Protein AF-A0A6A3K7G5-F1 (afdb_monomer_lite)

Radius of gyration: 44.58 Å; chains: 1; bounding box: 108×108×108 Å

Sequence (1177 aa):
MQFWWLGVIAAVVLWDFVSGDSYRASVVLYDNSSCSPPASVVSFPNAYCSSPQADHYAPVCQDNDVSYSVTDCDWYYIGGYDYYGIIQQAFGDSVPYLIVEEYFQVDWGWGGCTTGWWSGDYGLGDVTAYRLDEDCHSNGDGTGATKLTLDDNLTITKYNDPSCNSVLSQKVATWEMATQGQCVDNSKFYLRGAKPAMAAVAVFDDMACSTPTQITFTQNFGCSVVQDPFNSVCGPSGPTQYSISTCTSDFSSFTETTFSGSTRYLAVEKHSDSGCMTLQSVTVYVADGSCHANLDDGTSFIVNLNADGSGTIALYLDSYCSQPGESEEVTKQMVTHYTCAQDFSGCVDGSCSKRYFIGGFGGPPAKGIMTAVSVYSDASCSSPATTMKVSRELSCTPQLNPLEPECGNLNGVYSSSDCEVYTVDGWDSSGLIQQAFGGHTHLTVQEFDTSFGECAGTDALIQATVYLLDEECHPNRDSTASTKLTFGRSLTITTYDGPFCSVQSSEMEVTWESTFYSSCVGGGTRALLSSWPDLTAVAVFEGEDCTERPVKMQFTQLFGCSVEEDPVKSVCGPDGSSHYSISSCTRDCNGLATTTFGSTTPYLMVEEFADYFCSRLQNVNVYTADGSCHTNADDTTSFMATISKDGSATITTFLDSSCIFVDDSTNLSKRKLVDSSTCYHSDGCTVDGGLCSTRISYGGMGGPPSKGQMTAVIFYGADYFCSQPADLVEYTRELVCAPHSNYWNWVCEDDGELHFTSYCTIYWSTGSDNYGLLDRAFGSNAYLLVEEYDLSFGYCGDSYAVDSVAAYHLLDEECHKSRDGTTSYRLTLGHTVVITKYDDSVCTATSSQTEVSWRTANRSPCINASPTQATRFYFRGPQPPLTAVAVYENSECSGKPVKVRFSQDFICGATLHPEKAVCGAEGAAFYSIASCTSDYSGLADTLLGTDLPYIMVEEFDDYYCGLVQEVTVYTADGSCHSSTDGMSSFMATLTPDGSATITTYSDTMCSVVEKTTTQTRRELLAYSCLQDSNECANEDGWSCSKRISVGGLGGMRSQGLMISVASYNLTGCPPPASTVAFTRGLICTHQSNGASPVCEDNDTVSFSSDCLLYNLGGWNSANSYIGQALGWSQPYILVEEYDESVSMYPLSPTARLIFLIARAMRIMKGLQVQDSPLVYR

Secondary structure (DSSP, 8-state):
--SHHHHHHHHHHTTTT--S-SPEEEEEEESSTT-PSSPSEEEE-S-B-S---S-TTS--PEE-SSSEEEEEEEPEETTTEESS-HHHHHH-TT--EEEEEEEPPPTTS--STTS-TT-SGGGEEEEEEEESSSSEEE-TTSS-EEEEEESSSEEEEEESSTTS-SEEEEEEE-HHHHHHT--BTTEEEEEESSPPPEEEEEEESSTT--S-SEEEEEE-S---TT---SSSS-EESSSS-EEEEEEES-HHHHHHHHS-TTS-EEEEEEESSTTS-SEEEEEEEE-SS--EE-TTSS-EEEEEE-TTS-EEEEEESSTTS-SEEEEEEE-HHHHHH---B---TT-STT--EEEEEEE-SSS-B-TTPEEEEEEESSTTS-SPPSEEEEE--SB----S-TTS---EEETTEEEEEEEE-B-GGG-BTT-HHHHHHTT--EEEEEEE-TTTS-TT-GGGEEEEEEEESSSSEEE-TTSSEEEEEE-SSSEEEEEEESTTS-EEEEEEEE-HHHHHTT--BTTTEEEEESSPPPEEEEEEESSTTS-S--SEEEEE--SS-HHHH-GGGGS-EEETTTEEEEEEEES-HHHHHHHHH-TTS-EEEEEEESSTTS-SEEEEEEEE-BS--EE-TTSS-EEEEEE-TTS-EEEEEESSTTS-SEEEEEEE-HHHHHTTTPPEE-TT-BTTBSS-EEEEEEE-SSS-B-TT-EEEEEE-TT-TTS-SPPSEEEEE--SB-PPPS-SSS---EE-SS-EEEEEEE-B-STT-BTT-HHHHHHTTS-EEEEEEEETTSS-TT-GGGEEEEEEEE-S---EEE-TTSS-EEEEEESSEEEEEEESSTTS-SEEEEEEEEHHHHHH---EEEETTEEEEEEEESSPPPEEEEEEESSTT--S--SEEEEE--SS-HHHH-GGGGS-EEETTTEEEEEEEES-HHHHHHHHH-TTS-EEEEEEESSTT--SEEEEEEEE-BS--EE-TTSS-EEEEEE-TTS-EEEEEESSTTS-SEEEEEEE-HHHHHHT--EE-TTTS--TT-PPPEEEEEEE-SSSEE-TT-EEEEEEESSTT-PSSPSEEEEE--SEE-PPPTTPPPP-EEETTEEEEEEEE---TTS--HHHHHHHHHH-TTS---------TT---S---HHHHHHHHHHHHHTTS-------------

Structure (mmCIF, N/CA/C/O backbone):
data_AF-A0A6A3K7G5-F1
#
_entry.id   AF-A0A6A3K7G5-F1
#
loop_
_atom_site.group_PDB
_atom_site.id
_atom_site.type_symbol
_atom_site.label_atom_id
_atom_site.label_alt_id
_atom_site.label_comp_id
_atom_site.label_asym_id
_atom_site.label_entity_id
_atom_site.label_seq_id
_atom_site.pdbx_PDB_ins_code
_atom_site.Cartn_x
_atom_site.Cartn_y
_atom_site.Cartn_z
_atom_site.occupancy
_atom_site.B_iso_or_equiv
_atom_site.auth_seq_id
_atom_site.auth_comp_id
_atom_site.auth_asym_id
_atom_site.auth_atom_id
_atom_site.pdbx_PDB_model_num
ATOM 1 N N . MET A 1 1 ? -30.209 -17.432 -39.794 1.00 32.81 1 MET A N 1
ATOM 2 C CA . MET A 1 1 ? -30.024 -17.220 -38.339 1.00 32.81 1 MET A CA 1
ATOM 3 C C . MET A 1 1 ? -29.829 -18.509 -37.524 1.00 32.81 1 MET A C 1
ATOM 5 O O . MET A 1 1 ? -29.380 -18.401 -36.397 1.00 32.81 1 MET A O 1
ATOM 9 N N . GLN A 1 2 ? -30.055 -19.715 -38.072 1.00 26.83 2 GLN A N 1
ATOM 10 C CA . GLN A 1 2 ? -29.765 -20.997 -37.390 1.00 26.83 2 GLN A CA 1
ATOM 11 C C . GLN A 1 2 ? -28.338 -21.554 -37.604 1.00 26.83 2 GLN A C 1
ATOM 13 O O . GLN A 1 2 ? -27.968 -22.524 -36.961 1.00 26.83 2 GLN A O 1
ATOM 18 N N . PHE A 1 3 ? -27.514 -20.931 -38.455 1.00 25.41 3 PHE A N 1
ATOM 19 C CA . PHE A 1 3 ? -26.133 -21.374 -38.719 1.00 25.41 3 PHE A CA 1
ATOM 20 C C . PHE A 1 3 ? -25.065 -20.664 -37.872 1.00 25.41 3 PHE A C 1
ATOM 22 O O . PHE A 1 3 ? -23.920 -21.088 -37.859 1.00 25.41 3 PHE A O 1
ATOM 29 N N . TRP A 1 4 ? -25.442 -19.616 -37.132 1.00 27.41 4 TRP A N 1
ATOM 30 C CA . TRP A 1 4 ? -24.528 -18.888 -36.242 1.00 27.41 4 TRP A CA 1
ATOM 31 C C . TRP A 1 4 ? -24.398 -19.543 -34.857 1.00 27.41 4 TRP A C 1
ATOM 33 O O . TRP A 1 4 ? -23.365 -19.418 -34.215 1.00 27.41 4 TRP A O 1
ATOM 43 N N . TRP A 1 5 ? -25.413 -20.296 -34.415 1.00 24.95 5 TRP A N 1
ATOM 44 C CA . TRP A 1 5 ? -25.422 -20.933 -33.092 1.00 24.95 5 TRP A CA 1
ATOM 45 C C . TRP A 1 5 ? -24.711 -22.296 -33.051 1.00 24.95 5 TRP A C 1
ATOM 47 O O . TRP A 1 5 ? -24.208 -22.667 -32.001 1.00 24.95 5 TRP A O 1
ATOM 57 N N . LEU A 1 6 ? -24.594 -23.022 -34.172 1.00 28.28 6 LEU A N 1
ATOM 58 C CA . LEU A 1 6 ? -23.853 -24.297 -34.225 1.00 28.28 6 LEU A CA 1
ATOM 59 C C . LEU A 1 6 ? -22.323 -24.110 -34.226 1.00 28.28 6 LEU A C 1
ATOM 61 O O . LEU A 1 6 ? -21.619 -24.962 -33.696 1.00 28.28 6 LEU A O 1
ATOM 65 N N . GLY A 1 7 ? -21.813 -22.985 -34.746 1.00 29.36 7 GLY A N 1
ATOM 66 C CA . GLY A 1 7 ? -20.374 -22.673 -34.738 1.00 29.36 7 GLY A CA 1
ATOM 67 C C . GLY A 1 7 ? -19.821 -22.351 -33.344 1.00 29.36 7 GLY A C 1
ATOM 68 O O . GLY A 1 7 ? -18.682 -22.684 -33.043 1.00 29.36 7 GLY A O 1
ATOM 69 N N . VAL A 1 8 ? -20.649 -21.785 -32.458 1.00 31.59 8 VAL A N 1
ATOM 70 C CA . VAL A 1 8 ? -20.263 -21.475 -31.068 1.00 31.59 8 VAL A CA 1
ATOM 71 C C . VAL A 1 8 ? -20.249 -22.738 -30.189 1.00 31.59 8 VAL A C 1
ATOM 73 O O . VAL A 1 8 ? -19.456 -22.839 -29.262 1.00 31.59 8 VAL A O 1
ATOM 76 N N . ILE A 1 9 ? -21.065 -23.751 -30.508 1.00 32.06 9 ILE A N 1
ATOM 77 C CA . ILE A 1 9 ? -21.151 -25.014 -29.746 1.00 32.06 9 ILE A CA 1
ATOM 78 C C . ILE A 1 9 ? -19.925 -25.911 -29.980 1.00 32.06 9 ILE A C 1
ATOM 80 O O . ILE A 1 9 ? -19.475 -26.576 -29.050 1.00 32.06 9 ILE A O 1
ATOM 84 N N . ALA A 1 10 ? -19.344 -25.897 -31.185 1.00 30.39 10 ALA A N 1
ATOM 85 C CA . ALA A 1 10 ? -18.090 -26.601 -31.460 1.00 30.39 10 ALA A CA 1
ATOM 86 C C . ALA A 1 10 ? -16.888 -25.954 -30.742 1.00 30.39 10 ALA A C 1
ATOM 88 O O . ALA A 1 10 ? -15.990 -26.667 -30.308 1.00 30.39 10 ALA A O 1
ATOM 89 N N . ALA A 1 11 ? -16.908 -24.629 -30.550 1.00 29.61 11 ALA A N 1
ATOM 90 C CA . ALA A 1 11 ? -15.849 -23.899 -29.852 1.00 29.61 11 ALA A CA 1
ATOM 91 C C . ALA A 1 11 ? -15.832 -24.151 -28.329 1.00 29.61 11 ALA A C 1
ATOM 93 O O . ALA A 1 11 ? -14.762 -24.177 -27.734 1.00 29.61 11 ALA A O 1
ATOM 94 N N . VAL A 1 12 ? -16.990 -24.397 -27.697 1.00 30.47 12 VAL A N 1
ATOM 95 C CA . VAL A 1 12 ? -17.078 -24.601 -26.233 1.00 30.47 12 VAL A CA 1
ATOM 96 C C . VAL A 1 12 ? -16.772 -26.048 -25.806 1.00 30.47 12 VAL A C 1
ATOM 98 O O . VAL A 1 12 ? -16.224 -26.258 -24.734 1.00 30.47 12 VAL A O 1
ATOM 101 N N . VAL A 1 13 ? -17.035 -27.062 -26.643 1.00 30.02 13 VAL A N 1
ATOM 102 C CA . VAL A 1 13 ? -16.661 -28.469 -26.338 1.00 30.02 13 VAL A CA 1
ATOM 103 C C . VAL A 1 13 ? -15.157 -28.724 -26.500 1.00 30.02 13 VAL A C 1
ATOM 105 O O . VAL A 1 13 ? -14.615 -29.627 -25.869 1.00 30.02 13 VAL A O 1
ATOM 108 N N . LEU A 1 14 ? -14.472 -27.911 -27.308 1.00 31.27 14 LEU A N 1
ATOM 109 C CA . LEU A 1 14 ? -13.009 -27.909 -27.415 1.00 31.27 14 LEU A CA 1
ATOM 110 C C . LEU A 1 14 ? -12.325 -27.124 -26.280 1.00 31.27 14 LEU A C 1
ATOM 112 O O . LEU A 1 14 ? -11.130 -27.299 -26.074 1.00 31.27 14 LEU A O 1
ATOM 116 N N . TRP A 1 15 ? -13.068 -26.313 -25.519 1.00 27.64 15 TRP A N 1
ATOM 117 C CA . TRP A 1 15 ? -12.519 -25.501 -24.427 1.00 27.64 15 TRP A CA 1
ATOM 118 C C . TRP A 1 15 ? -12.162 -26.316 -23.169 1.00 27.64 15 TRP A C 1
ATOM 120 O O . TRP A 1 15 ? -11.161 -26.009 -22.537 1.00 27.64 15 TRP A O 1
ATOM 130 N N . ASP A 1 16 ? -12.879 -27.405 -22.857 1.00 28.73 16 ASP A N 1
ATOM 131 C CA . ASP A 1 16 ? -12.560 -28.272 -21.697 1.00 28.73 16 ASP A CA 1
ATOM 132 C C . ASP A 1 16 ? -11.578 -29.421 -22.021 1.00 28.73 16 ASP A C 1
ATOM 134 O O . ASP A 1 16 ? -11.156 -30.150 -21.126 1.00 28.73 16 ASP A O 1
ATOM 138 N N . PHE A 1 17 ? -11.207 -29.609 -23.294 1.00 32.53 17 PHE A N 1
ATOM 139 C CA . PHE A 1 17 ? -10.245 -30.640 -23.726 1.00 32.53 17 PHE A CA 1
ATOM 140 C C . PHE A 1 17 ? -8.864 -30.084 -24.102 1.00 32.53 17 PHE A C 1
ATOM 142 O O . PHE A 1 17 ? -7.953 -30.868 -24.358 1.00 32.53 17 PHE A O 1
ATOM 149 N N . VAL A 1 18 ? -8.703 -28.759 -24.137 1.00 35.75 18 VAL A N 1
ATOM 150 C CA . VAL A 1 18 ? -7.444 -28.088 -24.496 1.00 35.75 18 VAL A CA 1
ATOM 151 C C . VAL A 1 18 ? -7.175 -26.921 -23.540 1.00 35.75 18 VAL A C 1
ATOM 153 O O . VAL A 1 18 ? -6.876 -25.815 -23.967 1.00 35.75 18 VAL A O 1
ATOM 156 N N . SER A 1 19 ? -7.313 -27.125 -22.227 1.00 33.75 19 SER A N 1
ATOM 157 C CA . SER A 1 19 ? -6.738 -26.177 -21.269 1.00 33.75 19 SER A CA 1
ATOM 158 C C . SER A 1 19 ? -5.215 -26.351 -21.257 1.00 33.75 19 SER A C 1
ATOM 160 O O . SER A 1 19 ? -4.700 -27.450 -21.039 1.00 33.75 19 SER A O 1
ATOM 162 N N . GLY A 1 20 ? -4.488 -25.262 -21.508 1.00 40.16 20 GLY A N 1
ATOM 163 C CA . GLY A 1 20 ? -3.022 -25.186 -21.531 1.00 40.16 20 GLY A CA 1
ATOM 164 C C . GLY A 1 20 ? -2.318 -25.435 -20.190 1.00 40.16 20 GLY A C 1
ATOM 165 O O . GLY A 1 20 ? -1.123 -25.196 -20.093 1.00 40.16 20 GLY A O 1
ATOM 166 N N . ASP A 1 21 ? -3.017 -25.953 -19.177 1.00 42.53 21 ASP A N 1
ATOM 167 C CA . ASP A 1 21 ? -2.544 -26.053 -17.787 1.00 42.53 21 ASP A CA 1
ATOM 168 C C . ASP A 1 21 ? -2.057 -27.469 -17.406 1.00 42.53 21 ASP A C 1
ATOM 170 O O . ASP A 1 21 ? -2.196 -27.910 -16.263 1.00 42.53 21 ASP A O 1
ATOM 174 N N . SER A 1 22 ? -1.525 -28.237 -18.364 1.00 54.53 22 SER A N 1
ATOM 175 C CA . SER A 1 22 ? -1.128 -29.642 -18.156 1.00 54.53 22 SER A CA 1
ATOM 176 C C . SER A 1 22 ? 0.361 -29.881 -18.419 1.00 54.53 22 SER A C 1
ATOM 178 O O . SER A 1 22 ? 0.897 -29.415 -19.419 1.00 54.53 22 SER A O 1
ATOM 180 N N . TYR A 1 23 ? 1.015 -30.668 -17.554 1.00 65.19 23 TYR A N 1
ATOM 181 C CA . TYR A 1 23 ? 2.401 -31.123 -17.733 1.00 65.19 23 TYR A CA 1
ATOM 182 C C . TYR A 1 23 ? 2.593 -31.843 -19.078 1.00 65.19 23 TYR A C 1
ATOM 184 O O . TYR A 1 23 ? 1.981 -32.892 -19.323 1.00 65.19 23 TYR A O 1
ATOM 192 N N . ARG A 1 24 ? 3.471 -31.302 -19.932 1.00 76.50 24 ARG A N 1
ATOM 193 C CA . ARG A 1 24 ? 3.870 -31.919 -21.204 1.00 76.50 24 ARG A CA 1
ATOM 194 C C . ARG A 1 24 ? 5.118 -32.761 -21.001 1.00 76.50 24 ARG A C 1
ATOM 196 O O . ARG A 1 24 ? 5.994 -32.392 -20.222 1.00 76.50 24 ARG A O 1
ATOM 203 N N . ALA A 1 25 ? 5.195 -33.885 -21.706 1.00 79.81 25 ALA A N 1
ATOM 204 C CA . ALA A 1 25 ? 6.436 -34.644 -21.765 1.00 79.81 25 ALA A CA 1
ATOM 205 C C . ALA A 1 25 ? 7.487 -33.824 -22.530 1.00 79.81 25 ALA A C 1
ATOM 207 O O . ALA A 1 25 ? 7.204 -33.347 -23.626 1.00 79.81 25 ALA A O 1
ATOM 208 N N . SER A 1 26 ? 8.679 -33.663 -21.965 1.00 84.25 26 SER A N 1
ATOM 209 C CA . SER A 1 26 ? 9.858 -33.125 -22.636 1.00 84.25 26 SER A CA 1
ATOM 210 C C . SER A 1 26 ? 10.761 -34.279 -23.065 1.00 84.25 26 SER A C 1
ATOM 212 O O . SER A 1 26 ? 10.892 -35.278 -22.358 1.00 84.25 26 SER A O 1
ATOM 214 N N . VAL A 1 27 ? 11.366 -34.169 -24.244 1.00 86.12 27 VAL A N 1
ATOM 215 C CA . VAL A 1 27 ? 12.351 -35.120 -24.769 1.00 86.12 27 VAL A CA 1
ATOM 216 C C . VAL A 1 27 ? 13.559 -34.328 -25.245 1.00 86.12 27 VAL A C 1
ATOM 218 O O . VAL A 1 27 ? 13.476 -33.593 -26.227 1.00 86.12 27 VAL A O 1
ATOM 221 N N . VAL A 1 28 ? 14.680 -34.478 -24.552 1.00 86.69 28 VAL A N 1
ATOM 222 C CA . VAL A 1 28 ? 15.960 -33.847 -24.882 1.00 86.69 28 VAL A CA 1
ATOM 223 C C . VAL A 1 28 ? 16.880 -34.895 -25.487 1.00 86.69 28 VAL A C 1
ATOM 225 O O . VAL A 1 28 ? 17.049 -35.960 -24.898 1.00 86.69 28 VAL A O 1
ATOM 228 N N . LEU A 1 29 ? 17.478 -34.603 -26.638 1.00 85.81 29 LEU A N 1
ATOM 229 C CA . LEU A 1 29 ? 18.434 -35.470 -27.324 1.00 85.81 29 LEU A CA 1
ATOM 230 C C . LEU A 1 29 ? 19.846 -34.883 -27.245 1.00 85.81 29 LEU A C 1
ATOM 232 O O . LEU A 1 29 ? 20.052 -33.695 -27.488 1.00 85.81 29 LEU A O 1
ATOM 236 N N . TYR A 1 30 ? 20.818 -35.733 -26.927 1.00 84.38 30 TYR A N 1
ATOM 237 C CA . TYR A 1 30 ? 22.235 -35.408 -26.831 1.00 84.38 30 TYR A CA 1
ATOM 238 C C . TYR A 1 30 ? 23.071 -36.312 -27.737 1.00 84.38 30 TYR A C 1
ATOM 240 O O . TYR A 1 30 ? 22.800 -37.506 -27.896 1.00 84.38 30 TYR A O 1
ATOM 248 N N . ASP A 1 31 ? 24.167 -35.746 -28.239 1.00 78.44 31 ASP A N 1
ATOM 249 C CA . ASP A 1 31 ? 25.127 -36.440 -29.107 1.00 78.44 31 ASP A CA 1
ATOM 250 C C . ASP A 1 31 ? 26.102 -37.334 -28.309 1.00 78.44 31 ASP A C 1
ATOM 252 O O . ASP A 1 31 ? 26.885 -38.093 -28.882 1.00 78.44 31 ASP A O 1
ATOM 256 N N . ASN A 1 32 ? 26.098 -37.235 -26.972 1.00 77.69 32 ASN A N 1
ATOM 257 C CA . ASN A 1 32 ? 27.054 -37.899 -26.088 1.00 77.69 32 ASN A CA 1
ATOM 258 C C . ASN A 1 32 ? 26.394 -38.597 -24.890 1.00 77.69 32 ASN A C 1
ATOM 260 O O . ASN A 1 32 ? 25.336 -38.199 -24.406 1.00 77.69 32 ASN A O 1
ATOM 264 N N . SER A 1 33 ? 27.089 -39.611 -24.364 1.00 75.94 33 SER A N 1
ATOM 265 C CA . SER A 1 33 ? 26.624 -40.448 -23.252 1.00 75.94 33 SER A CA 1
ATOM 266 C C . SER A 1 33 ? 26.592 -39.750 -21.896 1.00 75.94 33 SER A C 1
ATOM 268 O O . SER A 1 33 ? 26.193 -40.360 -20.908 1.00 75.94 33 SER A O 1
ATOM 270 N N . SER A 1 34 ? 27.094 -38.517 -21.813 1.00 76.75 34 SER A N 1
ATOM 271 C CA . SER A 1 34 ? 27.038 -37.715 -20.593 1.00 76.75 34 SER A CA 1
ATOM 272 C C . SER A 1 34 ? 25.747 -36.910 -20.474 1.00 76.75 34 SER A C 1
ATOM 274 O O . SER A 1 34 ? 25.531 -36.344 -19.408 1.00 76.75 34 SER A O 1
ATOM 276 N N . CYS A 1 35 ? 24.914 -36.847 -21.526 1.00 77.12 35 CYS A N 1
ATOM 277 C CA . CYS A 1 35 ? 23.736 -35.974 -21.602 1.00 77.12 35 CYS A CA 1
ATOM 278 C C . CYS A 1 35 ? 24.028 -34.545 -21.111 1.00 77.12 35 CYS A C 1
ATOM 280 O O . CYS A 1 35 ? 23.234 -33.921 -20.412 1.00 77.12 35 CYS A O 1
ATOM 282 N N . SER A 1 36 ? 25.227 -34.051 -21.430 1.00 79.00 36 SER A N 1
ATOM 283 C CA . SER A 1 36 ? 25.693 -32.732 -21.019 1.00 79.00 36 SER A CA 1
ATOM 284 C C . SER A 1 36 ? 25.457 -31.725 -22.144 1.00 79.00 36 SER A C 1
ATOM 286 O O . SER A 1 36 ? 25.696 -32.083 -23.304 1.00 79.00 36 SER A O 1
ATOM 288 N N . PRO A 1 37 ? 25.077 -30.475 -21.829 1.00 79.19 37 PRO A N 1
ATOM 289 C CA . PRO A 1 37 ? 24.885 -29.428 -22.827 1.00 79.19 37 PRO A CA 1
ATOM 290 C C . PRO A 1 37 ? 26.102 -29.235 -23.750 1.00 79.19 37 PRO A C 1
ATOM 292 O O . PRO A 1 37 ? 27.241 -29.413 -23.302 1.00 79.19 37 PRO A O 1
ATOM 295 N N . PRO A 1 38 ? 25.889 -28.831 -25.015 1.00 81.81 38 PRO A N 1
ATOM 296 C CA . PRO A 1 38 ? 24.587 -28.535 -25.617 1.00 81.81 38 PRO A CA 1
ATOM 297 C C . PRO A 1 38 ? 23.884 -29.778 -26.193 1.00 81.81 38 PRO A C 1
ATOM 299 O O . PRO A 1 38 ? 24.490 -30.573 -26.914 1.00 81.81 38 PRO A O 1
ATOM 302 N N . ALA A 1 39 ? 22.585 -29.907 -25.928 1.00 84.75 39 ALA A N 1
ATOM 303 C CA . ALA A 1 39 ? 21.686 -30.849 -26.597 1.00 84.75 39 ALA A CA 1
ATOM 304 C C . ALA A 1 39 ? 21.580 -30.549 -28.103 1.00 84.75 39 ALA A C 1
ATOM 306 O O . ALA A 1 39 ? 21.785 -29.411 -28.521 1.00 84.75 39 ALA A O 1
ATOM 307 N N . SER A 1 40 ? 21.250 -31.546 -28.923 1.00 83.38 40 SER A N 1
ATOM 308 C CA . SER A 1 40 ? 20.995 -31.354 -30.358 1.00 83.38 40 SER A CA 1
ATOM 309 C C . SER A 1 40 ? 19.555 -30.910 -30.629 1.00 83.38 40 SER A C 1
ATOM 311 O O . SER A 1 40 ? 19.325 -30.001 -31.431 1.00 83.38 40 SER A O 1
ATOM 313 N N . VAL A 1 41 ? 18.579 -31.494 -29.925 1.00 87.12 41 VAL A N 1
ATOM 314 C CA . VAL A 1 41 ? 17.148 -31.171 -30.063 1.00 87.12 41 VAL A CA 1
ATOM 315 C C . VAL A 1 41 ? 16.433 -31.288 -28.714 1.00 87.12 41 VAL A C 1
ATOM 317 O O . VAL A 1 41 ? 16.687 -32.222 -27.956 1.00 87.12 41 VAL A O 1
ATOM 320 N N . VAL A 1 42 ? 15.485 -30.388 -28.442 1.00 88.31 42 VAL A N 1
ATOM 321 C CA . VAL A 1 42 ? 14.509 -30.504 -27.344 1.00 88.31 42 VAL A CA 1
ATOM 322 C C . VAL A 1 42 ? 13.109 -30.511 -27.941 1.00 88.31 42 VAL A C 1
ATOM 324 O O . VAL A 1 42 ? 12.789 -29.658 -28.761 1.00 88.31 42 VAL A O 1
ATOM 327 N N . SER A 1 43 ? 12.258 -31.456 -27.560 1.00 87.62 43 SER A N 1
ATOM 328 C CA . SER A 1 43 ? 10.886 -31.561 -28.068 1.00 87.62 43 SER A CA 1
ATOM 329 C C . SER A 1 43 ? 9.872 -31.638 -26.935 1.00 87.62 43 SER A C 1
ATOM 331 O O . SER A 1 43 ? 10.068 -32.395 -25.990 1.00 87.62 43 SER A O 1
ATOM 333 N N . PHE A 1 44 ? 8.761 -30.919 -27.076 1.00 84.25 44 PHE A N 1
ATOM 334 C CA . PHE A 1 44 ? 7.554 -31.075 -26.266 1.00 84.25 44 PHE A CA 1
ATOM 335 C C . PHE A 1 44 ? 6.436 -31.591 -27.171 1.00 84.25 44 PHE A C 1
ATOM 337 O O . PHE A 1 44 ? 5.703 -30.783 -27.758 1.00 84.25 44 PHE A O 1
ATOM 344 N N . PRO A 1 45 ? 6.325 -32.919 -27.358 1.00 79.94 45 PRO A N 1
ATOM 345 C CA . PRO A 1 45 ? 5.199 -33.494 -28.075 1.00 79.94 45 PRO A CA 1
ATOM 346 C C . PRO A 1 45 ? 3.876 -33.133 -27.397 1.00 79.94 45 PRO A C 1
ATOM 348 O O . PRO A 1 45 ? 3.804 -32.969 -26.175 1.00 79.94 45 PRO A O 1
ATOM 351 N N . ASN A 1 46 ? 2.802 -33.080 -28.181 1.00 71.69 46 ASN A N 1
ATOM 352 C CA . ASN A 1 46 ? 1.436 -32.937 -27.686 1.00 71.69 46 ASN A CA 1
ATOM 353 C C . ASN A 1 46 ? 0.941 -34.240 -27.020 1.00 71.69 46 ASN A C 1
ATOM 355 O O . ASN A 1 46 ? 0.013 -34.904 -27.488 1.00 71.69 46 ASN A O 1
ATOM 359 N N . ALA A 1 47 ? 1.616 -34.640 -25.944 1.00 66.88 47 ALA A N 1
ATOM 360 C CA . ALA A 1 47 ? 1.353 -35.829 -25.152 1.00 66.88 47 ALA A CA 1
ATOM 361 C C . ALA A 1 47 ? 1.394 -35.482 -23.657 1.00 66.88 47 ALA A C 1
ATOM 363 O O . ALA A 1 47 ? 2.308 -34.807 -23.178 1.00 66.88 47 ALA A O 1
ATOM 364 N N . TYR A 1 48 ? 0.399 -35.973 -22.914 1.00 64.69 48 TYR A N 1
ATOM 365 C CA . TYR A 1 48 ? 0.323 -35.800 -21.465 1.00 64.69 48 TYR A CA 1
ATOM 366 C C . TYR A 1 48 ? 1.445 -36.555 -20.758 1.00 64.69 48 TYR A C 1
ATOM 368 O O . TYR A 1 48 ? 1.678 -37.737 -21.026 1.00 64.69 48 TYR A O 1
ATOM 376 N N . CYS A 1 49 ? 2.089 -35.890 -19.803 1.00 70.62 49 CYS A N 1
ATOM 377 C CA . CYS A 1 49 ? 3.104 -36.511 -18.970 1.00 70.62 49 CYS A CA 1
ATOM 378 C C . CYS A 1 49 ? 2.462 -37.207 -17.761 1.00 70.62 49 CYS A C 1
ATOM 380 O O . CYS A 1 49 ? 1.842 -36.562 -16.919 1.00 70.62 49 CYS A O 1
ATOM 382 N N . SER A 1 50 ? 2.587 -38.533 -17.664 1.00 55.41 50 SER A N 1
ATOM 383 C CA . SER A 1 50 ? 1.967 -39.316 -16.583 1.00 55.41 50 SER A CA 1
ATOM 384 C C . SER A 1 50 ? 2.809 -39.410 -15.303 1.00 55.41 50 SER A C 1
ATOM 386 O O . SER A 1 50 ? 2.280 -39.821 -14.271 1.00 55.41 50 SER A O 1
ATOM 388 N N . SER A 1 51 ? 4.105 -39.071 -15.348 1.00 62.41 51 SER A N 1
ATOM 389 C CA . SER A 1 51 ? 5.011 -39.148 -14.190 1.00 62.41 51 SER A CA 1
ATOM 390 C C . SER A 1 51 ? 6.285 -38.296 -14.376 1.00 62.41 51 SER A C 1
ATOM 392 O O . SER A 1 51 ? 7.116 -38.681 -15.202 1.00 62.41 51 SER A O 1
ATOM 394 N N . PRO A 1 52 ? 6.475 -37.196 -13.620 1.00 65.75 52 PRO A N 1
ATOM 395 C CA . PRO A 1 52 ? 7.723 -36.418 -13.628 1.00 65.75 52 PRO A CA 1
ATOM 396 C C . PRO A 1 52 ? 8.891 -37.199 -13.025 1.00 65.75 52 PRO A C 1
ATOM 398 O O . PRO A 1 52 ? 8.684 -38.104 -12.206 1.00 65.75 52 PRO A O 1
ATOM 401 N N . GLN A 1 53 ? 10.122 -36.857 -13.417 1.00 65.25 53 GLN A N 1
ATOM 402 C CA . GLN A 1 53 ? 11.305 -37.396 -12.748 1.00 65.25 53 GLN A CA 1
ATOM 403 C C . GLN A 1 53 ? 11.379 -36.897 -11.294 1.00 65.25 53 GLN A C 1
ATOM 405 O O . GLN A 1 53 ? 10.830 -35.860 -10.937 1.00 65.25 53 GLN A O 1
ATOM 410 N N . ALA A 1 54 ? 12.044 -37.662 -10.423 1.00 62.62 54 ALA A N 1
ATOM 411 C CA . ALA A 1 54 ? 12.159 -37.311 -9.004 1.00 62.62 54 ALA A CA 1
ATOM 412 C C . ALA A 1 54 ? 13.107 -36.121 -8.741 1.00 62.62 54 ALA A C 1
ATOM 414 O O . ALA A 1 54 ? 13.000 -35.493 -7.690 1.00 62.62 54 ALA A O 1
ATOM 415 N N . ASP A 1 55 ? 14.031 -35.840 -9.666 1.00 68.81 55 ASP A N 1
ATOM 416 C CA . ASP A 1 55 ? 14.974 -34.720 -9.611 1.00 68.81 55 ASP A CA 1
ATOM 417 C C . ASP A 1 55 ? 15.210 -34.164 -11.026 1.00 68.81 55 ASP A C 1
ATOM 419 O O . ASP A 1 55 ? 15.943 -34.752 -11.822 1.00 68.81 55 ASP A O 1
ATOM 423 N N . HIS A 1 56 ? 14.576 -33.028 -11.320 1.00 64.31 56 HIS A N 1
ATOM 424 C CA . HIS A 1 56 ? 14.645 -32.333 -12.611 1.00 64.31 56 HIS A CA 1
ATOM 425 C C . HIS A 1 56 ? 16.056 -31.828 -12.959 1.00 64.31 56 HIS A C 1
ATOM 427 O O . HIS A 1 56 ? 16.379 -31.647 -14.130 1.00 64.31 56 HIS A O 1
ATOM 433 N N . TYR A 1 57 ? 16.917 -31.614 -11.956 1.00 60.12 57 TYR A N 1
ATOM 434 C CA . TYR A 1 57 ? 18.264 -31.060 -12.143 1.00 60.12 57 TYR A CA 1
ATOM 435 C C . TYR A 1 57 ? 19.347 -32.142 -12.283 1.00 60.12 57 TYR A C 1
ATOM 437 O O . TYR A 1 57 ? 20.504 -31.827 -12.572 1.00 60.12 57 TYR A O 1
ATOM 445 N N . ALA A 1 58 ? 18.990 -33.416 -12.095 1.00 63.50 58 ALA A N 1
ATOM 446 C CA . ALA A 1 58 ? 19.880 -34.563 -12.265 1.00 63.50 58 ALA A CA 1
ATOM 447 C C . ALA A 1 58 ? 19.208 -35.685 -13.082 1.00 63.50 58 ALA A C 1
ATOM 449 O O . ALA A 1 58 ? 19.019 -36.799 -12.576 1.00 63.50 58 ALA A O 1
ATOM 450 N N . PRO A 1 59 ? 18.846 -35.417 -14.349 1.00 67.25 59 PRO A N 1
ATOM 451 C CA . PRO A 1 59 ? 18.070 -36.358 -15.130 1.00 67.25 59 PRO A CA 1
ATOM 452 C C . PRO A 1 59 ? 18.860 -37.611 -15.517 1.00 67.25 59 PRO A C 1
ATOM 454 O O . PRO A 1 59 ? 20.072 -37.585 -15.753 1.00 67.25 59 PRO A O 1
ATOM 457 N N . VAL A 1 60 ? 18.154 -38.736 -15.627 1.00 73.19 60 VAL A N 1
ATOM 458 C CA . VAL A 1 60 ? 18.762 -40.010 -16.034 1.00 73.19 60 VAL A CA 1
ATOM 459 C C . VAL A 1 60 ? 18.944 -40.044 -17.553 1.00 73.19 60 VAL A C 1
ATOM 461 O O . VAL A 1 60 ? 17.971 -40.075 -18.302 1.00 73.19 60 VAL A O 1
ATOM 464 N N . CYS A 1 61 ? 20.201 -40.080 -17.996 1.00 80.06 61 CYS A N 1
ATOM 465 C CA . CYS A 1 61 ? 20.580 -40.230 -19.400 1.00 80.06 61 CYS A CA 1
ATOM 466 C C . CYS A 1 61 ? 20.304 -41.661 -19.890 1.00 80.06 61 CYS A C 1
ATOM 468 O O . CYS A 1 61 ? 20.875 -42.619 -19.356 1.00 80.06 61 CYS A O 1
ATOM 470 N N . GLN A 1 62 ? 19.446 -41.817 -20.900 1.00 80.19 62 GLN A N 1
ATOM 471 C CA . GLN A 1 62 ? 19.123 -43.107 -21.512 1.00 80.19 62 GLN A CA 1
ATOM 472 C C . GLN A 1 62 ? 19.833 -43.267 -22.864 1.00 80.19 62 GLN A C 1
ATOM 474 O O . GLN A 1 62 ? 19.784 -42.370 -23.698 1.00 80.19 62 GLN A O 1
ATOM 479 N N . ASP A 1 63 ? 20.472 -44.419 -23.083 1.00 79.12 63 ASP A N 1
ATOM 480 C CA . ASP A 1 63 ? 21.075 -44.812 -24.365 1.00 79.12 63 ASP A CA 1
ATOM 481 C C . ASP A 1 63 ? 20.008 -45.434 -25.286 1.00 79.12 63 ASP A C 1
ATOM 483 O O . ASP A 1 63 ? 19.354 -46.408 -24.899 1.00 79.12 63 ASP A O 1
ATOM 487 N N . ASN A 1 64 ? 19.824 -44.864 -26.481 1.00 67.62 64 ASN A N 1
ATOM 488 C CA . ASN A 1 64 ? 18.859 -45.311 -27.492 1.00 67.62 64 ASN A CA 1
ATOM 489 C C . ASN A 1 64 ? 19.545 -45.882 -28.752 1.00 67.62 64 ASN A C 1
ATOM 491 O O . ASN A 1 64 ? 19.006 -45.749 -29.850 1.00 67.62 64 ASN A O 1
ATOM 495 N N . ASP A 1 65 ? 20.742 -46.466 -28.626 1.00 65.50 65 ASP A N 1
ATOM 496 C CA . ASP A 1 65 ? 21.585 -47.047 -29.694 1.00 65.50 65 ASP A CA 1
ATOM 497 C C . ASP A 1 65 ? 22.172 -46.035 -30.707 1.00 65.50 65 ASP A C 1
ATOM 499 O O . ASP A 1 65 ? 23.292 -46.223 -31.188 1.00 65.50 65 ASP A O 1
ATOM 503 N N . VAL A 1 66 ? 21.439 -44.968 -31.051 1.00 63.84 66 VAL A N 1
ATOM 504 C CA . VAL A 1 66 ? 21.824 -43.939 -32.044 1.00 63.84 66 VAL A CA 1
ATOM 505 C C . VAL A 1 66 ? 21.893 -42.514 -31.479 1.00 63.84 66 VAL A C 1
ATOM 507 O O . VAL A 1 66 ? 22.4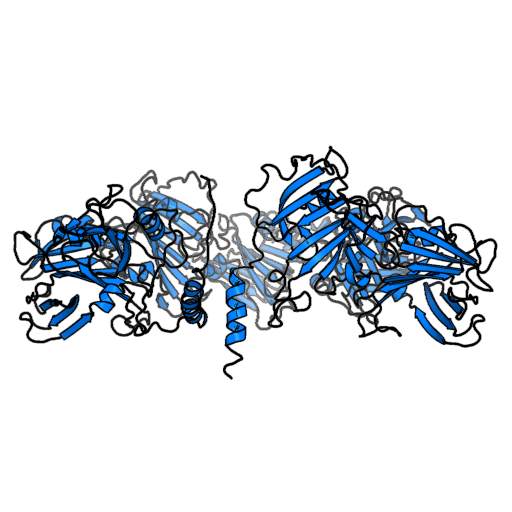38 -41.631 -32.132 1.00 63.84 66 VAL A O 1
ATOM 510 N N . SER A 1 67 ? 21.362 -42.281 -30.275 1.00 72.38 67 SER A N 1
ATOM 511 C CA . SER A 1 67 ? 21.419 -41.005 -29.541 1.00 72.38 67 SER A CA 1
ATOM 512 C C . SER A 1 67 ? 21.215 -41.245 -28.043 1.00 72.38 67 SER A C 1
ATOM 514 O O . SER A 1 67 ? 20.815 -42.341 -27.640 1.00 72.38 67 SER A O 1
ATOM 516 N N . TYR A 1 68 ? 21.456 -40.223 -27.222 1.00 80.75 68 TYR A N 1
ATOM 517 C CA . TYR A 1 68 ? 21.158 -40.264 -25.792 1.00 80.75 68 TYR A CA 1
ATOM 518 C C . TYR A 1 68 ? 19.990 -39.337 -25.482 1.00 80.75 68 TYR A C 1
ATOM 520 O O . TYR A 1 68 ? 19.979 -38.203 -25.956 1.00 80.75 68 TYR A O 1
ATOM 528 N N . SER A 1 69 ? 19.007 -39.795 -24.707 1.00 82.56 69 SER A N 1
ATOM 529 C CA . SER A 1 69 ? 17.825 -38.992 -24.387 1.00 82.56 69 SER A CA 1
ATOM 530 C C . SER A 1 69 ? 17.603 -38.793 -22.899 1.00 82.56 69 SER A C 1
ATOM 532 O O . SER A 1 69 ? 17.822 -39.703 -22.098 1.00 82.56 69 SER A O 1
ATOM 534 N N . VAL A 1 70 ? 17.050 -37.636 -22.561 1.00 82.62 70 VAL A N 1
ATOM 535 C CA . VAL A 1 70 ? 16.477 -37.315 -21.255 1.00 82.62 70 VAL A CA 1
ATOM 536 C C . VAL A 1 70 ? 15.002 -36.990 -21.459 1.00 82.62 70 VAL A C 1
ATOM 538 O O . VAL A 1 70 ? 14.668 -36.184 -22.324 1.00 82.62 70 VAL A O 1
ATOM 541 N N . THR A 1 71 ? 14.120 -37.614 -20.679 1.00 81.94 71 THR A N 1
ATOM 542 C CA . THR A 1 71 ? 12.677 -37.336 -20.729 1.00 81.94 71 THR A CA 1
ATOM 543 C C . THR A 1 71 ? 12.147 -36.889 -19.379 1.00 81.94 71 THR A C 1
ATOM 545 O O . THR A 1 71 ? 12.360 -37.602 -18.395 1.00 81.94 71 THR A O 1
ATOM 548 N N . ASP A 1 72 ? 11.417 -35.780 -19.331 1.00 80.81 72 ASP A N 1
ATOM 549 C CA . ASP A 1 72 ? 10.840 -35.242 -18.094 1.00 80.81 72 ASP A CA 1
ATOM 550 C C . ASP A 1 72 ? 9.447 -34.630 -18.327 1.00 80.81 72 ASP A C 1
ATOM 552 O O . ASP A 1 72 ? 8.898 -34.738 -19.423 1.00 80.81 72 ASP A O 1
ATOM 556 N N . CYS A 1 73 ? 8.848 -34.019 -17.305 1.00 81.31 73 CYS A N 1
ATOM 557 C CA . CYS A 1 73 ? 7.615 -33.250 -17.427 1.00 81.31 73 CYS A CA 1
ATOM 558 C C . CYS A 1 73 ? 7.864 -31.769 -17.130 1.00 81.31 73 CYS A C 1
ATOM 560 O O . CYS A 1 73 ? 8.367 -31.443 -16.057 1.00 81.31 73 CYS A O 1
ATOM 562 N N . ASP A 1 74 ? 7.414 -30.874 -18.008 1.00 77.44 74 ASP A N 1
ATOM 563 C CA . ASP A 1 74 ? 7.470 -29.428 -17.760 1.00 77.44 74 ASP A CA 1
ATOM 564 C C . ASP A 1 74 ? 6.209 -28.713 -18.257 1.00 77.44 74 ASP A C 1
ATOM 566 O O . ASP A 1 74 ? 5.407 -29.249 -19.035 1.00 77.44 74 ASP A O 1
ATOM 570 N N . TRP A 1 75 ? 6.038 -27.488 -17.784 1.00 78.06 75 TRP A N 1
ATOM 571 C CA . TRP A 1 75 ? 5.106 -26.516 -18.324 1.00 78.06 75 TRP A CA 1
ATOM 572 C C . TRP A 1 75 ? 5.803 -25.686 -19.388 1.00 78.06 75 TRP A C 1
ATOM 574 O O . TRP A 1 75 ? 6.768 -24.988 -19.100 1.00 78.06 75 TRP A O 1
ATOM 584 N N . TYR A 1 76 ? 5.282 -25.752 -20.610 1.00 77.69 76 TYR A N 1
ATOM 585 C CA . TYR A 1 76 ? 5.731 -24.921 -21.717 1.00 77.69 76 TYR A CA 1
ATOM 586 C C . TYR A 1 76 ? 4.751 -23.767 -21.932 1.00 77.69 76 TYR A C 1
ATOM 588 O O . TYR A 1 76 ? 3.569 -23.993 -22.187 1.00 77.69 76 TYR A O 1
ATOM 596 N N . TYR A 1 77 ? 5.266 -22.547 -21.884 1.00 77.31 77 TYR A N 1
ATOM 597 C CA . TYR A 1 77 ? 4.583 -21.314 -22.235 1.00 77.31 77 TYR A CA 1
ATOM 598 C C . TYR A 1 77 ? 4.999 -20.854 -23.633 1.00 77.31 77 TYR A C 1
ATOM 600 O O . TYR A 1 77 ? 6.172 -20.902 -24.022 1.00 77.31 77 TYR A O 1
ATOM 608 N N . ILE A 1 78 ? 4.020 -20.338 -24.372 1.00 73.75 78 ILE A N 1
ATOM 609 C CA . ILE A 1 78 ? 4.207 -19.819 -25.729 1.00 73.75 78 ILE A CA 1
ATOM 610 C C . ILE A 1 78 ? 5.306 -18.765 -25.776 1.00 73.75 78 ILE A C 1
ATOM 612 O O . ILE A 1 78 ? 5.424 -17.903 -24.903 1.00 73.75 78 ILE A O 1
ATOM 616 N N . GLY A 1 79 ? 6.093 -18.806 -26.845 1.00 70.06 79 GLY A N 1
ATOM 617 C CA . GLY A 1 79 ? 7.264 -17.960 -27.010 1.00 70.06 79 GLY A CA 1
ATOM 618 C C . GLY A 1 79 ? 8.524 -18.552 -26.388 1.00 70.06 79 GLY A C 1
ATOM 619 O O . GLY A 1 79 ? 9.532 -17.843 -26.304 1.00 70.06 79 GLY A O 1
ATOM 620 N N . GLY A 1 80 ? 8.498 -19.832 -26.004 1.00 70.50 80 GLY A N 1
ATOM 621 C CA . GLY A 1 80 ? 9.699 -20.573 -25.638 1.00 70.50 80 GLY A CA 1
ATOM 622 C C . GLY A 1 80 ? 10.131 -20.468 -24.186 1.00 70.50 80 GLY A C 1
ATOM 623 O O . GLY A 1 80 ? 11.319 -20.631 -23.927 1.00 70.50 80 GLY A O 1
ATOM 624 N N . TYR A 1 81 ? 9.211 -20.165 -23.273 1.00 74.62 81 TYR A N 1
ATOM 625 C CA . TYR A 1 81 ? 9.491 -20.180 -21.839 1.00 74.62 81 TYR A CA 1
ATOM 626 C C . TYR A 1 81 ? 9.004 -21.492 -21.245 1.00 74.62 81 TYR A C 1
ATOM 628 O O . TYR A 1 81 ? 7.867 -21.879 -21.480 1.00 74.62 81 TYR A O 1
ATOM 636 N N . ASP A 1 82 ? 9.824 -22.160 -20.450 1.00 77.44 82 ASP A N 1
ATOM 637 C CA . ASP A 1 82 ? 9.443 -23.372 -19.736 1.00 77.44 82 ASP A CA 1
ATOM 638 C C . ASP A 1 82 ? 9.704 -23.239 -18.230 1.00 77.44 82 ASP A C 1
ATOM 640 O O . ASP A 1 82 ? 10.636 -22.551 -17.810 1.00 77.44 82 ASP A O 1
ATOM 644 N N . TYR A 1 83 ? 8.827 -23.816 -17.402 1.00 80.38 83 TYR A N 1
ATOM 645 C CA . TYR A 1 83 ? 8.765 -23.528 -15.963 1.00 80.38 83 TYR A CA 1
ATOM 646 C C . TYR A 1 83 ? 10.009 -24.004 -15.205 1.00 80.38 83 TYR A C 1
ATOM 648 O O . TYR A 1 83 ? 10.498 -23.286 -14.329 1.00 80.38 83 TYR A O 1
ATOM 656 N N . TYR A 1 84 ? 10.556 -25.173 -15.551 1.00 78.00 84 TYR A N 1
ATOM 657 C CA . TYR A 1 84 ? 11.807 -25.672 -14.971 1.00 78.00 84 TYR A CA 1
ATOM 658 C C . TYR A 1 84 ? 13.057 -25.257 -15.762 1.00 78.00 84 TYR A C 1
ATOM 660 O O . TYR A 1 84 ? 14.178 -25.517 -15.313 1.00 78.00 84 TYR A O 1
ATOM 668 N N . GLY A 1 85 ? 12.894 -24.571 -16.898 1.00 81.31 85 GLY A N 1
ATOM 669 C CA . GLY A 1 85 ? 13.997 -24.095 -17.735 1.00 81.31 85 GLY A CA 1
ATOM 670 C C . GLY A 1 85 ? 14.806 -25.224 -18.381 1.00 81.31 85 GLY A C 1
ATOM 671 O O . GLY A 1 85 ? 16.008 -25.065 -18.603 1.00 81.31 85 GLY A O 1
ATOM 672 N N . ILE A 1 86 ? 14.179 -26.368 -18.661 1.00 83.56 86 ILE A N 1
ATOM 673 C CA . ILE A 1 86 ? 14.756 -27.522 -19.360 1.00 83.56 86 ILE A CA 1
ATOM 674 C C . ILE A 1 86 ? 15.357 -27.116 -20.709 1.00 83.56 86 ILE A C 1
ATOM 676 O O . ILE A 1 86 ? 16.463 -27.557 -21.020 1.00 83.56 86 ILE A O 1
ATOM 680 N N . ILE A 1 87 ? 14.692 -26.272 -21.509 1.00 84.56 87 ILE A N 1
ATOM 681 C CA . ILE A 1 87 ? 15.222 -25.840 -22.818 1.00 84.56 87 ILE A CA 1
ATOM 682 C C . ILE A 1 87 ? 16.548 -25.093 -22.631 1.00 84.56 87 ILE A C 1
ATOM 684 O O . ILE A 1 87 ? 17.551 -25.430 -23.267 1.00 84.56 87 ILE A O 1
ATOM 688 N N . GLN A 1 88 ? 16.572 -24.096 -21.740 1.00 83.62 88 GLN A N 1
ATOM 689 C CA . GLN A 1 88 ? 17.774 -23.303 -21.476 1.00 83.62 88 GLN A CA 1
ATOM 690 C C . GLN A 1 88 ? 18.893 -24.164 -20.882 1.00 83.62 88 GLN A C 1
ATOM 692 O O . GLN A 1 88 ? 20.039 -24.052 -21.311 1.00 83.62 88 GLN A O 1
ATOM 697 N N . GLN A 1 89 ? 18.577 -25.053 -19.940 1.00 83.69 89 GLN A N 1
ATOM 698 C CA . GLN A 1 89 ? 19.560 -25.962 -19.349 1.00 83.69 89 GLN A CA 1
ATOM 699 C C . GLN A 1 89 ? 20.122 -26.947 -20.377 1.00 83.69 89 GLN A C 1
ATOM 701 O O . GLN A 1 89 ? 21.320 -27.219 -20.355 1.00 83.69 89 GLN A O 1
ATOM 706 N N . ALA A 1 90 ? 19.295 -27.456 -21.294 1.00 84.44 90 ALA A N 1
ATOM 707 C CA . ALA A 1 90 ? 19.701 -28.427 -22.302 1.00 84.44 90 ALA A CA 1
ATOM 708 C C . ALA A 1 90 ? 20.707 -27.850 -23.308 1.00 84.44 90 ALA A C 1
ATOM 710 O O . ALA A 1 90 ? 21.682 -28.526 -23.645 1.00 84.44 90 ALA A O 1
ATOM 711 N N . PHE A 1 91 ? 20.506 -26.614 -23.775 1.00 85.19 91 PHE A N 1
ATOM 712 C CA . PHE A 1 91 ? 21.427 -25.955 -24.712 1.00 85.19 91 PHE A CA 1
ATOM 713 C C . PHE A 1 91 ? 22.568 -25.191 -24.018 1.00 85.19 91 PHE A C 1
ATOM 715 O O . PHE A 1 91 ? 23.668 -25.120 -24.566 1.00 85.19 91 PHE A O 1
ATOM 722 N N . GLY A 1 92 ? 22.342 -24.668 -22.811 1.00 81.12 92 GLY A N 1
ATOM 723 C CA . GLY A 1 92 ? 23.255 -23.767 -22.103 1.00 81.12 92 GLY A CA 1
ATOM 724 C C . GLY A 1 92 ? 23.190 -22.314 -22.601 1.00 81.12 92 GLY A C 1
ATOM 725 O O . GLY A 1 92 ? 22.614 -22.013 -23.645 1.00 81.12 92 GLY A O 1
ATOM 726 N N . ASP A 1 93 ? 23.814 -21.391 -21.861 1.00 76.19 93 ASP A N 1
ATOM 727 C CA . ASP A 1 93 ? 23.717 -19.941 -22.126 1.00 76.19 93 ASP A CA 1
ATOM 728 C C . ASP A 1 93 ? 24.498 -19.465 -23.366 1.00 76.19 93 ASP A C 1
ATOM 730 O O . ASP A 1 93 ? 24.297 -18.351 -23.850 1.00 76.19 93 ASP A O 1
ATOM 734 N N . SER A 1 94 ? 25.413 -20.286 -23.884 1.00 75.12 94 SER A N 1
ATOM 735 C CA . SER A 1 94 ? 26.350 -19.909 -24.949 1.00 75.12 94 SER A CA 1
ATOM 736 C C . SER A 1 94 ? 25.924 -20.338 -26.353 1.00 75.12 94 SER A C 1
ATOM 738 O O . SER A 1 94 ? 26.621 -20.009 -27.315 1.00 75.12 94 SER A O 1
ATOM 740 N N . VAL A 1 95 ? 24.811 -21.062 -26.495 1.00 79.50 95 VAL A N 1
ATOM 741 C CA . VAL A 1 95 ? 24.400 -21.657 -27.773 1.00 79.50 95 VAL A CA 1
ATOM 742 C C . VAL A 1 95 ? 23.079 -21.044 -28.251 1.00 79.50 95 VAL A C 1
ATOM 744 O O . VAL A 1 95 ? 22.100 -21.064 -27.504 1.00 79.50 95 VAL A O 1
ATOM 747 N N . PRO A 1 96 ? 23.020 -20.480 -29.474 1.00 82.88 96 PRO A N 1
ATOM 748 C CA . PRO A 1 96 ? 21.755 -20.109 -30.094 1.00 82.88 96 PRO A CA 1
ATOM 749 C C . PRO A 1 96 ? 20.934 -21.354 -30.431 1.00 82.88 96 PRO A C 1
ATOM 751 O O . PRO A 1 96 ? 21.465 -22.358 -30.915 1.00 82.88 96 PRO A O 1
ATOM 754 N N . TYR A 1 97 ? 19.623 -21.267 -30.251 1.00 85.62 97 TYR A N 1
ATOM 755 C CA . TYR A 1 97 ? 18.693 -22.308 -30.675 1.00 85.62 97 TYR A CA 1
ATOM 756 C C . TYR A 1 97 ? 17.408 -21.701 -31.238 1.00 85.62 97 TYR A C 1
ATOM 758 O O . TYR A 1 97 ? 16.990 -20.594 -30.880 1.00 85.62 97 TYR A O 1
ATOM 766 N N . LEU A 1 98 ? 16.789 -22.437 -32.158 1.00 87.00 98 LEU A N 1
ATOM 767 C CA . LEU A 1 98 ? 15.537 -22.061 -32.800 1.00 87.00 98 LEU A CA 1
ATOM 768 C C . LEU A 1 98 ? 14.406 -22.924 -32.262 1.00 87.00 98 LEU A C 1
ATOM 770 O O . LEU A 1 98 ? 14.407 -24.136 -32.461 1.00 87.00 98 LEU A O 1
ATOM 774 N N . ILE A 1 99 ? 13.406 -22.294 -31.662 1.00 88.75 99 ILE A N 1
ATOM 775 C CA . ILE A 1 99 ? 12.160 -22.946 -31.271 1.00 88.75 99 ILE A CA 1
ATOM 776 C C . ILE A 1 99 ? 11.156 -22.827 -32.411 1.00 88.75 99 ILE A C 1
ATOM 778 O O . ILE A 1 99 ? 10.947 -21.750 -32.970 1.00 88.75 99 ILE A O 1
ATOM 782 N N . VAL A 1 100 ? 10.515 -23.942 -32.730 1.00 89.25 100 VAL A N 1
ATOM 783 C CA . VAL A 1 100 ? 9.419 -24.042 -33.685 1.00 89.25 100 VAL A CA 1
ATOM 784 C C . VAL A 1 100 ? 8.192 -24.531 -32.938 1.00 89.25 100 VAL A C 1
ATOM 786 O O . VAL A 1 100 ? 8.188 -25.638 -32.405 1.00 89.25 100 VAL A O 1
ATOM 789 N N . GLU A 1 101 ? 7.157 -23.704 -32.910 1.00 88.00 101 GLU A N 1
ATOM 790 C CA . GLU A 1 101 ? 5.838 -24.069 -32.402 1.00 88.00 101 GLU A CA 1
ATOM 791 C C . GLU A 1 101 ? 4.929 -24.410 -33.581 1.00 88.00 101 GLU A C 1
ATOM 793 O O . GLU A 1 101 ? 4.720 -23.570 -34.465 1.00 88.00 101 GLU A O 1
ATOM 798 N N . GLU A 1 102 ? 4.368 -25.617 -33.603 1.00 85.88 102 GLU A N 1
ATOM 799 C CA . GLU A 1 102 ? 3.369 -26.015 -34.595 1.00 85.88 102 GLU A CA 1
ATOM 800 C C . GLU A 1 102 ? 1.957 -25.861 -34.024 1.00 85.88 102 GLU A C 1
ATOM 802 O O . GLU A 1 102 ? 1.683 -26.267 -32.899 1.00 85.88 102 GLU A O 1
ATOM 807 N N . TYR A 1 103 ? 1.042 -25.274 -34.795 1.00 79.56 103 TYR A N 1
ATOM 808 C CA . TYR A 1 103 ? -0.343 -25.040 -34.388 1.00 79.56 103 TYR A CA 1
ATOM 809 C C . TYR A 1 103 ? -1.299 -25.873 -35.242 1.00 79.56 103 TYR A C 1
ATOM 811 O O . TYR A 1 103 ? -1.154 -25.959 -36.463 1.00 79.56 103 TYR A O 1
ATOM 819 N N . PHE A 1 104 ? -2.326 -26.453 -34.623 1.00 69.00 104 PHE A N 1
ATOM 820 C CA . PHE A 1 104 ? -3.357 -27.176 -35.365 1.00 69.00 104 PHE A CA 1
ATOM 821 C C . PHE A 1 104 ? -4.412 -26.215 -35.916 1.00 69.00 104 PHE A C 1
ATOM 823 O O . PHE A 1 104 ? -4.917 -25.332 -35.220 1.00 69.00 104 PHE A O 1
ATOM 830 N N . GLN A 1 105 ? -4.788 -26.419 -37.176 1.00 57.53 105 GLN A N 1
ATOM 831 C CA . GLN A 1 105 ? -5.896 -25.707 -37.797 1.00 57.53 105 GLN A CA 1
ATOM 832 C C . GLN A 1 105 ? -7.195 -26.477 -37.529 1.00 57.53 105 GLN A C 1
ATOM 834 O O . GLN A 1 105 ? -7.291 -27.655 -37.871 1.00 57.53 105 GLN A O 1
ATOM 839 N N . VAL A 1 106 ? -8.205 -25.831 -36.941 1.00 54.69 106 VAL A N 1
ATOM 840 C CA . VAL A 1 106 ? -9.561 -26.402 -36.872 1.00 54.69 106 VAL A CA 1
ATOM 841 C C . VAL A 1 106 ? -10.431 -25.819 -37.988 1.00 54.69 106 VAL A C 1
ATOM 843 O O . VAL A 1 106 ? -10.422 -24.611 -38.234 1.00 54.69 106 VAL A O 1
ATOM 846 N N . ASP A 1 107 ? -11.212 -26.677 -38.652 1.00 43.34 107 ASP A N 1
ATOM 847 C CA . ASP A 1 107 ? -11.982 -26.401 -39.885 1.00 43.34 107 ASP A CA 1
ATOM 848 C C . ASP A 1 107 ? -13.005 -25.238 -39.806 1.00 43.34 107 ASP A C 1
ATOM 850 O O . ASP A 1 107 ? -13.615 -24.871 -40.810 1.00 43.34 107 ASP A O 1
ATOM 854 N N . TRP A 1 108 ? -13.203 -24.622 -38.634 1.00 43.31 108 TRP A N 1
ATOM 855 C CA . TRP A 1 108 ? -14.192 -23.562 -38.386 1.00 43.31 108 TRP A CA 1
ATOM 856 C C . TRP A 1 108 ? -13.610 -22.136 -38.346 1.00 43.31 108 TRP A C 1
ATOM 858 O O . TRP A 1 108 ? -14.330 -21.194 -38.013 1.00 43.31 108 TRP A O 1
ATOM 868 N N . GLY A 1 109 ? -12.331 -21.953 -38.691 1.00 44.91 109 GLY A N 1
ATOM 869 C CA . GLY A 1 109 ? -11.687 -20.631 -38.784 1.00 44.91 109 GLY A CA 1
ATOM 870 C C . GLY A 1 109 ? -11.226 -20.024 -37.450 1.00 44.91 109 GLY A C 1
ATOM 871 O O . GLY A 1 109 ? -10.788 -18.879 -37.435 1.00 44.91 109 GLY A O 1
ATOM 872 N N . TRP A 1 110 ? -11.299 -20.784 -36.354 1.00 43.72 110 TRP A N 1
ATOM 873 C CA . TRP A 1 110 ? -10.778 -20.427 -35.027 1.00 43.72 110 TRP A CA 1
ATOM 874 C C . TRP A 1 110 ? -9.716 -21.441 -34.597 1.00 43.72 110 TRP A C 1
ATOM 876 O O . TRP A 1 110 ? -9.968 -22.287 -33.752 1.00 43.72 110 TRP A O 1
ATOM 886 N N . GLY A 1 111 ? -8.556 -21.393 -35.246 1.00 50.91 111 GLY A N 1
ATOM 887 C CA . GLY A 1 111 ? -7.392 -22.229 -34.957 1.00 50.91 111 GLY A CA 1
ATOM 888 C C . GLY A 1 111 ? -6.315 -22.010 -36.010 1.00 50.91 111 GLY A C 1
ATOM 889 O O . GLY A 1 111 ? -6.623 -21.916 -37.200 1.00 50.91 111 GLY A O 1
ATOM 890 N N . GLY A 1 112 ? -5.077 -21.880 -35.549 1.00 56.03 112 GLY A N 1
ATOM 891 C CA . GLY A 1 112 ? -3.945 -21.366 -36.313 1.00 56.03 112 GLY A CA 1
ATOM 892 C C . GLY A 1 112 ? -3.292 -20.198 -35.576 1.00 56.03 112 GLY A C 1
ATOM 893 O O . GLY A 1 112 ? -3.914 -19.530 -34.753 1.00 56.03 112 GLY A O 1
ATOM 894 N N . CYS A 1 113 ? -2.023 -19.935 -35.862 1.00 62.25 113 CYS A N 1
ATOM 895 C CA . CYS A 1 113 ? -1.227 -18.962 -35.116 1.00 62.25 113 CYS A CA 1
ATOM 896 C C . CYS A 1 113 ? -1.552 -17.469 -35.401 1.00 62.25 113 CYS A C 1
ATOM 898 O O . CYS A 1 113 ? -0.818 -16.599 -34.930 1.00 62.25 113 CYS A O 1
ATOM 900 N N . THR A 1 114 ? -2.623 -17.154 -36.156 1.00 56.16 114 THR A N 1
ATOM 901 C CA . THR A 1 114 ? -3.016 -15.793 -36.598 1.00 56.16 114 THR A CA 1
ATOM 902 C C . THR A 1 114 ? -4.157 -15.135 -35.806 1.00 56.16 114 THR A C 1
ATOM 904 O O . THR A 1 114 ? -4.419 -13.948 -36.009 1.00 56.16 114 THR A O 1
ATOM 907 N N . THR A 1 115 ? -4.859 -15.844 -34.916 1.00 50.09 115 THR A N 1
ATOM 908 C CA . THR A 1 115 ? -5.934 -15.249 -34.099 1.00 50.09 115 THR A CA 1
ATOM 909 C C . THR A 1 115 ? -5.347 -14.581 -32.846 1.00 50.09 115 THR A C 1
ATOM 911 O O . THR A 1 115 ? -4.427 -15.111 -32.235 1.00 50.09 115 THR A O 1
ATOM 914 N N . GLY A 1 116 ? -5.803 -13.362 -32.521 1.00 46.81 116 GLY A N 1
ATOM 915 C CA . GLY A 1 116 ? -5.185 -12.467 -31.526 1.00 46.81 116 GLY A CA 1
ATOM 916 C C . GLY A 1 116 ? -5.232 -12.935 -30.060 1.00 46.81 116 GLY A C 1
ATOM 917 O O . GLY A 1 116 ? -5.541 -14.083 -29.771 1.00 46.81 116 GLY A O 1
ATOM 918 N N . TRP A 1 117 ? -4.961 -11.994 -29.142 1.00 38.03 117 TRP A N 1
ATOM 919 C CA . TRP A 1 117 ? -4.670 -12.098 -27.690 1.00 38.03 117 TRP A CA 1
ATOM 920 C C . TRP A 1 117 ? -5.499 -13.068 -26.805 1.00 38.03 117 TRP A C 1
ATOM 922 O O . TRP A 1 117 ? -5.184 -13.222 -25.633 1.00 38.03 117 TRP A O 1
ATOM 932 N N . TRP A 1 118 ? -6.527 -13.737 -27.330 1.00 37.97 118 TRP A N 1
ATOM 933 C CA . TRP A 1 118 ? -7.412 -14.662 -26.610 1.00 37.97 118 TRP A CA 1
ATOM 934 C C . TRP A 1 118 ? -7.236 -16.146 -26.984 1.00 37.97 118 TRP A C 1
ATOM 936 O O . TRP A 1 118 ? -7.950 -16.985 -26.443 1.00 37.97 118 TRP A O 1
ATOM 946 N N . SER A 1 119 ? -6.327 -16.497 -27.902 1.00 47.12 119 SER A N 1
ATOM 947 C CA . SER A 1 119 ? -6.177 -17.880 -28.397 1.00 47.12 119 SER A CA 1
ATOM 948 C C . SER A 1 119 ? -4.793 -18.497 -28.189 1.00 47.12 119 SER A C 1
ATOM 950 O O . SER A 1 119 ? -4.443 -19.397 -28.943 1.00 47.12 119 SER A O 1
ATOM 952 N N . GLY A 1 120 ? -4.012 -18.017 -27.213 1.00 47.44 120 GLY A N 1
ATOM 953 C CA . GLY A 1 120 ? -2.643 -18.483 -26.960 1.00 47.44 120 GLY A CA 1
ATOM 954 C C . GLY A 1 120 ? -2.546 -20.007 -26.886 1.00 47.44 120 GLY A C 1
ATOM 955 O O . GLY A 1 120 ? -2.021 -20.628 -27.804 1.00 47.44 120 GLY A O 1
ATOM 956 N N . ASP A 1 121 ? -3.107 -20.626 -25.852 1.00 51.16 121 ASP A N 1
ATOM 957 C CA . ASP A 1 121 ? -2.741 -22.015 -25.524 1.00 51.16 121 ASP A CA 1
ATOM 958 C C . ASP A 1 121 ? -3.578 -23.095 -26.231 1.00 51.16 121 ASP A C 1
ATOM 960 O O . ASP A 1 121 ? -3.154 -24.242 -26.363 1.00 51.16 121 ASP A O 1
ATOM 964 N N . TYR A 1 122 ? -4.752 -22.734 -26.755 1.00 52.53 122 TYR A N 1
ATOM 965 C CA . TYR A 1 122 ? -5.777 -23.691 -27.204 1.00 52.53 122 TYR A CA 1
ATOM 966 C C . TYR A 1 122 ? -5.500 -24.362 -28.565 1.00 52.53 122 TYR A C 1
ATOM 968 O O . TYR A 1 122 ? -6.249 -25.244 -28.982 1.00 52.53 122 TYR A O 1
ATOM 976 N N . GLY A 1 123 ? -4.463 -23.932 -29.291 1.00 59.72 123 GLY A N 1
ATOM 977 C CA . GLY A 1 123 ? -4.104 -24.465 -30.613 1.00 59.72 123 GLY A CA 1
ATOM 978 C C . GLY A 1 123 ? -2.680 -25.011 -30.721 1.00 59.72 123 GLY A C 1
ATOM 979 O O . GLY A 1 123 ? -2.300 -25.434 -31.814 1.00 59.72 123 GLY A O 1
ATOM 980 N N . LEU A 1 124 ? -1.901 -24.974 -29.633 1.00 71.69 124 LEU A N 1
ATOM 981 C CA . LEU A 1 124 ? -0.478 -25.315 -29.626 1.00 71.69 124 LEU A CA 1
ATOM 982 C C . LEU A 1 124 ? -0.267 -26.836 -29.676 1.00 71.69 124 LEU A C 1
ATOM 984 O O . LEU A 1 124 ? -0.597 -27.554 -28.729 1.00 71.69 124 LEU A O 1
ATOM 988 N N . GLY A 1 125 ? 0.316 -27.311 -30.771 1.00 75.44 125 GLY A N 1
ATOM 989 C CA . GLY A 1 125 ? 0.718 -28.694 -30.989 1.00 75.44 125 GLY A CA 1
ATOM 990 C C . GLY A 1 125 ? 2.136 -28.986 -30.538 1.00 75.44 125 GLY A C 1
ATOM 991 O O . GLY A 1 125 ? 2.501 -28.660 -29.408 1.00 75.44 125 GLY A O 1
ATOM 992 N N . ASP A 1 126 ? 2.900 -29.665 -31.390 1.00 82.62 126 ASP A N 1
ATOM 993 C CA . ASP A 1 126 ? 4.270 -30.053 -31.076 1.00 82.62 126 ASP A CA 1
ATOM 994 C C . ASP A 1 126 ? 5.181 -28.822 -31.060 1.00 82.62 126 ASP A C 1
ATOM 996 O O . ASP A 1 126 ? 5.120 -27.956 -31.939 1.00 82.62 126 ASP A O 1
ATOM 1000 N N . VAL A 1 127 ? 6.049 -28.763 -30.054 1.00 86.75 127 VAL A N 1
ATOM 1001 C CA . VAL A 1 127 ? 7.109 -27.758 -29.974 1.00 86.75 127 VAL A CA 1
ATOM 1002 C C . VAL A 1 127 ? 8.444 -28.457 -30.130 1.00 86.75 127 VAL A C 1
ATOM 1004 O O . VAL A 1 127 ? 8.701 -29.476 -29.487 1.00 86.75 127 VAL A O 1
ATOM 1007 N N . THR A 1 128 ? 9.319 -27.911 -30.965 1.00 88.62 128 THR A N 1
ATOM 1008 C CA . THR A 1 128 ? 10.678 -28.429 -31.130 1.00 88.62 128 THR A CA 1
ATOM 1009 C C . THR A 1 128 ? 11.684 -27.292 -31.140 1.00 88.62 128 THR A C 1
ATOM 1011 O O . THR A 1 128 ? 11.585 -26.381 -31.955 1.00 88.62 128 THR A O 1
ATOM 1014 N N . ALA A 1 129 ? 12.667 -27.357 -30.252 1.00 89.31 129 ALA A N 1
ATOM 1015 C CA . ALA A 1 129 ? 13.835 -26.499 -30.246 1.00 89.31 129 ALA A CA 1
ATOM 1016 C C . ALA A 1 129 ? 15.021 -27.230 -30.884 1.00 89.31 129 ALA A C 1
ATOM 1018 O O . ALA A 1 129 ? 15.360 -28.345 -30.486 1.00 89.31 129 ALA A O 1
ATOM 1019 N N . TYR A 1 130 ? 15.650 -26.596 -31.867 1.00 88.56 130 TYR A N 1
ATOM 1020 C CA . TYR A 1 130 ? 16.796 -27.117 -32.606 1.00 88.56 130 TYR A CA 1
ATOM 1021 C C . TYR A 1 130 ? 18.046 -26.314 -32.256 1.00 88.56 130 TYR A C 1
ATOM 1023 O O . TYR A 1 130 ? 17.999 -25.078 -32.262 1.00 88.56 130 TYR A O 1
ATOM 1031 N N . ARG A 1 131 ? 19.169 -27.000 -32.010 1.00 87.75 131 ARG A N 1
ATOM 1032 C CA . ARG A 1 131 ? 20.480 -26.343 -31.937 1.00 87.75 131 ARG A CA 1
ATOM 1033 C C . ARG A 1 131 ? 20.761 -25.640 -33.266 1.00 87.75 131 ARG A C 1
ATOM 1035 O O . ARG A 1 131 ? 20.521 -26.218 -34.324 1.00 87.75 131 ARG A O 1
ATOM 1042 N N . LEU A 1 132 ? 21.238 -24.397 -33.223 1.00 84.81 132 LEU A N 1
ATOM 1043 C CA . LEU A 1 132 ? 21.507 -23.620 -34.432 1.00 84.81 132 LEU A CA 1
ATOM 1044 C C . LEU A 1 132 ? 22.879 -23.990 -35.034 1.00 84.81 132 LEU A C 1
ATOM 1046 O O . LEU A 1 132 ? 23.847 -23.248 -34.886 1.00 84.81 132 LEU A O 1
ATOM 1050 N N . ASP A 1 133 ? 22.963 -25.146 -35.696 1.00 82.94 133 ASP A N 1
ATOM 1051 C CA . ASP A 1 133 ? 24.136 -25.605 -36.456 1.00 82.94 133 ASP A CA 1
ATOM 1052 C C . ASP A 1 133 ? 23.735 -26.297 -37.774 1.00 82.94 133 ASP A C 1
ATOM 1054 O O . ASP A 1 133 ? 22.559 -26.562 -38.019 1.00 82.94 133 ASP A O 1
ATOM 1058 N N . GLU A 1 134 ? 24.713 -26.587 -38.636 1.00 85.69 134 GLU A N 1
ATOM 1059 C CA . GLU A 1 134 ? 24.494 -27.310 -39.900 1.00 85.69 134 GLU A CA 1
ATOM 1060 C C . GLU A 1 134 ? 24.821 -28.814 -39.819 1.00 85.69 134 GLU A C 1
ATOM 1062 O O . GLU A 1 134 ? 24.975 -29.489 -40.855 1.00 85.69 134 GLU A O 1
ATOM 1067 N N . ASP A 1 135 ? 24.942 -29.354 -38.606 1.00 85.94 135 ASP A N 1
ATOM 1068 C CA . ASP A 1 135 ? 25.175 -30.775 -38.393 1.00 85.94 135 ASP A CA 1
ATOM 1069 C C . ASP A 1 135 ? 23.888 -31.575 -38.664 1.00 85.94 135 ASP A C 1
ATOM 1071 O O . ASP A 1 135 ? 22.765 -31.064 -38.685 1.00 85.94 135 ASP A O 1
ATOM 1075 N N . CYS A 1 136 ? 24.057 -32.863 -38.960 1.00 85.19 136 CYS A N 1
ATOM 1076 C CA . CYS A 1 136 ? 22.939 -33.781 -39.156 1.00 85.19 136 CYS A CA 1
ATOM 1077 C C . CYS A 1 136 ? 22.613 -34.474 -37.830 1.00 85.19 136 CYS A C 1
ATOM 1079 O O . CYS A 1 136 ? 23.400 -35.305 -37.374 1.00 85.19 136 CYS A O 1
ATOM 1081 N N . HIS A 1 137 ? 21.448 -34.176 -37.252 1.00 85.25 137 HIS A N 1
ATOM 1082 C CA . HIS A 1 137 ? 21.002 -34.734 -35.971 1.00 85.25 137 HIS A CA 1
ATOM 1083 C C . HIS A 1 137 ? 19.966 -35.830 -36.192 1.00 85.25 137 HIS A C 1
ATOM 1085 O O . HIS A 1 137 ? 18.877 -35.563 -36.700 1.00 85.25 137 HIS A O 1
ATOM 1091 N N . SER A 1 138 ? 20.282 -37.073 -35.828 1.00 79.38 138 SER A N 1
ATOM 1092 C CA . SER A 1 138 ? 19.334 -38.190 -35.914 1.00 79.38 138 SER A CA 1
ATOM 1093 C C . SER A 1 138 ? 18.193 -38.049 -34.904 1.00 79.38 138 SER A C 1
ATOM 1095 O O . SER A 1 138 ? 18.413 -37.649 -33.763 1.00 79.38 138 SER A O 1
ATOM 1097 N N . ASN A 1 139 ? 16.986 -38.456 -35.290 1.00 74.00 139 ASN A N 1
ATOM 1098 C CA . ASN A 1 139 ? 15.848 -38.526 -34.375 1.00 74.00 139 ASN A CA 1
ATOM 1099 C C . ASN A 1 139 ? 16.032 -39.697 -33.387 1.00 74.00 139 ASN A C 1
ATOM 1101 O O . ASN A 1 139 ? 16.692 -40.686 -33.708 1.00 74.00 139 ASN A O 1
ATOM 1105 N N . GLY A 1 140 ? 15.413 -39.615 -32.203 1.00 66.38 140 GLY A N 1
ATOM 1106 C CA . GLY A 1 140 ? 15.607 -40.578 -31.105 1.00 66.38 140 GLY A CA 1
ATOM 1107 C C . GLY A 1 140 ? 15.258 -42.045 -31.409 1.00 66.38 140 GLY A C 1
ATOM 1108 O O . GLY A 1 140 ? 15.671 -42.926 -30.663 1.00 66.38 140 GLY A O 1
ATOM 1109 N N . ASP A 1 141 ? 14.538 -42.324 -32.501 1.00 69.94 141 ASP A N 1
ATOM 1110 C CA . ASP A 1 141 ? 14.179 -43.674 -32.963 1.00 69.94 141 ASP A CA 1
ATOM 1111 C C . ASP A 1 141 ? 15.082 -44.215 -34.095 1.00 69.94 141 ASP A C 1
ATOM 1113 O O . ASP A 1 141 ? 14.895 -45.342 -34.556 1.00 69.94 141 ASP A O 1
ATOM 1117 N N . GLY A 1 142 ? 16.045 -43.416 -34.570 1.00 69.19 142 GLY A N 1
ATOM 1118 C CA . GLY A 1 142 ? 16.987 -43.782 -35.632 1.00 69.19 142 GLY A CA 1
ATOM 1119 C C . GLY A 1 142 ? 16.385 -43.934 -37.029 1.00 69.19 142 GLY A C 1
ATOM 1120 O O . GLY A 1 142 ? 17.074 -44.408 -37.936 1.00 69.19 142 GLY A O 1
ATOM 1121 N N . THR A 1 143 ? 15.123 -43.548 -37.234 1.00 79.12 143 THR A N 1
ATOM 1122 C CA . THR A 1 143 ? 14.428 -43.711 -38.524 1.00 79.12 143 THR A CA 1
ATOM 1123 C C . THR A 1 143 ? 14.520 -42.484 -39.432 1.00 79.12 143 THR A C 1
ATOM 1125 O O . THR A 1 143 ? 14.159 -42.559 -40.605 1.00 79.12 143 THR A O 1
ATOM 1128 N N . GLY A 1 144 ? 15.043 -41.367 -38.925 1.00 84.44 144 GLY A N 1
ATOM 1129 C CA . GLY A 1 144 ? 15.199 -40.112 -39.656 1.00 84.44 144 GLY A CA 1
ATOM 1130 C C . GLY A 1 144 ? 16.199 -39.171 -38.990 1.00 84.44 144 GLY A C 1
ATOM 1131 O O . GLY A 1 144 ? 16.799 -39.508 -37.968 1.00 84.44 144 GLY A O 1
ATOM 1132 N N . ALA A 1 145 ? 16.374 -37.989 -39.572 1.00 86.12 145 ALA A N 1
ATOM 1133 C CA . ALA A 1 145 ? 17.245 -36.938 -39.048 1.00 86.12 145 ALA A CA 1
ATOM 1134 C C . ALA A 1 145 ? 16.716 -35.543 -39.392 1.00 86.12 145 ALA A C 1
ATOM 1136 O O . ALA A 1 145 ? 15.891 -35.384 -40.297 1.00 86.12 145 ALA A O 1
ATOM 1137 N N . THR A 1 146 ? 17.227 -34.527 -38.706 1.00 87.94 146 THR A N 1
ATOM 1138 C CA . THR A 1 146 ? 17.003 -33.114 -39.016 1.00 87.94 146 THR A CA 1
ATOM 1139 C C . THR A 1 146 ? 18.341 -32.410 -39.206 1.00 87.94 146 THR A C 1
ATOM 1141 O O . THR A 1 146 ? 19.279 -32.636 -38.448 1.00 87.94 146 THR A O 1
ATOM 1144 N N . LYS A 1 147 ? 18.424 -31.548 -40.219 1.00 89.00 147 LYS A N 1
ATOM 1145 C CA . LYS A 1 147 ? 19.564 -30.660 -40.452 1.00 89.00 147 LYS A CA 1
ATOM 1146 C C . LYS A 1 147 ? 19.060 -29.257 -40.758 1.00 89.00 147 LYS A C 1
ATOM 1148 O O . LYS A 1 147 ? 18.101 -29.101 -41.524 1.00 89.00 147 LYS A O 1
ATOM 1153 N N . LEU A 1 148 ? 19.719 -28.253 -40.189 1.00 88.06 148 LEU A N 1
ATOM 1154 C CA . LEU A 1 148 ? 19.489 -26.862 -40.556 1.00 88.06 148 LEU A CA 1
ATOM 1155 C C . LEU A 1 148 ? 20.473 -26.439 -41.653 1.00 88.06 148 LEU A C 1
ATOM 1157 O O . LEU A 1 148 ? 21.580 -26.962 -41.774 1.00 88.06 148 LEU A O 1
ATOM 1161 N N . THR A 1 149 ? 20.040 -25.512 -42.494 1.00 85.88 149 THR A N 1
ATOM 1162 C CA . THR A 1 149 ? 20.910 -24.758 -43.400 1.00 85.88 149 THR A CA 1
ATOM 1163 C C . THR A 1 149 ? 20.805 -23.302 -42.998 1.00 85.88 149 THR A C 1
ATOM 1165 O O . THR A 1 149 ? 19.690 -22.769 -42.936 1.00 85.88 149 THR A O 1
ATOM 1168 N N . LEU A 1 150 ? 21.943 -22.709 -42.655 1.00 81.44 150 LEU A N 1
ATOM 1169 C CA . LEU A 1 150 ? 22.028 -21.401 -42.020 1.00 81.44 150 LEU A CA 1
ATOM 1170 C C . LEU A 1 150 ? 22.630 -20.401 -43.012 1.00 81.44 150 LEU A C 1
ATOM 1172 O O . LEU A 1 150 ? 23.818 -20.447 -43.305 1.00 81.44 150 LEU A O 1
ATOM 1176 N N . ASP A 1 151 ? 21.797 -19.505 -43.530 1.00 74.31 151 ASP A N 1
ATOM 1177 C CA . ASP A 1 151 ? 22.189 -18.444 -44.465 1.00 74.31 151 ASP A CA 1
ATOM 1178 C C . ASP A 1 151 ? 21.429 -17.149 -44.089 1.00 74.31 151 ASP A C 1
ATOM 1180 O O . ASP A 1 151 ? 21.046 -16.966 -42.927 1.00 74.31 151 ASP A O 1
ATOM 1184 N N . ASP A 1 152 ? 21.135 -16.270 -45.051 1.00 71.19 152 ASP A N 1
ATOM 1185 C CA . ASP A 1 152 ? 20.190 -15.151 -44.874 1.00 71.19 152 ASP A CA 1
ATOM 1186 C C . ASP A 1 152 ? 18.802 -15.625 -44.392 1.00 71.19 152 ASP A C 1
ATOM 1188 O O . ASP A 1 152 ? 18.110 -14.934 -43.640 1.00 71.19 152 ASP A O 1
ATOM 1192 N N . ASN A 1 153 ? 18.405 -16.837 -44.794 1.00 79.69 153 ASN A N 1
ATOM 1193 C CA . ASN A 1 153 ? 17.235 -17.541 -44.278 1.00 79.69 153 ASN A CA 1
ATOM 1194 C C . ASN A 1 153 ? 17.653 -18.865 -43.646 1.00 79.69 153 ASN A C 1
ATOM 1196 O O . ASN A 1 153 ? 18.579 -19.533 -44.106 1.00 79.69 153 ASN A O 1
ATOM 1200 N N . LEU A 1 154 ? 16.901 -19.294 -42.640 1.00 84.19 154 LEU A N 1
ATOM 1201 C CA . LEU A 1 154 ? 17.090 -20.586 -42.007 1.00 84.19 154 LEU A CA 1
ATOM 1202 C C . LEU A 1 154 ? 16.187 -21.625 -42.666 1.00 84.19 154 LEU A C 1
ATOM 1204 O O . LEU A 1 154 ? 14.967 -21.467 -42.688 1.00 84.19 154 LEU A O 1
ATOM 1208 N N . THR A 1 155 ? 16.767 -22.712 -43.173 1.00 87.81 155 THR A N 1
ATOM 1209 C CA . THR A 1 155 ? 15.995 -23.835 -43.731 1.00 87.81 155 THR A CA 1
ATOM 1210 C C . THR A 1 155 ? 16.102 -25.062 -42.836 1.00 87.81 155 THR A C 1
ATOM 1212 O O . THR A 1 155 ? 17.180 -25.618 -42.660 1.00 87.81 155 THR A O 1
ATOM 1215 N N . ILE A 1 156 ? 14.971 -25.526 -42.310 1.00 89.12 156 ILE A N 1
ATOM 1216 C CA . ILE A 1 156 ? 14.845 -26.771 -41.551 1.00 89.12 156 ILE A CA 1
ATOM 1217 C C . ILE A 1 156 ? 14.546 -27.895 -42.538 1.00 89.12 156 ILE A C 1
ATOM 1219 O O . ILE A 1 156 ? 13.478 -27.907 -43.154 1.00 89.12 156 ILE A O 1
ATOM 1223 N N . THR A 1 157 ? 15.459 -28.854 -42.681 1.00 89.56 157 THR A N 1
ATOM 1224 C CA . THR A 1 157 ? 15.258 -30.034 -43.531 1.00 89.56 157 THR A CA 1
ATOM 1225 C C . THR A 1 157 ? 15.120 -31.283 -42.667 1.00 89.56 157 THR A C 1
ATOM 1227 O O . THR A 1 157 ? 16.040 -31.638 -41.933 1.00 89.56 157 THR A O 1
ATOM 1230 N N . LYS A 1 158 ? 13.979 -31.974 -42.773 1.00 88.19 158 LYS A N 1
ATOM 1231 C CA . LYS A 1 158 ? 13.764 -33.302 -42.174 1.00 88.19 158 LYS A CA 1
ATOM 1232 C C . LYS A 1 158 ? 14.071 -34.380 -43.215 1.00 88.19 158 LYS A C 1
ATOM 1234 O O . LYS A 1 158 ? 13.720 -34.220 -44.386 1.00 88.19 158 LYS A O 1
ATOM 1239 N N . TYR A 1 159 ? 14.682 -35.481 -42.794 1.00 89.19 159 TYR A N 1
ATOM 1240 C CA . TYR A 1 159 ? 15.125 -36.601 -43.629 1.00 89.19 159 TYR A CA 1
ATOM 1241 C C . TYR A 1 159 ? 14.493 -37.915 -43.165 1.00 89.19 159 TYR A C 1
ATOM 1243 O O . TYR A 1 159 ? 14.203 -38.087 -41.981 1.00 89.19 159 TYR A O 1
ATOM 1251 N N . ASN A 1 160 ? 14.297 -38.852 -44.093 1.00 87.94 160 ASN A N 1
ATOM 1252 C CA . ASN A 1 160 ? 13.772 -40.199 -43.815 1.00 87.94 160 ASN A CA 1
ATOM 1253 C C . ASN A 1 160 ? 14.876 -41.244 -43.544 1.00 87.94 160 ASN A C 1
ATOM 1255 O O . ASN A 1 160 ? 14.607 -42.444 -43.567 1.00 87.94 160 ASN A O 1
ATOM 1259 N N . ASP A 1 161 ? 16.117 -40.790 -43.360 1.00 84.31 161 ASP A N 1
ATOM 1260 C CA . ASP A 1 161 ? 17.265 -41.599 -42.973 1.00 84.31 161 ASP A CA 1
ATOM 1261 C C . ASP A 1 161 ? 18.117 -40.845 -41.935 1.00 84.31 161 ASP A C 1
ATOM 1263 O O . ASP A 1 161 ? 18.200 -39.615 -41.996 1.00 84.31 161 ASP A O 1
ATOM 1267 N N . PRO A 1 162 ? 18.784 -41.549 -41.003 1.00 80.88 162 PRO A N 1
ATOM 1268 C CA . PRO A 1 162 ? 19.565 -40.931 -39.928 1.00 80.88 162 PRO A CA 1
ATOM 1269 C C . PRO A 1 162 ? 20.867 -40.265 -40.406 1.00 80.88 162 PRO A C 1
ATOM 1271 O O . PRO A 1 162 ? 21.604 -39.712 -39.601 1.00 80.88 162 PRO A O 1
ATOM 1274 N N . SER A 1 163 ? 21.196 -40.339 -41.699 1.00 83.44 163 SER A N 1
ATOM 1275 C CA . SER A 1 163 ? 22.435 -39.804 -42.277 1.00 83.44 163 SER A CA 1
ATOM 1276 C C . SER A 1 163 ? 22.196 -38.619 -43.225 1.00 83.44 163 SER A C 1
ATOM 1278 O O . SER A 1 163 ? 23.104 -38.241 -43.963 1.00 83.44 163 SER A O 1
ATOM 1280 N N . CYS A 1 164 ? 20.995 -38.031 -43.206 1.00 86.56 164 CYS A N 1
ATOM 1281 C CA . CYS A 1 164 ? 20.604 -36.860 -43.994 1.00 86.56 164 CYS A CA 1
ATOM 1282 C C . CYS A 1 164 ? 20.823 -36.990 -45.517 1.00 86.56 164 CYS A C 1
ATOM 1284 O O . CYS A 1 164 ? 21.258 -36.042 -46.176 1.00 86.56 164 CYS A O 1
ATOM 1286 N N . ASN A 1 165 ? 20.512 -38.148 -46.107 1.00 84.06 165 ASN A N 1
ATOM 1287 C CA . ASN A 1 165 ? 20.690 -38.385 -47.545 1.00 84.06 165 ASN A CA 1
ATOM 1288 C C . ASN A 1 165 ? 19.408 -38.207 -48.367 1.00 84.06 165 ASN A C 1
ATOM 1290 O O . ASN A 1 165 ? 19.481 -37.900 -49.558 1.00 84.06 165 ASN A O 1
ATOM 1294 N N . SER A 1 166 ? 18.237 -38.422 -47.771 1.00 87.00 166 SER A N 1
ATOM 1295 C CA . SER A 1 166 ? 16.951 -38.417 -48.465 1.00 87.00 166 SER A CA 1
ATOM 1296 C C . SER A 1 166 ? 15.938 -37.510 -47.754 1.00 87.00 166 SER A C 1
ATOM 1298 O O . SER A 1 166 ? 15.417 -37.804 -46.678 1.00 87.00 166 SER A O 1
ATOM 1300 N N . VAL A 1 167 ? 15.686 -36.356 -48.377 1.00 89.69 167 VAL A N 1
ATOM 1301 C CA . VAL A 1 167 ? 14.829 -35.286 -47.849 1.00 89.69 167 VAL A CA 1
ATOM 1302 C C . VAL A 1 167 ? 13.370 -35.741 -47.785 1.00 89.69 167 VAL A C 1
ATOM 1304 O O . VAL A 1 167 ? 12.808 -36.199 -48.780 1.00 89.69 167 VAL A O 1
ATOM 1307 N N . LEU A 1 168 ? 12.751 -35.564 -46.619 1.00 88.94 168 LEU A N 1
ATOM 1308 C CA . LEU A 1 168 ? 11.329 -35.793 -46.371 1.00 88.94 168 LEU A CA 1
ATOM 1309 C C . LEU A 1 168 ? 10.519 -34.501 -46.546 1.00 88.94 168 LEU A C 1
ATOM 1311 O O . LEU A 1 168 ? 9.517 -34.491 -47.258 1.00 88.94 168 LEU A O 1
ATOM 1315 N N . SER A 1 169 ? 10.949 -33.415 -45.900 1.00 87.50 169 SER A N 1
ATOM 1316 C CA . SER A 1 169 ? 10.267 -32.116 -45.935 1.00 87.50 169 SER A CA 1
ATOM 1317 C C . SER A 1 169 ? 11.228 -30.970 -45.633 1.00 87.50 169 SER A C 1
ATOM 1319 O O . SER A 1 169 ? 12.223 -31.164 -44.935 1.00 87.50 169 SER A O 1
ATOM 1321 N N . GLN A 1 170 ? 10.889 -29.768 -46.096 1.00 88.44 170 GLN A N 1
ATOM 1322 C CA . GLN A 1 170 ? 11.637 -28.544 -45.818 1.00 88.44 170 GLN A CA 1
ATOM 1323 C C . GLN A 1 170 ? 10.714 -27.429 -45.345 1.00 88.44 170 GLN A C 1
ATOM 1325 O O . GLN A 1 170 ? 9.575 -27.329 -45.802 1.00 88.44 170 GLN A O 1
ATOM 1330 N N . LYS A 1 171 ? 11.227 -26.587 -44.451 1.00 87.19 171 LYS A N 1
ATOM 1331 C CA . LYS A 1 171 ? 10.553 -25.388 -43.955 1.00 87.19 171 LYS A CA 1
ATOM 1332 C C . LYS A 1 171 ? 11.552 -24.245 -43.860 1.00 87.19 171 LYS A C 1
ATOM 1334 O O . LYS A 1 171 ? 12.679 -24.475 -43.439 1.00 87.19 171 LYS A O 1
ATOM 1339 N N . VAL A 1 172 ? 11.149 -23.040 -44.247 1.00 86.56 172 VAL A N 1
ATOM 1340 C CA . VAL A 1 172 ? 12.022 -21.859 -44.258 1.00 86.56 172 VAL A CA 1
ATOM 1341 C C . VAL A 1 172 ? 11.524 -20.855 -43.223 1.00 86.56 172 VAL A C 1
ATOM 1343 O O . VAL A 1 172 ? 10.328 -20.575 -43.176 1.00 86.56 172 VAL A O 1
ATOM 1346 N N . ALA A 1 173 ? 12.433 -20.322 -42.413 1.00 83.38 173 ALA A N 1
ATOM 1347 C CA . ALA A 1 173 ? 12.192 -19.249 -41.460 1.00 83.38 173 ALA A CA 1
ATOM 1348 C C . ALA A 1 173 ? 13.105 -18.061 -41.791 1.00 83.38 173 ALA A C 1
ATOM 1350 O O . ALA A 1 173 ? 14.322 -18.213 -41.906 1.00 83.38 173 ALA A O 1
ATOM 1351 N N . THR A 1 174 ? 12.519 -16.876 -41.951 1.00 82.44 174 THR A N 1
ATOM 1352 C CA . THR A 1 174 ? 13.286 -15.632 -42.098 1.00 82.44 174 THR A CA 1
ATOM 1353 C C . THR A 1 174 ? 13.666 -15.076 -40.722 1.00 82.44 174 THR A C 1
ATOM 1355 O O . THR A 1 174 ? 13.086 -15.455 -39.699 1.00 82.44 174 THR A O 1
ATOM 1358 N N . TRP A 1 175 ? 14.614 -14.136 -40.683 1.00 76.38 175 TRP A N 1
ATOM 1359 C CA . TRP A 1 175 ? 15.000 -13.450 -39.444 1.00 76.38 175 TRP A CA 1
ATOM 1360 C C . TRP A 1 175 ? 13.816 -12.767 -38.746 1.00 76.38 175 TRP A C 1
ATOM 1362 O O . TRP A 1 175 ? 13.631 -12.889 -37.534 1.00 76.38 175 TRP A O 1
ATOM 1372 N N . GLU A 1 176 ? 12.973 -12.088 -39.522 1.00 73.88 176 GLU A N 1
ATOM 1373 C CA . GLU A 1 176 ? 11.778 -11.405 -39.020 1.00 73.88 176 GLU A CA 1
ATOM 1374 C C . GLU A 1 176 ? 10.768 -12.400 -38.435 1.00 73.88 176 GLU A C 1
ATOM 1376 O O . GLU A 1 176 ? 10.256 -12.179 -37.338 1.00 73.88 176 GLU A O 1
ATOM 1381 N N . MET A 1 177 ? 10.549 -13.543 -39.100 1.00 78.94 177 MET A N 1
ATOM 1382 C CA . MET A 1 177 ? 9.660 -14.595 -38.592 1.00 78.94 177 MET A CA 1
ATOM 1383 C C . MET A 1 177 ? 10.129 -15.124 -37.232 1.00 78.94 177 MET A C 1
ATOM 1385 O O . MET A 1 177 ? 9.307 -15.276 -36.329 1.00 78.94 177 MET A O 1
ATOM 1389 N N . ALA A 1 178 ? 11.437 -15.364 -37.082 1.00 78.31 178 ALA A N 1
ATOM 1390 C CA . ALA A 1 178 ? 12.039 -15.933 -35.876 1.00 78.31 178 ALA A CA 1
ATOM 1391 C C . ALA A 1 178 ? 12.161 -14.947 -34.699 1.00 78.31 178 ALA A C 1
ATOM 1393 O O . ALA A 1 178 ? 12.250 -15.369 -33.547 1.00 78.31 178 ALA A O 1
ATOM 1394 N N . THR A 1 179 ? 12.190 -13.639 -34.960 1.00 73.19 179 THR A N 1
ATOM 1395 C CA . THR A 1 179 ? 12.332 -12.609 -33.911 1.00 73.19 179 THR A CA 1
ATOM 1396 C C . THR A 1 179 ? 10.995 -12.026 -33.475 1.00 73.19 179 THR A C 1
ATOM 1398 O O . THR A 1 179 ? 10.804 -11.760 -32.290 1.00 73.19 179 THR A O 1
ATOM 1401 N N . GLN A 1 180 ? 10.048 -11.888 -34.402 1.00 70.81 180 GLN A N 1
ATOM 1402 C CA . GLN A 1 180 ? 8.721 -11.336 -34.125 1.00 70.81 180 GLN A CA 1
ATOM 1403 C C . GLN A 1 180 ? 7.673 -12.414 -33.801 1.00 70.81 180 GLN A C 1
ATOM 1405 O O . GLN A 1 180 ? 6.547 -12.080 -33.435 1.00 70.81 180 GLN A O 1
ATOM 1410 N N . GLY A 1 181 ? 8.004 -13.705 -33.942 1.00 71.50 181 GLY A N 1
ATOM 1411 C CA . GLY A 1 181 ? 7.059 -14.801 -33.711 1.00 71.50 181 GLY A CA 1
ATOM 1412 C C . GLY A 1 181 ? 5.881 -14.778 -34.689 1.00 71.50 181 GLY A C 1
ATOM 1413 O O . GLY A 1 181 ? 4.744 -15.075 -34.306 1.00 71.50 181 GLY A O 1
ATOM 1414 N N . GLN A 1 182 ? 6.130 -14.371 -35.940 1.00 73.38 182 GLN A N 1
ATOM 1415 C CA . GLN A 1 182 ? 5.090 -14.297 -36.966 1.00 73.38 182 GLN A CA 1
ATOM 1416 C C . GLN A 1 182 ? 4.597 -15.695 -37.344 1.00 73.38 182 GLN A C 1
ATOM 1418 O O . GLN A 1 182 ? 5.363 -16.652 -37.440 1.00 73.38 182 GLN A O 1
ATOM 1423 N N . CYS A 1 183 ? 3.291 -15.793 -37.579 1.00 74.38 183 CYS A N 1
ATOM 1424 C CA . CYS A 1 183 ? 2.644 -17.029 -37.981 1.00 74.38 183 CYS A CA 1
ATOM 1425 C C . CYS A 1 183 ? 2.814 -17.280 -39.482 1.00 74.38 183 CYS A C 1
ATOM 1427 O O . CYS A 1 183 ? 2.300 -16.509 -40.295 1.00 74.38 183 CYS A O 1
ATOM 1429 N N . VAL A 1 184 ? 3.471 -18.381 -39.845 1.00 74.56 184 VAL A N 1
ATOM 1430 C CA . VAL A 1 184 ? 3.657 -18.819 -41.236 1.00 74.56 184 VAL A CA 1
ATOM 1431 C C . VAL A 1 184 ? 3.392 -20.313 -41.329 1.00 74.56 184 VAL A C 1
ATOM 1433 O O . VAL A 1 184 ? 3.957 -21.092 -40.565 1.00 74.56 184 VAL A O 1
ATOM 1436 N N . ASP A 1 185 ? 2.503 -20.713 -42.240 1.00 75.69 185 ASP A N 1
ATOM 1437 C CA . ASP A 1 185 ? 2.091 -22.110 -42.438 1.00 75.69 185 ASP A CA 1
ATOM 1438 C C . ASP A 1 185 ? 1.737 -22.829 -41.120 1.00 75.69 185 ASP A C 1
ATOM 1440 O O . ASP A 1 185 ? 2.191 -23.939 -40.846 1.00 75.69 185 ASP A O 1
ATOM 1444 N N . ASN A 1 186 ? 0.933 -22.159 -40.282 1.00 78.88 186 ASN A N 1
ATOM 1445 C CA . ASN A 1 186 ? 0.534 -22.610 -38.943 1.00 78.88 186 ASN A CA 1
ATOM 1446 C C . ASN A 1 186 ? 1.709 -22.907 -38.002 1.00 78.88 186 ASN A C 1
ATOM 1448 O O . ASN A 1 186 ? 1.630 -23.777 -37.135 1.00 78.88 186 ASN A O 1
ATOM 1452 N N . SER A 1 187 ? 2.820 -22.193 -38.145 1.00 82.19 187 SER A N 1
ATOM 1453 C CA . SER A 1 187 ? 3.913 -22.271 -37.188 1.00 82.19 187 SER A CA 1
ATOM 1454 C C . SER A 1 187 ? 4.487 -20.920 -36.845 1.00 82.19 187 SER A C 1
ATOM 1456 O O . SER A 1 187 ? 4.439 -19.983 -37.641 1.00 82.19 187 SER A O 1
ATOM 1458 N N . LYS A 1 188 ? 5.033 -20.848 -35.637 1.00 85.69 188 LYS A N 1
ATOM 1459 C CA . LYS A 1 188 ? 5.799 -19.707 -35.162 1.00 85.69 188 LYS A CA 1
ATOM 1460 C C . LYS A 1 188 ? 7.224 -20.138 -34.883 1.00 85.69 188 LYS A C 1
ATOM 1462 O O . LYS A 1 188 ? 7.480 -21.269 -34.472 1.00 85.69 188 LYS A O 1
ATOM 1467 N N . PHE A 1 189 ? 8.134 -19.212 -35.123 1.00 85.75 189 PHE A N 1
ATOM 1468 C CA . PHE A 1 189 ? 9.560 -19.407 -34.949 1.00 85.75 189 PHE A CA 1
ATOM 1469 C C . PHE A 1 189 ? 10.045 -18.437 -33.878 1.00 85.75 189 PHE A C 1
ATOM 1471 O O . PHE A 1 189 ? 9.675 -17.264 -33.903 1.00 85.75 189 PHE A O 1
ATOM 1478 N N . TYR A 1 190 ? 10.871 -18.917 -32.955 1.00 85.12 190 TYR A N 1
ATOM 1479 C CA . TYR A 1 190 ? 11.461 -18.093 -31.906 1.00 85.12 190 TYR A CA 1
ATOM 1480 C C . TYR A 1 190 ? 12.951 -18.378 -31.796 1.00 85.12 190 TYR A C 1
ATOM 1482 O O . TYR A 1 190 ? 13.362 -19.478 -31.433 1.00 85.12 190 TYR A O 1
ATOM 1490 N N . LEU A 1 191 ? 13.765 -17.370 -32.091 1.00 83.00 191 LEU A N 1
ATOM 1491 C CA . LEU A 1 191 ? 15.199 -17.409 -31.838 1.00 83.00 191 LEU A CA 1
ATOM 1492 C C . LEU A 1 191 ? 15.469 -17.082 -30.358 1.00 83.00 191 LEU A C 1
ATOM 1494 O O . LEU A 1 191 ? 14.951 -16.090 -29.826 1.00 83.00 191 LEU A O 1
ATOM 1498 N N . ARG A 1 192 ? 16.240 -17.936 -29.681 1.00 82.81 192 ARG A N 1
ATOM 1499 C CA . ARG A 1 192 ? 16.557 -17.855 -28.244 1.00 82.81 192 ARG A CA 1
ATOM 1500 C C . ARG A 1 192 ? 18.006 -18.299 -27.982 1.00 82.81 192 ARG A C 1
ATOM 1502 O O . ARG A 1 192 ? 18.691 -18.774 -28.886 1.00 82.81 192 ARG A O 1
ATOM 1509 N N . GLY A 1 193 ? 18.470 -18.122 -26.744 1.00 78.00 193 GLY A N 1
ATOM 1510 C CA . GLY A 1 193 ? 19.856 -18.392 -26.347 1.00 78.00 193 GLY A CA 1
ATOM 1511 C C . GLY A 1 193 ? 20.807 -17.238 -26.683 1.00 78.00 193 GLY A C 1
ATOM 1512 O O . GLY A 1 193 ? 20.402 -16.072 -26.700 1.00 78.00 193 GLY A O 1
ATOM 1513 N N . ALA A 1 194 ? 22.078 -17.558 -26.938 1.00 72.69 194 ALA A N 1
ATOM 1514 C CA . ALA A 1 194 ? 23.071 -16.567 -27.352 1.00 72.69 194 ALA A CA 1
ATOM 1515 C C . ALA A 1 194 ? 22.669 -15.913 -28.687 1.00 72.69 194 ALA A C 1
ATOM 1517 O O . ALA A 1 194 ? 22.207 -16.590 -29.600 1.00 72.69 194 ALA A O 1
ATOM 1518 N N . LYS A 1 195 ? 22.842 -14.593 -28.831 1.00 71.62 195 LYS A N 1
ATOM 1519 C CA . LYS A 1 195 ? 22.531 -13.905 -30.096 1.00 71.62 195 LYS A CA 1
ATOM 1520 C C . LYS A 1 195 ? 23.505 -14.367 -31.195 1.00 71.62 195 LYS A C 1
ATOM 1522 O O . LYS A 1 195 ? 24.713 -14.320 -30.947 1.00 71.62 195 LYS A O 1
ATOM 1527 N N . PRO A 1 196 ? 23.028 -14.773 -32.390 1.00 73.81 196 PRO A N 1
ATOM 1528 C CA . PRO A 1 196 ? 23.908 -15.044 -33.525 1.00 73.81 196 PRO A CA 1
ATOM 1529 C C . PRO A 1 196 ? 24.785 -13.832 -33.846 1.00 73.81 196 PRO A C 1
ATOM 1531 O O . PRO A 1 196 ? 24.371 -12.688 -33.638 1.00 73.81 196 PRO A O 1
ATOM 1534 N N . ALA A 1 197 ? 25.997 -14.073 -34.348 1.00 75.44 197 ALA A N 1
ATOM 1535 C CA . ALA A 1 197 ? 26.837 -12.981 -34.817 1.00 75.44 197 ALA A CA 1
ATOM 1536 C C . ALA A 1 197 ? 26.236 -12.363 -36.090 1.00 75.44 197 ALA A C 1
ATOM 1538 O O . ALA A 1 197 ? 25.638 -13.051 -36.913 1.00 75.44 197 ALA A O 1
ATOM 1539 N N . MET A 1 198 ? 26.414 -11.057 -36.257 1.00 80.06 198 MET A N 1
ATOM 1540 C CA . MET A 1 198 ? 26.008 -10.335 -37.458 1.00 80.06 198 MET A CA 1
ATOM 1541 C C . MET A 1 198 ? 27.068 -10.509 -38.545 1.00 80.06 198 MET A C 1
ATOM 1543 O O . MET A 1 198 ? 28.270 -10.475 -38.255 1.00 80.06 198 MET A O 1
ATOM 1547 N N . ALA A 1 199 ? 26.630 -10.623 -39.796 1.00 82.25 199 ALA A N 1
ATOM 1548 C CA . ALA A 1 199 ? 27.508 -10.514 -40.950 1.00 82.25 199 ALA A CA 1
ATOM 1549 C C . ALA A 1 199 ? 27.891 -9.042 -41.142 1.00 82.25 199 ALA A C 1
ATOM 1551 O O . ALA A 1 199 ? 27.027 -8.182 -41.324 1.00 82.25 199 ALA A O 1
ATOM 1552 N N . ALA A 1 200 ? 29.185 -8.753 -41.076 1.00 85.81 200 ALA A N 1
ATOM 1553 C CA . ALA A 1 200 ? 29.773 -7.438 -41.262 1.00 85.81 200 ALA A CA 1
ATOM 1554 C C . ALA A 1 200 ? 30.484 -7.382 -42.616 1.00 85.81 200 ALA A C 1
ATOM 1556 O O . ALA A 1 200 ? 31.393 -8.170 -42.874 1.00 85.81 200 ALA A O 1
ATOM 1557 N N . VAL A 1 201 ? 30.105 -6.428 -43.462 1.00 86.25 201 VAL A N 1
ATOM 1558 C CA . VAL A 1 201 ? 30.758 -6.148 -44.745 1.00 86.25 201 VAL A CA 1
ATOM 1559 C C . VAL A 1 201 ? 31.367 -4.755 -44.679 1.00 86.25 201 VAL A C 1
ATOM 1561 O O . VAL A 1 201 ? 30.639 -3.766 -44.633 1.00 86.25 201 VAL A O 1
ATOM 1564 N N . ALA A 1 202 ? 32.696 -4.678 -44.662 1.00 86.38 202 ALA A N 1
ATOM 1565 C CA . ALA A 1 202 ? 33.441 -3.425 -44.739 1.00 86.38 202 ALA A CA 1
ATOM 1566 C C . ALA A 1 202 ? 33.820 -3.135 -46.196 1.00 86.38 202 ALA A C 1
ATOM 1568 O O . ALA A 1 202 ? 34.382 -4.003 -46.867 1.00 86.38 202 ALA A O 1
ATOM 1569 N N . VAL A 1 203 ? 33.520 -1.930 -46.674 1.00 87.69 203 VAL A N 1
ATOM 1570 C CA . VAL A 1 203 ? 33.773 -1.447 -48.039 1.00 87.69 203 VAL A CA 1
ATOM 1571 C C . VAL A 1 203 ? 34.928 -0.453 -48.030 1.00 87.69 203 VAL A C 1
ATOM 1573 O O . VAL A 1 203 ? 35.072 0.337 -47.098 1.00 87.69 203 VAL A O 1
ATOM 1576 N N . PHE A 1 204 ? 35.751 -0.506 -49.073 1.00 87.44 204 PHE A N 1
ATOM 1577 C CA . PHE A 1 204 ? 36.968 0.274 -49.244 1.00 87.44 204 PHE A CA 1
ATOM 1578 C C . PHE A 1 204 ? 37.071 0.789 -50.685 1.00 87.44 204 PHE A C 1
ATOM 1580 O O . PHE A 1 204 ? 36.785 0.062 -51.641 1.00 87.44 204 PHE A O 1
ATOM 1587 N N . ASP A 1 205 ? 37.584 2.008 -50.844 1.00 84.88 205 ASP A N 1
ATOM 1588 C CA . ASP A 1 205 ? 37.871 2.598 -52.162 1.00 84.88 205 ASP A CA 1
ATOM 1589 C C . ASP A 1 205 ? 39.229 2.141 -52.733 1.00 84.88 205 ASP A C 1
ATOM 1591 O O . ASP A 1 205 ? 39.587 2.456 -53.871 1.00 84.88 205 ASP A O 1
ATOM 1595 N N . ASP A 1 206 ? 40.022 1.415 -51.939 1.00 83.38 206 ASP A N 1
ATOM 1596 C CA . ASP A 1 206 ? 41.389 1.039 -52.272 1.00 83.38 206 ASP A CA 1
ATOM 1597 C C . ASP A 1 206 ? 41.618 -0.478 -52.233 1.00 83.38 206 ASP A C 1
ATOM 1599 O O . ASP A 1 206 ? 41.092 -1.201 -51.390 1.00 83.38 206 ASP A O 1
ATOM 1603 N N . MET A 1 207 ? 42.470 -0.958 -53.142 1.00 81.50 207 MET A N 1
ATOM 1604 C CA . MET A 1 207 ? 42.764 -2.386 -53.301 1.00 81.50 207 MET A CA 1
ATOM 1605 C C . MET A 1 207 ? 43.577 -3.008 -52.159 1.00 81.50 207 MET A C 1
ATOM 1607 O O . MET A 1 207 ? 43.799 -4.218 -52.162 1.00 81.50 207 MET A O 1
ATOM 1611 N N . ALA A 1 208 ? 44.103 -2.190 -51.245 1.00 81.94 208 ALA A N 1
ATOM 1612 C CA . ALA A 1 208 ? 44.794 -2.651 -50.049 1.00 81.94 208 ALA A CA 1
ATOM 1613 C C . ALA A 1 208 ? 43.851 -2.728 -48.835 1.00 81.94 208 ALA A C 1
ATOM 1615 O O . ALA A 1 208 ? 44.295 -3.192 -47.785 1.00 81.94 208 ALA A O 1
ATOM 1616 N N . CYS A 1 209 ? 42.584 -2.314 -48.983 1.00 81.56 209 CYS A N 1
ATOM 1617 C CA . CYS A 1 209 ? 41.585 -2.222 -47.923 1.00 81.56 209 CYS A CA 1
ATOM 1618 C C . CYS A 1 209 ? 42.133 -1.509 -46.674 1.00 81.56 209 CYS A C 1
ATOM 1620 O O . CYS A 1 209 ? 42.108 -2.044 -45.566 1.00 81.56 209 CYS A O 1
ATOM 1622 N N . SER A 1 210 ? 42.703 -0.316 -46.872 1.00 80.31 210 SER A N 1
ATOM 1623 C CA . SER A 1 210 ? 43.457 0.397 -45.836 1.00 80.31 210 SER A CA 1
ATOM 1624 C C . SER A 1 210 ? 42.574 1.168 -44.852 1.00 80.31 210 SER A C 1
ATOM 1626 O O . SER A 1 210 ? 42.791 1.086 -43.643 1.00 80.31 210 SER A O 1
ATOM 1628 N N . THR A 1 211 ? 41.568 1.886 -45.353 1.00 81.69 211 THR A N 1
ATOM 1629 C CA . THR A 1 211 ? 40.586 2.622 -44.544 1.00 81.69 211 THR A CA 1
ATOM 1630 C C . THR A 1 211 ? 39.180 2.345 -45.059 1.00 81.69 211 THR A C 1
ATOM 1632 O O . THR A 1 211 ? 38.916 2.616 -46.233 1.00 81.69 211 THR A O 1
ATOM 1635 N N . PRO A 1 212 ? 38.284 1.818 -44.214 1.00 88.25 212 PRO A N 1
ATOM 1636 C CA . PRO A 1 212 ? 36.922 1.531 -44.625 1.00 88.25 212 PRO A CA 1
ATOM 1637 C C . PRO A 1 212 ? 36.151 2.833 -44.824 1.00 88.25 212 PRO A C 1
ATOM 1639 O O . PRO A 1 212 ? 36.340 3.799 -44.085 1.00 88.25 212 PRO A O 1
ATOM 1642 N N . THR A 1 213 ? 35.277 2.853 -45.821 1.00 89.94 213 THR A N 1
ATOM 1643 C CA . THR A 1 213 ? 34.392 3.983 -46.137 1.00 89.94 213 THR A CA 1
ATOM 1644 C C . THR A 1 213 ? 32.969 3.719 -45.656 1.00 89.94 213 THR A C 1
ATOM 1646 O O . THR A 1 213 ? 32.269 4.637 -45.229 1.00 89.94 213 THR A O 1
ATOM 1649 N N . GLN A 1 214 ? 32.562 2.450 -45.638 1.00 91.38 214 GLN A N 1
ATOM 1650 C CA . GLN A 1 214 ? 31.273 1.999 -45.133 1.00 91.38 214 GLN A CA 1
ATOM 1651 C C . GLN A 1 214 ? 31.418 0.633 -44.457 1.00 91.38 214 GLN A C 1
ATOM 1653 O O . GLN A 1 214 ? 32.188 -0.206 -44.917 1.00 91.38 214 GLN A O 1
ATOM 1658 N N . ILE A 1 215 ? 30.656 0.380 -43.395 1.00 90.25 215 ILE A N 1
ATOM 1659 C CA . ILE A 1 215 ? 30.469 -0.967 -42.843 1.00 90.25 215 ILE A CA 1
ATOM 1660 C C . ILE A 1 215 ? 28.977 -1.243 -42.746 1.00 90.25 215 ILE A C 1
ATOM 1662 O O . ILE A 1 215 ? 28.236 -0.437 -42.190 1.00 90.25 215 ILE A O 1
ATOM 1666 N N . THR A 1 216 ? 28.533 -2.383 -43.261 1.00 89.31 216 THR A N 1
ATOM 1667 C CA . THR A 1 216 ? 27.143 -2.824 -43.128 1.00 89.31 216 THR A CA 1
ATOM 1668 C C . THR A 1 216 ? 27.088 -4.094 -42.296 1.00 89.31 216 THR A C 1
ATOM 1670 O O . THR A 1 216 ? 27.744 -5.079 -42.624 1.00 89.31 216 THR A O 1
ATOM 1673 N N . PHE A 1 217 ? 26.296 -4.063 -41.230 1.00 87.62 217 PHE A N 1
ATOM 1674 C CA . PHE A 1 217 ? 25.980 -5.202 -40.383 1.00 87.62 217 PHE A CA 1
ATOM 1675 C C . PHE A 1 217 ? 24.566 -5.669 -40.691 1.00 87.62 217 PHE A C 1
ATOM 1677 O O . PHE A 1 217 ? 23.600 -4.912 -40.552 1.00 87.62 217 PHE A O 1
ATOM 1684 N N . THR A 1 218 ? 24.449 -6.926 -41.089 1.00 84.00 218 THR A N 1
ATOM 1685 C CA . THR A 1 218 ? 23.174 -7.587 -41.366 1.00 84.00 218 THR A CA 1
ATOM 1686 C C . THR A 1 218 ? 23.038 -8.804 -40.475 1.00 84.00 218 THR A C 1
ATOM 1688 O O . THR A 1 218 ? 24.015 -9.485 -40.161 1.00 84.00 218 THR A O 1
ATOM 1691 N N . GLN A 1 219 ? 21.818 -9.042 -40.011 1.00 78.44 219 GLN A N 1
ATOM 1692 C CA . GLN A 1 219 ? 21.515 -10.245 -39.256 1.00 78.44 219 GLN A CA 1
ATOM 1693 C C . GLN A 1 219 ? 21.614 -11.453 -40.191 1.00 78.44 219 GLN A C 1
ATOM 1695 O O . GLN A 1 219 ? 21.055 -11.421 -41.285 1.00 78.44 219 GLN A O 1
ATOM 1700 N N . ASN A 1 220 ? 22.327 -12.498 -39.776 1.00 76.88 220 ASN A N 1
ATOM 1701 C CA . ASN A 1 220 ? 22.532 -13.701 -40.580 1.00 76.88 220 ASN A CA 1
ATOM 1702 C C . ASN A 1 220 ? 22.574 -14.928 -39.653 1.00 76.88 220 ASN A C 1
ATOM 1704 O O . ASN A 1 220 ? 23.191 -14.881 -38.587 1.00 76.88 220 ASN A O 1
ATOM 1708 N N . PHE A 1 221 ? 21.900 -16.019 -40.030 1.00 73.88 221 PHE A N 1
ATOM 1709 C CA . PHE A 1 221 ? 21.843 -17.228 -39.201 1.00 73.88 221 PHE A CA 1
ATOM 1710 C C . PHE A 1 221 ? 23.129 -18.066 -39.272 1.00 73.88 221 PHE A C 1
ATOM 1712 O O . PHE A 1 221 ? 23.425 -18.797 -38.331 1.00 73.88 221 PHE A O 1
ATOM 1719 N N . GLY A 1 222 ? 23.878 -17.968 -40.373 1.00 66.12 222 GLY A N 1
ATOM 1720 C CA . GLY A 1 222 ? 25.082 -18.747 -40.685 1.00 66.12 222 GLY A CA 1
ATOM 1721 C C . GLY A 1 222 ? 26.395 -18.144 -40.191 1.00 66.12 222 GLY A C 1
ATOM 1722 O O . GLY A 1 222 ? 27.451 -18.752 -40.362 1.00 66.12 222 GLY A O 1
ATOM 1723 N N . CYS A 1 223 ? 26.367 -16.980 -39.537 1.00 71.00 223 CYS A N 1
ATOM 1724 C CA . CYS A 1 223 ? 27.557 -16.388 -38.923 1.00 71.00 223 CYS A CA 1
ATOM 1725 C C . CYS A 1 223 ? 27.920 -17.105 -37.602 1.00 71.00 223 CYS A C 1
ATOM 1727 O O . CYS A 1 223 ? 27.826 -16.547 -36.507 1.00 71.00 223 CYS A O 1
ATOM 1729 N N . SER A 1 224 ? 28.336 -18.370 -37.679 1.00 55.50 224 SER A N 1
ATOM 1730 C CA . SER A 1 224 ? 28.812 -19.153 -36.534 1.00 55.50 224 SER A CA 1
ATOM 1731 C C . SER A 1 224 ? 30.344 -19.145 -36.469 1.00 55.50 224 SER A C 1
ATOM 1733 O O . SER A 1 224 ? 31.015 -19.710 -37.323 1.00 55.50 224 SER A O 1
ATOM 1735 N N . VAL A 1 225 ? 30.892 -18.498 -35.437 1.00 45.84 225 VAL A N 1
ATOM 1736 C CA . VAL A 1 225 ? 32.280 -18.612 -34.940 1.00 45.84 225 VAL A CA 1
ATOM 1737 C C . VAL A 1 225 ? 33.394 -18.616 -36.017 1.00 45.84 225 VAL A C 1
ATOM 1739 O O . VAL A 1 225 ? 33.905 -19.647 -36.439 1.00 45.84 225 VAL A O 1
ATOM 1742 N N . VAL A 1 226 ? 33.882 -17.411 -36.332 1.00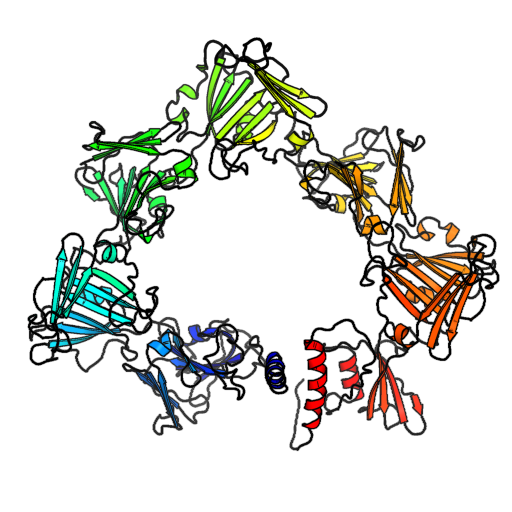 42.66 226 VAL A N 1
ATOM 1743 C CA . VAL A 1 226 ? 35.284 -17.074 -36.692 1.00 42.66 226 VAL A CA 1
ATOM 1744 C C . VAL A 1 226 ? 35.864 -17.606 -38.018 1.00 42.66 226 VAL A C 1
ATOM 1746 O O . VAL A 1 226 ? 36.939 -17.148 -38.402 1.00 42.66 226 VAL A O 1
ATOM 1749 N N . GLN A 1 227 ? 35.201 -18.459 -38.799 1.00 46.12 227 GLN A N 1
ATOM 1750 C CA . GLN A 1 227 ? 35.706 -18.800 -40.141 1.00 46.12 227 GLN A CA 1
ATOM 1751 C C . GLN A 1 227 ? 34.596 -18.919 -41.188 1.00 46.12 227 GLN A C 1
ATOM 1753 O O . GLN A 1 227 ? 34.203 -20.025 -41.538 1.00 46.12 227 GLN A O 1
ATOM 1758 N N . ASP A 1 228 ? 34.174 -17.787 -41.763 1.00 41.62 228 ASP A N 1
ATOM 1759 C CA . ASP A 1 228 ? 33.700 -17.793 -43.152 1.00 41.62 228 ASP A CA 1
ATOM 1760 C C . ASP A 1 228 ? 34.934 -17.780 -44.090 1.00 41.62 228 ASP A C 1
ATOM 1762 O O . ASP A 1 228 ? 35.712 -16.815 -44.086 1.00 41.62 228 ASP A O 1
ATOM 1766 N N . PRO A 1 229 ? 35.181 -18.845 -44.878 1.00 42.94 229 PRO A N 1
ATOM 1767 C CA . PRO A 1 229 ? 36.303 -18.922 -45.809 1.00 42.94 229 PRO A CA 1
ATOM 1768 C C . PRO A 1 229 ? 36.104 -18.121 -47.105 1.00 42.94 229 PRO A C 1
ATOM 1770 O O . PRO A 1 229 ? 37.033 -18.101 -47.917 1.00 42.94 229 PRO A O 1
ATOM 1773 N N . PHE A 1 230 ? 34.943 -17.500 -47.351 1.00 44.12 230 PHE A N 1
ATOM 1774 C CA . PHE A 1 230 ? 34.605 -17.017 -48.695 1.00 44.12 230 PHE A CA 1
ATOM 1775 C C . PHE A 1 230 ? 34.861 -15.532 -48.995 1.00 44.12 230 PHE A C 1
ATOM 1777 O O . PHE A 1 230 ? 34.815 -15.180 -50.173 1.00 44.12 230 PHE A O 1
ATOM 1784 N N . ASN A 1 231 ? 35.250 -14.681 -48.030 1.00 52.06 231 ASN A N 1
ATOM 1785 C CA . ASN A 1 231 ? 35.764 -13.330 -48.349 1.00 52.06 231 ASN A CA 1
ATOM 1786 C C . ASN A 1 231 ? 36.600 -12.645 -47.238 1.00 52.06 231 ASN A C 1
ATOM 1788 O O . ASN A 1 231 ? 36.594 -11.422 -47.088 1.00 52.06 231 ASN A O 1
ATOM 1792 N N . SER A 1 232 ? 37.386 -13.413 -46.477 1.00 56.94 232 SER A N 1
ATOM 1793 C CA . SER A 1 232 ? 38.299 -12.879 -45.443 1.00 56.94 232 SER A CA 1
ATOM 1794 C C . SER A 1 232 ? 39.533 -12.134 -45.996 1.00 56.94 232 SER A C 1
ATOM 1796 O O . SER A 1 232 ? 40.433 -11.756 -45.243 1.00 56.94 232 SER A O 1
ATOM 1798 N N . VAL A 1 233 ? 39.601 -11.918 -47.315 1.00 68.06 233 VAL A N 1
ATOM 1799 C CA . VAL A 1 233 ? 40.705 -11.259 -48.025 1.00 68.06 233 VAL A CA 1
ATOM 1800 C C . VAL A 1 233 ? 40.130 -10.152 -48.904 1.00 68.06 233 VAL A C 1
ATOM 1802 O O . VAL A 1 233 ? 39.174 -10.393 -49.630 1.00 68.06 233 VAL A O 1
ATOM 1805 N N . CYS A 1 234 ? 40.744 -8.965 -48.861 1.00 78.25 234 CYS A N 1
ATOM 1806 C CA . CYS A 1 234 ? 40.371 -7.801 -49.671 1.00 78.25 234 CYS A CA 1
ATOM 1807 C C . CYS A 1 234 ? 40.161 -8.187 -51.147 1.00 78.25 234 CYS A C 1
ATOM 1809 O O . CYS A 1 234 ? 41.116 -8.551 -51.844 1.00 78.25 234 CYS A O 1
ATOM 1811 N N . GLY A 1 235 ? 38.912 -8.129 -51.609 1.00 76.44 235 GLY A N 1
ATOM 1812 C CA . GLY A 1 235 ? 38.507 -8.553 -52.949 1.00 76.44 235 GLY A CA 1
ATOM 1813 C C . GLY A 1 235 ? 37.588 -7.529 -53.616 1.00 76.44 235 GLY A C 1
ATOM 1814 O O . GLY A 1 235 ? 36.933 -6.763 -52.913 1.00 76.44 235 GLY A O 1
ATOM 1815 N N . PRO A 1 236 ? 37.545 -7.469 -54.959 1.00 74.94 236 PRO A N 1
ATOM 1816 C CA . PRO A 1 236 ? 36.677 -6.533 -55.666 1.00 74.94 236 PRO A CA 1
ATOM 1817 C C . PRO A 1 236 ? 35.195 -6.876 -55.431 1.00 74.94 236 PRO A C 1
ATOM 1819 O O . PRO A 1 236 ? 34.777 -7.998 -55.714 1.00 74.94 236 PRO A O 1
ATOM 1822 N N . SER A 1 237 ? 34.414 -5.904 -54.950 1.00 67.81 237 SER A N 1
ATOM 1823 C CA . SER A 1 237 ? 32.956 -6.008 -54.714 1.00 67.81 237 SER A CA 1
ATOM 1824 C C . SER A 1 237 ? 32.130 -5.320 -55.813 1.00 67.81 237 SER A C 1
ATOM 1826 O O . SER A 1 237 ? 30.935 -5.552 -55.957 1.00 67.81 237 SER A O 1
ATOM 1828 N N . GLY A 1 238 ? 32.795 -4.509 -56.640 1.00 67.94 238 GLY A N 1
ATOM 1829 C CA . GLY A 1 238 ? 32.238 -3.793 -57.785 1.00 67.94 238 GLY A CA 1
ATOM 1830 C C . GLY A 1 238 ? 33.355 -3.347 -58.742 1.00 67.94 238 GLY A C 1
ATOM 1831 O O . GLY A 1 238 ? 34.522 -3.692 -58.534 1.00 67.94 238 GLY A O 1
ATOM 1832 N N . PRO A 1 239 ? 33.055 -2.587 -59.808 1.00 64.44 239 PRO A N 1
ATOM 1833 C CA . PRO A 1 239 ? 34.058 -2.029 -60.716 1.00 64.44 239 PRO A CA 1
ATOM 1834 C C . PRO A 1 239 ? 35.001 -1.012 -60.054 1.00 64.44 239 PRO A C 1
ATOM 1836 O O . PRO A 1 239 ? 36.107 -0.828 -60.568 1.00 64.44 239 PRO A O 1
ATOM 1839 N N . THR A 1 240 ? 34.604 -0.371 -58.946 1.00 67.31 240 THR A N 1
ATOM 1840 C CA . THR A 1 240 ? 35.429 0.634 -58.245 1.00 67.31 240 THR A CA 1
ATOM 1841 C C . THR A 1 240 ? 35.726 0.352 -56.770 1.00 67.31 240 THR A C 1
ATOM 1843 O O . THR A 1 240 ? 36.454 1.128 -56.162 1.00 67.31 240 THR A O 1
ATOM 1846 N N . GLN A 1 241 ? 35.240 -0.756 -56.205 1.00 80.00 241 GLN A N 1
ATOM 1847 C CA . GLN A 1 241 ? 35.275 -1.004 -54.758 1.00 80.00 241 GLN A CA 1
ATOM 1848 C C . GLN A 1 241 ? 35.884 -2.347 -54.381 1.00 80.00 241 GLN A C 1
ATOM 1850 O O . GLN A 1 241 ? 35.804 -3.325 -55.133 1.00 80.00 241 GLN A O 1
ATOM 1855 N N . TYR A 1 242 ? 36.397 -2.399 -53.156 1.00 83.44 242 TYR A N 1
ATOM 1856 C CA . TYR A 1 242 ? 36.883 -3.603 -52.502 1.00 83.44 242 TYR A CA 1
ATOM 1857 C C . TYR A 1 242 ? 36.119 -3.826 -51.200 1.00 83.44 242 TYR A C 1
ATOM 1859 O O . TYR A 1 242 ? 35.723 -2.868 -50.543 1.00 83.44 242 TYR A O 1
ATOM 1867 N N . SER A 1 243 ? 35.902 -5.079 -50.815 1.00 83.44 243 SER A N 1
ATOM 1868 C CA . SER A 1 243 ? 35.213 -5.407 -49.568 1.00 83.44 243 SER A CA 1
ATOM 1869 C C . SER A 1 243 ? 35.895 -6.529 -48.805 1.00 83.44 243 SER A C 1
ATOM 1871 O O . SER A 1 243 ? 36.544 -7.394 -49.398 1.00 83.44 243 SER A O 1
ATOM 1873 N N . ILE A 1 244 ? 35.680 -6.537 -47.493 1.00 83.44 244 ILE A N 1
ATOM 1874 C CA . ILE A 1 244 ? 36.004 -7.644 -46.593 1.00 83.44 244 ILE A CA 1
ATOM 1875 C C . ILE A 1 244 ? 34.721 -8.017 -45.852 1.00 83.44 244 ILE A C 1
ATOM 1877 O O . ILE A 1 244 ? 34.064 -7.131 -45.301 1.00 83.44 244 ILE A O 1
ATOM 1881 N N . SER A 1 245 ? 34.376 -9.306 -45.820 1.00 79.75 245 SER A N 1
ATOM 1882 C CA . SER A 1 245 ? 33.274 -9.814 -44.998 1.00 79.75 245 SER A CA 1
ATOM 1883 C C . SER A 1 245 ? 33.793 -10.599 -43.794 1.00 79.75 245 SER A C 1
ATOM 1885 O O . SER A 1 245 ? 34.818 -11.281 -43.862 1.00 79.75 245 SER A O 1
ATOM 1887 N N . THR A 1 246 ? 33.105 -10.474 -42.662 1.00 80.69 246 THR A N 1
ATOM 1888 C CA . THR A 1 246 ? 33.408 -11.187 -41.415 1.00 80.69 246 THR A CA 1
ATOM 1889 C C . THR A 1 246 ? 32.162 -11.287 -40.531 1.00 80.69 246 THR A C 1
ATOM 1891 O O . THR A 1 246 ? 31.127 -10.711 -40.850 1.00 80.69 246 THR A O 1
ATOM 1894 N N . CYS A 1 247 ? 32.258 -11.992 -39.407 1.00 79.00 247 CYS A N 1
ATOM 1895 C CA . CYS A 1 247 ? 31.194 -12.111 -38.414 1.00 79.00 247 CYS A CA 1
ATOM 1896 C C . CYS A 1 247 ? 31.581 -11.393 -37.118 1.00 79.00 247 CYS A C 1
ATOM 1898 O O . CYS A 1 247 ? 32.712 -11.535 -36.647 1.00 79.00 247 CYS A O 1
ATOM 1900 N N . THR A 1 248 ? 30.643 -10.676 -36.498 1.00 80.19 248 THR A N 1
ATOM 1901 C CA . THR A 1 248 ? 30.839 -10.085 -35.163 1.00 80.19 248 THR A CA 1
ATOM 1902 C C . THR A 1 248 ? 29.569 -10.125 -34.323 1.00 80.19 248 THR A C 1
ATOM 1904 O O . THR A 1 248 ? 28.475 -9.857 -34.811 1.00 80.19 248 THR A O 1
ATOM 1907 N N . SER A 1 249 ? 29.707 -10.446 -33.039 1.00 74.81 249 SER A N 1
ATOM 1908 C CA . SER A 1 249 ? 28.624 -10.348 -32.051 1.00 74.81 249 SER A CA 1
ATOM 1909 C C . SER A 1 249 ? 28.499 -8.947 -31.442 1.00 74.81 249 SER A C 1
ATOM 1911 O O . SER A 1 249 ? 27.509 -8.656 -30.778 1.00 74.81 249 SER A O 1
ATOM 1913 N N . ASP A 1 250 ? 29.496 -8.085 -31.657 1.00 80.00 250 ASP A N 1
ATOM 1914 C CA . ASP A 1 250 ? 29.514 -6.699 -31.196 1.00 80.00 250 ASP A CA 1
ATOM 1915 C C . ASP A 1 250 ? 29.927 -5.792 -32.359 1.00 80.00 250 ASP A C 1
ATOM 1917 O O . ASP A 1 250 ? 31.109 -5.601 -32.664 1.00 80.00 250 ASP A O 1
ATOM 1921 N N . PHE A 1 251 ? 28.925 -5.242 -33.044 1.00 85.06 251 PHE A N 1
ATOM 1922 C CA . PHE A 1 251 ? 29.147 -4.327 -34.159 1.00 85.06 251 PHE A CA 1
ATOM 1923 C C . PHE A 1 251 ? 29.844 -3.032 -33.720 1.00 85.06 251 PHE A C 1
ATOM 1925 O O . PHE A 1 251 ? 30.478 -2.377 -34.540 1.00 85.06 251 PHE A O 1
ATOM 1932 N N . SER A 1 252 ? 29.760 -2.652 -32.444 1.00 82.31 252 SER A N 1
ATOM 1933 C CA . SER A 1 252 ? 30.276 -1.372 -31.943 1.00 82.31 252 SER A CA 1
ATOM 1934 C C . SER A 1 252 ? 31.769 -1.459 -31.703 1.00 82.31 252 SER A C 1
ATOM 1936 O O . SER A 1 252 ? 32.527 -0.699 -32.303 1.00 82.31 252 SER A O 1
ATOM 1938 N N . SER A 1 253 ? 32.194 -2.470 -30.943 1.00 80.88 253 SER A N 1
ATOM 1939 C CA . SER A 1 253 ? 33.613 -2.785 -30.773 1.00 80.88 253 SER A CA 1
ATOM 1940 C C . SER A 1 253 ? 34.278 -3.093 -32.121 1.00 80.88 253 SER A C 1
ATOM 1942 O O . SER A 1 253 ? 35.382 -2.621 -32.408 1.00 80.88 253 SER A O 1
ATOM 1944 N N . PHE A 1 254 ? 33.582 -3.809 -33.013 1.00 83.81 254 PHE A N 1
ATOM 1945 C CA . PHE A 1 254 ? 34.076 -4.046 -34.369 1.00 83.81 254 PHE A CA 1
ATOM 1946 C C . PHE A 1 254 ? 34.245 -2.744 -35.164 1.00 83.81 254 PHE A C 1
ATOM 1948 O O . PHE A 1 254 ? 35.272 -2.544 -35.808 1.00 83.81 254 PHE A O 1
ATOM 1955 N N . THR A 1 255 ? 33.272 -1.834 -35.104 1.00 86.12 255 THR A N 1
ATOM 1956 C CA . THR A 1 255 ? 33.352 -0.533 -35.784 1.00 86.12 255 THR A CA 1
ATOM 1957 C C . THR A 1 255 ? 34.524 0.294 -35.256 1.00 86.12 255 THR A C 1
ATOM 1959 O O . THR A 1 255 ? 35.295 0.816 -36.054 1.00 86.12 255 THR A O 1
ATOM 1962 N N . GLU A 1 256 ? 34.711 0.371 -33.938 1.00 79.25 256 GLU A N 1
ATOM 1963 C CA . GLU A 1 256 ? 35.806 1.123 -33.301 1.00 79.25 256 GLU A CA 1
ATOM 1964 C C . GLU A 1 256 ? 37.197 0.562 -33.603 1.00 79.25 256 GLU A C 1
ATOM 1966 O O . GLU A 1 256 ? 38.164 1.309 -33.731 1.00 79.25 256 GLU A O 1
ATOM 1971 N N . THR A 1 257 ? 37.317 -0.760 -33.703 1.00 78.75 257 THR A N 1
ATOM 1972 C CA . THR A 1 257 ? 38.586 -1.405 -34.068 1.00 78.75 257 THR A CA 1
ATOM 1973 C C . THR A 1 257 ? 38.891 -1.253 -35.557 1.00 78.75 257 THR A C 1
ATOM 1975 O O . THR A 1 257 ? 40.055 -1.117 -35.934 1.00 78.75 257 THR A O 1
ATOM 1978 N N . THR A 1 258 ? 37.853 -1.243 -36.395 1.00 80.38 258 THR A N 1
ATOM 1979 C CA . THR A 1 258 ? 37.959 -1.188 -37.860 1.00 80.38 258 THR A CA 1
ATOM 1980 C C . THR A 1 258 ? 38.182 0.239 -38.370 1.00 80.38 258 THR A C 1
ATOM 1982 O O . THR A 1 258 ? 39.073 0.481 -39.185 1.00 80.38 258 THR A O 1
ATOM 1985 N N . PHE A 1 259 ? 37.442 1.218 -37.850 1.00 79.19 259 PHE A N 1
ATOM 1986 C CA . PHE A 1 259 ? 37.744 2.633 -38.030 1.00 79.19 259 PHE A CA 1
ATOM 1987 C C . PHE A 1 259 ? 38.788 3.040 -36.994 1.00 79.19 259 PHE A C 1
ATOM 1989 O O . PHE A 1 259 ? 38.442 3.284 -35.845 1.00 79.19 259 PHE A O 1
ATOM 1996 N N . SER A 1 260 ? 40.067 3.128 -37.389 1.00 65.19 260 SER A N 1
ATOM 1997 C CA . SER A 1 260 ? 41.150 3.621 -36.516 1.00 65.19 260 SER A CA 1
ATOM 1998 C C . SER A 1 260 ? 40.661 4.804 -35.665 1.00 65.19 260 SER A C 1
ATOM 2000 O O . SER A 1 260 ? 40.183 5.776 -36.244 1.00 65.19 260 SER A O 1
ATOM 2002 N N . GLY A 1 261 ? 40.709 4.709 -34.326 1.00 63.88 261 GLY A N 1
ATOM 2003 C CA . GLY A 1 261 ? 39.869 5.480 -33.377 1.00 63.88 261 GLY A CA 1
ATOM 2004 C C . GLY A 1 261 ? 39.862 7.021 -33.452 1.00 63.88 261 GLY A C 1
ATOM 2005 O O . GLY A 1 261 ? 39.159 7.670 -32.682 1.00 63.88 261 GLY A O 1
ATOM 2006 N N . SER A 1 262 ? 40.614 7.625 -34.371 1.00 69.94 262 SER A N 1
ATOM 2007 C CA . SER A 1 262 ? 40.556 9.041 -34.762 1.00 69.94 262 SER A CA 1
ATOM 2008 C C . SER A 1 262 ? 39.692 9.330 -36.002 1.00 69.94 262 SER A C 1
ATOM 2010 O O . SER A 1 262 ? 39.523 10.490 -36.376 1.00 69.94 262 SER A O 1
ATOM 2012 N N . THR A 1 263 ? 39.196 8.303 -36.693 1.00 84.75 263 THR A N 1
ATOM 2013 C CA . THR A 1 263 ? 38.379 8.450 -37.903 1.00 84.75 263 THR A CA 1
ATOM 2014 C C . THR A 1 263 ? 36.944 8.720 -37.491 1.00 84.75 263 THR A C 1
ATOM 2016 O O . THR A 1 263 ? 36.332 7.900 -36.809 1.00 84.75 263 THR A O 1
ATOM 2019 N N . ARG A 1 264 ? 36.411 9.878 -37.890 1.00 89.69 264 ARG A N 1
ATOM 2020 C CA . ARG A 1 264 ? 35.024 10.234 -37.595 1.00 89.69 264 ARG A CA 1
ATOM 2021 C C . ARG A 1 264 ? 34.082 9.393 -38.441 1.00 89.69 264 ARG A C 1
ATOM 2023 O O . ARG A 1 264 ? 34.250 9.308 -39.657 1.00 89.69 264 ARG A O 1
ATOM 2030 N N . TYR A 1 265 ? 33.094 8.800 -37.789 1.00 91.00 265 TYR A N 1
ATOM 2031 C CA . TYR A 1 265 ? 32.066 8.001 -38.441 1.00 91.00 265 TYR A CA 1
ATOM 2032 C C . TYR A 1 265 ? 30.697 8.283 -37.829 1.00 91.00 265 TYR A C 1
ATOM 2034 O O . TYR A 1 265 ? 30.589 8.690 -36.668 1.00 91.00 265 TYR A O 1
ATOM 2042 N N . LEU A 1 266 ? 29.657 8.034 -38.619 1.00 92.25 266 LEU A N 1
ATOM 2043 C CA . LEU A 1 266 ? 28.261 8.082 -38.206 1.00 92.25 266 LEU A CA 1
ATOM 2044 C C . LEU A 1 266 ? 27.639 6.714 -38.462 1.00 92.25 266 LEU A C 1
ATOM 2046 O O . LEU A 1 266 ? 27.693 6.198 -39.578 1.00 92.25 266 LEU A O 1
ATOM 2050 N N . ALA A 1 267 ? 27.047 6.133 -37.429 1.00 91.75 267 ALA A N 1
ATOM 2051 C CA . ALA A 1 267 ? 26.365 4.855 -37.488 1.00 91.75 267 ALA A CA 1
ATOM 2052 C C . ALA A 1 267 ? 24.850 5.031 -37.377 1.00 91.75 267 ALA A C 1
ATOM 2054 O O . ALA A 1 267 ? 24.361 5.794 -36.542 1.00 91.75 267 ALA A O 1
ATOM 2055 N N . VAL A 1 268 ? 24.127 4.299 -38.219 1.00 91.69 268 VAL A N 1
ATOM 2056 C CA . VAL A 1 268 ? 22.668 4.273 -38.291 1.00 91.69 268 VAL A CA 1
ATOM 2057 C C . VAL A 1 268 ? 22.202 2.856 -38.002 1.00 91.69 268 VAL A C 1
ATOM 2059 O O . VAL A 1 268 ? 22.480 1.929 -38.763 1.00 91.69 268 VAL A O 1
ATOM 2062 N N . GLU A 1 269 ? 21.477 2.685 -36.906 1.00 90.75 269 GLU A N 1
ATOM 2063 C CA . GLU A 1 269 ? 20.773 1.449 -36.591 1.00 90.75 269 GLU A CA 1
ATOM 2064 C C . GLU A 1 269 ? 19.366 1.524 -37.156 1.00 90.75 269 GLU A C 1
ATOM 2066 O O . GLU A 1 269 ? 18.650 2.490 -36.899 1.00 90.75 269 GLU A O 1
ATOM 2071 N N . LYS A 1 270 ? 18.954 0.494 -37.887 1.00 87.00 270 LYS A N 1
ATOM 2072 C CA . LYS A 1 270 ? 17.591 0.350 -38.384 1.00 87.00 270 LYS A CA 1
ATOM 2073 C C . LYS A 1 270 ? 16.872 -0.718 -37.576 1.00 87.00 270 LYS A C 1
ATOM 2075 O O . LYS A 1 270 ? 17.380 -1.831 -37.423 1.00 87.00 270 LYS A O 1
ATOM 2080 N N . HIS A 1 271 ? 15.680 -0.386 -37.104 1.00 84.19 271 HIS A N 1
ATOM 2081 C CA . HIS A 1 271 ? 14.833 -1.258 -36.301 1.00 84.19 271 HIS A CA 1
ATOM 2082 C C . HIS A 1 271 ? 13.502 -1.512 -37.009 1.00 84.19 271 HIS A C 1
ATOM 2084 O O . HIS A 1 271 ? 12.963 -0.630 -37.687 1.00 84.19 271 HIS A O 1
ATOM 2090 N N . SER A 1 272 ? 12.980 -2.731 -36.872 1.00 77.00 272 SER A N 1
ATOM 2091 C CA . SER A 1 272 ? 11.722 -3.142 -37.515 1.00 77.00 272 SER A CA 1
ATOM 2092 C C . SER A 1 272 ? 10.465 -2.756 -36.730 1.00 77.00 272 SER A C 1
ATOM 2094 O O . SER A 1 272 ? 9.363 -2.977 -37.224 1.00 77.00 272 SER A O 1
ATOM 2096 N N . ASP A 1 273 ? 10.634 -2.245 -35.509 1.00 73.88 273 ASP A N 1
ATOM 2097 C CA . ASP A 1 273 ? 9.579 -1.756 -34.618 1.00 73.88 273 ASP A CA 1
ATOM 2098 C C . ASP A 1 273 ? 9.762 -0.257 -34.314 1.00 73.88 273 ASP A C 1
ATOM 2100 O O . ASP A 1 273 ? 10.836 0.304 -34.524 1.00 73.88 273 ASP A O 1
ATOM 2104 N N . SER A 1 274 ? 8.726 0.401 -33.791 1.00 77.00 274 SER A N 1
ATOM 2105 C CA . SER A 1 274 ? 8.737 1.835 -33.470 1.00 77.00 274 SER A CA 1
ATOM 2106 C C . SER A 1 274 ? 9.441 2.180 -32.148 1.00 77.00 274 SER A C 1
ATOM 2108 O O . SER A 1 274 ? 9.613 3.361 -31.847 1.00 77.00 274 SER A O 1
ATOM 2110 N N . GLY A 1 275 ? 9.800 1.178 -31.335 1.00 77.62 275 GLY A N 1
ATOM 2111 C CA . GLY A 1 275 ? 10.446 1.331 -30.026 1.00 77.62 275 GLY A CA 1
ATOM 2112 C C . GLY A 1 275 ? 11.948 1.032 -30.027 1.00 77.62 275 GLY A C 1
ATOM 2113 O O . GLY A 1 275 ? 12.582 1.112 -28.975 1.00 77.62 275 GLY A O 1
ATOM 2114 N N . CYS A 1 276 ? 12.527 0.710 -31.187 1.00 81.00 276 CYS A N 1
ATOM 2115 C CA . CYS A 1 276 ? 13.923 0.311 -31.347 1.00 81.00 276 CYS A CA 1
ATOM 2116 C C . CYS A 1 276 ? 14.309 -0.910 -30.489 1.00 81.00 276 CYS A C 1
ATOM 2118 O O . CYS A 1 276 ? 15.374 -0.935 -29.858 1.00 81.00 276 CYS A O 1
ATOM 2120 N N . MET A 1 277 ? 13.423 -1.907 -30.432 1.00 78.75 277 MET A N 1
ATOM 2121 C CA . MET A 1 277 ? 13.613 -3.149 -29.676 1.00 78.75 277 MET A CA 1
ATOM 2122 C C . MET A 1 277 ? 14.217 -4.275 -30.531 1.00 78.75 277 MET A C 1
ATOM 2124 O O . MET A 1 277 ? 14.911 -5.150 -30.011 1.00 78.75 277 MET A O 1
ATOM 2128 N N . THR A 1 278 ? 13.973 -4.254 -31.841 1.00 75.94 278 THR A N 1
ATOM 2129 C CA . THR A 1 278 ? 14.302 -5.313 -32.800 1.00 75.94 278 THR A CA 1
ATOM 2130 C C . THR A 1 278 ? 15.225 -4.770 -33.885 1.00 75.94 278 THR A C 1
ATOM 2132 O O . THR A 1 278 ? 14.789 -4.244 -34.913 1.00 75.94 278 THR A O 1
ATOM 2135 N N . LEU A 1 279 ? 16.529 -4.932 -33.655 1.00 79.75 279 LEU A N 1
ATOM 2136 C CA . LEU A 1 279 ? 17.571 -4.481 -34.572 1.00 79.75 279 LEU A CA 1
ATOM 2137 C C . LEU A 1 279 ? 17.563 -5.299 -35.874 1.00 79.75 279 LEU A C 1
ATOM 2139 O O . LEU A 1 279 ? 17.793 -6.513 -35.853 1.00 79.75 279 LEU A O 1
ATOM 2143 N N . GLN A 1 280 ? 17.362 -4.620 -37.003 1.00 78.12 280 GLN A N 1
ATOM 2144 C CA . GLN A 1 280 ? 17.337 -5.208 -38.346 1.00 78.12 280 GLN A CA 1
ATOM 2145 C C . GLN A 1 280 ? 18.718 -5.150 -39.012 1.00 78.12 280 GLN A C 1
ATOM 2147 O O . GLN A 1 280 ? 19.215 -6.157 -39.514 1.00 78.12 280 GLN A O 1
ATOM 2152 N N . SER A 1 281 ? 19.348 -3.976 -39.016 1.00 85.12 281 SER A N 1
ATOM 2153 C CA . SER A 1 281 ? 20.664 -3.763 -39.625 1.00 85.12 281 SER A CA 1
ATOM 2154 C C . SER A 1 281 ? 21.358 -2.548 -39.022 1.00 85.12 281 SER A C 1
ATOM 2156 O O . SER A 1 281 ? 20.701 -1.651 -38.493 1.00 85.12 281 SER A O 1
ATOM 2158 N N . VAL A 1 282 ? 22.679 -2.479 -39.158 1.00 90.69 282 VAL A N 1
ATOM 2159 C CA . VAL A 1 282 ? 23.460 -1.282 -38.819 1.00 90.69 282 VAL A CA 1
ATOM 2160 C C . VAL A 1 282 ? 24.289 -0.887 -40.029 1.00 90.69 282 VAL A C 1
ATOM 2162 O O . VAL A 1 282 ? 24.957 -1.732 -40.616 1.00 90.69 282 VAL A O 1
ATOM 2165 N N . THR A 1 283 ? 24.282 0.387 -40.398 1.00 91.12 283 THR A N 1
ATOM 2166 C CA . THR A 1 283 ? 25.172 0.916 -41.436 1.00 91.12 283 THR A CA 1
ATOM 2167 C C . THR A 1 283 ? 26.022 2.023 -40.846 1.00 91.12 283 THR A C 1
ATOM 2169 O O . THR A 1 283 ? 25.505 2.968 -40.258 1.00 91.12 283 THR A O 1
ATOM 2172 N N . VAL A 1 284 ? 27.333 1.904 -40.996 1.00 92.69 284 VAL A N 1
ATOM 2173 C CA . VAL A 1 284 ? 28.311 2.883 -40.535 1.00 92.69 284 VAL A CA 1
ATOM 2174 C C . VAL A 1 284 ? 28.943 3.544 -41.741 1.00 92.69 284 VAL A C 1
ATOM 2176 O O . VAL A 1 284 ? 29.453 2.856 -42.620 1.00 92.69 284 VAL A O 1
ATOM 2179 N N . TYR A 1 285 ? 28.929 4.869 -41.759 1.00 92.44 285 TYR A N 1
ATOM 2180 C CA . TYR A 1 285 ? 29.492 5.694 -42.816 1.00 92.44 285 TYR A CA 1
ATOM 2181 C C . TYR A 1 285 ? 30.691 6.476 -42.288 1.00 92.44 285 TYR A C 1
ATOM 2183 O O . TYR A 1 285 ? 30.633 7.054 -41.196 1.00 92.44 285 TYR A O 1
ATOM 2191 N N . VAL A 1 286 ? 31.763 6.544 -43.075 1.00 92.69 286 VAL A N 1
ATOM 2192 C CA . VAL A 1 286 ? 32.846 7.499 -42.825 1.00 92.69 286 VAL A CA 1
ATOM 2193 C C . VAL A 1 286 ? 32.315 8.927 -42.967 1.00 92.69 286 VAL A C 1
ATOM 2195 O O . VAL A 1 286 ? 31.554 9.225 -43.884 1.00 92.69 286 VAL A O 1
ATOM 2198 N N . ALA A 1 287 ? 32.693 9.810 -42.043 1.00 92.25 287 ALA A N 1
ATOM 2199 C CA . ALA A 1 287 ? 32.216 11.190 -41.980 1.00 92.25 287 ALA A CA 1
ATOM 2200 C C . ALA A 1 287 ? 33.356 12.188 -42.237 1.00 92.25 287 ALA A C 1
ATOM 2202 O O . ALA A 1 287 ? 33.697 13.014 -41.382 1.00 92.25 287 ALA A O 1
ATOM 2203 N N . ASP A 1 288 ? 33.984 12.082 -43.406 1.00 90.62 288 ASP A N 1
ATOM 2204 C CA . ASP A 1 288 ? 35.104 12.927 -43.834 1.00 90.62 288 ASP A CA 1
ATOM 2205 C C . ASP A 1 288 ? 34.686 14.066 -44.790 1.00 90.62 288 ASP A C 1
ATOM 2207 O O . ASP A 1 288 ? 35.506 14.925 -45.121 1.00 90.62 288 ASP A O 1
ATOM 2211 N N . GLY A 1 289 ? 33.411 14.100 -45.195 1.00 90.56 289 GLY A N 1
ATOM 2212 C CA . GLY A 1 289 ? 32.861 15.055 -46.157 1.00 90.56 289 GLY A CA 1
ATOM 2213 C C . GLY A 1 289 ? 33.208 14.764 -47.622 1.00 90.56 289 GLY A C 1
ATOM 2214 O O . GLY A 1 289 ? 32.921 15.600 -48.485 1.00 90.56 289 GLY A O 1
ATOM 2215 N N . SER A 1 290 ? 33.811 13.612 -47.921 1.00 91.62 290 SER A N 1
ATOM 2216 C CA . SER A 1 290 ? 34.136 13.162 -49.277 1.00 91.62 290 SER A CA 1
ATOM 2217 C C . SER A 1 290 ? 33.003 12.324 -49.886 1.00 91.62 290 SER A C 1
ATOM 2219 O O . SER A 1 290 ? 32.090 11.872 -49.198 1.00 91.62 290 SER A O 1
ATOM 2221 N N . CYS A 1 291 ? 33.050 12.137 -51.209 1.00 91.56 291 CYS A N 1
ATOM 2222 C CA . CYS A 1 291 ? 32.133 11.254 -51.930 1.00 91.56 291 CYS A CA 1
ATOM 2223 C C . CYS A 1 291 ? 32.649 9.816 -51.920 1.00 91.56 291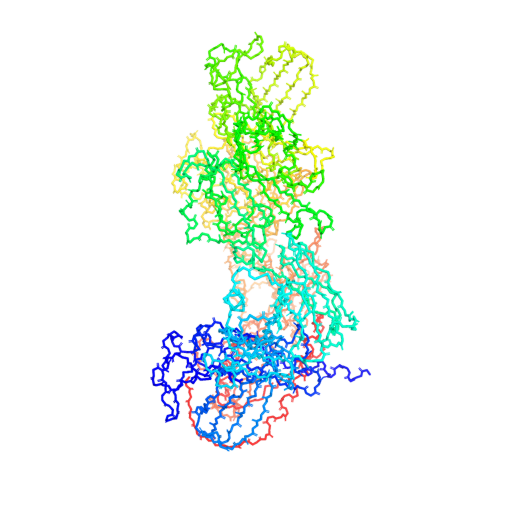 CYS A C 1
ATOM 2225 O O . CYS A 1 291 ? 33.754 9.574 -52.409 1.00 91.56 291 CYS A O 1
ATOM 2227 N N . HIS A 1 292 ? 31.817 8.886 -51.457 1.00 90.06 292 HIS A N 1
ATOM 2228 C CA . HIS A 1 292 ? 32.102 7.454 -51.463 1.00 90.06 292 HIS A CA 1
ATOM 2229 C C . HIS A 1 292 ? 30.965 6.686 -52.129 1.00 90.06 292 HIS A C 1
ATOM 2231 O O . HIS A 1 292 ? 29.791 6.973 -51.898 1.00 90.06 292 HIS A O 1
ATOM 2237 N N . ALA A 1 293 ? 31.300 5.710 -52.968 1.00 85.38 293 ALA A N 1
ATOM 2238 C CA . ALA A 1 293 ? 30.298 4.835 -53.563 1.00 85.38 293 ALA A CA 1
ATOM 2239 C C . ALA A 1 293 ? 29.786 3.818 -52.516 1.00 85.38 293 ALA A C 1
ATOM 2241 O O . ALA A 1 293 ? 30.517 3.422 -51.611 1.00 85.38 293 ALA A O 1
ATOM 2242 N N . ASN A 1 294 ? 28.519 3.421 -52.624 1.00 81.50 294 ASN A N 1
ATOM 2243 C CA . ASN A 1 294 ? 27.840 2.486 -51.719 1.00 81.50 294 ASN A CA 1
ATOM 2244 C C . ASN A 1 294 ? 28.056 1.031 -52.173 1.00 81.50 294 ASN A C 1
ATOM 2246 O O . ASN A 1 294 ? 28.406 0.812 -53.330 1.00 81.50 294 ASN A O 1
ATOM 2250 N N . LEU A 1 295 ? 27.812 0.037 -51.311 1.00 74.19 295 LEU A N 1
ATOM 2251 C CA . LEU A 1 295 ? 28.079 -1.388 -51.594 1.00 74.19 295 LEU A CA 1
ATOM 2252 C C . LEU A 1 295 ? 27.448 -1.919 -52.901 1.00 74.19 295 LEU A C 1
ATOM 2254 O O . LEU A 1 295 ? 27.971 -2.854 -53.502 1.00 74.19 295 LEU A O 1
ATOM 2258 N N . ASP A 1 296 ? 26.323 -1.349 -53.338 1.00 71.31 296 ASP A N 1
ATOM 2259 C CA . ASP A 1 296 ? 25.620 -1.747 -54.563 1.00 71.31 296 ASP A CA 1
ATOM 2260 C C . ASP A 1 296 ? 26.246 -1.191 -55.858 1.00 71.31 296 ASP A C 1
ATOM 2262 O O . ASP A 1 296 ? 25.804 -1.549 -56.951 1.00 71.31 296 ASP A O 1
ATOM 2266 N N . ASP A 1 297 ? 27.251 -0.312 -55.739 1.00 66.06 297 ASP A N 1
ATOM 2267 C CA . ASP A 1 297 ? 27.979 0.402 -56.804 1.00 66.06 297 ASP A CA 1
ATOM 2268 C C . ASP A 1 297 ? 27.083 1.223 -57.770 1.00 66.06 297 ASP A C 1
ATOM 2270 O O . ASP A 1 297 ? 27.552 1.854 -58.718 1.00 66.06 297 ASP A O 1
ATOM 2274 N N . GLY A 1 298 ? 25.775 1.273 -57.499 1.00 76.19 298 GLY A N 1
ATOM 2275 C CA . GLY A 1 298 ? 24.779 2.076 -58.207 1.00 76.19 298 GLY A CA 1
ATOM 2276 C C . GLY A 1 298 ? 24.463 3.403 -57.518 1.00 76.19 298 GLY A C 1
ATOM 2277 O O . GLY A 1 298 ? 23.945 4.308 -58.171 1.00 76.19 298 GLY A O 1
ATOM 2278 N N . THR A 1 299 ? 24.792 3.534 -56.230 1.00 87.75 299 THR A N 1
ATOM 2279 C CA . THR A 1 299 ? 24.548 4.733 -55.414 1.00 87.75 299 THR A CA 1
ATOM 2280 C C . THR A 1 299 ? 25.824 5.213 -54.718 1.00 87.75 299 THR A C 1
ATOM 2282 O O . THR A 1 299 ? 26.831 4.503 -54.662 1.00 87.75 299 THR A O 1
ATOM 2285 N N . SER A 1 300 ? 25.810 6.432 -54.182 1.00 90.44 300 SER A N 1
ATOM 2286 C CA . SER A 1 300 ? 26.926 6.997 -53.412 1.00 90.44 300 SER A CA 1
ATOM 2287 C C . SER A 1 300 ? 26.430 7.854 -52.254 1.00 90.44 300 SER A C 1
ATOM 2289 O O . SER A 1 300 ? 25.251 8.207 -52.188 1.00 90.44 300 SER A O 1
ATOM 2291 N N . PHE A 1 301 ? 27.324 8.201 -51.332 1.00 92.81 301 PHE A N 1
ATOM 2292 C CA . PHE A 1 301 ? 26.997 8.990 -50.153 1.00 92.81 301 PHE A CA 1
ATOM 2293 C C . PHE A 1 301 ? 28.071 10.031 -49.818 1.00 92.81 301 PHE A C 1
ATOM 2295 O O . PHE A 1 301 ? 29.243 9.883 -50.167 1.00 92.81 301 PHE A O 1
ATOM 2302 N N . ILE A 1 302 ? 27.645 11.087 -49.122 1.00 94.50 302 ILE A N 1
ATOM 2303 C CA . ILE A 1 302 ? 28.505 12.064 -48.446 1.00 94.50 302 ILE A CA 1
ATOM 2304 C C . ILE A 1 302 ? 27.977 12.226 -47.023 1.00 94.50 302 ILE A C 1
ATOM 2306 O O . ILE A 1 302 ? 26.797 12.535 -46.840 1.00 94.50 302 ILE A O 1
ATOM 2310 N N . VAL A 1 303 ? 28.845 12.066 -46.022 1.00 94.81 303 VAL A N 1
ATOM 2311 C CA . VAL A 1 303 ? 28.493 12.299 -44.615 1.00 94.81 303 VAL A CA 1
ATOM 2312 C C . VAL A 1 303 ? 29.375 13.383 -44.014 1.00 94.81 303 VAL A C 1
ATOM 2314 O O . VAL A 1 303 ? 30.601 13.342 -44.124 1.00 94.81 303 VAL A O 1
ATOM 2317 N N . ASN A 1 304 ? 28.743 14.355 -43.356 1.00 92.50 304 ASN A N 1
ATOM 2318 C CA . ASN A 1 304 ? 29.420 15.444 -42.655 1.00 92.50 304 ASN A CA 1
ATOM 2319 C C . ASN A 1 304 ? 29.057 15.432 -41.170 1.00 92.50 304 ASN A C 1
ATOM 2321 O O . ASN A 1 304 ? 27.886 15.299 -40.834 1.00 92.50 304 ASN A O 1
ATOM 2325 N N . LEU A 1 305 ? 30.048 15.643 -40.298 1.00 90.81 305 LEU A N 1
ATOM 2326 C CA . LEU A 1 305 ? 29.861 15.823 -38.854 1.00 90.81 305 LEU A CA 1
ATOM 2327 C C . LEU A 1 305 ? 30.509 17.128 -38.369 1.00 90.81 305 LEU A C 1
ATOM 2329 O O . LEU A 1 305 ? 31.694 17.392 -38.617 1.00 90.81 305 LEU A O 1
ATOM 2333 N N . ASN A 1 306 ? 29.740 17.908 -37.618 1.00 88.81 306 ASN A N 1
ATOM 2334 C CA . ASN A 1 306 ? 30.176 19.080 -36.870 1.00 88.81 306 ASN A CA 1
ATOM 2335 C C . ASN A 1 306 ? 30.883 18.671 -35.565 1.00 88.81 306 ASN A C 1
ATOM 2337 O O . ASN A 1 306 ? 30.866 17.514 -35.146 1.00 88.81 306 ASN A O 1
ATOM 2341 N N . ALA A 1 307 ? 31.518 19.641 -34.899 1.00 83.31 307 ALA A N 1
ATOM 2342 C CA . ALA A 1 307 ? 32.215 19.411 -33.630 1.00 83.31 307 ALA A CA 1
ATOM 2343 C C . ALA A 1 307 ? 31.271 19.039 -32.471 1.00 83.31 307 ALA A C 1
ATOM 2345 O O . ALA A 1 307 ? 31.705 18.422 -31.506 1.00 83.31 307 ALA A O 1
ATOM 2346 N N . ASP A 1 308 ? 29.995 19.411 -32.569 1.00 81.19 308 ASP A N 1
ATOM 2347 C CA . ASP A 1 308 ? 28.957 19.110 -31.583 1.00 81.19 308 ASP A CA 1
ATOM 2348 C C . ASP A 1 308 ? 28.235 17.777 -31.850 1.00 81.19 308 ASP A C 1
ATOM 2350 O O . ASP A 1 308 ? 27.282 17.456 -31.143 1.00 81.19 308 ASP A O 1
ATOM 2354 N N . GLY A 1 309 ? 28.675 17.020 -32.862 1.00 83.94 309 GLY A N 1
ATOM 2355 C CA . GLY A 1 309 ? 28.109 15.732 -33.257 1.00 83.94 309 GLY A CA 1
ATOM 2356 C C . GLY A 1 309 ? 26.901 15.809 -34.193 1.00 83.94 309 GLY A C 1
ATOM 2357 O O . GLY A 1 309 ? 26.486 14.771 -34.701 1.00 83.94 309 GLY A O 1
ATOM 2358 N N . SER A 1 310 ? 26.357 17.002 -34.461 1.00 89.00 310 SER A N 1
ATOM 2359 C CA . SER A 1 310 ? 25.333 17.176 -35.499 1.00 89.00 310 SER A CA 1
ATOM 2360 C C . SER A 1 310 ? 25.925 16.981 -36.897 1.00 89.00 310 SER A C 1
ATOM 2362 O O . SER A 1 310 ? 27.125 17.174 -37.103 1.00 89.00 310 SER A O 1
ATOM 2364 N N . GLY A 1 311 ? 25.113 16.605 -37.878 1.00 90.50 311 GLY A N 1
ATOM 2365 C CA . GLY A 1 311 ? 25.616 16.282 -39.203 1.00 90.50 311 GLY A CA 1
ATOM 2366 C C . GLY A 1 311 ? 24.546 15.998 -40.239 1.00 90.50 311 GLY A C 1
ATOM 2367 O O . GLY A 1 311 ? 23.354 16.123 -39.977 1.00 90.50 311 GLY A O 1
ATOM 2368 N N . THR A 1 312 ? 24.991 15.599 -41.426 1.00 92.31 312 THR A N 1
ATOM 2369 C CA . THR A 1 312 ? 24.114 15.254 -42.548 1.00 92.31 312 THR A CA 1
ATOM 2370 C C . THR A 1 312 ? 24.579 13.985 -43.238 1.00 92.31 312 THR A C 1
ATOM 2372 O O . THR A 1 312 ? 25.783 13.757 -43.381 1.00 92.31 312 THR A O 1
ATOM 2375 N N . ILE A 1 313 ? 23.619 13.176 -43.684 1.00 92.12 313 ILE A N 1
ATOM 2376 C CA . ILE A 1 313 ? 23.827 12.021 -44.561 1.00 92.12 313 ILE A CA 1
ATOM 2377 C C . ILE A 1 313 ? 23.141 12.340 -45.886 1.00 92.12 313 ILE A C 1
ATOM 2379 O O . ILE A 1 313 ? 21.917 12.417 -45.946 1.00 92.12 313 ILE A O 1
ATOM 2383 N N . ALA A 1 314 ? 23.913 12.537 -46.950 1.00 92.31 314 ALA A N 1
ATOM 2384 C CA . ALA A 1 314 ? 23.386 12.773 -48.289 1.00 92.31 314 ALA A CA 1
ATOM 2385 C C . ALA A 1 314 ? 23.612 11.536 -49.161 1.00 92.31 314 ALA A C 1
ATOM 2387 O O . ALA A 1 314 ? 24.757 11.146 -49.387 1.00 92.31 314 ALA A O 1
ATOM 2388 N N . LEU A 1 315 ? 22.531 10.937 -49.657 1.00 90.75 315 LEU A N 1
ATOM 2389 C CA . LEU A 1 315 ? 22.537 9.807 -50.582 1.00 90.75 315 LEU A CA 1
ATOM 2390 C C . LEU A 1 315 ? 22.339 10.297 -52.022 1.00 90.75 315 LEU A C 1
ATOM 2392 O O . LEU A 1 315 ? 21.612 11.255 -52.288 1.00 90.75 315 LEU A O 1
ATOM 2396 N N . TYR A 1 316 ? 22.967 9.614 -52.970 1.00 91.31 316 TYR A N 1
ATOM 2397 C CA . TYR A 1 316 ? 22.967 9.957 -54.389 1.00 91.31 316 TYR A CA 1
ATOM 2398 C C . TYR A 1 316 ? 22.589 8.742 -55.232 1.00 91.31 316 TYR A C 1
ATOM 2400 O O . TYR A 1 316 ? 22.915 7.606 -54.895 1.00 91.31 316 TYR A O 1
ATOM 2408 N N . LEU A 1 317 ? 21.904 8.990 -56.349 1.00 89.06 317 LEU A N 1
ATOM 2409 C CA . LEU A 1 317 ? 21.378 7.951 -57.247 1.00 89.06 317 LEU A CA 1
ATOM 2410 C C . LEU A 1 317 ? 22.403 7.463 -58.291 1.00 89.06 317 LEU A C 1
ATOM 2412 O O . LEU A 1 317 ? 22.041 6.728 -59.207 1.00 89.06 317 LEU A O 1
ATOM 2416 N N . ASP A 1 318 ? 23.652 7.921 -58.191 1.00 87.25 318 ASP A N 1
ATOM 2417 C CA . ASP A 1 318 ? 24.791 7.475 -58.993 1.00 87.25 318 ASP A CA 1
ATOM 2418 C C . ASP A 1 318 ? 26.013 7.237 -58.099 1.00 87.25 318 ASP A C 1
ATOM 2420 O O . ASP A 1 318 ? 25.997 7.615 -56.934 1.00 87.25 318 ASP A O 1
ATOM 2424 N N . SER A 1 319 ? 27.075 6.632 -58.637 1.00 84.56 319 SER A N 1
ATOM 2425 C CA . SER A 1 319 ? 28.312 6.319 -57.907 1.00 84.56 319 SER A CA 1
ATOM 2426 C C . SER A 1 319 ? 29.317 7.480 -57.801 1.00 84.56 319 SER A C 1
ATOM 2428 O O . SER A 1 319 ? 30.416 7.300 -57.279 1.00 84.56 319 SER A O 1
ATOM 2430 N N . TYR A 1 320 ? 28.973 8.678 -58.290 1.00 86.75 320 TYR A N 1
ATOM 2431 C CA . TYR A 1 320 ? 29.876 9.834 -58.399 1.00 86.75 320 TYR A CA 1
ATOM 2432 C C . TYR A 1 320 ? 29.360 11.080 -57.660 1.00 86.75 320 TYR A C 1
ATOM 2434 O O . TYR A 1 320 ? 29.812 12.195 -57.947 1.00 86.75 320 TYR A O 1
ATOM 2442 N N . CYS A 1 321 ? 28.388 10.923 -56.759 1.00 89.56 321 CYS A N 1
ATOM 2443 C CA . CYS A 1 321 ? 27.712 11.997 -56.027 1.00 89.56 321 CYS A CA 1
ATOM 2444 C C . CYS A 1 321 ? 27.242 13.166 -56.911 1.00 89.56 321 CYS A C 1
ATOM 2446 O O . CYS A 1 321 ? 27.316 14.334 -56.518 1.00 89.56 321 CYS A O 1
ATOM 2448 N N . SER A 1 322 ? 26.792 12.875 -58.135 1.00 89.56 322 SER A N 1
ATOM 2449 C CA . SER A 1 322 ? 26.410 13.906 -59.111 1.00 89.56 322 SER A CA 1
ATOM 2450 C C . SER A 1 322 ? 24.894 14.109 -59.199 1.00 89.56 322 SER A C 1
ATOM 2452 O O . SER A 1 322 ? 24.438 15.229 -59.446 1.00 89.56 322 SER A O 1
ATOM 2454 N N . GLN A 1 323 ? 24.105 13.059 -58.968 1.00 89.88 323 GLN A N 1
ATOM 2455 C CA . GLN A 1 323 ? 22.643 13.078 -58.946 1.00 89.88 323 GLN A CA 1
ATOM 2456 C C . GLN A 1 323 ? 22.124 12.995 -57.506 1.00 89.88 323 GLN A C 1
ATOM 2458 O O . GLN A 1 323 ? 22.140 11.909 -56.922 1.00 89.88 323 GLN A O 1
ATOM 2463 N N . PRO A 1 324 ? 21.674 14.120 -56.916 1.00 87.75 324 PRO A N 1
ATOM 2464 C CA . PRO A 1 324 ? 21.199 14.135 -55.537 1.00 87.75 324 PRO A CA 1
ATOM 2465 C C . PRO A 1 324 ? 19.967 13.239 -55.375 1.00 87.75 324 PRO A C 1
ATOM 2467 O O . PRO A 1 324 ? 19.030 13.313 -56.175 1.00 87.75 324 PRO A O 1
ATOM 2470 N N . GLY A 1 325 ? 19.996 12.401 -54.343 1.00 85.94 325 GLY A N 1
ATOM 2471 C CA . GLY A 1 325 ? 18.887 11.573 -53.887 1.00 85.94 325 GLY A CA 1
ATOM 2472 C C . GLY A 1 325 ? 18.294 12.128 -52.592 1.00 85.94 325 GLY A C 1
ATOM 2473 O O . GLY A 1 325 ? 17.964 13.312 -52.507 1.00 85.94 325 GLY A O 1
ATOM 2474 N N . GLU A 1 326 ? 18.133 11.261 -51.593 1.00 85.06 326 GLU A N 1
ATOM 2475 C CA . GLU A 1 326 ? 17.622 11.631 -50.270 1.00 85.06 326 GLU A CA 1
ATOM 2476 C C . GLU A 1 326 ? 18.726 12.229 -49.386 1.00 85.06 326 GLU A C 1
ATOM 2478 O O . GLU A 1 326 ? 19.899 11.888 -49.514 1.00 85.06 326 GLU A O 1
ATOM 2483 N N . SER A 1 327 ? 18.350 13.126 -48.476 1.00 86.50 327 SER A N 1
ATOM 2484 C CA . SER A 1 327 ? 19.255 13.701 -47.481 1.00 86.50 327 SER A CA 1
ATOM 2485 C C . SER A 1 327 ? 18.598 13.656 -46.113 1.00 86.50 327 SER A C 1
ATOM 2487 O O . SER A 1 327 ? 17.410 13.949 -45.983 1.00 86.50 327 SER A O 1
ATOM 2489 N N . GLU A 1 328 ? 19.387 13.326 -45.101 1.00 87.50 328 GLU A N 1
ATOM 2490 C CA . GLU A 1 328 ? 18.956 13.131 -43.723 1.00 87.50 328 GLU A CA 1
ATOM 2491 C C . GLU A 1 328 ? 19.783 14.031 -42.798 1.00 87.50 328 GLU A C 1
ATOM 2493 O O . GLU A 1 328 ? 21.015 14.010 -42.827 1.00 87.50 328 GLU A O 1
ATOM 2498 N N . GLU A 1 329 ? 19.098 14.857 -42.008 1.00 88.12 329 GLU A N 1
ATOM 2499 C CA . GLU A 1 329 ? 19.709 15.713 -40.987 1.00 88.12 329 GLU A CA 1
ATOM 2500 C C . GLU A 1 329 ? 19.802 14.931 -39.674 1.00 88.12 329 GLU A C 1
ATOM 2502 O O . GLU A 1 329 ? 18.811 14.371 -39.204 1.00 88.12 329 GLU A O 1
ATOM 2507 N N . VAL A 1 330 ? 20.986 14.912 -39.067 1.00 88.00 330 VAL A N 1
ATOM 2508 C CA . VAL A 1 330 ? 21.249 14.247 -37.789 1.00 88.00 330 VAL A CA 1
ATOM 2509 C C . VAL A 1 330 ? 21.557 15.312 -36.750 1.00 88.00 330 VAL A C 1
ATOM 2511 O O . VAL A 1 330 ? 22.571 16.008 -36.816 1.00 88.00 330 VAL A O 1
ATOM 2514 N N . THR A 1 331 ? 20.667 15.471 -35.775 1.00 86.50 331 THR A N 1
ATOM 2515 C CA . THR A 1 331 ? 20.841 16.481 -34.728 1.00 86.50 331 THR A CA 1
ATOM 2516 C C . THR A 1 331 ? 21.782 15.983 -33.632 1.00 86.50 331 THR A C 1
ATOM 2518 O O . THR A 1 331 ? 21.924 14.781 -33.401 1.00 86.50 331 THR A O 1
ATOM 2521 N N . LYS A 1 332 ? 22.380 16.918 -32.880 1.00 83.62 332 LYS A N 1
ATOM 2522 C CA . LYS A 1 332 ? 23.147 16.596 -31.665 1.00 83.62 332 LYS A CA 1
ATOM 2523 C C . LYS A 1 332 ? 22.333 15.733 -30.691 1.00 83.62 332 LYS A C 1
ATOM 2525 O O . LYS A 1 332 ? 22.880 14.835 -30.057 1.00 83.62 332 LYS A O 1
ATOM 2530 N N . GLN A 1 333 ? 21.032 15.988 -30.560 1.00 77.12 333 GLN A N 1
ATOM 2531 C CA . GLN A 1 333 ? 20.157 15.240 -29.654 1.00 77.12 333 GLN A CA 1
ATOM 2532 C C . GLN A 1 333 ? 19.987 13.785 -30.099 1.00 77.12 333 GLN A C 1
ATOM 2534 O O . GLN A 1 333 ? 20.152 12.899 -29.267 1.00 77.12 333 GLN A O 1
ATOM 2539 N N . MET A 1 334 ? 19.781 13.522 -31.397 1.00 82.25 334 MET A N 1
ATOM 2540 C CA . MET A 1 334 ? 19.622 12.158 -31.934 1.00 82.25 334 MET A CA 1
ATOM 2541 C C . MET A 1 334 ? 20.817 11.252 -31.601 1.00 82.25 334 MET A C 1
ATOM 2543 O O . MET A 1 334 ? 20.627 10.080 -31.288 1.00 82.25 334 MET A O 1
ATOM 2547 N N . VAL A 1 335 ? 22.037 11.802 -31.606 1.00 85.19 335 VAL A N 1
ATOM 2548 C CA . VAL A 1 335 ? 23.267 11.046 -31.300 1.00 85.19 335 VAL A CA 1
ATOM 2549 C C . VAL A 1 335 ? 23.591 10.975 -29.804 1.00 85.19 335 VAL A C 1
ATOM 2551 O O . VAL A 1 335 ? 24.162 9.987 -29.350 1.00 85.19 335 VAL A O 1
ATOM 2554 N N . THR A 1 336 ? 23.225 11.995 -29.021 1.00 79.88 336 THR A N 1
ATOM 2555 C CA . THR A 1 336 ? 23.522 12.059 -27.573 1.00 79.88 336 THR A CA 1
ATOM 2556 C C . THR A 1 336 ? 22.459 11.412 -26.689 1.00 79.88 336 THR A C 1
ATOM 2558 O O . THR A 1 336 ? 22.777 10.942 -25.598 1.00 79.88 336 THR A O 1
ATOM 2561 N N . HIS A 1 337 ? 21.200 11.395 -27.127 1.00 76.94 337 HIS A N 1
ATOM 2562 C CA . HIS A 1 337 ? 20.095 10.765 -26.402 1.00 76.94 337 HIS A CA 1
ATOM 2563 C C . HIS A 1 337 ? 19.915 9.305 -26.809 1.00 76.94 337 HIS A C 1
ATOM 2565 O O . HIS A 1 337 ? 19.327 8.540 -26.053 1.00 76.94 337 HIS A O 1
ATOM 2571 N N . TYR A 1 338 ? 20.437 8.921 -27.984 1.00 82.62 338 TYR A N 1
ATOM 2572 C CA . TYR A 1 338 ? 20.298 7.571 -28.537 1.00 82.62 338 TYR A CA 1
ATOM 2573 C C . TYR A 1 338 ? 18.823 7.127 -28.596 1.00 82.62 338 TYR A C 1
ATOM 2575 O O . TYR A 1 338 ? 18.466 5.958 -28.433 1.00 82.62 338 TYR A O 1
ATOM 2583 N N . THR A 1 339 ? 17.950 8.112 -28.814 1.00 78.12 339 THR A N 1
ATOM 2584 C CA . THR A 1 339 ? 16.503 7.953 -28.855 1.00 78.12 339 THR A CA 1
ATOM 2585 C C . THR A 1 339 ? 16.065 7.351 -30.173 1.00 78.12 339 THR A C 1
ATOM 2587 O O . THR A 1 339 ? 16.750 7.412 -31.196 1.00 78.12 339 THR A O 1
ATOM 2590 N N . CYS A 1 340 ? 14.897 6.726 -30.120 1.00 81.50 340 CYS A N 1
ATOM 2591 C CA . CYS A 1 340 ? 14.300 6.077 -31.263 1.00 81.50 340 CYS A CA 1
ATOM 2592 C C . CYS A 1 340 ? 13.617 7.119 -32.155 1.00 81.50 340 CYS A C 1
ATOM 2594 O O . CYS A 1 340 ? 12.566 7.649 -31.799 1.00 81.50 340 CYS A O 1
ATOM 2596 N N . ALA A 1 341 ? 14.219 7.442 -33.297 1.00 79.38 341 ALA A N 1
ATOM 2597 C CA . ALA A 1 341 ? 13.617 8.343 -34.269 1.00 79.38 341 ALA A CA 1
ATOM 2598 C C . ALA A 1 341 ? 12.587 7.582 -35.126 1.00 79.38 341 ALA A C 1
ATOM 2600 O O . ALA A 1 341 ? 12.854 6.463 -35.572 1.00 79.38 341 ALA A O 1
ATOM 2601 N N . GLN A 1 342 ? 11.414 8.181 -35.349 1.00 71.81 342 GLN A N 1
ATOM 2602 C CA . GLN A 1 342 ? 10.308 7.619 -36.142 1.00 71.81 342 GLN A CA 1
ATOM 2603 C C . GLN A 1 342 ? 10.127 8.398 -37.466 1.00 71.81 342 GLN A C 1
ATOM 2605 O O . GLN A 1 342 ? 10.703 9.471 -37.626 1.00 71.81 342 GLN A O 1
ATOM 2610 N N . ASP A 1 343 ? 9.331 7.859 -38.401 1.00 59.28 343 ASP A N 1
ATOM 2611 C CA . ASP A 1 343 ? 8.959 8.461 -39.703 1.00 59.28 343 ASP A CA 1
ATOM 2612 C C . ASP A 1 343 ? 10.089 8.654 -40.746 1.00 59.28 343 ASP A C 1
ATOM 2614 O O . ASP A 1 343 ? 10.386 9.766 -41.184 1.00 59.28 343 ASP A O 1
ATOM 2618 N N . PHE A 1 344 ? 10.663 7.551 -41.246 1.00 65.31 344 PHE A N 1
ATOM 2619 C CA . PHE A 1 344 ? 11.618 7.561 -42.372 1.00 65.31 344 PHE A CA 1
ATOM 2620 C C . PHE A 1 344 ? 11.034 6.993 -43.680 1.00 65.31 344 PHE A C 1
ATOM 2622 O O . PHE A 1 344 ? 10.144 6.138 -43.671 1.00 65.31 344 PHE A O 1
ATOM 2629 N N . SER A 1 345 ? 11.565 7.437 -44.826 1.00 53.41 345 SER A N 1
ATOM 2630 C CA . SER A 1 345 ? 11.256 6.904 -46.162 1.00 53.41 345 SER A CA 1
ATOM 2631 C C . SER A 1 345 ? 11.613 5.411 -46.269 1.00 53.41 345 SER A C 1
ATOM 2633 O O . SER A 1 345 ? 12.683 4.974 -45.852 1.00 53.41 345 SER A O 1
ATOM 2635 N N . GLY A 1 346 ? 10.708 4.603 -46.841 1.00 54.62 346 GLY A N 1
ATOM 2636 C CA . GLY A 1 346 ? 10.948 3.175 -47.118 1.00 54.62 346 GLY A CA 1
ATOM 2637 C C . GLY A 1 346 ? 10.376 2.176 -46.106 1.00 54.62 346 GLY A C 1
ATOM 2638 O O . GLY A 1 346 ? 10.673 0.986 -46.206 1.00 54.62 346 GLY A O 1
ATOM 2639 N N . CYS A 1 347 ? 9.544 2.621 -45.162 1.00 60.81 347 CYS A N 1
ATOM 2640 C CA . CYS A 1 347 ? 8.883 1.737 -44.204 1.00 60.81 347 CYS A CA 1
ATOM 2641 C C . CYS A 1 347 ? 7.463 1.378 -44.631 1.00 60.81 347 CYS A C 1
ATOM 2643 O O . CYS A 1 347 ? 6.657 2.244 -44.968 1.00 60.81 347 CYS A O 1
ATOM 2645 N N . VAL A 1 348 ? 7.165 0.081 -44.626 1.00 51.16 348 VAL A N 1
ATOM 2646 C CA . VAL A 1 348 ? 5.818 -0.434 -44.877 1.00 51.16 348 VAL A CA 1
ATOM 2647 C C . VAL A 1 348 ? 5.046 -0.308 -43.559 1.00 51.16 348 VAL A C 1
ATOM 2649 O O . VAL A 1 348 ? 5.539 -0.731 -42.521 1.00 51.16 348 VAL A O 1
ATOM 2652 N N . ASP A 1 349 ? 3.888 0.353 -43.585 1.00 55.34 349 ASP A N 1
ATOM 2653 C CA . ASP A 1 349 ? 2.944 0.506 -42.460 1.00 55.34 349 ASP A CA 1
ATOM 2654 C C . ASP A 1 349 ? 3.385 1.349 -41.237 1.00 55.34 349 ASP A C 1
ATOM 2656 O O . ASP A 1 349 ? 2.685 1.373 -40.227 1.00 55.34 349 ASP A O 1
ATOM 2660 N N . GLY A 1 350 ? 4.484 2.112 -41.326 1.00 56.09 350 GLY A N 1
ATOM 2661 C CA . GLY A 1 350 ? 4.873 3.095 -40.294 1.00 56.09 350 GLY A CA 1
ATOM 2662 C C . GLY A 1 350 ? 5.445 2.500 -38.999 1.00 56.09 350 GLY A C 1
ATOM 2663 O O . GLY A 1 350 ? 5.580 3.205 -38.005 1.00 56.09 350 GLY A O 1
ATOM 2664 N N . SER A 1 351 ? 5.795 1.212 -38.994 1.00 66.94 351 SER A N 1
ATOM 2665 C CA . SER A 1 351 ? 6.243 0.494 -37.797 1.00 66.94 351 SER A CA 1
ATOM 2666 C C . SER A 1 351 ? 7.763 0.393 -37.638 1.00 66.94 351 SER A C 1
ATOM 2668 O O . SER A 1 351 ? 8.205 -0.400 -36.828 1.00 66.94 351 SER A O 1
ATOM 2670 N N . CYS A 1 352 ? 8.580 1.134 -38.389 1.00 74.12 352 CYS A N 1
ATOM 2671 C CA . CYS A 1 352 ? 10.046 1.070 -38.301 1.00 74.12 352 CYS A CA 1
ATOM 2672 C C . CYS A 1 352 ? 10.626 2.279 -37.547 1.00 74.12 352 CYS A C 1
ATOM 2674 O O . CYS A 1 352 ? 9.963 3.308 -37.407 1.00 74.12 352 CYS A O 1
ATOM 2676 N N . SER A 1 353 ? 11.895 2.205 -37.149 1.00 83.81 353 SER A N 1
ATOM 2677 C CA . SER A 1 353 ? 12.589 3.333 -36.517 1.00 83.81 353 SER A CA 1
ATOM 2678 C C . SER A 1 353 ? 14.107 3.290 -36.719 1.00 83.81 353 SER A C 1
ATOM 2680 O O . SER A 1 353 ? 14.655 2.288 -37.196 1.00 83.81 353 SER A O 1
ATOM 2682 N N . LYS A 1 354 ? 14.797 4.390 -36.389 1.00 87.25 354 LYS A N 1
ATOM 2683 C CA . LYS A 1 354 ? 16.264 4.479 -36.434 1.00 87.25 354 LYS A CA 1
ATOM 2684 C C . LYS A 1 354 ? 16.863 5.001 -35.126 1.00 87.25 354 LYS A C 1
ATOM 2686 O O . LYS A 1 354 ? 16.259 5.835 -34.455 1.00 87.25 354 LYS A O 1
ATOM 2691 N N . ARG A 1 355 ? 18.091 4.571 -34.815 1.00 90.12 355 ARG A N 1
ATOM 2692 C CA . ARG A 1 355 ? 18.980 5.209 -33.822 1.00 90.12 355 ARG A CA 1
ATOM 2693 C C . ARG A 1 355 ? 20.286 5.629 -34.476 1.00 90.12 355 ARG A C 1
ATOM 2695 O O . ARG A 1 355 ? 20.735 4.998 -35.431 1.00 90.12 355 ARG A O 1
ATOM 2702 N N . TYR A 1 356 ? 20.912 6.661 -33.922 1.00 89.19 356 TYR A N 1
ATOM 2703 C CA . TYR A 1 356 ? 22.169 7.208 -34.425 1.00 89.19 356 TYR A CA 1
ATOM 2704 C C . TYR A 1 356 ? 23.203 7.222 -33.314 1.00 89.19 356 TYR A C 1
ATOM 2706 O O . TYR A 1 356 ? 22.901 7.573 -32.176 1.00 89.19 356 TYR A O 1
ATOM 2714 N N . PHE A 1 357 ? 24.439 6.890 -33.655 1.00 90.56 357 PHE A N 1
ATOM 2715 C CA . PHE A 1 357 ? 25.588 7.128 -32.791 1.00 90.56 357 PHE A CA 1
ATOM 2716 C C . PHE A 1 357 ? 26.802 7.499 -33.638 1.00 90.56 357 PHE A C 1
ATOM 2718 O O . PHE A 1 357 ? 26.857 7.211 -34.833 1.00 90.56 357 PHE A O 1
ATOM 2725 N N . ILE A 1 358 ? 27.775 8.168 -33.030 1.00 89.69 358 ILE A N 1
ATOM 2726 C CA . ILE A 1 358 ? 28.968 8.662 -33.723 1.00 89.69 358 ILE A CA 1
ATOM 2727 C C . ILE A 1 358 ? 30.224 8.240 -32.975 1.00 89.69 358 ILE A C 1
ATOM 2729 O O . ILE A 1 358 ? 30.197 8.110 -31.754 1.00 89.69 358 ILE A O 1
ATOM 2733 N N . GLY A 1 359 ? 31.332 8.078 -33.691 1.00 87.44 359 GLY A N 1
ATOM 2734 C CA . GLY A 1 359 ? 32.636 7.809 -33.087 1.00 87.44 359 GLY A CA 1
ATOM 2735 C C . GLY A 1 359 ? 33.769 8.582 -33.751 1.00 87.44 359 GLY A C 1
ATOM 2736 O O . GLY A 1 359 ? 33.549 9.391 -34.653 1.00 87.44 359 GLY A O 1
ATOM 2737 N N . GLY A 1 360 ? 34.991 8.371 -33.257 1.00 82.50 360 GLY A N 1
ATOM 2738 C CA . GLY A 1 360 ? 36.182 9.108 -33.698 1.00 82.50 360 GLY A CA 1
ATOM 2739 C C . GLY A 1 360 ? 36.480 10.393 -32.912 1.00 82.50 360 GLY A C 1
ATOM 2740 O O . GLY A 1 360 ? 37.252 11.224 -33.386 1.00 82.50 360 GLY A O 1
ATOM 2741 N N . PHE A 1 361 ? 35.880 10.572 -31.726 1.00 81.56 361 PHE A N 1
ATOM 2742 C CA . PHE A 1 361 ? 36.019 11.765 -30.869 1.00 81.56 361 PHE A CA 1
ATOM 2743 C C . PHE A 1 361 ? 36.917 11.559 -29.629 1.00 81.56 361 PHE A C 1
ATOM 2745 O O . PHE A 1 361 ? 36.884 12.362 -28.703 1.00 81.56 361 PHE A O 1
ATOM 2752 N N . GLY A 1 362 ? 37.767 10.524 -29.618 1.00 72.69 362 GLY A N 1
ATOM 2753 C CA . GLY A 1 362 ? 38.736 10.292 -28.532 1.00 72.69 362 GLY A CA 1
ATOM 2754 C C . GLY A 1 362 ? 38.275 9.340 -27.418 1.00 72.69 362 GLY A C 1
ATOM 2755 O O . GLY A 1 362 ? 38.927 9.278 -26.380 1.00 72.69 362 GLY A O 1
ATOM 2756 N N . GLY A 1 363 ? 37.200 8.582 -27.647 1.00 75.00 363 GLY A N 1
ATOM 2757 C CA . GLY A 1 363 ? 36.670 7.530 -26.772 1.00 75.00 363 GLY A CA 1
ATOM 2758 C C . GLY A 1 363 ? 35.523 6.772 -27.460 1.00 75.00 363 GLY A C 1
ATOM 2759 O O . GLY A 1 363 ? 35.150 7.154 -28.579 1.00 75.00 363 GLY A O 1
ATOM 2760 N N . PRO A 1 364 ? 34.972 5.714 -26.838 1.00 79.00 364 PRO A N 1
ATOM 2761 C CA . PRO A 1 364 ? 33.838 4.982 -27.393 1.00 79.00 364 PRO A CA 1
ATOM 2762 C C . PRO A 1 364 ? 32.572 5.867 -27.428 1.00 79.00 364 PRO A C 1
ATOM 2764 O O . PRO A 1 364 ? 32.433 6.772 -26.593 1.00 79.00 364 PRO A O 1
ATOM 2767 N N . PRO A 1 365 ? 31.650 5.658 -28.390 1.00 83.75 365 PRO A N 1
ATOM 2768 C CA . PRO A 1 365 ? 30.399 6.405 -28.497 1.00 83.75 365 PRO A CA 1
ATOM 2769 C C . PRO A 1 365 ? 29.564 6.314 -27.216 1.00 83.75 365 PRO A C 1
ATOM 2771 O O . PRO A 1 365 ? 29.352 5.223 -26.692 1.00 83.75 365 PRO A O 1
ATOM 2774 N N . ALA A 1 366 ? 29.027 7.444 -26.749 1.00 81.12 366 ALA A N 1
ATOM 2775 C CA . ALA A 1 366 ? 28.281 7.498 -25.489 1.00 81.12 366 ALA A CA 1
ATOM 2776 C C . ALA A 1 366 ? 26.934 6.742 -25.521 1.00 81.12 366 ALA A C 1
ATOM 2778 O O . ALA A 1 366 ? 26.503 6.218 -24.502 1.00 81.12 366 ALA A O 1
ATOM 2779 N N . LYS A 1 367 ? 26.260 6.667 -26.680 1.00 84.62 367 LYS A N 1
ATOM 2780 C CA . LYS A 1 367 ? 24.997 5.916 -26.883 1.00 84.62 367 LYS A CA 1
ATOM 2781 C C . LYS A 1 367 ? 23.936 6.125 -25.790 1.00 84.62 367 LYS A C 1
ATOM 2783 O O . LYS A 1 367 ? 23.312 5.180 -25.316 1.00 84.62 367 LYS A O 1
ATOM 2788 N N . GLY A 1 368 ? 23.732 7.375 -25.383 1.00 78.88 368 GLY A N 1
ATOM 2789 C CA . GLY A 1 368 ? 22.747 7.733 -24.361 1.00 78.88 368 GLY A CA 1
ATOM 2790 C C . GLY A 1 368 ? 23.261 7.659 -22.921 1.00 78.88 368 GLY A C 1
ATOM 2791 O O . GLY A 1 368 ? 22.606 8.224 -22.045 1.00 78.88 368 GLY A O 1
ATOM 2792 N N . ILE A 1 369 ? 24.429 7.051 -22.679 1.00 84.88 369 ILE A N 1
ATOM 2793 C CA . ILE A 1 369 ? 25.128 7.082 -21.389 1.00 84.88 369 ILE A CA 1
ATOM 2794 C C . ILE A 1 369 ? 25.670 8.497 -21.161 1.00 84.88 369 ILE A C 1
ATOM 2796 O O . ILE A 1 369 ? 26.255 9.104 -22.061 1.00 84.88 369 ILE A O 1
ATOM 2800 N N . MET A 1 370 ? 25.458 9.041 -19.966 1.00 86.38 370 MET A N 1
ATOM 2801 C CA . MET A 1 370 ? 25.937 10.371 -19.598 1.00 86.38 370 MET A CA 1
ATOM 2802 C C . MET A 1 370 ? 27.321 10.299 -18.960 1.00 86.38 370 MET A C 1
ATOM 2804 O O . MET A 1 370 ? 27.687 9.309 -18.334 1.00 86.38 370 MET A O 1
ATOM 2808 N N . THR A 1 371 ? 28.088 11.375 -19.086 1.00 88.12 371 THR A N 1
ATOM 2809 C CA . THR A 1 371 ? 29.351 11.544 -18.369 1.00 88.12 371 THR A CA 1
ATOM 2810 C C . THR A 1 371 ? 29.076 12.238 -17.045 1.00 88.12 371 THR A C 1
ATOM 2812 O O . THR A 1 371 ? 28.580 13.365 -17.025 1.00 88.12 371 THR A O 1
ATOM 2815 N N . ALA A 1 372 ? 29.409 11.575 -15.944 1.00 89.38 372 ALA A N 1
ATOM 2816 C CA . ALA A 1 372 ? 29.369 12.129 -14.601 1.00 89.38 372 ALA A CA 1
ATOM 2817 C C . ALA A 1 372 ? 30.764 12.627 -14.216 1.00 89.38 372 ALA A C 1
ATOM 2819 O O . ALA A 1 372 ? 31.746 11.895 -14.309 1.00 89.38 372 ALA A O 1
ATOM 2820 N N . VAL A 1 373 ? 30.862 13.880 -13.785 1.00 90.44 373 VAL A N 1
ATOM 2821 C CA . VAL A 1 373 ? 32.114 14.514 -13.373 1.00 90.44 373 VAL A CA 1
ATOM 2822 C C . VAL A 1 373 ? 31.959 15.056 -11.961 1.00 90.44 373 VAL A C 1
ATOM 2824 O O . VAL A 1 373 ? 31.274 16.058 -11.756 1.00 90.44 373 VAL A O 1
ATOM 2827 N N . SER A 1 374 ? 32.621 14.414 -11.005 1.00 90.69 374 SER A N 1
ATOM 2828 C CA . SER A 1 374 ? 32.630 14.789 -9.588 1.00 90.69 374 SER A CA 1
ATOM 2829 C C . SER A 1 374 ? 33.841 15.652 -9.264 1.00 90.69 374 SER A C 1
ATOM 2831 O O . SER A 1 374 ? 34.954 15.353 -9.702 1.00 90.69 374 SER A O 1
ATOM 2833 N N . VAL A 1 375 ? 33.642 16.705 -8.478 1.00 91.75 375 VAL A N 1
ATOM 2834 C CA . VAL A 1 375 ? 34.685 17.612 -7.987 1.00 91.75 375 VAL A CA 1
ATOM 2835 C C . VAL A 1 375 ? 34.860 17.414 -6.487 1.00 91.75 375 VAL A C 1
ATOM 2837 O O . VAL A 1 375 ? 33.880 17.362 -5.750 1.00 91.75 375 VAL A O 1
ATOM 2840 N N . TYR A 1 376 ? 36.110 17.331 -6.038 1.00 90.31 376 TYR A N 1
ATOM 2841 C CA . TYR A 1 376 ? 36.480 17.031 -4.658 1.00 90.31 376 TYR A CA 1
ATOM 2842 C C . TYR A 1 376 ? 37.379 18.113 -4.065 1.00 90.31 376 TYR A C 1
ATOM 2844 O O . TYR A 1 376 ? 38.146 18.781 -4.767 1.00 90.31 376 TYR A O 1
ATOM 2852 N N . SER A 1 377 ? 37.319 18.246 -2.740 1.00 85.25 377 SER A N 1
ATOM 2853 C CA . SER A 1 377 ? 38.176 19.165 -1.982 1.00 85.25 377 SER A CA 1
ATOM 2854 C C . SER A 1 377 ? 39.584 18.603 -1.725 1.00 85.25 377 SER A C 1
ATOM 2856 O O . SER A 1 377 ? 40.525 19.361 -1.472 1.00 85.25 377 SER A O 1
ATOM 2858 N N . ASP A 1 378 ? 39.753 17.280 -1.820 1.00 84.25 378 ASP A N 1
ATOM 2859 C CA . ASP A 1 378 ? 40.981 16.566 -1.477 1.00 84.25 378 ASP A CA 1
ATOM 2860 C C . ASP A 1 378 ? 41.614 15.830 -2.665 1.00 84.25 378 ASP A C 1
ATOM 2862 O O . ASP A 1 378 ? 40.944 15.345 -3.572 1.00 84.25 378 ASP A O 1
ATOM 2866 N N . ALA A 1 379 ? 42.941 15.684 -2.611 1.00 83.88 379 ALA A N 1
ATOM 2867 C CA . ALA A 1 379 ? 43.735 15.043 -3.661 1.00 83.88 379 ALA A CA 1
ATOM 2868 C C . ALA A 1 379 ? 43.512 13.533 -3.810 1.00 83.88 379 ALA A C 1
ATOM 2870 O O . ALA A 1 379 ? 43.985 12.945 -4.781 1.00 83.88 379 ALA A O 1
ATOM 2871 N N . SER A 1 380 ? 42.856 12.909 -2.833 1.00 82.06 380 SER A N 1
ATOM 2872 C CA . SER A 1 380 ? 42.517 11.487 -2.834 1.00 82.06 380 SER A CA 1
ATOM 2873 C C . SER A 1 380 ? 41.092 11.210 -3.312 1.00 82.06 380 SER A C 1
ATOM 2875 O O . SER A 1 380 ? 40.739 10.039 -3.397 1.00 82.06 380 SER A O 1
ATOM 2877 N N . CYS A 1 381 ? 40.290 12.242 -3.617 1.00 85.75 381 CYS A N 1
ATOM 2878 C CA . CYS A 1 381 ? 38.867 12.110 -3.952 1.00 85.75 381 CYS A CA 1
ATOM 2879 C C . CYS A 1 381 ? 38.093 11.261 -2.917 1.00 85.75 381 CYS A C 1
ATOM 2881 O O . CYS A 1 381 ? 37.235 10.452 -3.262 1.00 85.75 381 CYS A O 1
ATOM 2883 N N . SER A 1 382 ? 38.461 11.410 -1.640 1.00 82.25 382 SER A N 1
ATOM 2884 C CA . SER A 1 382 ? 37.943 10.624 -0.510 1.00 82.25 382 SER A CA 1
ATOM 2885 C C . SER A 1 382 ? 36.972 11.402 0.377 1.00 82.25 382 SER A C 1
ATOM 2887 O O . SER A 1 382 ? 36.215 10.799 1.137 1.00 82.25 382 SER A O 1
ATOM 2889 N N . SER A 1 383 ? 36.998 12.736 0.302 1.00 85.62 383 SER A N 1
ATOM 2890 C CA . SER A 1 383 ? 35.956 13.585 0.875 1.00 85.62 383 SER A CA 1
ATOM 2891 C C . SER A 1 383 ? 34.662 13.455 0.066 1.00 85.62 383 SER A C 1
ATOM 2893 O O . SER A 1 383 ? 34.706 13.018 -1.086 1.00 85.62 383 SER A O 1
ATOM 2895 N N . PRO A 1 384 ? 33.508 13.843 0.632 1.00 87.69 384 PRO A N 1
ATOM 2896 C CA . PRO A 1 384 ? 32.309 14.040 -0.167 1.00 87.69 384 PRO A CA 1
ATOM 2897 C C . PRO A 1 384 ? 32.600 15.002 -1.324 1.00 87.69 384 PRO A C 1
ATOM 2899 O O . PRO A 1 384 ? 33.257 16.032 -1.139 1.00 87.69 384 PRO A O 1
ATOM 2902 N N . ALA A 1 385 ? 32.119 14.665 -2.518 1.00 90.69 385 ALA A N 1
ATOM 2903 C CA . ALA A 1 385 ? 32.171 15.564 -3.658 1.00 90.69 385 ALA A CA 1
ATOM 2904 C C . ALA A 1 385 ? 31.446 16.872 -3.312 1.00 90.69 385 ALA A C 1
ATOM 2906 O O . ALA A 1 385 ? 30.392 16.867 -2.680 1.00 90.69 385 ALA A O 1
ATOM 2907 N N . THR A 1 386 ? 32.006 18.001 -3.734 1.00 90.94 386 THR A N 1
ATOM 2908 C CA . THR A 1 386 ? 31.389 19.316 -3.529 1.00 90.94 386 THR A CA 1
ATOM 2909 C C . THR A 1 386 ? 30.343 19.597 -4.600 1.00 90.94 386 THR A C 1
ATOM 2911 O O . THR A 1 386 ? 29.280 20.157 -4.332 1.00 90.94 386 THR A O 1
ATOM 2914 N N . THR A 1 387 ? 30.626 19.161 -5.828 1.00 92.56 387 THR A N 1
ATOM 2915 C CA . THR A 1 387 ? 29.695 19.202 -6.954 1.00 92.56 387 THR A CA 1
ATOM 2916 C C . THR A 1 387 ? 29.879 17.978 -7.839 1.00 92.56 387 THR A C 1
ATOM 2918 O O . THR A 1 387 ? 30.986 17.454 -7.972 1.00 92.56 387 THR A O 1
ATOM 2921 N N . MET A 1 388 ? 28.806 17.537 -8.484 1.00 91.38 388 MET A N 1
ATOM 2922 C CA . MET A 1 388 ? 28.857 16.573 -9.577 1.00 91.38 388 MET A CA 1
ATOM 2923 C C . MET A 1 388 ? 28.049 17.116 -10.746 1.00 91.38 388 MET A C 1
ATOM 2925 O O . MET A 1 388 ? 26.921 17.562 -10.566 1.00 91.38 388 MET A O 1
ATOM 2929 N N . LYS A 1 389 ? 28.605 17.063 -11.953 1.00 91.50 389 LYS A N 1
ATOM 2930 C CA . LYS A 1 389 ? 27.880 17.391 -13.179 1.00 91.50 389 LYS A CA 1
ATOM 2931 C C . LYS A 1 389 ? 27.712 16.141 -14.025 1.00 91.50 389 LYS A C 1
ATOM 2933 O O . LYS A 1 389 ? 28.703 15.534 -14.413 1.00 91.50 389 LYS A O 1
ATOM 2938 N N . VAL A 1 390 ? 26.470 15.796 -14.326 1.00 90.25 390 VAL A N 1
ATOM 2939 C CA . VAL A 1 390 ? 26.093 14.711 -15.228 1.00 90.25 390 VAL A CA 1
ATOM 2940 C C . VAL A 1 390 ? 25.611 15.341 -16.532 1.00 90.25 390 VAL A C 1
ATOM 2942 O O . VAL A 1 390 ? 24.619 16.069 -16.535 1.00 90.25 390 VAL A O 1
ATOM 2945 N N . SER A 1 391 ? 26.330 15.131 -17.633 1.00 88.69 391 SER A N 1
ATOM 2946 C CA . SER A 1 391 ? 26.012 15.733 -18.935 1.00 88.69 391 SER A CA 1
ATOM 2947 C C . SER A 1 391 ? 26.105 14.736 -20.081 1.00 88.69 391 SER A C 1
ATOM 2949 O O . SER A 1 391 ? 26.807 13.727 -20.018 1.00 88.69 391 SER A O 1
ATOM 2951 N N . ARG A 1 392 ? 25.385 15.028 -21.166 1.00 83.44 392 ARG A N 1
ATOM 2952 C CA . ARG A 1 392 ? 25.491 14.259 -22.407 1.00 83.44 392 ARG A CA 1
ATOM 2953 C C . ARG A 1 392 ? 26.708 14.695 -23.218 1.00 83.44 392 ARG A C 1
ATOM 2955 O O . ARG A 1 392 ? 26.671 15.723 -23.898 1.00 83.44 392 ARG A O 1
ATOM 2962 N N . GLU A 1 393 ? 27.750 13.878 -23.186 1.00 84.19 393 GLU A N 1
ATOM 2963 C CA . GLU A 1 393 ? 28.926 14.014 -24.047 1.00 84.19 393 GLU A CA 1
ATOM 2964 C C . GLU A 1 393 ? 28.824 13.082 -25.270 1.00 84.19 393 GLU A C 1
ATOM 2966 O O . GLU A 1 393 ? 28.015 12.156 -25.303 1.00 84.19 393 GLU A O 1
ATOM 2971 N N . LEU A 1 394 ? 29.625 13.329 -26.314 1.00 83.88 394 LEU A N 1
ATOM 2972 C CA . LEU A 1 394 ? 29.622 12.504 -27.540 1.00 83.88 394 LEU A CA 1
ATOM 2973 C C . LEU A 1 394 ? 30.308 11.144 -27.344 1.00 83.88 394 LEU A C 1
ATOM 2975 O O . LEU A 1 394 ? 30.027 10.182 -28.060 1.00 83.88 394 LEU A O 1
ATOM 2979 N N . SER A 1 395 ? 31.209 11.073 -26.369 1.00 81.94 395 SER A N 1
ATOM 2980 C CA . SER A 1 395 ? 31.972 9.885 -26.006 1.00 81.94 395 SER A CA 1
ATOM 2981 C C . SER A 1 395 ? 32.047 9.774 -24.495 1.00 81.94 395 SER A C 1
ATOM 2983 O O . SER A 1 395 ? 32.202 10.795 -23.825 1.00 81.94 395 SER A O 1
ATOM 2985 N N . CYS A 1 396 ? 32.005 8.554 -23.972 1.00 83.38 396 CYS A N 1
ATOM 2986 C CA . CYS A 1 396 ? 32.134 8.318 -22.542 1.00 83.38 396 CYS A CA 1
ATOM 2987 C C . CYS A 1 396 ? 32.994 7.080 -22.292 1.00 83.38 396 CYS A C 1
ATOM 2989 O O . CYS A 1 396 ? 32.685 6.008 -22.799 1.00 83.38 396 CYS A O 1
ATOM 2991 N N . THR A 1 397 ? 34.065 7.227 -21.510 1.00 82.06 397 THR A N 1
ATOM 2992 C CA . THR A 1 397 ? 34.949 6.115 -21.139 1.00 82.06 397 THR A CA 1
ATOM 2993 C C . THR A 1 397 ? 34.692 5.725 -19.681 1.00 82.06 397 THR A C 1
ATOM 2995 O O . THR A 1 397 ? 35.063 6.508 -18.805 1.00 82.06 397 THR A O 1
ATOM 2998 N N . PRO A 1 398 ? 34.070 4.563 -19.406 1.00 79.50 398 PRO A N 1
ATOM 2999 C CA . PRO A 1 398 ? 33.804 4.135 -18.037 1.00 79.50 398 PRO A CA 1
ATOM 3000 C C . PRO A 1 398 ? 35.106 3.797 -17.309 1.00 79.50 398 PRO A C 1
ATOM 3002 O O . PRO A 1 398 ? 36.059 3.293 -17.920 1.00 79.50 398 PRO A O 1
ATOM 3005 N N . GLN A 1 399 ? 35.149 4.048 -16.003 1.00 77.62 399 GLN A N 1
ATOM 3006 C CA . GLN A 1 399 ? 36.269 3.620 -15.171 1.00 77.62 399 GLN A CA 1
ATOM 3007 C C . GLN A 1 399 ? 36.288 2.096 -15.032 1.00 77.62 399 GLN A C 1
ATOM 3009 O O . GLN A 1 399 ? 35.259 1.421 -15.051 1.00 77.62 399 GLN A O 1
ATOM 3014 N N . LEU A 1 400 ? 37.488 1.535 -14.863 1.00 74.50 400 LEU A N 1
ATOM 3015 C CA . LEU A 1 400 ? 37.651 0.093 -14.664 1.00 74.50 400 LEU A CA 1
ATOM 3016 C C . LEU A 1 400 ? 37.054 -0.367 -13.321 1.00 74.50 400 LEU A C 1
ATOM 3018 O O . LEU A 1 400 ? 36.576 -1.495 -13.216 1.00 74.50 400 LEU A O 1
ATOM 3022 N N . ASN A 1 401 ? 37.104 0.497 -12.301 1.00 71.38 401 ASN A N 1
ATOM 3023 C CA . ASN A 1 401 ? 36.527 0.257 -10.985 1.00 71.38 401 ASN A CA 1
ATOM 3024 C C . ASN A 1 401 ? 35.856 1.533 -10.441 1.00 71.38 401 ASN A C 1
ATOM 3026 O O . ASN A 1 401 ? 36.549 2.374 -9.870 1.00 71.38 401 ASN A O 1
ATOM 3030 N N . PRO A 1 402 ? 34.521 1.648 -10.530 1.00 66.12 402 PRO A N 1
ATOM 3031 C CA . PRO A 1 402 ? 33.778 2.787 -9.984 1.00 66.12 402 PRO A CA 1
ATOM 3032 C C . PRO A 1 402 ? 33.980 2.995 -8.472 1.00 66.12 402 PRO A C 1
ATOM 3034 O O . PRO A 1 402 ? 33.827 4.104 -7.966 1.00 66.12 402 PRO A O 1
ATOM 3037 N N . LEU A 1 403 ? 34.363 1.944 -7.728 1.00 63.97 403 LEU A N 1
ATOM 3038 C CA . LEU A 1 403 ? 34.578 1.998 -6.274 1.00 63.97 403 LEU A CA 1
ATOM 3039 C C . LEU A 1 403 ? 35.889 2.681 -5.854 1.00 63.97 403 LEU A C 1
ATOM 3041 O O . LEU A 1 403 ? 36.038 3.049 -4.688 1.00 63.97 403 LEU A O 1
ATOM 3045 N N . GLU A 1 404 ? 36.827 2.865 -6.781 1.00 70.69 404 GLU A N 1
ATOM 3046 C CA . GLU A 1 404 ? 38.113 3.525 -6.543 1.00 70.69 404 GLU A CA 1
ATOM 3047 C C . GLU A 1 404 ? 38.301 4.653 -7.569 1.00 70.69 404 GLU A C 1
ATOM 3049 O O . GLU A 1 404 ? 38.924 4.428 -8.608 1.00 70.69 404 GLU A O 1
ATOM 3054 N N . PRO A 1 405 ? 37.768 5.864 -7.305 1.00 72.38 405 PRO A N 1
ATOM 3055 C CA . PRO A 1 405 ? 37.760 6.934 -8.292 1.00 72.38 405 PRO A CA 1
ATOM 3056 C C . PRO A 1 405 ? 39.182 7.350 -8.676 1.00 72.38 405 PRO A C 1
ATOM 3058 O O . PRO A 1 405 ? 39.991 7.745 -7.828 1.00 72.38 405 PRO A O 1
ATOM 3061 N N . GLU A 1 406 ? 39.482 7.331 -9.974 1.00 81.25 406 GLU A N 1
ATOM 3062 C CA . GLU A 1 406 ? 40.736 7.881 -10.484 1.00 81.25 406 GLU A CA 1
ATOM 3063 C C . GLU A 1 406 ? 40.720 9.410 -10.332 1.00 81.25 406 GLU A C 1
ATOM 3065 O O . GLU A 1 406 ? 40.015 10.130 -11.045 1.00 81.25 406 GLU A O 1
ATOM 3070 N N . CYS A 1 407 ? 41.474 9.911 -9.350 1.00 84.56 407 CYS A N 1
ATOM 3071 C CA . CYS A 1 407 ? 41.487 11.324 -8.986 1.00 84.56 407 CYS A CA 1
ATOM 3072 C C . CYS A 1 407 ? 42.478 12.114 -9.858 1.00 84.56 407 CYS A C 1
ATOM 3074 O O . CYS A 1 407 ? 43.700 12.019 -9.700 1.00 84.56 407 CYS A O 1
ATOM 3076 N N . GLY A 1 408 ? 41.957 12.915 -10.786 1.00 84.44 408 GLY A N 1
ATOM 3077 C CA . GLY A 1 408 ? 42.736 13.832 -11.616 1.00 84.44 408 GLY A CA 1
ATOM 3078 C C . GLY A 1 408 ? 42.882 15.214 -10.976 1.00 84.44 408 GLY A C 1
ATOM 3079 O O . GLY A 1 408 ? 41.986 15.677 -10.277 1.00 84.44 408 GLY A O 1
ATOM 3080 N N . ASN A 1 409 ? 43.989 15.913 -11.252 1.00 83.88 409 ASN A N 1
ATOM 3081 C CA . ASN A 1 409 ? 44.165 17.326 -10.893 1.00 83.88 409 ASN A CA 1
ATOM 3082 C C . ASN A 1 409 ? 44.189 18.186 -12.160 1.00 83.88 409 ASN A C 1
ATOM 3084 O O . ASN A 1 409 ? 45.090 18.044 -12.992 1.00 83.88 409 ASN A O 1
ATOM 3088 N N . LEU A 1 410 ? 43.221 19.094 -12.280 1.00 80.50 410 LEU A N 1
ATOM 3089 C CA . LEU A 1 410 ? 43.161 20.088 -13.344 1.00 80.50 410 LEU A CA 1
ATOM 3090 C C . LEU A 1 410 ? 43.128 21.482 -12.713 1.00 80.50 410 LEU A C 1
ATOM 3092 O O . LEU A 1 410 ? 42.229 21.800 -11.945 1.00 80.50 410 LEU A O 1
ATOM 3096 N N . ASN A 1 411 ? 44.127 22.320 -13.008 1.00 77.88 411 ASN A N 1
ATOM 3097 C CA . ASN A 1 411 ? 44.225 23.696 -12.493 1.00 77.88 411 ASN A CA 1
ATOM 3098 C C . ASN A 1 411 ? 44.094 23.830 -10.957 1.00 77.88 411 ASN A C 1
ATOM 3100 O O . ASN A 1 411 ? 43.650 24.866 -10.463 1.00 77.88 411 ASN A O 1
ATOM 3104 N N . GLY A 1 412 ? 44.503 22.811 -10.190 1.00 74.38 412 GLY A N 1
ATOM 3105 C CA . GLY A 1 412 ? 44.394 22.812 -8.727 1.00 74.38 412 GLY A CA 1
ATOM 3106 C C . GLY A 1 412 ? 43.045 22.336 -8.177 1.00 74.38 412 GLY A C 1
ATOM 3107 O O . GLY A 1 412 ? 42.871 22.366 -6.963 1.00 74.38 412 GLY A O 1
ATOM 3108 N N . VAL A 1 413 ? 42.132 21.876 -9.037 1.00 82.50 413 VAL A N 1
ATOM 3109 C CA . VAL A 1 413 ? 40.854 21.249 -8.674 1.00 82.50 413 VAL A CA 1
ATOM 3110 C C . VAL A 1 413 ? 40.968 19.737 -8.869 1.00 82.50 413 VAL A C 1
ATOM 3112 O O . VAL A 1 413 ? 41.463 19.274 -9.902 1.00 82.50 413 VAL A O 1
ATOM 3115 N N . TYR A 1 414 ? 40.540 18.965 -7.870 1.00 89.38 414 TYR A N 1
ATOM 3116 C CA . TYR A 1 414 ? 40.543 17.505 -7.926 1.00 89.38 414 TYR A CA 1
ATOM 3117 C C . TYR A 1 414 ? 39.207 17.013 -8.476 1.00 89.38 414 TYR A C 1
ATOM 3119 O O . TYR A 1 414 ? 38.153 17.454 -8.023 1.00 89.38 414 TYR A O 1
ATOM 3127 N N . SER A 1 415 ? 39.232 16.140 -9.481 1.00 89.00 415 SER A N 1
ATOM 3128 C CA . SER A 1 415 ? 38.008 15.628 -10.101 1.00 89.00 415 SER A CA 1
ATOM 3129 C C . SER A 1 415 ? 38.148 14.183 -10.548 1.00 89.00 415 SER A C 1
ATOM 3131 O O . SER A 1 415 ? 39.245 13.748 -10.899 1.00 89.00 415 SER A O 1
ATOM 3133 N N . SER A 1 416 ? 37.028 13.473 -10.578 1.00 88.69 416 SER A N 1
ATOM 3134 C CA . SER A 1 416 ? 36.911 12.140 -11.165 1.00 88.69 416 SER A CA 1
ATOM 3135 C C . SER A 1 416 ? 35.783 12.141 -12.195 1.00 88.69 416 SER A C 1
ATOM 3137 O O . SER A 1 416 ? 34.820 12.897 -12.052 1.00 88.69 416 SER A O 1
ATOM 3139 N N . SER A 1 417 ? 35.921 11.350 -13.256 1.00 87.50 417 SER A N 1
ATOM 3140 C CA . SER A 1 417 ? 34.936 11.264 -14.338 1.00 87.50 417 SER A CA 1
ATOM 3141 C C . SER A 1 417 ? 34.583 9.817 -14.627 1.00 87.50 417 SER A C 1
ATOM 3143 O O . SER A 1 417 ? 35.493 9.011 -14.802 1.00 87.50 417 SER A O 1
ATOM 3145 N N . ASP A 1 418 ? 33.300 9.502 -14.719 1.00 87.38 418 ASP A N 1
ATOM 3146 C CA . ASP A 1 418 ? 32.809 8.165 -15.051 1.00 87.38 418 ASP A CA 1
ATOM 3147 C C . ASP A 1 418 ? 31.570 8.248 -15.957 1.00 87.38 418 ASP A C 1
ATOM 3149 O O . ASP A 1 418 ? 31.089 9.340 -16.284 1.00 87.38 418 ASP A O 1
ATOM 3153 N N . CYS A 1 419 ? 31.073 7.098 -16.392 1.00 86.31 419 CYS A N 1
ATOM 3154 C CA . CYS A 1 419 ? 29.919 6.966 -17.269 1.00 86.31 419 CYS A CA 1
ATOM 3155 C C . CYS A 1 419 ? 28.732 6.381 -16.520 1.00 86.31 419 CYS A C 1
ATOM 3157 O O . CYS A 1 419 ? 28.852 5.332 -15.899 1.00 86.31 419 CYS A O 1
ATOM 3159 N N . GLU A 1 420 ? 27.578 7.033 -16.629 1.00 83.81 420 GLU A N 1
ATOM 3160 C CA . GLU A 1 420 ? 26.399 6.693 -15.843 1.00 83.81 420 GLU A CA 1
ATOM 3161 C C . GLU A 1 420 ? 25.126 6.701 -16.683 1.00 83.81 420 GLU A C 1
ATOM 3163 O O . GLU A 1 420 ? 24.901 7.597 -17.507 1.00 83.81 420 GLU A O 1
ATOM 3168 N N . VAL A 1 421 ? 24.255 5.721 -16.437 1.00 81.88 421 VAL A N 1
ATOM 3169 C CA . VAL A 1 421 ? 22.873 5.787 -16.913 1.00 81.88 421 VAL A CA 1
ATOM 3170 C C . VAL A 1 421 ? 22.081 6.574 -15.883 1.00 81.88 421 VAL A C 1
ATOM 3172 O O . VAL A 1 421 ? 21.622 6.046 -14.873 1.00 81.88 421 VAL A O 1
ATOM 3175 N N . TYR A 1 422 ? 21.945 7.864 -16.159 1.00 82.44 422 TYR A N 1
ATOM 3176 C CA . TYR A 1 422 ? 21.202 8.787 -15.322 1.00 82.44 422 TYR A CA 1
ATOM 3177 C C . TYR A 1 422 ? 19.806 9.021 -15.896 1.00 82.44 422 TYR A C 1
ATOM 3179 O O . TYR A 1 422 ? 19.655 9.357 -17.077 1.00 82.44 422 TYR A O 1
ATOM 3187 N N . THR A 1 423 ? 18.782 8.859 -15.062 1.00 79.06 423 THR A N 1
ATOM 3188 C CA . THR A 1 423 ? 17.392 9.115 -15.444 1.00 79.06 423 THR A CA 1
ATOM 3189 C C . THR A 1 423 ? 16.810 10.298 -14.682 1.00 79.06 423 THR A C 1
ATOM 3191 O O . THR A 1 423 ? 17.396 10.868 -13.759 1.00 79.06 423 THR A O 1
ATOM 3194 N N . VAL A 1 424 ? 15.601 10.682 -15.080 1.00 74.75 424 VAL A N 1
ATOM 3195 C CA . VAL A 1 424 ? 14.799 11.659 -14.346 1.00 74.75 424 VAL A CA 1
ATOM 3196 C C . VAL A 1 424 ? 14.589 11.186 -12.895 1.00 74.75 424 VAL A C 1
ATOM 3198 O O . VAL A 1 424 ? 14.702 9.997 -12.615 1.00 74.75 424 VAL A O 1
ATOM 3201 N N . ASP A 1 425 ? 14.361 12.130 -11.972 1.00 76.00 425 ASP A N 1
ATOM 3202 C CA . ASP A 1 425 ? 14.203 11.906 -10.517 1.00 76.00 425 ASP A CA 1
ATOM 3203 C C . ASP A 1 425 ? 15.491 11.632 -9.727 1.00 76.00 425 ASP A C 1
ATOM 3205 O O . ASP A 1 425 ? 15.438 11.391 -8.524 1.00 76.00 425 ASP A O 1
ATOM 3209 N N . GLY A 1 426 ? 16.661 11.751 -10.358 1.00 72.94 426 GLY A N 1
ATOM 3210 C CA . GLY A 1 426 ? 17.934 11.612 -9.652 1.00 72.94 426 GLY A CA 1
ATOM 3211 C C . GLY A 1 426 ? 18.375 10.166 -9.468 1.00 72.94 426 GLY A C 1
ATOM 3212 O O . GLY A 1 426 ? 19.283 9.918 -8.683 1.00 72.94 426 GLY A O 1
ATOM 3213 N N . TRP A 1 427 ? 17.748 9.232 -10.184 1.00 79.25 427 TRP A N 1
ATOM 3214 C CA . TRP A 1 427 ? 18.162 7.839 -10.186 1.00 79.25 427 TRP A CA 1
ATOM 3215 C C . TRP A 1 427 ? 19.368 7.630 -11.103 1.00 79.25 427 TRP A C 1
ATOM 3217 O O . TRP A 1 427 ? 19.360 8.011 -12.278 1.00 79.25 427 TRP A O 1
ATOM 3227 N N . ASP A 1 428 ? 20.394 7.004 -10.542 1.00 79.00 428 ASP A N 1
ATOM 3228 C CA . ASP A 1 428 ? 21.596 6.559 -11.222 1.00 79.00 428 ASP A CA 1
ATOM 3229 C C . ASP A 1 428 ? 21.775 5.043 -11.038 1.00 79.00 428 ASP A C 1
ATOM 3231 O O . ASP A 1 428 ? 21.698 4.505 -9.931 1.00 79.00 428 ASP A O 1
ATOM 3235 N N . SER A 1 429 ? 21.982 4.341 -12.148 1.00 73.69 429 SER A N 1
ATOM 3236 C CA . SER A 1 429 ? 22.086 2.881 -12.220 1.00 73.69 429 SER A CA 1
ATOM 3237 C C . SER A 1 429 ? 23.243 2.276 -11.418 1.00 73.69 429 SER A C 1
ATOM 3239 O O . SER A 1 429 ? 23.107 1.150 -10.931 1.00 73.69 429 SER A O 1
ATOM 3241 N N . SER A 1 430 ? 24.353 3.001 -11.253 1.00 71.88 430 SER A N 1
ATOM 3242 C CA . SER A 1 430 ? 25.550 2.500 -10.558 1.00 71.88 430 SER A CA 1
ATOM 3243 C C . SER A 1 430 ? 25.721 3.054 -9.139 1.00 71.88 430 SER A C 1
ATOM 3245 O O . SER A 1 430 ? 26.674 2.681 -8.455 1.00 71.88 430 SER A O 1
ATOM 3247 N N . GLY A 1 431 ? 24.817 3.924 -8.667 1.00 78.56 431 GLY A N 1
ATOM 3248 C CA . GLY A 1 431 ? 24.904 4.548 -7.339 1.00 78.56 431 GLY A CA 1
ATOM 3249 C C . GLY A 1 431 ? 26.090 5.512 -7.160 1.00 78.56 431 GLY A C 1
ATOM 3250 O O . GLY A 1 431 ? 26.463 5.815 -6.022 1.00 78.56 431 GLY A O 1
ATOM 3251 N N . LEU A 1 432 ? 26.678 5.999 -8.258 1.00 83.31 432 LEU A N 1
ATOM 3252 C CA . LEU A 1 432 ? 27.743 7.000 -8.292 1.00 83.31 432 LEU A CA 1
ATOM 3253 C C . LEU A 1 432 ? 27.412 8.267 -7.503 1.00 83.31 432 LEU A C 1
ATOM 3255 O O . LEU A 1 432 ? 28.303 8.802 -6.843 1.00 83.31 432 LEU A O 1
ATOM 3259 N N . ILE A 1 433 ? 26.170 8.764 -7.538 1.00 86.88 433 ILE A N 1
ATOM 3260 C CA . ILE A 1 433 ? 25.790 9.968 -6.778 1.00 86.88 433 ILE A CA 1
ATOM 3261 C C . ILE A 1 433 ? 25.919 9.682 -5.281 1.00 86.88 433 ILE A C 1
ATOM 3263 O O . ILE A 1 433 ? 26.620 10.392 -4.559 1.00 86.88 433 ILE A O 1
ATOM 3267 N N . GLN A 1 434 ? 25.309 8.599 -4.804 1.00 84.00 434 GLN A N 1
ATOM 3268 C CA . GLN A 1 434 ? 25.391 8.231 -3.388 1.00 84.00 434 GLN A CA 1
ATOM 3269 C C . GLN A 1 434 ? 26.827 7.959 -2.940 1.00 84.00 434 GLN A C 1
ATOM 3271 O O . GLN A 1 434 ? 27.218 8.337 -1.833 1.00 84.00 434 GLN A O 1
ATOM 3276 N N . GLN A 1 435 ? 27.627 7.346 -3.809 1.00 83.44 435 GLN A N 1
ATOM 3277 C CA . GLN A 1 435 ? 29.027 7.064 -3.541 1.00 83.44 435 GLN A CA 1
ATOM 3278 C C . GLN A 1 435 ? 29.873 8.342 -3.469 1.00 83.44 435 GLN A C 1
ATOM 3280 O O . GLN A 1 435 ? 30.664 8.495 -2.539 1.00 83.44 435 GLN A O 1
ATOM 3285 N N . ALA A 1 436 ? 29.697 9.272 -4.411 1.00 87.00 436 ALA A N 1
ATOM 3286 C CA . ALA A 1 436 ? 30.460 10.515 -4.459 1.00 87.00 436 ALA A CA 1
ATOM 3287 C C . ALA A 1 436 ? 30.165 11.420 -3.258 1.00 87.00 436 ALA A C 1
ATOM 3289 O O . ALA A 1 436 ? 31.079 12.048 -2.730 1.00 87.00 436 ALA A O 1
ATOM 3290 N N . PHE A 1 437 ? 28.910 11.468 -2.806 1.00 88.06 437 PHE A N 1
ATOM 3291 C CA . PHE A 1 437 ? 28.493 12.306 -1.682 1.00 88.06 437 PHE A CA 1
ATOM 3292 C C . PHE A 1 437 ? 28.505 11.574 -0.333 1.00 88.06 437 PHE A C 1
ATOM 3294 O O . PHE A 1 437 ? 28.223 12.198 0.682 1.00 88.06 437 PHE A O 1
ATOM 3301 N N . GLY A 1 438 ? 28.820 10.275 -0.271 1.00 81.88 438 GLY A N 1
ATOM 3302 C CA . GLY A 1 438 ? 28.962 9.528 0.987 1.00 81.88 438 GLY A CA 1
ATOM 3303 C C . GLY A 1 438 ? 27.711 9.517 1.878 1.00 81.88 438 GLY A C 1
ATOM 3304 O O . GLY A 1 438 ? 27.832 9.467 3.101 1.00 81.88 438 GLY A O 1
ATOM 3305 N N . GLY A 1 439 ? 26.514 9.614 1.288 1.00 75.25 439 GLY A N 1
ATOM 3306 C CA . GLY A 1 439 ? 25.243 9.726 2.017 1.00 75.25 439 GLY A CA 1
ATOM 3307 C C . GLY A 1 439 ? 24.953 11.109 2.616 1.00 75.25 439 GLY A C 1
ATOM 3308 O O . GLY A 1 439 ? 23.966 11.258 3.338 1.00 75.25 439 GLY A O 1
ATOM 3309 N N . HIS A 1 440 ? 25.774 12.123 2.324 1.00 83.00 440 HIS A N 1
ATOM 3310 C CA . HIS A 1 440 ? 25.467 13.506 2.677 1.00 83.00 440 HIS A CA 1
ATOM 3311 C C . HIS A 1 440 ? 24.278 14.031 1.862 1.00 83.00 440 HIS A C 1
ATOM 3313 O O . HIS A 1 440 ? 24.099 13.704 0.680 1.00 83.00 440 HIS A O 1
ATOM 3319 N N . THR A 1 441 ? 23.467 14.874 2.504 1.00 83.25 441 THR A N 1
ATOM 3320 C CA . THR A 1 441 ? 22.351 15.554 1.847 1.00 83.25 441 THR A CA 1
ATOM 3321 C C . THR A 1 441 ? 22.876 16.426 0.712 1.00 83.25 441 THR A C 1
ATOM 3323 O O . THR A 1 441 ? 23.863 17.146 0.863 1.00 83.25 441 THR A O 1
ATOM 3326 N N . HIS A 1 442 ? 22.211 16.349 -0.433 1.00 86.94 442 HIS A N 1
ATOM 3327 C CA . HIS A 1 442 ? 22.595 17.055 -1.644 1.00 86.94 442 HIS A CA 1
ATOM 3328 C C . HIS A 1 442 ? 21.357 17.506 -2.415 1.00 86.94 442 HIS A C 1
ATOM 3330 O O . HIS A 1 442 ? 20.277 16.917 -2.297 1.00 86.94 442 HIS A O 1
ATOM 3336 N N . LEU A 1 443 ? 21.537 18.564 -3.201 1.00 88.75 443 LEU A N 1
ATOM 3337 C CA . LEU A 1 443 ? 20.528 19.125 -4.090 1.00 88.75 443 LEU A CA 1
ATOM 3338 C C . LEU A 1 443 ? 20.887 18.795 -5.534 1.00 88.75 443 LEU A C 1
ATOM 3340 O O . LEU A 1 443 ? 21.936 19.208 -6.023 1.00 88.75 443 LEU A O 1
ATOM 3344 N N . THR A 1 444 ? 20.000 18.109 -6.239 1.00 90.50 444 THR A N 1
ATOM 3345 C CA . THR A 1 444 ? 20.142 17.821 -7.664 1.00 90.50 444 THR A CA 1
ATOM 3346 C C . THR A 1 444 ? 19.263 18.760 -8.474 1.00 90.50 444 THR A C 1
ATOM 3348 O O . THR A 1 444 ? 18.050 18.803 -8.295 1.00 90.50 444 THR A O 1
ATOM 3351 N N . VAL A 1 445 ? 19.870 19.497 -9.396 1.00 90.25 445 VAL A N 1
ATOM 3352 C CA . VAL A 1 445 ? 19.195 20.397 -10.331 1.00 90.25 445 VAL A CA 1
ATOM 3353 C C . VAL A 1 445 ? 19.290 19.802 -11.729 1.00 90.25 445 VAL A C 1
ATOM 3355 O O . VAL A 1 445 ? 20.377 19.691 -12.287 1.00 90.25 445 VAL A O 1
ATOM 3358 N N . GLN A 1 446 ? 18.154 19.396 -12.284 1.00 90.19 446 GLN A N 1
ATOM 3359 C CA . GLN A 1 446 ? 18.017 18.841 -13.628 1.00 90.19 446 GLN A CA 1
ATOM 3360 C C . GLN A 1 446 ? 17.568 19.927 -14.605 1.00 90.19 446 GLN A C 1
ATOM 3362 O O . GLN A 1 446 ? 16.642 20.685 -14.309 1.00 90.19 446 GLN A O 1
ATOM 3367 N N . GLU A 1 447 ? 18.181 19.969 -15.782 1.00 88.50 447 GLU A N 1
ATOM 3368 C CA . GLU A 1 447 ? 17.832 20.885 -16.868 1.00 88.50 447 GLU A CA 1
ATOM 3369 C C . GLU A 1 447 ? 17.301 20.110 -18.075 1.00 88.50 447 GLU A C 1
ATOM 3371 O O . GLU A 1 447 ? 17.910 19.133 -18.526 1.00 88.50 447 GLU A O 1
ATOM 3376 N N . PHE A 1 448 ? 16.171 20.573 -18.609 1.00 85.69 448 PHE A N 1
ATOM 3377 C CA . PHE A 1 448 ? 15.435 19.931 -19.690 1.00 85.69 448 PHE A CA 1
ATOM 3378 C C . PHE A 1 448 ? 15.319 20.833 -20.924 1.00 85.69 448 PHE A C 1
ATOM 3380 O O . PHE A 1 448 ? 15.031 22.026 -20.820 1.00 85.69 448 PHE A O 1
ATOM 3387 N N . ASP A 1 449 ? 15.459 20.241 -22.110 1.00 80.62 449 ASP A N 1
ATOM 3388 C CA . ASP A 1 449 ? 15.159 20.881 -23.385 1.00 80.62 449 ASP A CA 1
ATOM 3389 C C . ASP A 1 449 ? 13.667 20.754 -23.702 1.00 80.62 449 ASP A C 1
ATOM 3391 O O . ASP A 1 449 ? 13.196 19.778 -24.293 1.00 80.62 449 ASP A O 1
ATOM 3395 N N . THR A 1 450 ? 12.912 21.784 -23.328 1.00 74.56 450 THR A N 1
ATOM 3396 C CA . THR A 1 450 ? 11.459 21.831 -23.551 1.00 74.56 450 THR A CA 1
ATOM 3397 C C . THR A 1 450 ? 11.050 21.935 -25.026 1.00 74.56 450 THR A C 1
ATOM 3399 O O . THR A 1 450 ? 9.862 21.864 -25.335 1.00 74.56 450 THR A O 1
ATOM 3402 N N . SER A 1 451 ? 12.003 22.092 -25.955 1.00 71.75 451 SER A N 1
ATOM 3403 C CA . SER A 1 451 ? 11.726 22.030 -27.395 1.00 71.75 451 SER A CA 1
ATOM 3404 C C . SER A 1 451 ? 11.641 20.599 -27.938 1.00 71.75 451 SER A C 1
ATOM 3406 O O . SER A 1 451 ? 11.071 20.399 -29.011 1.00 71.75 451 SER A O 1
ATOM 3408 N N . PHE A 1 452 ? 12.178 19.619 -27.202 1.00 63.97 452 PHE A N 1
ATOM 3409 C CA . PHE A 1 452 ? 12.269 18.217 -27.619 1.00 63.97 452 PHE A CA 1
ATOM 3410 C C . PHE A 1 452 ? 11.353 17.284 -26.812 1.00 63.97 452 PHE A C 1
ATOM 3412 O O . PHE A 1 452 ? 10.927 16.248 -27.317 1.00 63.97 452 PHE A O 1
ATOM 3419 N N . GLY A 1 453 ? 10.990 17.661 -25.586 1.00 69.50 453 GLY A N 1
ATOM 3420 C CA . GLY A 1 453 ? 10.034 16.917 -24.772 1.00 69.50 453 GLY A CA 1
ATOM 3421 C C . GLY A 1 453 ? 9.490 17.738 -23.612 1.00 69.50 453 GLY A C 1
ATOM 3422 O O . GLY A 1 453 ? 9.803 18.917 -23.450 1.00 69.50 453 GLY A O 1
ATOM 3423 N N . GLU A 1 454 ? 8.650 17.115 -22.795 1.00 76.81 454 GLU A N 1
ATOM 3424 C CA . GLU A 1 454 ? 8.147 17.756 -21.586 1.00 76.81 454 GLU A CA 1
ATOM 3425 C C . GLU A 1 454 ? 9.219 17.751 -20.496 1.00 76.81 454 GLU A C 1
ATOM 3427 O O . GLU A 1 454 ? 10.060 16.854 -20.403 1.00 76.81 454 GLU A O 1
ATOM 3432 N N . CYS A 1 455 ? 9.196 18.773 -19.648 1.00 77.00 455 CYS A N 1
ATOM 3433 C CA . CYS A 1 455 ? 10.057 18.784 -18.480 1.00 77.00 455 CYS A CA 1
ATOM 3434 C C . CYS A 1 455 ? 9.666 17.630 -17.534 1.00 77.00 455 CYS A C 1
ATOM 3436 O O . CYS A 1 455 ? 8.483 17.335 -17.389 1.00 77.00 455 CYS A O 1
ATOM 3438 N N . ALA A 1 456 ? 10.664 16.974 -16.927 1.00 76.88 456 ALA A N 1
ATOM 3439 C CA . ALA A 1 456 ? 10.564 15.649 -16.294 1.00 76.88 456 ALA A CA 1
ATOM 3440 C C . ALA A 1 456 ? 10.415 14.452 -17.264 1.00 76.88 456 ALA A C 1
ATOM 3442 O O . ALA A 1 456 ? 10.251 13.317 -16.822 1.00 76.88 456 ALA A O 1
ATOM 3443 N N . GLY A 1 457 ? 10.549 14.658 -18.576 1.00 77.88 457 GLY A N 1
ATOM 3444 C CA . GLY A 1 457 ? 10.748 13.576 -19.541 1.00 77.88 457 GLY A CA 1
ATOM 3445 C C . GLY A 1 457 ? 12.225 13.201 -19.681 1.00 77.88 457 GLY A C 1
ATOM 3446 O O . GLY A 1 457 ? 13.080 14.073 -19.836 1.00 77.88 457 GLY A O 1
ATOM 3447 N N . THR A 1 458 ? 12.544 11.904 -19.678 1.00 75.19 458 THR A N 1
ATOM 3448 C CA . THR A 1 458 ? 13.925 11.403 -19.855 1.00 75.19 458 THR A CA 1
ATOM 3449 C C . THR A 1 458 ? 14.540 11.837 -21.182 1.00 75.19 458 THR A C 1
ATOM 3451 O O . THR A 1 458 ? 15.728 12.159 -21.240 1.00 75.19 458 THR A O 1
ATOM 3454 N N . ASP A 1 459 ? 13.716 11.931 -22.223 1.00 72.19 459 ASP A N 1
ATOM 3455 C CA . ASP A 1 459 ? 14.136 12.361 -23.557 1.00 72.19 459 ASP A CA 1
ATOM 3456 C C . ASP A 1 459 ? 14.450 13.860 -23.633 1.00 72.19 459 ASP A C 1
ATOM 3458 O O . ASP A 1 459 ? 15.170 14.282 -24.531 1.00 72.19 459 ASP A O 1
ATOM 3462 N N . ALA A 1 460 ? 13.944 14.667 -22.695 1.00 77.44 460 ALA A N 1
ATOM 3463 C CA . ALA A 1 460 ? 14.230 16.097 -22.628 1.00 77.44 460 ALA A CA 1
ATOM 3464 C C . ALA A 1 460 ? 15.427 16.416 -21.718 1.00 77.44 460 ALA A C 1
ATOM 3466 O O . ALA A 1 460 ? 15.906 17.543 -21.727 1.00 77.44 460 ALA A O 1
ATOM 3467 N N . LEU A 1 461 ? 15.920 15.467 -20.915 1.00 83.44 461 LEU A N 1
ATOM 3468 C CA . LEU A 1 461 ? 16.973 15.709 -19.929 1.00 83.44 461 LEU A CA 1
ATOM 3469 C C . LEU A 1 461 ? 18.338 15.964 -20.596 1.00 83.44 461 LEU A C 1
ATOM 3471 O O . LEU A 1 461 ? 18.915 15.068 -21.221 1.00 83.44 461 LEU A O 1
ATOM 3475 N N . ILE A 1 462 ? 18.875 17.174 -20.414 1.00 81.31 462 ILE A N 1
ATOM 3476 C CA . ILE A 1 462 ? 20.151 17.623 -20.998 1.00 81.31 462 ILE A CA 1
ATOM 3477 C C . ILE A 1 462 ? 21.315 17.330 -20.052 1.00 81.31 462 ILE A C 1
ATOM 3479 O O . ILE A 1 462 ? 22.332 16.755 -20.450 1.00 81.31 462 ILE A O 1
ATOM 3483 N N . GLN A 1 463 ? 21.183 17.801 -18.814 1.00 87.88 463 GLN A N 1
ATOM 3484 C CA . GLN A 1 463 ? 22.205 17.708 -17.783 1.00 87.88 463 GLN A CA 1
ATOM 3485 C C . GLN A 1 463 ? 21.563 17.741 -16.398 1.00 87.88 463 GLN A C 1
ATOM 3487 O O . GLN A 1 463 ? 20.459 18.260 -16.219 1.00 87.88 463 GLN A O 1
ATOM 3492 N N . ALA A 1 464 ? 22.286 17.230 -15.412 1.00 91.06 464 ALA A N 1
ATOM 3493 C CA . ALA A 1 464 ? 21.971 17.397 -14.008 1.00 91.06 464 ALA A CA 1
ATOM 3494 C C . ALA A 1 464 ? 23.215 17.847 -13.248 1.00 91.06 464 ALA A C 1
ATOM 3496 O O . ALA A 1 464 ? 24.308 17.324 -13.461 1.00 91.06 464 ALA A O 1
ATOM 3497 N N . THR A 1 465 ? 23.050 18.814 -12.354 1.00 91.69 465 THR A N 1
ATOM 3498 C CA . THR A 1 465 ? 24.110 19.252 -11.446 1.00 91.69 465 THR A CA 1
ATOM 3499 C C . THR A 1 465 ? 23.703 18.925 -10.021 1.00 91.69 465 THR A C 1
ATOM 3501 O O . THR A 1 465 ? 22.634 19.325 -9.570 1.00 91.69 465 THR A O 1
ATOM 3504 N N . VAL A 1 466 ? 24.542 18.177 -9.319 1.00 92.38 466 VAL A N 1
ATOM 3505 C CA . VAL A 1 466 ? 24.370 17.811 -7.917 1.00 92.38 466 VAL A CA 1
ATOM 3506 C C . VAL A 1 466 ? 25.292 18.681 -7.073 1.00 92.38 466 VAL A C 1
ATOM 3508 O O . VAL A 1 466 ? 26.490 18.755 -7.344 1.00 92.38 466 VAL A O 1
ATOM 3511 N N . TYR A 1 467 ? 24.737 19.331 -6.059 1.00 91.06 467 TYR A N 1
ATOM 3512 C CA . TYR A 1 467 ? 25.442 20.212 -5.136 1.00 91.06 467 TYR A CA 1
ATOM 3513 C C . TYR A 1 467 ? 25.433 19.613 -3.734 1.00 91.06 467 TYR A C 1
ATOM 3515 O O . TYR A 1 467 ? 24.375 19.196 -3.252 1.00 91.06 467 TYR A O 1
ATOM 3523 N N . LEU A 1 468 ? 26.588 19.614 -3.068 1.00 89.44 468 LEU A N 1
ATOM 3524 C CA . LEU A 1 468 ? 26.650 19.363 -1.631 1.00 89.44 468 LEU A CA 1
ATOM 3525 C C . LEU A 1 468 ? 25.859 20.461 -0.908 1.00 89.44 468 LEU A C 1
ATOM 3527 O O . LEU A 1 468 ? 25.960 21.635 -1.266 1.00 89.44 468 LEU A O 1
ATOM 3531 N N . LEU A 1 469 ? 25.031 20.081 0.067 1.00 85.62 469 LEU A N 1
ATOM 3532 C CA . LEU A 1 469 ? 24.187 21.033 0.784 1.00 85.62 469 LEU A CA 1
ATOM 3533 C C . LEU A 1 469 ? 24.992 21.745 1.888 1.00 85.62 469 LEU A C 1
ATOM 3535 O O . LEU A 1 469 ? 24.873 21.420 3.066 1.00 85.62 469 LEU A O 1
ATOM 3539 N N . ASP A 1 470 ? 25.803 22.730 1.501 1.00 83.19 470 ASP A N 1
ATOM 3540 C CA . ASP A 1 470 ? 26.508 23.649 2.406 1.00 83.19 470 ASP A CA 1
ATOM 3541 C C . ASP A 1 470 ? 26.499 25.101 1.876 1.00 83.19 470 ASP A C 1
ATOM 3543 O O . ASP A 1 470 ? 26.141 25.358 0.726 1.00 83.19 470 ASP A O 1
ATOM 3547 N N . GLU A 1 471 ? 26.885 26.066 2.717 1.00 84.62 471 GLU A N 1
ATOM 3548 C CA . GLU A 1 471 ? 27.062 27.472 2.315 1.00 84.62 471 GLU A CA 1
ATOM 3549 C C . GLU A 1 471 ? 28.529 27.810 1.975 1.00 84.62 471 GLU A C 1
ATOM 3551 O O . GLU A 1 471 ? 28.939 28.977 2.032 1.00 84.62 471 GLU A O 1
ATOM 3556 N N . GLU A 1 472 ? 29.361 26.819 1.648 1.00 87.00 472 GLU A N 1
ATOM 3557 C CA . GLU A 1 472 ? 30.735 27.053 1.210 1.00 87.00 472 GLU A CA 1
ATOM 3558 C C . GLU A 1 472 ? 30.790 27.445 -0.278 1.00 87.00 472 GLU A C 1
ATOM 3560 O O . GLU A 1 472 ? 29.836 27.317 -1.046 1.00 87.00 472 GLU A O 1
ATOM 3565 N N . CYS A 1 473 ? 31.919 28.025 -0.688 1.00 89.38 473 CYS A N 1
ATOM 3566 C CA . CYS A 1 473 ? 32.148 28.398 -2.080 1.00 89.38 473 CYS A CA 1
ATOM 3567 C C . CYS A 1 473 ? 32.883 27.273 -2.808 1.00 89.38 473 CYS A C 1
ATOM 3569 O O . CYS A 1 473 ? 34.050 27.012 -2.504 1.00 89.38 473 CYS A O 1
ATOM 3571 N N . HIS A 1 474 ? 32.246 26.687 -3.821 1.00 89.50 474 HIS A N 1
ATOM 3572 C CA . HIS A 1 474 ? 32.795 25.549 -4.560 1.00 89.50 474 HIS A CA 1
ATOM 3573 C C . HIS A 1 474 ? 33.155 25.923 -6.004 1.00 89.50 474 HIS A C 1
ATOM 3575 O O . HIS A 1 474 ? 32.279 26.363 -6.754 1.00 89.50 474 HIS A O 1
ATOM 3581 N N . PRO A 1 475 ? 34.422 25.771 -6.439 1.00 88.44 475 PRO A N 1
ATOM 3582 C CA . PRO A 1 475 ? 34.814 26.008 -7.825 1.00 88.44 475 PRO A CA 1
ATOM 3583 C C . PRO A 1 475 ? 34.328 24.881 -8.747 1.00 88.44 475 PRO A C 1
ATOM 3585 O O . PRO A 1 475 ? 34.257 23.719 -8.352 1.00 88.44 475 PRO A O 1
ATOM 3588 N N . ASN A 1 476 ? 34.050 25.208 -10.009 1.00 87.12 476 ASN A N 1
ATOM 3589 C CA . ASN A 1 476 ? 33.840 24.194 -11.040 1.00 87.12 476 ASN A CA 1
ATOM 3590 C C . ASN A 1 476 ? 35.167 23.504 -11.416 1.00 87.12 476 ASN A C 1
ATOM 3592 O O . ASN A 1 476 ? 36.255 24.013 -11.137 1.00 87.12 476 ASN A O 1
ATOM 3596 N N . ARG A 1 477 ? 35.083 22.364 -12.113 1.00 85.56 477 ARG A N 1
ATOM 3597 C CA . ARG A 1 477 ? 36.255 21.574 -12.537 1.00 85.56 477 ARG A CA 1
ATOM 3598 C C . ARG A 1 477 ? 37.340 22.390 -13.250 1.00 85.56 477 ARG A C 1
ATOM 3600 O O . ARG A 1 477 ? 38.522 22.159 -13.023 1.00 85.56 477 ARG A O 1
ATOM 3607 N N . ASP A 1 478 ? 36.949 23.338 -14.099 1.00 84.44 478 ASP A N 1
ATOM 3608 C CA . ASP A 1 478 ? 37.893 24.120 -14.905 1.00 84.44 478 ASP A CA 1
ATOM 3609 C C . ASP A 1 478 ? 38.480 25.332 -14.160 1.00 84.44 478 ASP A C 1
ATOM 3611 O O . ASP A 1 478 ? 39.371 26.004 -14.689 1.00 84.44 478 ASP A O 1
ATOM 3615 N N . SER A 1 479 ? 38.019 25.611 -12.933 1.00 83.31 479 SER A N 1
ATOM 3616 C CA . SER A 1 479 ? 38.380 26.792 -12.134 1.00 83.31 479 SER A CA 1
ATOM 3617 C C . SER A 1 479 ? 38.007 28.128 -12.807 1.00 83.31 479 SER A C 1
ATOM 3619 O O . SER A 1 479 ? 38.628 29.171 -12.590 1.00 83.31 479 SER A O 1
ATOM 3621 N N . THR A 1 480 ? 36.982 28.109 -13.660 1.00 87.88 480 THR A N 1
ATOM 3622 C CA . THR A 1 480 ? 36.486 29.270 -14.421 1.00 87.88 480 THR A CA 1
ATOM 3623 C C . THR A 1 480 ? 35.245 29.907 -13.802 1.00 87.88 480 THR A C 1
ATOM 3625 O O . THR A 1 480 ? 34.978 31.079 -14.061 1.00 87.88 480 THR A O 1
ATOM 3628 N N . ALA A 1 481 ? 34.518 29.170 -12.963 1.00 89.75 481 ALA A N 1
ATOM 3629 C CA . ALA A 1 481 ? 33.332 29.622 -12.243 1.00 89.75 481 ALA A CA 1
ATOM 3630 C C . ALA A 1 481 ? 33.272 28.971 -10.854 1.00 89.75 481 ALA A C 1
ATOM 3632 O O . ALA A 1 481 ? 33.996 28.014 -10.573 1.00 89.75 481 ALA A O 1
ATOM 3633 N N . SER A 1 482 ? 32.403 29.477 -9.986 1.00 91.25 482 SER A N 1
ATOM 3634 C CA . SER A 1 482 ? 32.125 28.888 -8.671 1.00 91.25 482 SER A CA 1
ATOM 3635 C C . SER A 1 482 ? 30.647 29.001 -8.316 1.00 91.25 482 SER A C 1
ATOM 3637 O O . SER A 1 482 ? 29.934 29.831 -8.879 1.00 91.25 482 SER A O 1
ATOM 3639 N N . THR A 1 483 ? 30.180 28.147 -7.409 1.00 92.62 483 THR A N 1
ATOM 3640 C CA . THR A 1 483 ? 28.798 28.138 -6.915 1.00 92.62 483 THR A CA 1
ATOM 3641 C C . THR A 1 483 ? 28.787 28.224 -5.396 1.00 92.62 483 THR A C 1
ATOM 3643 O O . THR A 1 483 ? 29.651 27.645 -4.739 1.00 92.62 483 THR A O 1
ATOM 3646 N N . LYS A 1 484 ? 27.806 28.944 -4.852 1.00 92.12 484 LYS A N 1
ATOM 3647 C CA . LYS A 1 484 ? 27.516 29.010 -3.420 1.00 92.12 484 LYS A CA 1
ATOM 3648 C C . LYS A 1 484 ? 26.013 28.859 -3.206 1.00 92.12 484 LYS A C 1
ATOM 3650 O O . LYS A 1 484 ? 25.237 29.508 -3.914 1.00 92.12 484 LYS A O 1
ATOM 3655 N N . LEU A 1 485 ? 25.616 28.037 -2.237 1.00 89.25 485 LEU A N 1
ATOM 3656 C CA . LEU A 1 485 ? 24.229 27.961 -1.783 1.00 89.25 485 LEU A CA 1
ATOM 3657 C C . LEU A 1 485 ? 24.014 28.925 -0.610 1.00 89.25 485 LEU A C 1
ATOM 3659 O O . LEU A 1 485 ? 24.945 29.255 0.126 1.00 89.25 485 LEU A O 1
ATOM 3663 N N . THR A 1 486 ? 22.798 29.436 -0.459 1.00 86.19 486 THR A N 1
ATOM 3664 C CA . THR A 1 486 ? 22.406 30.250 0.699 1.00 86.19 486 THR A CA 1
ATOM 3665 C C . THR A 1 486 ? 21.085 29.742 1.245 1.00 86.19 486 THR A C 1
ATOM 3667 O O . THR A 1 486 ? 20.129 29.573 0.478 1.00 86.19 486 THR A O 1
ATOM 3670 N N . PHE A 1 487 ? 21.048 29.464 2.547 1.00 80.75 487 PHE A N 1
ATOM 3671 C CA . PHE A 1 487 ? 19.908 28.818 3.194 1.00 80.75 487 PHE A CA 1
ATOM 3672 C C . PHE A 1 487 ? 18.939 29.823 3.818 1.00 80.75 487 PHE A C 1
ATOM 3674 O O . PHE A 1 487 ? 19.299 30.892 4.307 1.00 80.75 487 PHE A O 1
ATOM 3681 N N . GLY A 1 488 ? 17.659 29.466 3.779 1.00 72.69 488 GLY A N 1
ATOM 3682 C CA . GLY A 1 488 ? 16.559 30.254 4.312 1.00 72.69 488 GLY A CA 1
ATOM 3683 C C . GLY A 1 488 ? 15.246 29.479 4.231 1.00 72.69 488 GLY A C 1
ATOM 3684 O O . GLY A 1 488 ? 15.225 28.246 4.251 1.00 72.69 488 GLY A O 1
ATOM 3685 N N . ARG A 1 489 ? 14.122 30.202 4.118 1.00 72.31 489 ARG A N 1
ATOM 3686 C CA . ARG A 1 489 ? 12.812 29.592 3.795 1.00 72.31 489 ARG A CA 1
ATOM 3687 C C . ARG A 1 489 ? 12.754 29.051 2.361 1.00 72.31 489 ARG A C 1
ATOM 3689 O O . ARG A 1 489 ? 11.951 28.172 2.071 1.00 72.31 489 ARG A O 1
ATOM 3696 N N . SER A 1 490 ? 13.603 29.583 1.494 1.00 76.38 490 SER A N 1
ATOM 3697 C CA . SER A 1 490 ? 13.972 29.046 0.192 1.00 76.38 490 SER A CA 1
ATOM 3698 C C . SER A 1 490 ? 15.494 28.911 0.144 1.00 76.38 490 SER A C 1
ATOM 3700 O O . SER A 1 490 ? 16.204 29.495 0.968 1.00 76.38 490 SER A O 1
ATOM 3702 N N . LEU A 1 491 ? 15.983 28.093 -0.779 1.00 84.88 491 LEU A N 1
ATOM 3703 C CA . LEU A 1 491 ? 17.400 27.906 -1.044 1.00 84.88 491 LEU A CA 1
ATOM 3704 C C . LEU A 1 491 ? 17.774 28.706 -2.286 1.00 84.88 491 LEU A C 1
ATOM 3706 O O . LEU A 1 491 ? 17.149 28.557 -3.332 1.00 84.88 491 LEU A O 1
ATOM 3710 N N . THR A 1 492 ? 18.815 29.522 -2.197 1.00 88.56 492 THR A N 1
ATOM 3711 C CA . THR A 1 492 ? 19.309 30.290 -3.342 1.00 88.56 492 THR A CA 1
ATOM 3712 C C . THR A 1 492 ? 20.609 29.691 -3.857 1.00 88.56 492 THR A C 1
ATOM 3714 O O . THR A 1 492 ? 21.573 29.558 -3.106 1.00 88.56 492 THR A O 1
ATOM 3717 N N . ILE A 1 493 ? 20.661 29.373 -5.150 1.00 90.50 493 ILE A N 1
ATOM 3718 C CA . ILE A 1 493 ? 21.873 28.950 -5.856 1.00 90.50 493 ILE A CA 1
ATOM 3719 C C . ILE A 1 493 ? 22.467 30.175 -6.544 1.00 90.50 493 ILE A C 1
ATOM 3721 O O . ILE A 1 493 ? 21.860 30.727 -7.462 1.00 90.50 493 ILE A O 1
ATOM 3725 N N . THR A 1 494 ? 23.660 30.596 -6.125 1.00 91.62 494 THR A N 1
ATOM 3726 C CA . THR A 1 494 ? 24.376 31.713 -6.757 1.00 91.62 494 THR A CA 1
ATOM 3727 C C . THR A 1 494 ? 25.600 31.201 -7.501 1.00 91.62 494 THR A C 1
ATOM 3729 O O . THR A 1 494 ? 26.475 30.569 -6.907 1.00 91.62 494 THR A O 1
ATOM 3732 N N . THR A 1 495 ? 25.695 31.504 -8.795 1.00 91.12 495 THR A N 1
ATOM 3733 C CA . THR A 1 495 ? 26.878 31.206 -9.615 1.00 91.12 495 THR A CA 1
ATOM 3734 C C . THR A 1 495 ? 27.706 32.470 -9.811 1.00 91.12 495 THR A C 1
ATOM 3736 O O . THR A 1 495 ? 27.164 33.551 -10.049 1.00 91.12 495 THR A O 1
ATOM 3739 N N . TYR A 1 496 ? 29.027 32.338 -9.747 1.00 92.12 496 TYR A N 1
ATOM 3740 C CA . TYR A 1 496 ? 29.988 33.433 -9.824 1.00 92.12 496 TYR A CA 1
ATOM 3741 C C . TYR A 1 496 ? 30.988 33.229 -10.962 1.00 92.12 496 TYR A C 1
ATOM 3743 O O . TYR A 1 496 ? 31.399 32.102 -11.250 1.00 92.12 496 TYR A O 1
ATOM 3751 N N . ASP A 1 497 ? 31.436 34.337 -11.550 1.00 90.38 497 ASP A N 1
ATOM 3752 C CA . ASP A 1 497 ? 32.546 34.361 -12.497 1.00 90.38 497 ASP A CA 1
ATOM 3753 C C . ASP A 1 497 ? 33.872 34.191 -11.730 1.00 90.38 497 ASP A C 1
ATOM 3755 O O . ASP A 1 497 ? 34.209 34.971 -10.832 1.00 90.38 497 ASP A O 1
ATOM 3759 N N . GLY A 1 498 ? 34.653 33.172 -12.090 1.00 87.06 498 GLY A N 1
ATOM 3760 C CA . GLY A 1 498 ? 35.885 32.790 -11.397 1.00 87.06 498 GLY A CA 1
ATOM 3761 C C . GLY A 1 498 ? 35.671 31.865 -10.184 1.00 87.06 498 GLY A C 1
ATOM 3762 O O . GLY A 1 498 ? 34.541 31.622 -9.767 1.00 87.06 498 GLY A O 1
ATOM 3763 N N . PRO A 1 499 ? 36.754 31.333 -9.588 1.00 86.56 499 PRO A N 1
ATOM 3764 C CA . PRO A 1 499 ? 36.681 30.215 -8.638 1.00 86.56 499 PRO A CA 1
ATOM 3765 C C . PRO A 1 499 ? 36.478 30.610 -7.162 1.00 86.56 499 PRO A C 1
ATOM 3767 O O . PRO A 1 499 ? 36.500 29.741 -6.300 1.00 86.56 499 PRO A O 1
ATOM 3770 N N . PHE A 1 500 ? 36.327 31.903 -6.843 1.00 87.44 500 PHE A N 1
ATOM 3771 C CA . PHE A 1 500 ? 36.362 32.413 -5.457 1.00 87.44 500 PHE A CA 1
ATOM 3772 C C . PHE A 1 500 ? 35.092 33.164 -5.020 1.00 87.44 500 PHE A C 1
ATOM 3774 O O . PHE A 1 500 ? 35.176 34.037 -4.157 1.00 87.44 500 PHE A O 1
ATOM 3781 N N . CYS A 1 501 ? 33.945 32.901 -5.649 1.00 89.44 501 CYS A N 1
ATOM 3782 C CA . CYS A 1 501 ? 32.648 33.514 -5.337 1.00 89.44 501 CYS A CA 1
ATOM 3783 C C . CYS A 1 501 ? 32.681 35.042 -5.135 1.00 89.44 501 CYS A C 1
ATOM 3785 O O . CYS A 1 501 ? 32.130 35.574 -4.172 1.00 89.44 501 CYS A O 1
ATOM 3787 N N . SER A 1 502 ? 33.382 35.764 -6.017 1.00 88.62 502 SER A N 1
ATOM 3788 C CA . SER A 1 502 ? 33.648 37.201 -5.850 1.00 88.62 502 SER A CA 1
ATOM 3789 C C . SER A 1 502 ? 32.807 38.101 -6.757 1.00 88.62 502 SER A C 1
ATOM 3791 O O . SER A 1 502 ? 32.476 39.219 -6.361 1.00 88.62 502 SER A O 1
ATOM 3793 N N . VAL A 1 503 ? 32.446 37.632 -7.955 1.00 89.50 503 VAL A N 1
ATOM 3794 C CA . VAL A 1 503 ? 31.639 38.375 -8.935 1.00 89.50 503 VAL A CA 1
ATOM 3795 C C . VAL A 1 503 ? 30.433 37.528 -9.318 1.00 89.50 503 VAL A C 1
ATOM 3797 O O . VAL A 1 503 ? 30.583 36.520 -9.994 1.00 89.50 503 VAL A O 1
ATOM 3800 N N . GLN A 1 504 ? 29.246 37.904 -8.845 1.00 91.06 504 GLN A N 1
ATOM 3801 C CA . GLN A 1 504 ? 28.007 37.173 -9.121 1.00 91.06 504 GLN A CA 1
ATOM 3802 C C . GLN A 1 504 ? 27.652 37.247 -10.613 1.00 91.06 504 GLN A C 1
ATOM 3804 O O . GLN A 1 504 ? 27.662 38.328 -11.202 1.00 91.06 504 GLN A O 1
ATOM 3809 N N . SER A 1 505 ? 27.323 36.093 -11.189 1.00 92.06 505 SER A N 1
ATOM 3810 C CA . SER A 1 505 ? 26.999 35.897 -12.606 1.00 92.06 505 SER A CA 1
ATOM 3811 C C . SER A 1 505 ? 25.506 35.619 -12.801 1.00 92.06 505 SER A C 1
ATOM 3813 O O . SER A 1 505 ? 24.851 36.247 -13.633 1.00 92.06 505 SER A O 1
ATOM 3815 N N . SER A 1 506 ? 24.938 34.723 -11.988 1.00 90.31 506 SER A N 1
ATOM 3816 C CA . SER A 1 506 ? 23.507 34.398 -11.995 1.00 90.31 506 SER A CA 1
ATOM 3817 C C . SER A 1 506 ? 23.031 33.906 -10.629 1.00 90.31 506 SER A C 1
ATOM 3819 O O . SER A 1 506 ? 23.839 33.602 -9.748 1.00 90.31 506 SER A O 1
ATOM 3821 N N . GLU A 1 507 ? 21.713 33.874 -10.449 1.00 90.25 507 GLU A N 1
ATOM 3822 C CA . GLU A 1 507 ? 21.050 33.472 -9.213 1.00 90.25 507 GLU A CA 1
ATOM 3823 C C . GLU A 1 507 ? 19.747 32.743 -9.545 1.00 90.25 507 GLU A C 1
ATOM 3825 O O . GLU A 1 507 ? 19.008 33.163 -10.440 1.00 90.25 507 GLU A O 1
ATOM 3830 N N . MET A 1 508 ? 19.479 31.655 -8.830 1.00 87.56 508 MET A N 1
ATOM 3831 C CA . MET A 1 508 ? 18.263 30.860 -8.948 1.00 87.56 508 MET A CA 1
ATOM 3832 C C . MET A 1 508 ? 17.706 30.577 -7.555 1.00 87.56 508 MET A C 1
ATOM 3834 O O . MET A 1 508 ? 18.419 30.075 -6.691 1.00 87.56 508 MET A O 1
ATOM 3838 N N . GLU A 1 509 ? 16.422 30.858 -7.352 1.00 86.81 509 GLU A N 1
ATOM 3839 C CA . GLU A 1 509 ? 15.711 30.494 -6.128 1.00 86.81 509 GLU A CA 1
ATOM 3840 C C . GLU A 1 509 ? 15.059 29.111 -6.277 1.00 86.81 509 GLU A C 1
ATOM 3842 O O . GLU A 1 509 ? 14.373 28.822 -7.261 1.00 86.81 509 GLU A O 1
ATOM 3847 N N . VAL A 1 510 ? 15.264 28.261 -5.277 1.00 82.88 510 VAL A N 1
ATOM 3848 C CA . VAL A 1 510 ? 14.687 26.928 -5.127 1.00 82.88 510 VAL A CA 1
ATOM 3849 C C . VAL A 1 510 ? 13.778 26.958 -3.903 1.00 82.88 510 VAL A C 1
ATOM 3851 O O . VAL A 1 510 ? 14.228 27.081 -2.764 1.00 82.88 510 VAL A O 1
ATOM 3854 N N . THR A 1 511 ? 12.471 26.880 -4.130 1.00 78.94 511 THR A N 1
ATOM 3855 C CA . THR A 1 511 ? 11.488 26.854 -3.047 1.00 78.94 511 THR A CA 1
ATOM 3856 C C . THR A 1 511 ? 11.308 25.434 -2.522 1.00 78.94 511 THR A C 1
ATOM 3858 O O . THR A 1 511 ? 11.635 24.453 -3.187 1.00 78.94 511 THR A O 1
ATOM 3861 N N . TRP A 1 512 ? 10.735 25.303 -1.326 1.00 73.75 512 TRP A N 1
ATOM 3862 C CA . TRP A 1 512 ? 10.301 23.996 -0.836 1.00 73.75 512 TRP A CA 1
ATOM 3863 C C . TRP A 1 512 ? 9.325 23.331 -1.801 1.00 73.75 512 TRP A C 1
ATOM 3865 O O . TRP A 1 512 ? 9.485 22.166 -2.140 1.00 73.75 512 TRP A O 1
ATOM 3875 N N . GLU A 1 513 ? 8.343 24.074 -2.304 1.00 68.75 513 GLU A N 1
ATOM 3876 C CA . GLU A 1 513 ? 7.372 23.530 -3.254 1.00 68.75 513 GLU A CA 1
ATOM 3877 C C . GLU A 1 513 ? 8.054 22.927 -4.492 1.00 68.75 513 GLU A C 1
ATOM 3879 O O . GLU A 1 513 ? 7.681 21.829 -4.911 1.00 68.75 513 GLU A O 1
ATOM 3884 N N . SER A 1 514 ? 9.101 23.569 -5.029 1.00 73.12 514 SER A N 1
ATOM 3885 C CA . SER A 1 514 ? 9.779 23.062 -6.224 1.00 73.12 514 SER A CA 1
ATOM 3886 C C . SER A 1 514 ? 10.562 21.770 -5.983 1.00 73.12 514 SER A C 1
ATOM 3888 O O . SER A 1 514 ? 10.587 20.927 -6.881 1.00 73.12 514 SER A O 1
ATOM 3890 N N . THR A 1 515 ? 11.135 21.564 -4.791 1.00 75.12 515 THR A N 1
ATOM 3891 C CA . THR A 1 515 ? 11.812 20.304 -4.430 1.00 75.12 515 THR A CA 1
ATOM 3892 C C . THR A 1 515 ? 10.827 19.201 -4.040 1.00 75.12 515 THR A C 1
ATOM 3894 O O . THR A 1 515 ? 11.014 18.053 -4.441 1.00 75.12 515 THR A O 1
ATOM 3897 N N . PHE A 1 516 ? 9.743 19.543 -3.333 1.00 68.31 516 PHE A N 1
ATOM 3898 C CA . PHE A 1 516 ? 8.722 18.602 -2.848 1.00 68.31 516 PHE A CA 1
ATOM 3899 C C . PHE A 1 516 ? 7.850 18.011 -3.957 1.00 68.31 516 PHE A C 1
ATOM 3901 O O . PHE A 1 516 ? 7.607 16.806 -3.971 1.00 68.31 516 PHE A O 1
ATOM 3908 N N . TYR A 1 517 ? 7.331 18.849 -4.859 1.00 65.94 517 TYR A N 1
ATOM 3909 C CA . TYR A 1 517 ? 6.556 18.370 -6.010 1.00 65.94 517 TYR A CA 1
ATOM 3910 C C . TYR A 1 517 ? 7.456 17.932 -7.153 1.00 65.94 517 TYR A C 1
ATOM 3912 O O . TYR A 1 517 ? 6.972 17.380 -8.140 1.00 65.94 517 TYR A O 1
ATOM 3920 N N . SER A 1 518 ? 8.756 18.226 -7.031 1.00 70.31 518 SER A N 1
ATOM 3921 C CA . SER A 1 518 ? 9.709 18.058 -8.111 1.00 70.31 518 SER A CA 1
ATOM 3922 C C . SER A 1 518 ? 9.130 18.699 -9.383 1.00 70.31 518 SER A C 1
ATOM 3924 O O . SER A 1 518 ? 9.097 18.113 -10.459 1.00 70.31 518 SER A O 1
ATOM 3926 N N . SER A 1 519 ? 8.543 19.884 -9.244 1.00 69.62 519 SER A N 1
ATOM 3927 C CA . SER A 1 519 ? 7.834 20.544 -10.333 1.00 69.62 519 SER A CA 1
ATOM 3928 C C . SER A 1 519 ? 8.818 21.324 -11.189 1.00 69.62 519 SER A C 1
ATOM 3930 O O . SER A 1 519 ? 9.782 21.897 -10.682 1.00 69.62 519 SER A O 1
ATOM 3932 N N . CYS A 1 520 ? 8.547 21.401 -12.484 1.00 75.00 520 CYS A N 1
ATOM 3933 C CA . CYS A 1 520 ? 9.360 22.184 -13.398 1.00 75.00 520 CYS A CA 1
ATOM 3934 C C . CYS A 1 520 ? 9.137 23.684 -13.208 1.00 75.00 520 CYS A C 1
ATOM 3936 O O . CYS A 1 520 ? 8.009 24.170 -13.288 1.00 75.00 520 CYS A O 1
ATOM 3938 N N . VAL A 1 521 ? 10.219 24.428 -12.991 1.00 66.44 521 VAL A N 1
ATOM 3939 C CA . VAL A 1 521 ? 10.198 25.876 -12.770 1.00 66.44 521 VAL A CA 1
ATOM 3940 C C . VAL A 1 521 ? 10.787 26.597 -13.986 1.00 66.44 521 VAL A C 1
ATOM 3942 O O . VAL A 1 521 ? 11.779 26.157 -14.565 1.00 66.44 521 VAL A O 1
ATOM 3945 N N . GLY A 1 522 ? 10.135 27.697 -14.385 1.00 58.44 522 GLY A N 1
ATOM 3946 C CA . GLY A 1 522 ? 10.669 28.796 -15.205 1.00 58.44 522 GLY A CA 1
ATOM 3947 C C . GLY A 1 522 ? 11.730 28.475 -16.266 1.00 58.44 522 GLY A C 1
ATOM 3948 O O . GLY A 1 522 ? 12.799 29.071 -16.219 1.00 58.44 522 GLY A O 1
ATOM 3949 N N . GLY A 1 523 ? 11.430 27.610 -17.243 1.00 62.53 523 GLY A N 1
ATOM 3950 C CA . GLY A 1 523 ? 12.314 27.357 -18.397 1.00 62.53 523 GLY A CA 1
ATOM 3951 C C . GLY A 1 523 ? 12.735 25.902 -18.615 1.00 62.53 523 GLY A C 1
ATOM 3952 O O . GLY A 1 523 ? 13.465 25.641 -19.564 1.00 62.53 523 GLY A O 1
ATOM 3953 N N . GLY A 1 524 ? 12.245 24.967 -17.793 1.00 77.69 524 GLY A N 1
ATOM 3954 C CA . GLY A 1 524 ? 12.561 23.540 -17.916 1.00 77.69 524 GLY A CA 1
ATOM 3955 C C . GLY A 1 524 ? 13.579 23.052 -16.889 1.00 77.69 524 GLY A C 1
ATOM 3956 O O . GLY A 1 524 ? 14.344 22.150 -17.196 1.00 77.69 524 GLY A O 1
ATOM 3957 N N . THR A 1 525 ? 13.612 23.632 -15.687 1.00 84.25 525 THR A N 1
ATOM 3958 C CA . THR A 1 525 ? 14.519 23.201 -14.611 1.00 84.25 525 THR A CA 1
ATOM 3959 C C . THR A 1 525 ? 13.739 22.537 -13.483 1.00 84.25 525 THR A C 1
ATOM 3961 O O . THR A 1 525 ? 12.651 22.992 -13.127 1.00 84.25 525 THR A O 1
ATOM 3964 N N . ARG A 1 526 ? 14.296 21.481 -12.892 1.00 86.25 526 ARG A N 1
ATOM 3965 C CA . ARG A 1 526 ? 13.706 20.728 -11.778 1.00 86.25 526 ARG A CA 1
ATOM 3966 C C . ARG A 1 526 ? 14.731 20.564 -10.663 1.00 86.25 526 ARG A C 1
ATOM 3968 O O . ARG A 1 526 ? 15.885 20.267 -10.948 1.00 86.25 526 ARG A O 1
ATOM 3975 N N . ALA A 1 527 ? 14.319 20.739 -9.413 1.00 87.31 527 ALA A N 1
ATOM 3976 C CA . ALA A 1 527 ? 15.184 20.572 -8.249 1.00 87.31 527 ALA A CA 1
ATOM 3977 C C . ALA A 1 527 ? 14.716 19.377 -7.406 1.00 87.31 527 ALA A C 1
ATOM 3979 O O . ALA A 1 527 ? 13.516 19.171 -7.239 1.00 87.31 527 ALA A O 1
ATOM 3980 N N . LEU A 1 528 ? 15.656 18.589 -6.892 1.00 87.00 528 LEU A N 1
ATOM 3981 C CA . LEU A 1 528 ? 15.419 17.352 -6.148 1.00 87.00 528 LEU A CA 1
ATOM 3982 C C . LEU A 1 528 ? 16.338 17.326 -4.927 1.00 87.00 528 LEU A C 1
ATOM 3984 O O . LEU A 1 528 ? 17.522 17.639 -5.043 1.00 87.00 528 LEU A O 1
ATOM 3988 N N . LEU A 1 529 ? 15.810 16.944 -3.768 1.00 85.19 529 LEU A N 1
ATOM 3989 C CA . LEU A 1 529 ? 16.575 16.863 -2.524 1.00 85.19 529 LEU A CA 1
ATOM 3990 C C . LEU A 1 529 ? 16.729 15.400 -2.102 1.00 85.19 529 LEU A C 1
ATOM 3992 O O . LEU A 1 529 ? 15.742 14.667 -2.067 1.00 85.19 529 LEU A O 1
ATOM 3996 N N . SER A 1 530 ? 17.950 14.972 -1.779 1.00 81.25 530 SER A N 1
ATOM 3997 C CA . SER A 1 530 ? 18.235 13.551 -1.523 1.00 81.25 530 SER A CA 1
ATOM 3998 C C . SER A 1 530 ? 17.761 13.036 -0.168 1.00 81.25 530 SER A C 1
ATOM 4000 O O . SER A 1 530 ? 17.430 11.859 -0.028 1.00 81.25 530 SER A O 1
ATOM 4002 N N . SER A 1 531 ? 17.716 13.903 0.843 1.00 77.44 531 SER A N 1
ATOM 4003 C CA . SER A 1 531 ? 17.121 13.592 2.139 1.00 77.44 531 SER A CA 1
ATOM 4004 C C . SER A 1 531 ? 16.559 14.847 2.799 1.00 77.44 531 SER A C 1
ATOM 4006 O O . SER A 1 531 ? 16.982 15.963 2.496 1.00 77.44 531 SER A O 1
ATOM 4008 N N . TRP A 1 532 ? 15.588 14.665 3.693 1.00 73.19 532 TRP A N 1
ATOM 4009 C CA . TRP A 1 532 ? 14.960 15.774 4.405 1.00 73.19 532 TRP A CA 1
ATOM 4010 C C . TRP A 1 532 ? 15.918 16.349 5.464 1.00 73.19 532 TRP A C 1
ATOM 4012 O O . TRP A 1 532 ? 16.395 15.589 6.319 1.00 73.19 532 TRP A O 1
ATOM 4022 N N . PRO A 1 533 ? 16.202 17.665 5.436 1.00 73.69 533 PRO A N 1
ATOM 4023 C CA . PRO A 1 533 ? 16.933 18.342 6.496 1.00 73.69 533 PRO A CA 1
ATOM 4024 C C . PRO A 1 533 ? 16.158 18.267 7.809 1.00 73.69 533 PRO A C 1
ATOM 4026 O O . PRO A 1 533 ? 14.924 18.235 7.815 1.00 73.69 533 PRO A O 1
ATOM 4029 N N . ASP A 1 534 ? 16.891 18.264 8.916 1.00 79.06 534 ASP A N 1
ATOM 4030 C CA . ASP A 1 534 ? 16.305 18.284 10.251 1.00 79.06 534 ASP A CA 1
ATOM 4031 C C . ASP A 1 534 ? 15.521 19.583 10.483 1.00 79.06 534 ASP A C 1
ATOM 4033 O O . ASP A 1 534 ? 15.889 20.658 10.004 1.00 79.06 534 ASP A O 1
ATOM 4037 N N . LEU A 1 535 ? 14.437 19.496 11.255 1.00 83.31 535 LEU A N 1
ATOM 4038 C CA . LEU A 1 535 ? 13.668 20.670 11.649 1.00 83.31 535 LEU A CA 1
ATOM 4039 C C . LEU A 1 535 ? 14.475 21.493 12.646 1.00 83.31 535 LEU A C 1
ATOM 4041 O O . LEU A 1 535 ? 15.044 20.952 13.598 1.00 83.31 535 LEU A O 1
ATOM 4045 N N . THR A 1 536 ? 14.444 22.811 12.472 1.00 87.25 536 THR A N 1
ATOM 4046 C CA . THR A 1 536 ? 14.950 23.734 13.486 1.00 87.25 536 THR A CA 1
ATOM 4047 C C . THR A 1 536 ? 13.914 23.841 14.595 1.00 87.25 536 THR A C 1
ATOM 4049 O O . THR A 1 536 ? 12.807 24.335 14.369 1.00 87.25 536 THR A O 1
ATOM 4052 N N . ALA A 1 537 ? 14.268 23.371 15.783 1.00 91.06 537 ALA A N 1
ATOM 4053 C CA . ALA A 1 537 ? 13.450 23.437 16.980 1.00 91.06 537 ALA A CA 1
ATOM 4054 C C . ALA A 1 537 ? 13.920 24.586 17.876 1.00 91.06 537 ALA A C 1
ATOM 4056 O O . ALA A 1 537 ? 15.100 24.658 18.194 1.00 91.06 537 ALA A O 1
ATOM 4057 N N . VAL A 1 538 ? 13.010 25.452 18.316 1.00 91.69 538 VAL A N 1
ATOM 4058 C CA . VAL A 1 538 ? 13.280 26.573 19.228 1.00 91.69 538 VAL A CA 1
ATOM 4059 C C . VAL A 1 538 ? 12.384 26.429 20.451 1.00 91.69 538 VAL A C 1
ATOM 4061 O O . VAL A 1 538 ? 11.161 26.486 20.330 1.00 91.69 538 VAL A O 1
ATOM 4064 N N . ALA A 1 539 ? 12.973 26.220 21.626 1.00 91.94 539 ALA A N 1
ATOM 4065 C CA . ALA A 1 539 ? 12.260 26.187 22.902 1.00 91.94 539 ALA A CA 1
ATOM 4066 C C . ALA A 1 539 ? 12.392 27.542 23.608 1.00 91.94 539 ALA A C 1
ATOM 4068 O O . ALA A 1 539 ? 13.504 28.050 23.735 1.00 91.94 539 ALA A O 1
ATOM 4069 N N . VAL A 1 540 ? 11.271 28.104 24.066 1.00 92.38 540 VAL A N 1
ATOM 4070 C CA . VAL A 1 540 ? 11.173 29.444 24.666 1.00 92.38 540 VAL A CA 1
ATOM 4071 C C . VAL A 1 540 ? 10.855 29.336 26.157 1.00 92.38 540 VAL A C 1
ATOM 4073 O O . VAL A 1 540 ? 9.921 28.635 26.557 1.00 92.38 540 VAL A O 1
ATOM 4076 N N . PHE A 1 541 ? 11.615 30.062 26.969 1.00 91.56 541 PHE A N 1
ATOM 4077 C CA . PHE A 1 541 ? 11.593 30.062 28.429 1.00 91.56 541 PHE A CA 1
ATOM 4078 C C . PHE A 1 541 ? 11.404 31.487 28.962 1.00 91.56 541 PHE A C 1
ATOM 4080 O O . PHE A 1 541 ? 11.868 32.452 28.357 1.00 91.56 541 PHE A O 1
ATOM 4087 N N . GLU A 1 542 ? 10.773 31.618 30.127 1.00 88.38 542 GLU A N 1
ATOM 4088 C CA . GLU A 1 542 ? 10.669 32.899 30.849 1.00 88.38 542 GLU A CA 1
ATOM 4089 C C . GLU A 1 542 ? 11.923 33.184 31.706 1.00 88.38 542 GLU A C 1
ATOM 4091 O O . GLU A 1 542 ? 12.226 34.333 32.022 1.00 88.38 542 GLU A O 1
ATOM 4096 N N . GLY A 1 543 ? 12.674 32.141 32.082 1.00 85.06 543 GLY A N 1
ATOM 4097 C CA . GLY A 1 543 ? 13.867 32.239 32.927 1.00 85.06 543 GLY A CA 1
ATOM 4098 C C . GLY A 1 543 ? 15.181 32.330 32.144 1.00 85.06 543 GLY A C 1
ATOM 4099 O O . GLY A 1 543 ? 15.382 31.611 31.167 1.00 85.06 543 GLY A O 1
ATOM 4100 N N . GLU A 1 544 ? 16.115 33.147 32.643 1.00 85.94 544 GLU A N 1
ATOM 4101 C CA . GLU A 1 544 ? 17.393 33.467 31.981 1.00 85.94 544 GLU A CA 1
ATOM 4102 C C . GLU A 1 544 ? 18.380 32.306 31.832 1.00 85.94 544 GLU A C 1
ATOM 4104 O O . GLU A 1 544 ? 19.261 32.347 30.978 1.00 85.94 544 GLU A O 1
ATOM 4109 N N . ASP A 1 545 ? 18.215 31.262 32.643 1.00 85.56 545 ASP A N 1
ATOM 4110 C CA . ASP A 1 545 ? 19.075 30.079 32.621 1.00 85.56 545 ASP A CA 1
ATOM 4111 C C . ASP A 1 545 ? 18.506 28.944 31.744 1.00 85.56 545 ASP A C 1
ATOM 4113 O O . ASP A 1 545 ? 19.147 27.901 31.612 1.00 85.56 545 ASP A O 1
ATOM 4117 N N . CYS A 1 546 ? 17.292 29.099 31.187 1.00 86.81 546 CYS A N 1
ATOM 4118 C CA . CYS A 1 546 ? 16.562 28.059 30.440 1.00 86.81 546 CYS A CA 1
ATOM 4119 C C . CYS A 1 546 ? 16.500 26.693 31.167 1.00 86.81 546 CYS A C 1
ATOM 4121 O O . CYS A 1 546 ? 16.520 25.631 30.545 1.00 86.81 546 CYS A O 1
ATOM 4123 N N . THR A 1 547 ? 16.481 26.711 32.505 1.00 83.75 547 THR A N 1
ATOM 4124 C CA . THR A 1 547 ? 16.454 25.504 33.354 1.00 83.75 547 THR A CA 1
ATOM 4125 C C . THR A 1 547 ? 15.046 25.098 33.772 1.00 83.75 547 THR A C 1
ATOM 4127 O O . THR A 1 547 ? 14.810 23.939 34.123 1.00 83.75 547 THR A O 1
ATOM 4130 N N . GLU A 1 548 ? 14.114 26.048 33.754 1.00 84.50 548 GLU A N 1
ATOM 4131 C CA . GLU A 1 548 ? 12.695 25.793 33.961 1.00 84.50 548 GLU A CA 1
ATOM 4132 C C . GLU A 1 548 ? 12.081 25.130 32.724 1.00 84.50 548 GLU A C 1
ATOM 4134 O O . GLU A 1 548 ? 12.748 24.893 31.719 1.00 84.50 548 GLU A O 1
ATOM 4139 N N . ARG A 1 549 ? 10.800 24.775 32.796 1.00 87.75 549 ARG A N 1
ATOM 4140 C CA . ARG A 1 549 ? 10.113 24.174 31.653 1.00 87.75 549 ARG A CA 1
ATOM 4141 C C . ARG A 1 549 ? 9.738 25.268 30.653 1.00 87.75 549 ARG A C 1
ATOM 4143 O O . ARG A 1 549 ? 9.332 26.344 31.089 1.00 87.75 549 ARG A O 1
ATOM 4150 N N . PRO A 1 550 ? 9.860 25.021 29.342 1.00 91.88 550 PRO A N 1
ATOM 4151 C CA . PRO A 1 550 ? 9.521 26.036 28.362 1.00 91.88 550 PRO A CA 1
ATOM 4152 C C . PRO A 1 550 ? 8.016 26.282 28.339 1.00 91.88 550 PRO A C 1
ATOM 4154 O O . PRO A 1 550 ? 7.214 25.388 28.614 1.00 91.88 550 PRO A O 1
ATOM 4157 N N . VAL A 1 551 ? 7.644 27.499 27.961 1.00 91.88 551 VAL A N 1
ATOM 4158 C CA . VAL A 1 551 ? 6.243 27.904 27.790 1.00 91.88 551 VAL A CA 1
ATOM 4159 C C . VAL A 1 551 ? 5.751 27.597 26.377 1.00 91.88 551 VAL A C 1
ATOM 4161 O O . VAL A 1 551 ? 4.577 27.286 26.168 1.00 91.88 551 VAL A O 1
ATOM 4164 N N . LYS A 1 552 ? 6.666 27.620 25.401 1.00 92.62 552 LYS A N 1
ATOM 4165 C CA . LYS A 1 552 ? 6.388 27.367 23.988 1.00 92.62 552 LYS A CA 1
ATOM 4166 C C . LYS A 1 552 ? 7.570 26.675 23.319 1.00 92.62 552 LYS A C 1
ATOM 4168 O O . LYS A 1 552 ? 8.722 26.910 23.680 1.00 92.62 552 LYS A O 1
ATOM 4173 N N . MET A 1 553 ? 7.293 25.853 22.317 1.00 92.75 553 MET A N 1
ATOM 4174 C CA . MET A 1 553 ? 8.311 25.308 21.423 1.00 92.75 553 MET A CA 1
ATOM 4175 C C . MET A 1 553 ? 7.835 25.387 19.978 1.00 92.75 553 MET A C 1
ATOM 4177 O O . MET A 1 553 ? 6.669 25.108 19.705 1.00 92.75 553 MET A O 1
ATOM 4181 N N . GLN A 1 554 ? 8.717 25.764 19.059 1.00 91.69 554 GLN A N 1
ATOM 4182 C CA . GLN A 1 554 ? 8.404 25.869 17.639 1.00 91.69 554 GLN A CA 1
ATOM 4183 C C . GLN A 1 554 ? 9.365 25.022 16.809 1.00 91.69 554 GLN A C 1
ATOM 4185 O O . GLN A 1 554 ? 10.571 25.084 17.017 1.00 91.69 554 GLN A O 1
ATOM 4190 N N . PHE A 1 555 ? 8.840 24.263 15.853 1.00 89.81 555 PHE A N 1
ATOM 4191 C CA . PHE A 1 555 ? 9.620 23.511 14.876 1.00 89.81 555 PHE A CA 1
ATOM 4192 C C . PHE A 1 555 ? 9.350 24.092 13.498 1.00 89.81 555 PHE A C 1
ATOM 4194 O O . PHE A 1 555 ? 8.192 24.201 13.106 1.00 89.81 555 PHE A O 1
ATOM 4201 N N . THR A 1 556 ? 10.397 24.461 12.769 1.00 83.94 556 THR A N 1
ATOM 4202 C CA . THR A 1 556 ? 10.271 25.057 11.433 1.00 83.94 556 THR A CA 1
ATOM 4203 C C . THR A 1 556 ? 11.102 24.278 10.423 1.00 83.94 556 THR A C 1
ATOM 4205 O O . THR A 1 556 ? 12.272 23.981 10.679 1.00 83.94 556 THR A O 1
ATOM 4208 N N . GLN A 1 557 ? 10.510 23.980 9.265 1.00 79.06 557 GLN A N 1
ATOM 4209 C CA . GLN A 1 557 ? 11.219 23.386 8.133 1.00 79.06 557 GLN A CA 1
ATOM 4210 C C . GLN A 1 557 ? 12.035 24.446 7.378 1.00 79.06 557 GLN A C 1
ATOM 4212 O O . GLN A 1 557 ? 11.488 25.347 6.740 1.00 79.06 557 GLN A O 1
ATOM 4217 N N . LEU A 1 558 ? 13.362 24.327 7.452 1.00 76.50 558 LEU A N 1
ATOM 4218 C CA . LEU A 1 558 ? 14.355 25.169 6.771 1.00 76.50 558 LEU A CA 1
ATOM 4219 C C . LEU A 1 558 ? 15.325 24.281 5.977 1.00 76.50 558 LEU A C 1
ATOM 4221 O O . LEU A 1 558 ? 15.449 23.093 6.278 1.00 76.50 558 LEU A O 1
ATOM 4225 N N . PHE A 1 559 ? 15.950 24.814 4.918 1.00 74.81 559 PHE A N 1
ATOM 4226 C CA . PHE A 1 559 ? 16.864 24.042 4.049 1.00 74.81 559 PHE A CA 1
ATOM 4227 C C . PHE A 1 559 ? 18.189 23.645 4.737 1.00 74.81 559 PHE A C 1
ATOM 4229 O O . PHE A 1 559 ? 19.014 22.968 4.133 1.00 74.81 559 PHE A O 1
ATOM 4236 N N . GLY A 1 560 ? 18.349 24.011 6.010 1.00 71.25 560 GLY A N 1
ATOM 4237 C CA . GLY A 1 560 ? 19.394 23.592 6.936 1.00 71.25 560 GLY A CA 1
ATOM 4238 C C . GLY A 1 560 ? 18.923 23.812 8.377 1.00 71.25 560 GLY A C 1
ATOM 4239 O O . GLY A 1 560 ? 17.889 24.451 8.608 1.00 71.25 560 GLY A O 1
ATOM 4240 N N . CYS A 1 561 ? 19.651 23.280 9.359 1.00 75.50 561 CYS A N 1
ATOM 4241 C CA . CYS A 1 561 ? 19.339 23.556 10.756 1.00 75.50 561 CYS A CA 1
ATOM 4242 C C . CYS A 1 561 ? 20.053 24.824 11.245 1.00 75.50 561 CYS A C 1
ATOM 4244 O O . CYS A 1 561 ? 21.274 24.935 11.157 1.00 75.50 561 CYS A O 1
ATOM 4246 N N . SER A 1 562 ? 19.326 25.753 11.874 1.00 70.62 562 SER A N 1
ATOM 4247 C CA . SER A 1 562 ? 19.903 27.046 12.281 1.00 70.62 562 SER A CA 1
ATOM 4248 C C . SER A 1 562 ? 21.033 26.954 13.319 1.00 70.62 562 SER A C 1
ATOM 4250 O O . SER A 1 562 ? 21.740 27.934 13.540 1.00 70.62 562 SER A O 1
ATOM 4252 N N . VAL A 1 563 ? 21.155 25.823 14.025 1.00 71.88 563 VAL A N 1
ATOM 4253 C CA . VAL A 1 563 ? 22.242 25.558 14.988 1.00 71.88 563 VAL A CA 1
ATOM 4254 C C . VAL A 1 563 ? 23.534 25.145 14.288 1.00 71.88 563 VAL A C 1
ATOM 4256 O O . VAL A 1 563 ? 24.618 25.403 14.807 1.00 71.88 563 VAL A O 1
ATOM 4259 N N . GLU A 1 564 ? 23.428 24.523 13.117 1.00 70.75 564 GLU A N 1
ATOM 4260 C CA . GLU A 1 564 ? 24.586 24.205 12.279 1.00 70.75 564 GLU A CA 1
ATOM 4261 C C . GLU A 1 564 ? 25.164 25.487 11.662 1.00 70.75 564 GLU A C 1
ATOM 4263 O O . GLU A 1 564 ? 26.381 25.623 11.560 1.00 70.75 564 GLU A O 1
ATOM 4268 N N . GLU A 1 565 ? 24.300 26.461 11.350 1.00 64.50 565 GLU A N 1
ATOM 4269 C CA . GLU A 1 565 ? 24.678 27.798 10.869 1.00 64.50 565 GLU A CA 1
ATOM 4270 C C . GLU A 1 565 ? 25.275 28.686 11.976 1.00 64.50 565 GLU A C 1
ATOM 4272 O O . GLU A 1 565 ? 26.275 29.375 11.768 1.00 64.50 565 GLU A O 1
ATOM 4277 N N . ASP A 1 566 ? 24.664 28.683 13.167 1.00 71.62 566 ASP A N 1
ATOM 4278 C CA . ASP A 1 566 ? 25.117 29.456 14.323 1.00 71.62 566 ASP A CA 1
ATOM 4279 C C . ASP A 1 566 ? 25.090 28.605 15.604 1.00 71.62 566 ASP A C 1
ATOM 4281 O O . ASP A 1 566 ? 24.070 28.548 16.307 1.00 71.62 566 ASP A O 1
ATOM 4285 N N . PRO A 1 567 ? 26.232 27.988 15.967 1.00 79.75 567 PRO A N 1
ATOM 4286 C CA . PRO A 1 567 ? 26.340 27.165 17.166 1.00 79.75 567 PRO A CA 1
ATOM 4287 C C . PRO A 1 567 ? 25.999 27.913 18.461 1.00 79.75 567 PRO A C 1
ATOM 4289 O O . PRO A 1 567 ? 25.679 27.271 19.462 1.00 79.75 567 PRO A O 1
ATOM 4292 N N . VAL A 1 568 ? 26.035 29.253 18.480 1.00 79.69 568 VAL A N 1
ATOM 4293 C CA . VAL A 1 568 ? 25.695 30.051 19.672 1.00 79.69 568 VAL A CA 1
ATOM 4294 C C . VAL A 1 568 ? 24.219 29.897 20.036 1.00 79.69 568 VAL A C 1
ATOM 4296 O O . VAL A 1 568 ? 23.886 29.928 21.218 1.00 79.69 568 VAL A O 1
ATOM 4299 N N . LYS A 1 569 ? 23.345 29.628 19.057 1.00 79.88 569 LYS A N 1
ATOM 4300 C CA . LYS A 1 569 ? 21.908 29.393 19.283 1.00 79.88 569 LYS A CA 1
ATOM 4301 C C . LYS A 1 569 ? 21.600 28.091 20.029 1.00 79.88 569 LYS A C 1
ATOM 4303 O O . LYS A 1 569 ? 20.475 27.909 20.486 1.00 79.88 569 LYS A O 1
ATOM 4308 N N . SER A 1 570 ? 22.577 27.189 20.169 1.00 82.69 570 SER A N 1
ATOM 4309 C CA . SER A 1 570 ? 22.456 25.983 21.010 1.00 82.69 570 SER A CA 1
ATOM 4310 C C . SER A 1 570 ? 22.581 26.265 22.512 1.00 82.69 570 SER A C 1
ATOM 4312 O O . SER A 1 570 ? 22.366 25.374 23.335 1.00 82.69 570 SER A O 1
ATOM 4314 N N . VAL A 1 571 ? 22.935 27.497 22.881 1.00 86.50 571 VAL A N 1
ATOM 4315 C CA . VAL A 1 571 ? 23.087 27.948 24.264 1.00 86.50 571 VAL A CA 1
ATOM 4316 C C . VAL A 1 571 ? 21.956 28.915 24.594 1.00 86.50 571 VAL A C 1
ATOM 4318 O O . VAL A 1 571 ? 21.549 29.701 23.745 1.00 86.50 571 VAL A O 1
ATOM 4321 N N . CYS A 1 572 ? 21.465 28.863 25.836 1.00 89.00 572 CYS A N 1
ATOM 4322 C CA . CYS A 1 572 ? 20.428 29.771 26.318 1.00 89.00 572 CYS A CA 1
ATOM 4323 C C . CYS A 1 572 ? 20.844 31.230 26.098 1.00 89.00 572 CYS A C 1
ATOM 4325 O O . CYS A 1 572 ? 21.887 31.674 26.592 1.00 89.00 572 CYS A O 1
ATOM 4327 N N . GLY A 1 573 ? 20.031 31.960 25.341 1.00 87.94 573 GLY A N 1
ATOM 4328 C CA . GLY A 1 573 ? 20.252 33.362 25.015 1.00 87.94 573 GLY A CA 1
ATOM 4329 C C . GLY A 1 573 ? 18.944 34.148 25.017 1.00 87.94 573 GLY A C 1
ATOM 4330 O O . GLY A 1 573 ? 17.875 33.542 24.995 1.00 87.94 573 GLY A O 1
ATOM 4331 N N . PRO A 1 574 ? 19.008 35.488 25.075 1.00 85.75 574 PRO A N 1
ATOM 4332 C CA . PRO A 1 574 ? 17.816 36.328 25.060 1.00 85.75 574 PRO A CA 1
ATOM 4333 C C . PRO A 1 574 ? 17.053 36.188 23.736 1.00 85.75 574 PRO A C 1
ATOM 4335 O O . PRO A 1 574 ? 17.654 36.248 22.661 1.00 85.75 574 PRO A O 1
ATOM 4338 N N . ASP A 1 575 ? 15.732 36.064 23.831 1.00 82.62 575 ASP A N 1
ATOM 4339 C CA . ASP A 1 575 ? 14.784 35.987 22.720 1.00 82.62 575 ASP A CA 1
ATOM 4340 C C . ASP A 1 575 ? 13.662 37.009 22.950 1.00 82.62 575 ASP A C 1
ATOM 4342 O O . ASP A 1 575 ? 12.818 36.857 23.834 1.00 82.62 575 ASP A O 1
ATOM 4346 N N . GLY A 1 576 ? 13.704 38.123 22.220 1.00 77.44 576 GLY A N 1
ATOM 4347 C CA . GLY A 1 576 ? 12.904 39.303 22.558 1.00 77.44 576 GLY A CA 1
ATOM 4348 C C . GLY A 1 576 ? 13.442 40.050 23.785 1.00 77.44 576 GLY A C 1
ATOM 4349 O O . GLY A 1 576 ? 14.648 40.029 24.054 1.00 77.44 576 GLY A O 1
ATOM 4350 N N . SER A 1 577 ? 12.575 40.776 24.504 1.00 77.00 577 SER A N 1
ATOM 4351 C CA . SER A 1 577 ? 12.991 41.543 25.692 1.00 77.00 577 SER A CA 1
ATOM 4352 C C . SER A 1 577 ? 12.688 40.865 27.030 1.00 77.00 577 SER A C 1
ATOM 4354 O O . SER A 1 577 ? 13.275 41.265 28.038 1.00 77.00 577 SER A O 1
ATOM 4356 N N . SER A 1 578 ? 11.820 39.846 27.047 1.00 80.38 578 SER A N 1
ATOM 4357 C CA . SER A 1 578 ? 11.392 39.162 28.276 1.00 80.38 578 SER A CA 1
ATOM 4358 C C . SER A 1 578 ? 11.554 37.636 28.287 1.00 80.38 578 SER A C 1
ATOM 4360 O O . SER A 1 578 ? 11.298 37.031 29.324 1.00 80.38 578 SER A O 1
ATOM 4362 N N . HIS A 1 579 ? 12.014 37.017 27.193 1.00 89.31 579 HIS A N 1
ATOM 4363 C CA . HIS A 1 579 ? 12.187 35.564 27.102 1.00 89.31 579 HIS A CA 1
ATOM 4364 C C . HIS A 1 579 ? 13.620 35.176 26.741 1.00 89.31 579 HIS A C 1
ATOM 4366 O O . HIS A 1 579 ? 14.456 36.003 26.366 1.00 89.31 579 HIS A O 1
ATOM 4372 N N . TYR A 1 580 ? 13.888 33.883 26.866 1.00 90.81 580 TYR A N 1
ATOM 4373 C CA . TYR A 1 580 ? 15.147 33.250 26.517 1.00 90.81 580 TYR A CA 1
ATOM 4374 C C . TYR A 1 580 ? 14.860 31.997 25.700 1.00 90.81 580 TYR A C 1
ATOM 4376 O O . TYR A 1 580 ? 13.842 31.340 25.922 1.00 90.81 580 TYR A O 1
ATOM 4384 N N . SER A 1 581 ? 15.730 31.643 24.759 1.00 91.00 581 SER A N 1
ATOM 4385 C CA . SER A 1 581 ? 15.521 30.456 23.936 1.00 91.00 581 SER A CA 1
ATOM 4386 C C . SER A 1 581 ? 16.773 29.627 23.710 1.00 91.00 581 SER A C 1
ATOM 4388 O O . SER A 1 581 ? 17.909 30.091 23.840 1.00 91.00 581 SER A O 1
ATOM 4390 N N . ILE A 1 582 ? 16.531 28.350 23.415 1.00 91.56 582 ILE A N 1
ATOM 4391 C CA . ILE A 1 582 ? 17.532 27.370 22.995 1.00 91.56 582 ILE A CA 1
ATOM 4392 C C . ILE A 1 582 ? 17.041 26.747 21.696 1.00 91.56 582 ILE A C 1
ATOM 4394 O O . ILE A 1 582 ? 15.889 26.312 21.609 1.00 91.56 582 ILE A O 1
ATOM 4398 N N . SER A 1 583 ? 17.928 26.673 20.708 1.00 90.12 583 SER A N 1
ATOM 4399 C CA . SER A 1 583 ? 17.666 26.006 19.436 1.00 90.12 583 SER A CA 1
ATOM 4400 C C . SER A 1 583 ? 18.335 24.629 19.362 1.00 90.12 583 SER A C 1
ATOM 4402 O O . SER A 1 583 ? 19.412 24.415 19.921 1.00 90.12 583 SER A O 1
ATOM 4404 N N . SER A 1 584 ? 17.722 23.691 18.645 1.00 90.38 584 SER A N 1
ATOM 4405 C CA . SER A 1 584 ? 18.275 22.369 18.325 1.00 90.38 584 SER A CA 1
ATOM 4406 C C . SER A 1 584 ? 17.735 21.845 16.989 1.00 90.38 584 SER A C 1
ATOM 4408 O O . SER A 1 584 ? 16.866 22.466 16.378 1.00 90.38 584 SER A O 1
ATOM 4410 N N . CYS A 1 585 ? 18.262 20.712 16.525 1.00 87.12 585 CYS A N 1
ATOM 4411 C CA . CYS A 1 585 ? 17.834 20.043 15.296 1.00 87.12 585 CYS A CA 1
ATOM 4412 C C . CYS A 1 585 ? 17.164 18.714 15.653 1.00 87.12 585 CYS A C 1
ATOM 4414 O O . CYS A 1 585 ? 17.665 17.985 16.515 1.00 87.12 585 CYS A O 1
ATOM 4416 N N . THR A 1 586 ? 16.035 18.383 15.027 1.00 87.88 586 THR A N 1
ATOM 4417 C CA . THR A 1 586 ? 15.422 17.056 15.186 1.00 87.88 586 THR A CA 1
ATOM 4418 C C . THR A 1 586 ? 14.592 16.656 13.974 1.00 87.88 586 THR A C 1
ATOM 4420 O O . THR A 1 586 ? 13.986 17.494 13.312 1.00 87.88 586 THR A O 1
ATOM 4423 N N . ARG A 1 587 ? 14.494 15.347 13.732 1.00 82.25 587 ARG A N 1
ATOM 4424 C CA . ARG A 1 587 ? 13.479 14.747 12.846 1.00 82.25 587 ARG A CA 1
ATOM 4425 C C . ARG A 1 587 ? 12.245 14.255 13.605 1.00 82.25 587 ARG A C 1
ATOM 4427 O O . ARG A 1 587 ? 11.225 13.968 12.991 1.00 82.25 587 ARG A O 1
ATOM 4434 N N . ASP A 1 588 ? 12.330 14.155 14.932 1.00 87.75 588 ASP A N 1
ATOM 4435 C CA . ASP A 1 588 ? 11.248 13.703 15.807 1.00 87.75 588 ASP A CA 1
ATOM 4436 C C . ASP A 1 588 ? 10.797 14.838 16.736 1.00 87.75 588 ASP A C 1
ATOM 4438 O O . ASP A 1 588 ? 11.322 15.026 17.842 1.00 87.75 588 ASP A O 1
ATOM 4442 N N . CYS A 1 589 ? 9.808 15.612 16.279 1.00 88.88 589 CYS A N 1
ATOM 4443 C CA . CYS A 1 589 ? 9.210 16.689 17.071 1.00 88.88 589 CYS A CA 1
ATOM 4444 C C . CYS A 1 589 ? 8.547 16.163 18.344 1.00 88.88 589 CYS A C 1
ATOM 4446 O O . CYS A 1 589 ? 8.629 16.799 19.393 1.00 88.88 589 CYS A O 1
ATOM 4448 N N . ASN A 1 590 ? 7.896 14.998 18.264 1.00 86.31 590 ASN A N 1
ATOM 4449 C CA . ASN A 1 590 ? 7.146 14.412 19.373 1.00 86.31 590 ASN A CA 1
ATOM 4450 C C . ASN A 1 590 ? 8.086 13.950 20.492 1.00 86.31 590 ASN A C 1
ATOM 4452 O O . ASN A 1 590 ? 7.844 14.237 21.670 1.00 86.31 590 ASN A O 1
ATOM 4456 N N . GLY A 1 591 ? 9.163 13.250 20.133 1.00 87.69 591 GLY A N 1
ATOM 4457 C CA . GLY A 1 591 ? 10.191 12.808 21.071 1.00 87.69 591 GLY A CA 1
ATOM 4458 C C . GLY A 1 591 ? 10.921 13.980 21.719 1.00 87.69 591 GLY A C 1
ATOM 4459 O O . GLY A 1 591 ? 11.092 13.994 22.945 1.00 87.69 591 GLY A O 1
ATOM 4460 N N . LEU A 1 592 ? 11.280 15.003 20.930 1.00 90.75 592 LEU A N 1
ATOM 4461 C CA . LEU A 1 592 ? 11.934 16.193 21.472 1.00 90.75 592 LEU A CA 1
ATOM 4462 C C . LEU A 1 592 ? 10.996 16.967 22.409 1.00 90.75 592 LEU A C 1
ATOM 4464 O O . LEU A 1 592 ? 11.377 17.224 23.547 1.00 90.75 592 LEU A O 1
ATOM 4468 N N . ALA A 1 593 ? 9.748 17.238 22.010 1.00 90.31 593 ALA A N 1
ATOM 4469 C CA . ALA A 1 593 ? 8.766 17.904 22.871 1.00 90.31 593 ALA A CA 1
ATOM 4470 C C . ALA A 1 593 ? 8.526 17.133 24.182 1.00 90.31 593 ALA A C 1
ATOM 4472 O O . ALA A 1 593 ? 8.521 17.724 25.261 1.00 90.31 593 ALA A O 1
ATOM 4473 N N . THR A 1 594 ? 8.410 15.802 24.120 1.00 88.06 594 THR A N 1
ATOM 4474 C CA . THR A 1 594 ? 8.254 14.951 25.315 1.00 88.06 594 THR A CA 1
ATOM 4475 C C . THR A 1 594 ? 9.446 15.063 26.262 1.00 88.06 594 THR A C 1
ATOM 4477 O O . THR A 1 594 ? 9.263 15.137 27.478 1.00 88.06 594 THR A O 1
ATOM 4480 N N . THR A 1 595 ? 10.663 15.094 25.721 1.00 88.69 595 THR A N 1
ATOM 4481 C CA . THR A 1 595 ? 11.892 15.224 26.514 1.00 88.69 595 THR A CA 1
ATOM 4482 C C . THR A 1 595 ? 12.005 16.616 27.135 1.00 88.69 595 THR A C 1
ATOM 4484 O O . THR A 1 595 ? 12.364 16.744 28.304 1.00 88.69 595 THR A O 1
ATOM 4487 N N . THR A 1 596 ? 11.650 17.649 26.372 1.00 90.00 596 THR A N 1
ATOM 4488 C CA . THR A 1 596 ? 11.800 19.058 26.741 1.00 90.00 596 THR A CA 1
ATOM 4489 C C . THR A 1 596 ? 10.752 19.527 27.760 1.00 90.00 596 THR A C 1
ATOM 4491 O O . THR A 1 596 ? 11.110 20.137 28.765 1.00 90.00 596 THR A O 1
ATOM 4494 N N . PHE A 1 597 ? 9.468 19.213 27.564 1.00 89.12 597 PHE A N 1
ATOM 4495 C CA . PHE A 1 597 ? 8.409 19.542 28.534 1.00 89.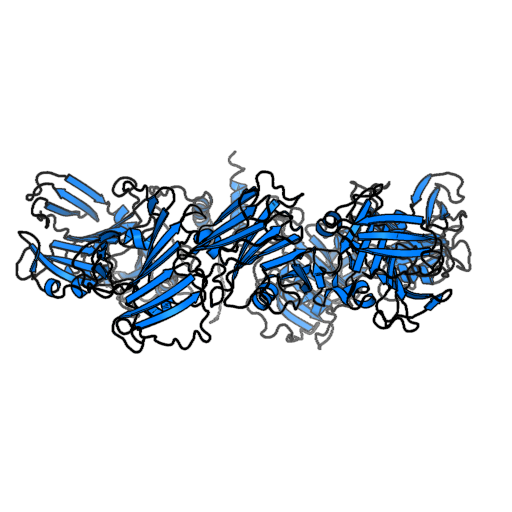12 597 PHE A CA 1
ATOM 4496 C C . PHE A 1 597 ? 8.365 18.557 29.715 1.00 89.12 597 PHE A C 1
ATOM 4498 O O . PHE A 1 597 ? 7.894 18.896 30.806 1.00 89.12 597 PHE A O 1
ATOM 4505 N N . GLY A 1 598 ? 8.872 17.337 29.523 1.00 85.56 598 GLY A N 1
ATOM 4506 C CA . GLY A 1 598 ? 8.821 16.252 30.498 1.00 85.56 598 GLY A CA 1
ATOM 4507 C C . GLY A 1 598 ? 7.458 15.551 30.565 1.00 85.56 598 GLY A C 1
ATOM 4508 O O . GLY A 1 598 ? 6.479 15.936 29.931 1.00 85.56 598 GLY A O 1
ATOM 4509 N N . SER A 1 599 ? 7.375 14.495 31.379 1.00 82.62 599 SER A N 1
ATOM 4510 C CA . SER A 1 599 ? 6.190 13.628 31.450 1.00 82.62 599 SER A CA 1
ATOM 4511 C C . SER A 1 599 ? 5.026 14.181 32.276 1.00 82.62 599 SER A C 1
ATOM 4513 O O . SER A 1 599 ? 3.956 13.582 32.249 1.00 82.62 599 SER A O 1
ATOM 4515 N N . THR A 1 600 ? 5.202 15.291 33.001 1.00 84.56 600 THR A N 1
ATOM 4516 C CA . THR A 1 600 ? 4.190 15.840 33.930 1.00 84.56 600 THR A CA 1
ATOM 4517 C C . THR A 1 600 ? 3.752 17.270 33.624 1.00 84.56 600 THR A C 1
ATOM 4519 O O . THR A 1 600 ? 3.072 17.876 34.450 1.00 84.56 600 THR A O 1
ATOM 4522 N N . THR A 1 601 ? 4.166 17.830 32.488 1.00 89.00 601 THR A N 1
ATOM 4523 C CA . THR A 1 601 ? 3.725 19.160 32.036 1.00 89.00 601 THR A CA 1
ATOM 4524 C C . THR A 1 601 ? 2.757 18.982 30.894 1.00 89.00 601 THR A C 1
ATOM 4526 O O . THR A 1 601 ? 3.212 18.675 29.794 1.00 89.00 601 THR A O 1
ATOM 4529 N N . PRO A 1 602 ? 1.451 19.158 31.115 1.00 92.31 602 PRO A N 1
ATOM 4530 C CA . PRO A 1 602 ? 0.494 19.085 30.031 1.00 92.31 602 PRO A CA 1
ATOM 4531 C C . PRO A 1 602 ? 0.893 20.065 28.928 1.00 92.31 602 PRO A C 1
ATOM 4533 O O . PRO A 1 602 ? 1.179 21.227 29.209 1.00 92.31 602 PRO A O 1
ATOM 4536 N N . TYR A 1 603 ? 0.935 19.600 27.686 1.00 92.75 603 TYR A N 1
ATOM 4537 C CA . TYR A 1 603 ? 1.174 20.451 26.526 1.00 92.75 603 TYR A CA 1
ATOM 4538 C C . TYR A 1 603 ? 0.286 20.030 25.357 1.00 92.75 603 TYR A C 1
ATOM 4540 O O . TYR A 1 603 ? -0.083 18.858 25.230 1.00 92.75 603 TYR A O 1
ATOM 4548 N N . LEU A 1 604 ? -0.035 20.993 24.495 1.00 92.69 604 LEU A N 1
ATOM 4549 C CA . LEU A 1 604 ? -0.753 20.793 23.237 1.00 92.69 604 LEU A CA 1
ATOM 4550 C C . LEU A 1 604 ? 0.182 21.117 22.075 1.00 92.69 604 LEU A C 1
ATOM 4552 O O . LEU A 1 604 ? 0.826 22.161 22.067 1.00 92.69 604 LEU A O 1
ATOM 4556 N N . MET A 1 605 ? 0.247 20.223 21.099 1.00 91.06 605 MET A N 1
ATOM 4557 C CA . MET A 1 605 ? 1.066 20.341 19.900 1.00 91.06 605 MET A CA 1
ATOM 4558 C C . MET A 1 605 ? 0.149 20.495 18.685 1.00 91.06 605 MET A C 1
ATOM 4560 O O . MET A 1 605 ? -0.689 19.636 18.424 1.00 91.06 605 MET A O 1
ATOM 4564 N N . VAL A 1 606 ? 0.322 21.588 17.951 1.00 90.69 606 VAL A N 1
ATOM 4565 C CA . VAL A 1 606 ? -0.371 21.897 16.699 1.00 90.69 606 VAL A CA 1
ATOM 4566 C C . VAL A 1 606 ? 0.625 21.726 15.564 1.00 90.69 606 VAL A C 1
ATOM 4568 O O . VAL A 1 606 ? 1.593 22.478 15.462 1.00 90.69 606 VAL A O 1
ATOM 4571 N N . GLU A 1 607 ? 0.398 20.714 14.740 1.00 88.56 607 GLU A N 1
ATOM 4572 C CA . GLU A 1 607 ? 1.209 20.371 13.578 1.00 88.56 607 GLU A CA 1
ATOM 4573 C C . GLU A 1 607 ? 0.517 20.909 12.324 1.00 88.56 607 GLU A C 1
ATOM 4575 O O . GLU A 1 607 ? -0.638 20.576 12.070 1.00 88.56 607 GLU A O 1
ATOM 4580 N N . GLU A 1 608 ? 1.204 21.735 11.544 1.00 85.44 608 GLU A N 1
ATOM 4581 C CA . GLU A 1 608 ? 0.695 22.346 10.317 1.00 85.44 608 GLU A CA 1
ATOM 4582 C C . GLU A 1 608 ? 1.353 21.697 9.099 1.00 85.44 608 GLU A C 1
ATOM 4584 O O . GLU A 1 608 ? 2.580 21.538 9.037 1.00 85.44 608 GLU A O 1
ATOM 4589 N N . PHE A 1 609 ? 0.529 21.338 8.118 1.00 81.19 609 PHE A N 1
ATOM 4590 C CA . PHE A 1 609 ? 0.936 20.587 6.939 1.00 81.19 609 PHE A CA 1
ATOM 4591 C C . PHE A 1 609 ? 0.630 21.352 5.653 1.00 81.19 609 PHE A C 1
ATOM 4593 O O . PHE A 1 609 ? -0.392 22.034 5.533 1.00 81.19 609 PHE A O 1
ATOM 4600 N N . ALA A 1 610 ? 1.522 21.198 4.673 1.00 74.50 610 ALA A N 1
ATOM 4601 C CA . ALA A 1 610 ? 1.368 21.756 3.327 1.00 74.50 610 ALA A CA 1
ATOM 4602 C C . ALA A 1 610 ? 0.406 20.955 2.436 1.00 74.50 610 ALA A C 1
ATOM 4604 O O . ALA A 1 610 ? 0.133 21.367 1.313 1.00 74.50 610 ALA A O 1
ATOM 4605 N N . ASP A 1 611 ? -0.045 19.784 2.883 1.00 71.12 611 ASP A N 1
ATOM 4606 C CA . ASP A 1 611 ? -0.868 18.879 2.092 1.00 71.12 611 ASP A CA 1
ATOM 4607 C C . ASP A 1 611 ? -2.165 18.493 2.802 1.00 71.12 611 ASP A C 1
ATOM 4609 O O . ASP A 1 611 ? -2.342 18.652 4.012 1.00 71.12 611 ASP A O 1
ATOM 4613 N N . TYR A 1 612 ? -3.072 17.922 2.017 1.00 73.44 612 TYR A N 1
ATOM 4614 C CA . TYR A 1 612 ? -4.356 17.435 2.497 1.00 73.44 612 TYR A CA 1
ATOM 4615 C C . TYR A 1 612 ? -4.225 16.224 3.432 1.00 73.44 612 TYR A C 1
ATOM 4617 O O . TYR A 1 612 ? -5.040 16.061 4.321 1.00 73.44 612 TYR A O 1
ATOM 4625 N N . PHE A 1 613 ? -3.214 15.367 3.292 1.00 75.81 613 PHE A N 1
ATOM 4626 C CA . PHE A 1 613 ? -3.145 14.091 4.019 1.00 75.81 613 PHE A CA 1
ATOM 4627 C C . PHE A 1 613 ? -2.263 14.136 5.275 1.00 75.81 613 PHE A C 1
ATOM 4629 O O . PHE A 1 613 ? -1.966 13.090 5.850 1.00 75.81 613 PHE A O 1
ATOM 4636 N N . CYS A 1 614 ? -1.844 15.327 5.716 1.00 79.31 614 CYS A N 1
ATOM 4637 C CA . CYS A 1 614 ? -0.903 15.510 6.824 1.00 79.31 614 CYS A CA 1
ATOM 4638 C C . CYS A 1 614 ? 0.384 14.676 6.657 1.00 79.31 614 CYS A C 1
ATOM 4640 O O . CYS A 1 614 ? 0.898 14.084 7.611 1.00 79.31 614 CYS A O 1
ATOM 4642 N N . SER A 1 615 ? 0.898 14.613 5.428 1.00 76.00 615 SER A N 1
ATOM 4643 C CA . SER A 1 615 ? 2.136 13.905 5.088 1.00 76.00 615 SER A CA 1
ATOM 4644 C C . SER A 1 615 ? 3.356 14.830 5.020 1.00 76.00 615 SER A C 1
ATOM 4646 O O . SER A 1 615 ? 4.489 14.365 5.137 1.00 76.00 615 SER A O 1
ATOM 4648 N N . ARG A 1 616 ? 3.144 16.143 4.873 1.00 73.69 616 ARG A N 1
ATOM 4649 C CA . ARG A 1 616 ? 4.173 17.165 4.637 1.00 73.69 616 ARG A CA 1
ATOM 4650 C C . ARG A 1 616 ? 4.171 18.220 5.736 1.00 73.69 616 ARG A C 1
ATOM 4652 O O . ARG A 1 616 ? 3.573 19.287 5.594 1.00 73.69 616 ARG A O 1
ATOM 4659 N N . LEU A 1 617 ? 4.833 17.893 6.841 1.00 78.81 617 LEU A N 1
ATOM 4660 C CA . LEU A 1 617 ? 4.971 18.769 8.003 1.00 78.81 617 LEU A CA 1
ATOM 4661 C C . LEU A 1 617 ? 5.768 20.032 7.640 1.00 78.81 617 LEU A C 1
ATOM 4663 O O . LEU A 1 617 ? 6.829 19.936 7.031 1.00 78.81 617 LEU A O 1
ATOM 4667 N N . GLN A 1 618 ? 5.271 21.207 8.017 1.00 75.62 618 GLN A N 1
ATOM 4668 C CA . GLN A 1 618 ? 5.919 22.497 7.733 1.00 75.62 618 GLN A CA 1
ATOM 4669 C C . GLN A 1 618 ? 6.296 23.247 9.006 1.00 75.62 618 GLN A C 1
ATOM 4671 O O . GLN A 1 618 ? 7.402 23.779 9.134 1.00 75.62 618 GLN A O 1
ATOM 4676 N N . ASN A 1 619 ? 5.356 23.297 9.944 1.00 83.12 619 ASN A N 1
ATOM 4677 C CA . ASN A 1 619 ? 5.493 24.036 11.184 1.00 83.12 619 ASN A CA 1
ATOM 4678 C C . ASN A 1 619 ? 4.830 23.250 12.306 1.00 83.12 619 ASN A C 1
ATOM 4680 O O . ASN A 1 619 ? 3.794 22.617 12.107 1.00 83.12 619 ASN A O 1
ATOM 4684 N N . VAL A 1 620 ? 5.420 23.293 13.492 1.00 90.62 620 VAL A N 1
ATOM 4685 C CA . VAL A 1 620 ? 4.812 22.719 14.688 1.00 90.62 620 VAL A CA 1
ATOM 4686 C C . VAL A 1 620 ? 4.932 23.713 15.817 1.00 90.62 620 VAL A C 1
ATOM 4688 O O . VAL A 1 620 ? 6.036 24.126 16.160 1.00 90.62 620 VAL A O 1
ATOM 4691 N N . ASN A 1 621 ? 3.806 24.060 16.428 1.00 91.62 621 ASN A N 1
ATOM 4692 C CA . ASN A 1 621 ? 3.770 24.864 17.641 1.00 91.62 621 ASN A CA 1
ATOM 4693 C C . ASN A 1 621 ? 3.354 23.986 18.816 1.00 91.62 621 ASN A C 1
ATOM 4695 O O . ASN A 1 621 ? 2.329 23.313 18.766 1.00 91.62 621 ASN A O 1
ATOM 4699 N N . VAL A 1 622 ? 4.130 24.012 19.891 1.00 94.25 622 VAL A N 1
ATOM 4700 C CA . VAL A 1 622 ? 3.817 23.333 21.147 1.00 94.25 622 VAL A CA 1
ATOM 4701 C C . VAL A 1 622 ? 3.600 24.385 22.219 1.00 94.25 622 VAL A C 1
ATOM 4703 O O . VAL A 1 622 ? 4.471 25.224 22.443 1.00 94.25 622 VAL A O 1
ATOM 4706 N N . TYR A 1 623 ? 2.453 24.326 22.882 1.00 94.44 623 TYR A N 1
ATOM 4707 C CA . TYR A 1 623 ? 2.041 25.245 23.936 1.00 94.44 623 TYR A CA 1
ATOM 4708 C C . TYR A 1 623 ? 1.958 24.496 25.262 1.00 94.44 623 TYR A C 1
ATOM 4710 O O . TYR A 1 623 ? 1.339 23.428 25.324 1.00 94.44 623 TYR A O 1
ATOM 4718 N N . THR A 1 624 ? 2.530 25.059 26.327 1.00 94.44 624 THR A N 1
ATOM 4719 C CA . THR A 1 624 ? 2.238 24.585 27.687 1.00 94.44 624 THR A CA 1
ATOM 4720 C C . THR A 1 624 ? 0.742 24.743 27.970 1.00 94.44 624 THR A C 1
ATOM 4722 O O . THR A 1 624 ? 0.155 25.773 27.648 1.00 94.44 624 THR A O 1
ATOM 4725 N N . ALA A 1 625 ? 0.107 23.704 28.509 1.00 93.69 625 ALA A N 1
ATOM 4726 C CA . ALA A 1 625 ? -1.338 23.627 28.712 1.00 93.69 625 ALA A CA 1
ATOM 4727 C C . ALA A 1 625 ? -1.708 23.646 30.205 1.00 93.69 625 ALA A C 1
ATOM 4729 O O . ALA A 1 625 ? -2.480 22.811 30.687 1.00 93.69 625 ALA A O 1
ATOM 4730 N N . ASP A 1 626 ? -1.118 24.579 30.947 1.00 91.75 626 ASP A N 1
ATOM 4731 C CA . ASP A 1 626 ? -1.275 24.741 32.396 1.00 91.75 626 ASP A CA 1
ATOM 4732 C C . ASP A 1 626 ? -2.463 25.644 32.795 1.00 91.75 626 ASP A C 1
ATOM 4734 O O . ASP A 1 626 ? -2.790 25.753 33.979 1.00 91.75 626 ASP A O 1
ATOM 4738 N N . GLY A 1 627 ? -3.133 26.257 31.814 1.00 91.19 627 GLY A N 1
ATOM 4739 C CA . GLY A 1 627 ? -4.222 27.211 32.008 1.00 91.19 627 GLY A CA 1
ATOM 4740 C C . GLY A 1 627 ? -3.776 28.617 32.418 1.00 91.19 627 GLY A C 1
ATOM 4741 O O . GLY A 1 627 ? -4.629 29.422 32.802 1.00 91.19 627 GLY A O 1
ATOM 4742 N N . SER A 1 628 ? -2.478 28.923 32.351 1.00 93.19 628 SER A N 1
ATOM 4743 C CA . SER A 1 628 ? -1.914 30.245 32.637 1.00 93.19 628 SER A CA 1
ATOM 4744 C C . SER A 1 628 ? -1.794 31.097 31.367 1.00 93.19 628 SER A C 1
ATOM 4746 O O . SER A 1 628 ? -1.763 30.594 30.245 1.00 93.19 628 SER A O 1
ATOM 4748 N N . CYS A 1 629 ? -1.730 32.419 31.547 1.00 93.31 629 CYS A N 1
ATOM 4749 C CA . CYS A 1 629 ? -1.443 33.362 30.467 1.00 93.31 629 CYS A CA 1
ATOM 4750 C C . CYS A 1 629 ? 0.071 33.506 30.280 1.00 93.31 629 CYS A C 1
ATOM 4752 O O . CYS A 1 629 ? 0.751 33.904 31.226 1.00 93.31 629 CYS A O 1
ATOM 4754 N N . HIS A 1 630 ? 0.564 33.252 29.068 1.00 92.00 630 HIS A N 1
ATOM 4755 C CA . HIS A 1 630 ? 1.973 33.393 28.702 1.00 92.00 630 HIS A CA 1
ATOM 4756 C C . HIS A 1 630 ? 2.151 34.401 27.568 1.00 92.00 630 HIS A C 1
ATOM 4758 O O . HIS A 1 630 ? 1.446 34.356 26.559 1.00 92.00 630 HIS A O 1
ATOM 4764 N N . THR A 1 631 ? 3.110 35.310 27.713 1.00 90.75 631 THR A N 1
ATOM 4765 C CA . THR A 1 631 ? 3.495 36.270 26.669 1.00 90.75 631 THR A CA 1
ATOM 4766 C C . THR A 1 631 ? 4.310 35.593 25.566 1.00 90.75 631 THR A C 1
ATOM 4768 O O . THR A 1 631 ? 5.055 34.658 25.829 1.00 90.75 631 THR A O 1
ATOM 4771 N N . ASN A 1 632 ? 4.185 36.042 24.315 1.00 87.12 632 ASN A N 1
ATOM 4772 C CA . ASN A 1 632 ? 5.099 35.623 23.248 1.00 87.12 632 ASN A CA 1
ATOM 4773 C C . ASN A 1 632 ? 6.402 36.446 23.295 1.00 87.12 632 ASN A C 1
ATOM 4775 O O . ASN A 1 632 ? 6.456 37.514 23.902 1.00 87.12 632 ASN A O 1
ATOM 4779 N N . ALA A 1 633 ? 7.433 35.991 22.575 1.00 83.38 633 ALA A N 1
ATOM 4780 C CA . ALA A 1 633 ? 8.723 36.685 22.458 1.00 83.38 633 ALA A CA 1
ATOM 4781 C C . ALA A 1 633 ? 8.635 38.086 21.809 1.00 83.38 633 ALA A C 1
ATOM 4783 O O . ALA A 1 633 ? 9.574 38.871 21.897 1.00 83.38 633 ALA A O 1
ATOM 4784 N N . ASP A 1 634 ? 7.509 38.422 21.166 1.00 83.94 634 ASP A N 1
ATOM 4785 C CA . ASP A 1 634 ? 7.251 39.768 20.638 1.00 83.94 634 ASP A CA 1
ATOM 4786 C C . ASP A 1 634 ? 6.841 40.790 21.720 1.00 83.94 634 ASP A C 1
ATOM 4788 O O . ASP A 1 634 ? 6.706 41.974 21.414 1.00 83.94 634 ASP A O 1
ATOM 4792 N N . ASP A 1 635 ? 6.633 40.343 22.967 1.00 82.44 635 ASP A N 1
ATOM 4793 C CA . ASP A 1 635 ? 6.200 41.122 24.137 1.00 82.44 635 ASP A CA 1
ATOM 4794 C C . ASP A 1 635 ? 4.857 41.869 23.974 1.00 82.44 635 ASP A C 1
ATOM 4796 O O . ASP A 1 635 ? 4.471 42.686 24.820 1.00 82.44 635 ASP A O 1
ATOM 4800 N N . THR A 1 636 ? 4.120 41.599 22.896 1.00 87.44 636 THR A N 1
ATOM 4801 C CA . THR A 1 636 ? 2.876 42.293 22.527 1.00 87.44 636 THR A CA 1
ATOM 4802 C C . THR A 1 636 ? 1.672 41.371 22.468 1.00 87.44 636 THR A C 1
ATOM 4804 O O . THR A 1 636 ? 0.572 41.826 22.772 1.00 87.44 636 THR A O 1
ATOM 4807 N N . THR A 1 637 ? 1.865 40.098 22.136 1.00 92.38 637 THR A N 1
ATOM 4808 C CA . THR A 1 637 ? 0.816 39.080 22.058 1.00 92.38 637 THR A CA 1
ATOM 4809 C C . THR A 1 637 ? 0.989 38.042 23.166 1.00 92.38 637 THR A C 1
ATOM 4811 O O . THR A 1 637 ? 2.049 37.932 23.790 1.00 92.38 637 THR A O 1
ATOM 4814 N N . SER A 1 638 ? -0.058 37.269 23.445 1.00 93.69 638 SER A N 1
ATOM 4815 C CA . SER A 1 638 ? -0.016 36.197 24.449 1.00 93.69 638 SER A CA 1
ATOM 4816 C C . SER A 1 638 ? -0.851 34.989 24.031 1.00 93.69 638 SER A C 1
ATOM 4818 O O . SER A 1 638 ? -1.591 35.030 23.044 1.00 93.69 638 SER A O 1
ATOM 4820 N N . PHE A 1 639 ? -0.707 33.886 24.760 1.00 94.75 639 PHE A N 1
ATOM 4821 C CA . PHE A 1 639 ? -1.496 32.674 24.583 1.00 94.75 639 PHE A CA 1
ATOM 4822 C C . PHE A 1 639 ? -1.857 32.041 25.931 1.00 94.75 639 PHE A C 1
ATOM 4824 O O . PHE A 1 639 ? -1.195 32.255 26.946 1.00 94.75 639 PHE A O 1
ATOM 4831 N N . MET A 1 640 ? -2.915 31.235 25.922 1.00 95.94 640 MET A N 1
ATOM 4832 C CA . MET A 1 640 ? -3.339 30.395 27.038 1.00 95.94 640 MET A CA 1
ATOM 4833 C C . MET A 1 640 ? -3.852 29.072 26.479 1.00 95.94 640 MET A C 1
ATOM 4835 O O . MET A 1 640 ? -4.755 29.052 25.635 1.00 95.94 640 MET A O 1
ATOM 4839 N N . ALA A 1 641 ? -3.295 27.967 26.961 1.00 95.44 641 ALA A N 1
ATOM 4840 C CA . ALA A 1 641 ? -3.748 26.629 26.622 1.00 95.44 641 ALA A CA 1
ATOM 4841 C C . ALA A 1 641 ? -4.129 25.857 27.887 1.00 95.44 641 ALA A C 1
ATOM 4843 O O . ALA A 1 641 ? -3.496 25.997 28.931 1.00 95.44 641 ALA A O 1
ATOM 4844 N N . THR A 1 642 ? -5.169 25.031 27.787 1.00 93.94 642 THR A N 1
ATOM 4845 C CA . THR A 1 642 ? -5.721 24.286 28.926 1.00 93.94 642 THR A CA 1
ATOM 4846 C C . THR A 1 642 ? -6.151 22.901 28.475 1.00 93.94 642 THR A C 1
ATOM 4848 O O . THR A 1 642 ? -6.839 22.781 27.462 1.00 93.94 642 THR A O 1
ATOM 4851 N N . ILE A 1 643 ? -5.809 21.870 29.252 1.00 91.44 643 ILE A N 1
ATOM 4852 C CA . ILE A 1 643 ? -6.436 20.543 29.174 1.00 91.44 643 ILE A CA 1
ATOM 4853 C C . ILE A 1 643 ? -7.309 20.360 30.421 1.00 91.44 643 ILE A C 1
ATOM 4855 O O . ILE A 1 643 ? -6.831 20.386 31.556 1.00 91.44 643 ILE A O 1
ATOM 4859 N N . SER A 1 644 ? -8.611 20.207 30.207 1.00 88.94 644 SER A N 1
ATOM 4860 C CA . SER A 1 644 ? -9.628 20.063 31.247 1.00 88.94 644 SER A CA 1
ATOM 4861 C C . SER A 1 644 ? -9.681 18.637 31.803 1.00 88.94 644 SER A C 1
ATOM 4863 O O . SER A 1 644 ? -9.236 17.675 31.178 1.00 88.94 644 SER A O 1
ATOM 4865 N N . LYS A 1 645 ? -10.289 18.468 32.986 1.00 83.50 645 LYS A N 1
ATOM 4866 C CA . LYS A 1 645 ? -10.438 17.148 33.635 1.00 83.50 645 LYS A CA 1
ATOM 4867 C C . LYS A 1 645 ? -11.302 16.157 32.852 1.00 83.50 645 LYS A C 1
ATOM 4869 O O . LYS A 1 645 ? -11.111 14.957 32.997 1.00 83.50 645 LYS A O 1
ATOM 4874 N N . ASP A 1 646 ? -12.249 16.648 32.058 1.00 81.50 646 ASP A N 1
ATOM 4875 C CA . ASP A 1 646 ? -13.078 15.833 31.158 1.00 81.50 646 ASP A CA 1
ATOM 4876 C C . ASP A 1 646 ? -12.326 15.398 29.886 1.00 81.50 646 ASP A C 1
ATOM 4878 O O . ASP A 1 646 ? -12.866 14.684 29.043 1.00 81.50 646 ASP A O 1
ATOM 4882 N N . GLY A 1 647 ? -11.068 15.821 29.754 1.00 84.12 647 GLY A N 1
ATOM 4883 C CA . GLY A 1 647 ? -10.205 15.544 28.624 1.00 84.12 647 GLY A CA 1
ATOM 4884 C C . GLY A 1 647 ? -10.441 16.446 27.419 1.00 84.12 647 GLY A C 1
ATOM 4885 O O . GLY A 1 647 ? -9.833 16.195 26.388 1.00 84.12 647 GLY A O 1
ATOM 4886 N N . SER A 1 648 ? -11.290 17.474 27.508 1.00 90.19 648 SER A N 1
ATOM 4887 C CA . SER A 1 648 ? -11.356 18.535 26.495 1.00 90.19 648 SER A CA 1
ATOM 4888 C C . SER A 1 648 ? -10.153 19.476 26.602 1.00 90.19 648 SER A C 1
ATOM 4890 O O . SER A 1 648 ? -9.520 19.568 27.655 1.00 90.19 648 SER A O 1
ATOM 4892 N N . ALA A 1 649 ? -9.826 20.192 25.529 1.00 92.00 649 ALA A N 1
ATOM 4893 C CA . ALA A 1 649 ? -8.750 21.173 25.543 1.00 92.00 649 ALA A CA 1
ATOM 4894 C C . ALA A 1 649 ? -9.094 22.445 24.772 1.00 92.00 649 ALA A C 1
ATOM 4896 O O . ALA A 1 649 ? -9.921 22.441 23.859 1.00 92.00 649 ALA A O 1
ATOM 4897 N N . THR A 1 650 ? -8.431 23.537 25.134 1.00 93.94 650 THR A N 1
ATOM 4898 C CA . THR A 1 650 ? -8.586 24.838 24.481 1.00 93.94 650 THR A CA 1
ATOM 4899 C C . THR A 1 650 ? -7.229 25.479 24.253 1.00 93.94 650 THR A C 1
ATOM 4901 O O . THR A 1 650 ? -6.412 25.482 25.171 1.00 93.94 650 THR A O 1
ATOM 4904 N N . ILE A 1 651 ? -7.017 26.068 23.077 1.00 93.88 651 ILE A N 1
ATOM 4905 C CA . ILE A 1 651 ? -5.868 26.933 22.771 1.00 93.88 651 ILE A CA 1
ATOM 4906 C C . ILE A 1 651 ? -6.433 28.295 22.396 1.00 93.88 651 ILE A C 1
ATOM 4908 O O . ILE A 1 651 ? -7.230 28.385 21.468 1.00 93.88 651 ILE A O 1
ATOM 4912 N N . THR A 1 652 ? -6.058 29.343 23.121 1.00 94.12 652 THR A N 1
ATOM 4913 C CA . THR A 1 652 ? -6.511 30.712 22.853 1.00 94.12 652 THR A CA 1
ATOM 4914 C C . THR A 1 652 ? -5.305 31.620 22.676 1.00 94.12 652 THR A C 1
ATOM 4916 O O . THR A 1 652 ? -4.412 31.628 23.524 1.00 94.12 652 THR A O 1
ATOM 4919 N N . THR A 1 653 ? -5.276 32.376 21.585 1.00 93.44 653 THR A N 1
ATOM 4920 C CA . THR A 1 653 ? -4.279 33.421 21.319 1.00 93.44 653 THR A CA 1
ATOM 4921 C C . THR A 1 653 ? -4.898 34.796 21.546 1.00 93.44 653 THR A C 1
ATOM 4923 O O . THR A 1 653 ? -6.114 34.974 21.445 1.00 93.44 653 THR A O 1
ATOM 4926 N N . PHE A 1 654 ? -4.071 35.781 21.891 1.00 94.44 654 PHE A N 1
ATOM 4927 C CA . PHE A 1 654 ? -4.516 37.122 22.258 1.00 94.44 654 PHE A CA 1
ATOM 4928 C C . PHE A 1 654 ? -3.665 38.195 21.578 1.00 94.44 654 PHE A C 1
ATOM 4930 O O . PHE A 1 654 ? -2.447 38.057 21.447 1.00 94.44 654 PHE A O 1
ATOM 4937 N N . LEU A 1 655 ? -4.315 39.301 21.210 1.00 93.81 655 LEU A N 1
ATOM 4938 C CA . LEU A 1 655 ? -3.694 40.474 20.581 1.00 93.81 655 LEU A CA 1
ATOM 4939 C C . LEU A 1 655 ? -2.929 41.369 21.571 1.00 93.81 655 LEU A C 1
ATOM 4941 O O . LEU A 1 655 ? -2.320 42.356 21.161 1.00 93.81 655 LEU A O 1
ATOM 4945 N N . ASP A 1 656 ? -3.013 41.072 22.867 1.00 93.31 656 ASP A N 1
ATOM 4946 C CA . ASP A 1 656 ? -2.329 41.780 23.946 1.00 93.31 656 ASP A CA 1
ATOM 4947 C C . ASP A 1 656 ? -1.523 40.813 24.821 1.00 93.31 656 ASP A C 1
ATOM 4949 O O . ASP A 1 656 ? -1.745 39.607 24.790 1.00 93.31 656 ASP A O 1
ATOM 4953 N N . SER A 1 657 ? -0.617 41.339 25.645 1.00 90.25 657 SER A N 1
ATOM 4954 C CA . SER A 1 657 ? 0.245 40.557 26.541 1.00 90.25 657 SER A CA 1
ATOM 4955 C C . SER A 1 657 ? -0.422 40.115 27.852 1.00 90.25 657 SER A C 1
ATOM 4957 O O . SER A 1 657 ? 0.188 39.392 28.632 1.00 90.25 657 SER A O 1
ATOM 4959 N N . SER A 1 658 ? -1.650 40.560 28.138 1.00 90.69 658 SER A N 1
ATOM 4960 C CA . SER A 1 658 ? -2.367 40.286 29.395 1.00 90.69 658 SER A CA 1
ATOM 4961 C C . SER A 1 658 ? -3.514 39.277 29.238 1.00 90.69 658 SER A C 1
ATOM 4963 O O . SER A 1 658 ? -4.316 39.132 30.163 1.00 90.69 658 SER A O 1
ATOM 4965 N N . CYS A 1 659 ? -3.612 38.596 28.092 1.00 92.50 659 CYS A N 1
ATOM 4966 C CA . CYS A 1 659 ? -4.687 37.666 27.738 1.00 92.50 659 CYS A CA 1
ATOM 4967 C C . CYS A 1 659 ? -6.109 38.243 27.897 1.00 92.50 659 CYS A C 1
ATOM 4969 O O . CYS A 1 659 ? -6.994 37.599 28.469 1.00 92.50 659 CYS A O 1
ATOM 4971 N N . ILE A 1 660 ? -6.349 39.472 27.423 1.00 91.94 660 ILE A N 1
ATOM 4972 C CA . ILE A 1 660 ? -7.652 40.150 27.559 1.00 91.94 660 ILE A CA 1
ATOM 4973 C C . ILE A 1 660 ? -8.441 40.125 26.243 1.00 91.94 660 ILE A C 1
ATOM 4975 O O . ILE A 1 660 ? -9.647 39.866 26.238 1.00 91.94 660 ILE A O 1
ATOM 4979 N N . PHE A 1 661 ? -7.780 40.413 25.127 1.00 92.50 661 PHE A N 1
ATOM 4980 C CA . PHE A 1 661 ? -8.360 40.558 23.799 1.00 92.50 661 PHE A CA 1
ATOM 4981 C C . PHE A 1 661 ? -8.048 39.323 22.958 1.00 92.50 661 PHE A C 1
ATOM 4983 O O . PHE A 1 661 ? -6.989 39.231 22.342 1.00 92.50 661 PHE A O 1
ATOM 4990 N N . VAL A 1 662 ? -8.987 38.374 22.953 1.00 93.94 662 VAL A N 1
ATOM 4991 C CA . VAL A 1 662 ? -8.897 37.136 22.165 1.00 93.94 662 VAL A CA 1
ATOM 4992 C C . VAL A 1 662 ? -8.735 37.467 20.682 1.00 93.94 662 VAL A C 1
ATOM 4994 O O . VAL A 1 662 ? -9.523 38.242 20.136 1.00 93.94 662 VAL A O 1
ATOM 4997 N N . ASP A 1 663 ? -7.723 36.865 20.067 1.00 92.44 663 ASP A N 1
ATOM 4998 C CA . ASP A 1 663 ? -7.509 36.851 18.622 1.00 92.44 663 ASP A CA 1
ATOM 4999 C C . ASP A 1 663 ? -8.241 35.650 18.011 1.00 92.44 663 ASP A C 1
ATOM 5001 O O . ASP A 1 663 ? -9.218 35.814 17.281 1.00 92.44 663 ASP A O 1
ATOM 5005 N N . ASP A 1 664 ? -7.845 34.441 18.425 1.00 91.50 664 ASP A N 1
ATOM 5006 C CA . ASP A 1 664 ? -8.451 33.181 18.002 1.00 91.50 664 ASP A CA 1
ATOM 5007 C C . ASP A 1 664 ? -8.565 32.184 19.169 1.00 91.50 664 ASP A C 1
ATOM 5009 O O . ASP A 1 664 ? -7.847 32.267 20.171 1.00 91.50 664 ASP A O 1
ATOM 5013 N N . SER A 1 665 ? -9.500 31.239 19.063 1.00 90.81 665 SER A N 1
ATOM 5014 C CA . SER A 1 665 ? -9.722 30.199 20.067 1.00 90.81 665 SER A CA 1
ATOM 5015 C C . SER A 1 665 ? -10.113 28.869 19.429 1.00 90.81 665 SER A C 1
ATOM 5017 O O . SER A 1 665 ? -11.197 28.703 18.865 1.00 90.81 665 SER A O 1
ATOM 5019 N N . THR A 1 666 ? -9.242 27.878 19.591 1.00 89.19 666 THR A N 1
ATOM 5020 C CA . THR A 1 666 ? -9.452 26.502 19.143 1.00 89.19 666 THR A CA 1
ATOM 5021 C C . THR A 1 666 ? -9.973 25.648 20.296 1.00 89.19 666 THR A C 1
ATOM 5023 O O . THR A 1 666 ? -9.309 25.507 21.322 1.00 89.19 666 THR A O 1
ATOM 5026 N N . ASN A 1 667 ? -11.151 25.041 20.115 1.00 89.25 667 ASN A N 1
ATOM 5027 C CA . ASN A 1 667 ? -11.783 24.145 21.088 1.00 89.25 667 ASN A CA 1
ATOM 5028 C C . ASN A 1 667 ? -11.713 22.686 20.616 1.00 89.25 667 ASN A C 1
ATOM 5030 O O . ASN A 1 667 ? -12.099 22.361 19.489 1.00 89.25 667 ASN A O 1
ATOM 5034 N N . LEU A 1 668 ? -11.258 21.798 21.497 1.00 88.12 668 LEU A N 1
ATOM 5035 C CA . LEU A 1 668 ? -10.959 20.400 21.206 1.00 88.12 668 LEU A CA 1
ATOM 5036 C C . LEU A 1 668 ? -11.729 19.499 22.165 1.00 88.12 668 LEU A C 1
ATOM 5038 O O . LEU A 1 668 ? -11.590 19.602 23.382 1.00 88.12 668 LEU A O 1
ATOM 5042 N N . SER A 1 669 ? -12.548 18.598 21.627 1.00 87.38 669 SER A N 1
ATOM 5043 C CA . SER A 1 669 ? -13.181 17.561 22.442 1.00 87.38 669 SER A CA 1
ATOM 5044 C C . SER A 1 669 ? -12.158 16.491 22.832 1.00 87.38 669 SER A C 1
ATOM 5046 O O . SER A 1 669 ? -11.168 16.291 22.123 1.00 87.38 669 SER A O 1
ATOM 5048 N N . LYS A 1 670 ? -12.437 15.738 23.909 1.00 85.94 670 LYS A N 1
ATOM 5049 C CA . LYS A 1 670 ? -11.656 14.540 24.275 1.00 85.94 670 LYS A CA 1
ATOM 5050 C C . LYS A 1 670 ? -11.456 13.629 23.066 1.00 85.94 670 LYS A C 1
ATOM 5052 O O . LYS A 1 670 ? -10.343 13.184 22.812 1.00 85.94 670 LYS A O 1
ATOM 5057 N N . ARG A 1 671 ? -12.524 13.443 22.281 1.00 81.94 671 ARG A N 1
ATOM 5058 C CA . ARG A 1 671 ? -12.546 12.627 21.066 1.00 81.94 671 ARG A CA 1
ATOM 5059 C C . ARG A 1 671 ? -11.542 13.095 20.005 1.00 81.94 671 ARG A C 1
ATOM 5061 O O . ARG A 1 671 ? -10.782 12.283 19.492 1.00 81.94 671 ARG A O 1
ATOM 5068 N N . LYS A 1 672 ? -11.460 14.403 19.738 1.00 81.38 672 LYS A N 1
ATOM 5069 C CA . LYS A 1 672 ? -10.486 14.962 18.781 1.00 81.38 672 LYS A CA 1
ATOM 5070 C C . LYS A 1 672 ? -9.031 14.778 19.214 1.00 81.38 672 LYS A C 1
ATOM 5072 O O . LYS A 1 672 ? -8.162 14.693 18.353 1.00 81.38 672 LYS A O 1
ATOM 5077 N N . LEU A 1 673 ? -8.772 14.754 20.523 1.00 84.06 673 LEU A N 1
ATOM 5078 C CA . LEU A 1 673 ? -7.431 14.572 21.077 1.00 84.06 673 LEU A CA 1
ATOM 5079 C C . LEU A 1 673 ? -7.003 13.106 21.042 1.00 84.06 673 LEU A C 1
ATOM 5081 O O . LEU A 1 673 ? -5.919 12.811 20.556 1.00 84.06 673 LEU A O 1
ATOM 5085 N N . VAL A 1 674 ? -7.843 12.182 21.519 1.00 80.38 674 VAL A N 1
ATOM 5086 C CA . VAL A 1 674 ? -7.515 10.742 21.531 1.00 80.38 674 VAL A CA 1
ATOM 5087 C C . VAL A 1 674 ? -7.350 10.172 20.121 1.00 80.38 674 VAL A C 1
ATOM 5089 O O . VAL A 1 674 ? -6.524 9.286 19.930 1.00 80.38 674 VAL A O 1
ATOM 5092 N N . ASP A 1 675 ? -8.045 10.720 19.122 1.00 72.94 675 ASP A N 1
ATOM 5093 C CA . ASP A 1 675 ? -7.931 10.328 17.711 1.00 72.94 675 ASP A CA 1
ATOM 5094 C C . ASP A 1 675 ? -6.853 11.126 16.958 1.00 72.94 675 ASP A C 1
ATOM 5096 O O . ASP A 1 675 ? -7.019 11.432 15.775 1.00 72.94 675 ASP A O 1
ATOM 5100 N N . SER A 1 676 ? -5.734 11.448 17.626 1.00 63.00 676 SER A N 1
ATOM 5101 C CA . SER A 1 676 ? -4.631 12.328 17.178 1.00 63.00 676 SER A CA 1
ATOM 5102 C C . SER A 1 676 ? -3.965 11.977 15.832 1.00 63.00 676 SER A C 1
ATOM 5104 O O . SER A 1 676 ? -2.947 12.563 15.480 1.00 63.00 676 SER A O 1
ATOM 5106 N N . SER A 1 677 ? -4.475 10.992 15.093 1.00 65.00 677 SER A N 1
ATOM 5107 C CA . SER A 1 677 ? -4.109 10.687 13.706 1.00 65.00 677 SER A CA 1
ATOM 5108 C C . SER A 1 677 ? -4.941 11.461 12.676 1.00 65.00 677 SER A C 1
ATOM 5110 O O . SER A 1 677 ? -4.575 11.490 11.503 1.00 65.00 677 SER A O 1
ATOM 5112 N N . THR A 1 678 ? -6.031 12.108 13.097 1.00 70.81 678 THR A N 1
ATOM 5113 C CA . THR A 1 678 ? -6.951 12.796 12.185 1.00 70.81 678 THR A CA 1
ATOM 5114 C C . THR A 1 678 ? -6.357 14.116 11.705 1.00 70.81 678 THR A C 1
ATOM 5116 O O . THR A 1 678 ? -5.973 14.972 12.504 1.00 70.81 678 THR A O 1
ATOM 5119 N N . CYS A 1 679 ? -6.307 14.272 10.388 1.00 77.62 679 CYS A N 1
ATOM 5120 C CA . CYS A 1 679 ? -5.902 15.496 9.720 1.00 77.62 679 CYS A CA 1
ATOM 5121 C C . CYS A 1 679 ? -7.131 16.400 9.534 1.00 77.62 679 CYS A C 1
ATOM 5123 O O . CYS A 1 679 ? -8.149 15.952 9.012 1.00 77.62 679 CYS A O 1
ATOM 5125 N N . TYR A 1 680 ? -7.064 17.651 9.987 1.00 77.56 680 TYR A N 1
ATOM 5126 C CA . TYR A 1 680 ? -8.142 18.632 9.862 1.00 77.56 680 TYR A CA 1
ATOM 5127 C C . TYR A 1 680 ? -7.805 19.626 8.757 1.00 77.56 680 TYR A C 1
ATOM 5129 O O . TYR A 1 680 ? -6.753 20.249 8.803 1.00 77.56 680 TYR A O 1
ATOM 5137 N N . HIS A 1 681 ? -8.695 19.811 7.786 1.00 73.69 681 HIS A N 1
ATOM 5138 C CA . HIS A 1 681 ? -8.434 20.647 6.609 1.00 73.69 681 HIS A CA 1
ATOM 5139 C C . HIS A 1 681 ? -9.260 21.933 6.649 1.00 73.69 681 HIS A C 1
ATOM 5141 O O . HIS A 1 681 ? -10.404 21.932 7.107 1.00 73.69 681 HIS A O 1
ATOM 5147 N N . SER A 1 682 ? -8.696 23.019 6.132 1.00 65.38 682 SER A N 1
ATOM 5148 C CA . SER A 1 682 ? -9.416 24.272 5.886 1.00 65.38 682 SER A CA 1
ATOM 5149 C C . SER A 1 682 ? -10.192 24.233 4.559 1.00 65.38 682 SER A C 1
ATOM 5151 O O . SER A 1 682 ? -9.796 23.561 3.600 1.00 65.38 682 SER A O 1
ATOM 5153 N N . ASP A 1 683 ? -11.316 24.956 4.489 1.00 53.16 683 ASP A N 1
ATOM 5154 C CA . ASP A 1 683 ? -12.115 25.074 3.263 1.00 53.16 683 ASP A CA 1
ATOM 5155 C C . ASP A 1 683 ? -11.278 25.715 2.140 1.00 53.16 683 ASP A C 1
ATOM 5157 O O . ASP A 1 683 ? -10.847 26.862 2.250 1.00 53.16 683 ASP A O 1
ATOM 5161 N N . GLY A 1 684 ? -11.064 24.979 1.043 1.00 53.19 684 GLY A N 1
ATOM 5162 C CA . GLY A 1 684 ? -10.244 25.421 -0.094 1.00 53.19 684 GLY A CA 1
ATOM 5163 C C . GLY A 1 684 ? -8.876 24.742 -0.218 1.00 53.19 684 GLY A C 1
ATOM 5164 O O . GLY A 1 684 ? -8.149 25.056 -1.158 1.00 53.19 684 GLY A O 1
ATOM 5165 N N . CYS A 1 685 ? -8.548 23.788 0.662 1.00 57.84 685 CYS A N 1
ATOM 5166 C CA . CYS A 1 685 ? -7.415 22.877 0.487 1.00 57.84 685 CYS A CA 1
ATOM 5167 C C . CYS A 1 685 ? -7.463 22.162 -0.871 1.00 57.84 685 CYS A C 1
ATOM 5169 O O . CYS A 1 685 ? -8.369 21.367 -1.135 1.00 57.84 685 CYS A O 1
ATOM 5171 N N . THR A 1 686 ? -6.449 22.377 -1.703 1.00 54.97 686 THR A N 1
ATOM 5172 C CA . THR A 1 686 ? -6.180 21.553 -2.888 1.00 54.97 686 THR A CA 1
ATOM 5173 C C . THR A 1 686 ? -4.913 20.740 -2.663 1.00 54.97 686 THR A C 1
ATOM 5175 O O . THR A 1 686 ? -4.028 21.182 -1.939 1.00 54.97 686 THR A O 1
ATOM 5178 N N . VAL A 1 687 ? -4.796 19.580 -3.315 1.00 54.62 687 VAL A N 1
ATOM 5179 C CA . VAL A 1 687 ? -3.593 18.723 -3.261 1.00 54.62 687 VAL A CA 1
ATOM 5180 C C . VAL A 1 687 ? -2.303 19.440 -3.701 1.00 54.62 687 VAL A C 1
ATOM 5182 O O . VAL A 1 687 ? -1.226 18.966 -3.364 1.00 54.62 687 VAL A O 1
ATOM 5185 N N . ASP A 1 688 ? -2.423 20.594 -4.375 1.00 48.38 688 ASP A N 1
ATOM 5186 C CA . ASP A 1 688 ? -1.330 21.296 -5.056 1.00 48.38 688 ASP A CA 1
ATOM 5187 C C . ASP A 1 688 ? -1.019 22.718 -4.519 1.00 48.38 688 ASP A C 1
ATOM 5189 O O . ASP A 1 688 ? -0.416 23.513 -5.238 1.00 48.38 688 ASP A O 1
ATOM 5193 N N . GLY A 1 689 ? -1.386 23.094 -3.279 1.00 49.19 689 GLY A N 1
ATOM 5194 C CA . GLY A 1 689 ? -0.904 24.381 -2.734 1.00 49.19 689 GLY A CA 1
ATOM 5195 C C . GLY A 1 689 ? -1.355 24.806 -1.328 1.00 49.19 689 GLY A C 1
ATOM 5196 O O . GLY A 1 689 ? -2.549 24.817 -1.031 1.00 49.19 689 GLY A O 1
ATOM 5197 N N . GLY A 1 690 ? -0.382 25.274 -0.529 1.00 53.50 690 GLY A N 1
ATOM 5198 C CA . GLY A 1 690 ? -0.548 26.040 0.719 1.00 53.50 690 GLY A CA 1
ATOM 5199 C C . GLY A 1 690 ? -0.658 25.244 2.031 1.00 53.50 690 GLY A C 1
ATOM 5200 O O . GLY A 1 690 ? -1.164 24.129 2.056 1.00 53.50 690 GLY A O 1
ATOM 5201 N N . LEU A 1 691 ? -0.213 25.851 3.149 1.00 56.06 691 LEU A N 1
ATOM 5202 C CA . LEU A 1 691 ? -0.507 25.384 4.517 1.00 56.06 691 LEU A CA 1
ATOM 5203 C C . LEU A 1 691 ? -2.020 25.316 4.693 1.00 56.06 691 LEU A C 1
ATOM 5205 O O . LEU A 1 691 ? -2.675 26.357 4.747 1.00 56.06 691 LEU A O 1
ATOM 5209 N N . CYS A 1 692 ? -2.579 24.116 4.735 1.00 68.25 692 CYS A N 1
ATOM 5210 C CA . CYS A 1 692 ? -4.027 23.994 4.649 1.00 68.25 692 CYS A CA 1
ATOM 5211 C C . CYS A 1 692 ? -4.609 22.937 5.597 1.00 68.25 692 CYS A C 1
ATOM 5213 O O . CYS A 1 692 ? -5.805 23.015 5.904 1.00 68.25 692 CYS A O 1
ATOM 5215 N N . SER A 1 693 ? -3.776 22.033 6.134 1.00 80.50 693 SER A N 1
ATOM 5216 C CA . SER A 1 693 ? -4.203 21.032 7.115 1.00 80.50 693 SER A CA 1
ATOM 5217 C C . SER A 1 693 ? -3.457 21.127 8.442 1.00 80.50 693 SER A C 1
ATOM 5219 O O . SER A 1 693 ? -2.284 21.496 8.488 1.00 80.50 693 SER A O 1
ATOM 5221 N N . THR A 1 694 ? -4.127 20.741 9.524 1.00 83.69 694 THR A N 1
ATOM 5222 C CA . THR A 1 694 ? -3.569 20.687 10.873 1.00 83.69 694 THR A CA 1
ATOM 5223 C C . THR A 1 694 ? -3.820 19.336 11.532 1.00 83.69 694 THR A C 1
ATOM 5225 O O . THR A 1 694 ? -4.851 18.698 11.323 1.00 83.69 694 THR A O 1
ATOM 5228 N N . ARG A 1 695 ? -2.881 18.888 12.363 1.00 87.38 695 ARG A N 1
ATOM 5229 C CA . ARG A 1 695 ? -3.049 17.747 13.268 1.00 87.38 695 ARG A CA 1
ATOM 5230 C C . ARG A 1 695 ? -2.756 18.204 14.682 1.00 87.38 695 ARG A C 1
ATOM 5232 O O . ARG A 1 695 ? -1.909 19.068 14.901 1.00 87.38 695 ARG A O 1
ATOM 5239 N N . ILE A 1 696 ? -3.481 17.643 15.639 1.00 86.62 696 ILE A N 1
ATOM 5240 C CA . ILE A 1 696 ? -3.343 18.024 17.039 1.00 86.62 696 ILE A CA 1
ATOM 5241 C C . ILE A 1 696 ? -2.897 16.817 17.844 1.00 86.62 696 ILE A C 1
ATOM 5243 O O . ILE A 1 696 ? -3.528 15.762 17.818 1.00 86.62 696 ILE A O 1
ATOM 5247 N N . SER A 1 697 ? -1.813 17.021 18.577 1.00 87.75 697 SER A N 1
ATOM 5248 C CA . SER A 1 697 ? -1.174 16.060 19.464 1.00 87.75 697 SER A CA 1
ATOM 5249 C C . SER A 1 697 ? -1.066 16.661 20.871 1.00 87.75 697 SER A C 1
ATOM 5251 O O . SER A 1 697 ? -1.241 17.863 21.071 1.00 87.75 697 SER A O 1
ATOM 5253 N N . TYR A 1 698 ? -0.801 15.837 21.879 1.00 90.06 698 TYR A N 1
ATOM 5254 C CA . TYR A 1 698 ? -0.674 16.287 23.269 1.00 90.06 698 TYR A CA 1
ATOM 5255 C C . TYR A 1 698 ? 0.278 15.383 24.054 1.00 90.06 698 TYR A C 1
ATOM 5257 O O . TYR A 1 698 ? 0.583 14.262 23.636 1.00 90.06 698 TYR A O 1
ATOM 5265 N N . GLY A 1 699 ? 0.734 15.853 25.214 1.00 89.50 699 GLY A N 1
ATOM 5266 C CA . GLY A 1 699 ? 1.593 15.063 26.088 1.00 89.50 699 GLY A CA 1
ATOM 5267 C C . GLY A 1 699 ? 1.733 15.626 27.497 1.00 89.50 699 GLY A C 1
ATOM 5268 O O . GLY A 1 699 ? 1.016 16.539 27.894 1.00 89.50 699 GLY A O 1
ATOM 5269 N N . GLY A 1 700 ? 2.630 15.007 28.272 1.00 86.31 700 GLY A N 1
ATOM 5270 C CA . GLY A 1 700 ? 2.968 15.416 29.638 1.00 86.31 700 GLY A CA 1
ATOM 5271 C C . GLY A 1 700 ? 1.855 15.236 30.681 1.00 86.31 700 GLY A C 1
ATOM 5272 O O . GLY A 1 700 ? 1.804 15.944 31.682 1.00 86.31 700 GLY A O 1
ATOM 5273 N N . MET A 1 701 ? 0.982 14.250 30.467 1.00 86.00 701 MET A N 1
ATOM 5274 C CA . MET A 1 701 ? -0.179 13.934 31.313 1.00 86.00 701 MET A CA 1
ATOM 5275 C C . MET A 1 701 ? 0.115 12.890 32.418 1.00 86.00 701 MET A C 1
ATOM 5277 O O . MET A 1 701 ? -0.802 12.274 32.953 1.00 86.00 701 MET A O 1
ATOM 5281 N N . GLY A 1 702 ? 1.384 12.642 32.758 1.00 80.56 702 GLY A N 1
ATOM 5282 C CA . GLY A 1 702 ? 1.798 11.645 33.760 1.00 80.56 702 GLY A CA 1
ATOM 5283 C C . GLY A 1 702 ? 1.978 10.216 33.226 1.00 80.56 702 GLY A C 1
ATOM 5284 O O . GLY A 1 702 ? 2.337 9.324 33.989 1.00 80.56 702 GLY A O 1
ATOM 5285 N N . GLY A 1 703 ? 1.785 10.003 31.923 1.00 79.06 703 GLY A N 1
ATOM 5286 C CA . GLY A 1 703 ? 2.004 8.742 31.210 1.00 79.06 703 GLY A CA 1
ATOM 5287 C C . GLY A 1 703 ? 2.024 8.966 29.690 1.00 79.06 703 GLY A C 1
ATOM 5288 O O . GLY A 1 703 ? 1.839 10.104 29.246 1.00 79.06 703 GLY A O 1
ATOM 5289 N N . PRO A 1 704 ? 2.280 7.924 28.880 1.00 81.31 704 PRO A N 1
ATOM 5290 C CA . PRO A 1 704 ? 2.295 8.063 27.429 1.00 81.31 704 PRO A CA 1
ATOM 5291 C C . PRO A 1 704 ? 0.893 8.409 26.890 1.00 81.31 704 PRO A C 1
ATOM 5293 O O . PRO A 1 704 ? -0.105 7.857 27.371 1.00 81.31 704 PRO A O 1
ATOM 5296 N N . PRO A 1 705 ? 0.799 9.328 25.911 1.00 83.81 705 PRO A N 1
ATOM 5297 C CA . PRO A 1 705 ? -0.465 9.657 25.261 1.00 83.81 705 PRO A CA 1
ATOM 5298 C C . PRO A 1 705 ? -0.994 8.443 24.491 1.00 83.81 705 PRO A C 1
ATOM 5300 O O . PRO A 1 705 ? -0.212 7.687 23.916 1.00 83.81 705 PRO A O 1
ATOM 5303 N N . SER A 1 706 ? -2.315 8.268 24.460 1.00 82.94 706 SER A N 1
ATOM 5304 C CA . SER A 1 706 ? -2.949 7.102 23.834 1.00 82.94 706 SER A CA 1
ATOM 5305 C C . SER A 1 706 ? -2.772 7.033 22.318 1.00 82.94 706 SER A C 1
ATOM 5307 O O . SER A 1 706 ? -2.687 5.935 21.777 1.00 82.94 706 SER A O 1
ATOM 5309 N N . LYS A 1 707 ? -2.672 8.174 21.621 1.00 78.94 707 LYS A N 1
ATOM 5310 C CA . LYS A 1 707 ? -2.409 8.254 20.167 1.00 78.94 707 LYS A CA 1
ATOM 5311 C C . LYS A 1 707 ? -3.281 7.295 19.333 1.00 78.94 707 LYS A C 1
ATOM 5313 O O . LYS A 1 707 ? -2.780 6.556 18.487 1.00 78.94 707 LYS A O 1
ATOM 5318 N N . GLY A 1 708 ? -4.585 7.273 19.594 1.00 79.62 708 GLY A N 1
ATOM 5319 C CA . GLY A 1 708 ? -5.557 6.413 18.910 1.00 79.62 708 GLY A CA 1
ATOM 5320 C C . GLY A 1 708 ? -5.736 5.018 19.514 1.00 79.62 708 GLY A C 1
ATOM 5321 O O . GLY A 1 708 ? -6.637 4.297 19.085 1.00 79.62 708 GLY A O 1
ATOM 5322 N N . GLN A 1 709 ? -4.930 4.634 20.509 1.00 86.19 709 GLN A N 1
ATOM 5323 C CA . GLN A 1 709 ? -5.108 3.393 21.265 1.00 86.19 709 GLN A CA 1
ATOM 5324 C C . GLN A 1 709 ? -6.259 3.522 22.270 1.00 86.19 709 GLN A C 1
ATOM 5326 O O . GLN A 1 709 ? -6.495 4.583 22.851 1.00 86.19 709 GLN A O 1
ATOM 5331 N N . MET A 1 710 ? -6.960 2.417 22.501 1.00 87.88 710 MET A N 1
ATOM 5332 C CA . MET A 1 710 ? -7.974 2.294 23.541 1.00 87.88 710 MET A CA 1
ATOM 5333 C C . MET A 1 710 ? -7.372 1.642 24.784 1.00 87.88 710 MET A C 1
ATOM 5335 O O . MET A 1 710 ? -6.516 0.756 24.703 1.00 87.88 710 MET A O 1
ATOM 5339 N N . THR A 1 711 ? -7.844 2.078 25.947 1.00 88.88 711 THR A N 1
ATOM 5340 C CA . THR A 1 711 ? -7.592 1.404 27.218 1.00 88.88 711 THR A CA 1
ATOM 5341 C C . THR A 1 711 ? -8.585 0.259 27.353 1.00 88.88 711 THR A C 1
ATOM 5343 O O . THR A 1 711 ? -9.782 0.498 27.488 1.00 88.88 711 THR A O 1
ATOM 5346 N N . ALA A 1 712 ? -8.084 -0.969 27.299 1.00 89.75 712 ALA A N 1
ATOM 5347 C CA . ALA A 1 712 ? -8.835 -2.180 27.579 1.00 89.75 712 ALA A CA 1
ATOM 5348 C C . ALA A 1 712 ? -8.731 -2.507 29.073 1.00 89.75 712 ALA A C 1
ATOM 5350 O O . ALA A 1 712 ? -7.623 -2.596 29.602 1.00 89.75 712 ALA A O 1
ATOM 5351 N N . VAL A 1 713 ? -9.856 -2.701 29.750 1.00 87.50 713 VAL A N 1
ATOM 5352 C CA . VAL A 1 713 ? -9.916 -3.133 31.150 1.00 87.50 713 VAL A CA 1
ATOM 5353 C C . VAL A 1 713 ? -10.707 -4.431 31.222 1.00 87.50 713 VAL A C 1
ATOM 5355 O O . VAL A 1 713 ? -11.823 -4.508 30.716 1.00 87.50 713 VAL A O 1
ATOM 5358 N N . ILE A 1 714 ? -10.110 -5.456 31.821 1.00 88.12 714 ILE A N 1
ATOM 5359 C CA . ILE A 1 714 ? -10.669 -6.807 31.918 1.00 88.12 714 ILE A CA 1
ATOM 5360 C C . ILE A 1 714 ? -10.947 -7.091 33.392 1.00 88.12 714 ILE A C 1
ATOM 5362 O O . ILE A 1 714 ? -10.020 -7.046 34.202 1.00 88.12 714 ILE A O 1
ATOM 5366 N N . PHE A 1 715 ? -12.200 -7.380 33.729 1.00 86.19 715 PHE A N 1
ATOM 5367 C CA . PHE A 1 715 ? -12.674 -7.582 35.098 1.00 86.19 715 PHE A CA 1
ATOM 5368 C C . PHE A 1 715 ? -12.918 -9.064 35.389 1.00 86.19 715 PHE A C 1
ATOM 5370 O O . PHE A 1 715 ? -13.550 -9.752 34.591 1.00 86.19 715 PHE A O 1
ATOM 5377 N N . TYR A 1 716 ? -12.465 -9.534 36.554 1.00 83.44 716 TYR A N 1
ATOM 5378 C CA . TYR A 1 716 ? -12.570 -10.936 36.995 1.00 83.44 716 TYR A CA 1
ATOM 5379 C C . TYR A 1 716 ? -13.395 -11.111 38.279 1.00 83.44 716 TYR A C 1
ATOM 5381 O O . TYR A 1 716 ? -13.271 -12.120 38.980 1.00 83.44 716 TYR A O 1
ATOM 5389 N N . GLY A 1 717 ? -14.167 -10.088 38.650 1.00 76.75 717 GLY A N 1
ATOM 5390 C CA . GLY A 1 717 ? -15.007 -10.116 39.840 1.00 76.75 717 GLY A CA 1
ATOM 5391 C C . GLY A 1 717 ? -14.202 -10.418 41.107 1.00 76.75 717 GLY A C 1
ATOM 5392 O O . GLY A 1 717 ? -13.329 -9.642 41.501 1.00 76.75 717 GLY A O 1
ATOM 5393 N N . ALA A 1 718 ? -14.513 -11.547 41.751 1.00 71.25 718 ALA A N 1
ATOM 5394 C CA . ALA A 1 718 ? -13.891 -11.997 43.000 1.00 71.25 718 ALA A CA 1
ATOM 5395 C C . ALA A 1 718 ? -12.628 -12.867 42.813 1.00 71.25 718 ALA A C 1
ATOM 5397 O O . ALA A 1 718 ? -12.059 -13.327 43.809 1.00 71.25 718 ALA A O 1
ATOM 5398 N N . ASP A 1 719 ? -12.184 -13.132 41.577 1.00 75.69 719 ASP A N 1
ATOM 5399 C CA . ASP A 1 719 ? -10.984 -13.938 41.340 1.00 75.69 719 ASP A CA 1
ATOM 5400 C C . ASP A 1 719 ? -9.695 -13.125 41.514 1.00 75.69 719 ASP A C 1
ATOM 5402 O O . ASP A 1 719 ? -9.202 -12.470 40.596 1.00 75.69 719 ASP A O 1
ATOM 5406 N N . TYR A 1 720 ? -9.104 -13.263 42.700 1.00 77.12 720 TYR A N 1
ATOM 5407 C CA . TYR A 1 720 ? -7.835 -12.646 43.092 1.00 77.12 720 TYR A CA 1
ATOM 5408 C C . TYR A 1 720 ? -6.665 -12.925 42.134 1.00 77.12 720 TYR A C 1
ATOM 5410 O O . TYR A 1 720 ? -5.690 -12.175 42.115 1.00 77.12 720 TYR A O 1
ATOM 5418 N N . PHE A 1 721 ? -6.712 -14.023 41.372 1.00 78.75 721 PHE A N 1
ATOM 5419 C CA . PHE A 1 721 ? -5.612 -14.429 40.497 1.00 78.75 721 PHE A CA 1
ATOM 5420 C C . PHE A 1 721 ? -5.848 -14.122 39.016 1.00 78.75 721 PHE A C 1
ATOM 5422 O O . PHE A 1 721 ? -4.956 -14.428 38.222 1.00 78.75 721 PHE A O 1
ATOM 5429 N N . CYS A 1 722 ? -6.991 -13.532 38.635 1.00 81.50 722 CYS A N 1
ATOM 5430 C CA . CYS A 1 722 ? -7.340 -13.261 37.233 1.00 81.50 722 CYS A CA 1
ATOM 5431 C C . CYS A 1 722 ? -7.132 -14.508 36.336 1.00 81.50 722 CYS A C 1
ATOM 5433 O O . CYS A 1 722 ? -6.476 -14.466 35.291 1.00 81.50 722 CYS A O 1
ATOM 5435 N N . SER A 1 723 ? -7.592 -15.656 36.834 1.00 78.00 723 SER A N 1
ATOM 5436 C CA . SER A 1 723 ? -7.360 -17.005 36.305 1.00 78.00 723 SER A CA 1
ATOM 5437 C C . SER A 1 723 ? -8.615 -17.649 35.714 1.00 78.00 723 SER A C 1
ATOM 5439 O O . SER A 1 723 ? -8.513 -18.575 34.906 1.00 78.00 723 SER A O 1
ATOM 5441 N N . GLN A 1 724 ? -9.788 -17.189 36.142 1.00 78.56 724 GLN A N 1
ATOM 5442 C CA . GLN A 1 724 ? -11.082 -17.530 35.570 1.00 78.56 724 GLN A CA 1
ATOM 5443 C C . GLN A 1 724 ? -11.364 -16.687 34.321 1.00 78.56 724 GLN A C 1
ATOM 5445 O O . GLN A 1 724 ? -10.701 -15.673 34.106 1.00 78.56 724 GLN A O 1
ATOM 5450 N N . PRO A 1 725 ? -12.334 -17.093 33.485 1.00 84.62 725 PRO A N 1
ATOM 5451 C CA . PRO A 1 725 ? -12.859 -16.223 32.442 1.00 84.62 725 PRO A CA 1
ATOM 5452 C C . PRO A 1 725 ? -13.322 -14.887 33.031 1.00 84.62 725 PRO A C 1
ATOM 5454 O O . PRO A 1 725 ? -13.860 -14.854 34.136 1.00 84.62 725 PRO A O 1
ATOM 5457 N N . ALA A 1 726 ? -13.097 -13.803 32.297 1.00 87.31 726 ALA A N 1
ATOM 5458 C CA . ALA A 1 726 ? -13.520 -12.471 32.700 1.00 87.31 726 ALA A CA 1
ATOM 5459 C C . ALA A 1 726 ? -15.051 -12.341 32.711 1.00 87.31 726 ALA A C 1
ATOM 5461 O O . ALA A 1 726 ? -15.734 -12.931 31.874 1.00 87.31 726 ALA A O 1
ATOM 5462 N N . ASP A 1 727 ? -15.572 -11.503 33.606 1.00 85.00 727 ASP A N 1
ATOM 5463 C CA . ASP A 1 727 ? -16.996 -11.154 33.662 1.00 85.00 727 ASP A CA 1
ATOM 5464 C C . ASP A 1 727 ? -17.329 -10.082 32.610 1.00 85.00 727 ASP A C 1
ATOM 5466 O O . ASP A 1 727 ? -18.337 -10.152 31.902 1.00 85.00 727 ASP A O 1
ATOM 5470 N N . LEU A 1 728 ? -16.442 -9.090 32.481 1.00 87.81 728 LEU A N 1
ATOM 5471 C CA . LEU A 1 728 ? -16.599 -7.927 31.611 1.00 87.81 728 LEU A CA 1
ATOM 5472 C C . LEU A 1 728 ? -15.250 -7.514 31.021 1.00 87.81 728 LEU A C 1
ATOM 5474 O O . LEU A 1 728 ? -14.241 -7.462 31.727 1.00 87.81 728 LEU A O 1
ATOM 5478 N N . VAL A 1 729 ? -15.248 -7.136 29.746 1.00 90.19 729 VAL A N 1
ATOM 5479 C CA . VAL A 1 729 ? -14.134 -6.403 29.129 1.00 90.19 729 VAL A CA 1
ATOM 5480 C C . VAL A 1 729 ? -14.651 -5.090 28.570 1.00 90.19 729 VAL A C 1
ATOM 5482 O O . VAL A 1 729 ? -15.584 -5.095 27.773 1.00 90.19 729 VAL A O 1
ATOM 5485 N N . GLU A 1 730 ? -14.028 -3.977 28.944 1.00 91.00 730 GLU A N 1
ATOM 5486 C CA . GLU A 1 730 ? -14.360 -2.648 28.429 1.00 91.00 730 GLU A CA 1
ATOM 5487 C C . GLU A 1 730 ? -13.183 -2.045 27.670 1.00 91.00 730 GLU A C 1
ATOM 5489 O O . GLU A 1 730 ? -12.053 -2.085 28.149 1.00 91.00 730 GLU A O 1
ATOM 5494 N N . TYR A 1 731 ? -13.449 -1.430 26.521 1.00 91.25 731 TYR A N 1
ATOM 5495 C CA . TYR A 1 731 ? -12.491 -0.588 25.810 1.00 91.25 731 TYR A CA 1
ATOM 5496 C C . TYR A 1 731 ? -12.991 0.851 25.831 1.00 91.25 731 TYR A C 1
ATOM 5498 O O . TYR A 1 731 ? -14.084 1.136 25.335 1.00 91.25 731 TYR A O 1
ATOM 5506 N N . THR A 1 732 ? -12.186 1.766 26.373 1.00 89.50 732 THR A N 1
ATOM 5507 C CA . THR A 1 732 ? -12.498 3.202 26.397 1.00 89.50 732 THR A CA 1
ATOM 5508 C C . THR A 1 732 ? -11.365 4.032 25.805 1.00 89.50 732 THR A C 1
ATOM 5510 O O . THR A 1 732 ? -10.189 3.661 25.855 1.00 89.50 732 THR A O 1
ATOM 5513 N N . ARG A 1 733 ? -11.706 5.189 25.229 1.00 86.31 733 ARG A N 1
ATOM 5514 C CA . ARG A 1 733 ? -10.709 6.158 24.761 1.00 86.31 733 ARG A CA 1
ATOM 5515 C C . ARG A 1 733 ? -10.312 7.097 25.894 1.00 86.31 733 ARG A C 1
ATOM 5517 O O . ARG A 1 733 ? -11.049 8.021 26.248 1.00 86.31 733 ARG A O 1
ATOM 5524 N N . GLU A 1 734 ? -9.126 6.877 26.447 1.00 86.69 734 GLU A N 1
ATOM 5525 C CA . GLU A 1 734 ? -8.515 7.746 27.456 1.00 86.69 734 GLU A CA 1
ATOM 5526 C C . GLU A 1 734 ? -7.372 8.576 26.873 1.00 86.69 734 GLU A C 1
ATOM 5528 O O . GLU A 1 734 ? -6.751 8.190 25.886 1.00 86.69 734 GLU A O 1
ATOM 5533 N N . LEU A 1 735 ? -7.077 9.731 27.483 1.00 85.69 735 LEU A N 1
ATOM 5534 C CA . LEU A 1 735 ? -5.950 10.567 27.052 1.00 85.69 735 LEU A CA 1
ATOM 5535 C C . LEU A 1 735 ? -4.597 9.913 27.369 1.00 85.69 735 LEU A C 1
ATOM 5537 O O . LEU A 1 735 ? -3.622 10.113 26.649 1.00 85.69 735 LEU A O 1
ATOM 5541 N N . VAL A 1 736 ? -4.522 9.126 28.437 1.00 85.25 736 VAL A N 1
ATOM 5542 C CA . VAL A 1 736 ? -3.303 8.424 28.843 1.00 85.25 736 VAL A CA 1
ATOM 5543 C C . VAL A 1 736 ? -3.574 6.940 28.786 1.00 85.25 736 VAL A C 1
ATOM 5545 O O . VAL A 1 736 ? -4.600 6.481 29.279 1.00 85.25 736 VAL A O 1
ATOM 5548 N N . CYS A 1 737 ? -2.650 6.200 28.191 1.00 83.12 737 CYS A N 1
ATOM 5549 C CA . CYS A 1 737 ? -2.800 4.769 28.015 1.00 83.12 737 CYS A CA 1
ATOM 5550 C C . CYS A 1 737 ? -1.417 4.130 28.123 1.00 83.12 737 CYS A C 1
ATOM 5552 O O . CYS A 1 737 ? -0.584 4.263 27.230 1.00 83.12 737 CYS A O 1
ATOM 5554 N N . ALA A 1 738 ? -1.131 3.517 29.273 1.00 74.38 738 ALA A N 1
ATOM 5555 C CA . ALA A 1 738 ? 0.180 2.948 29.551 1.00 74.38 738 ALA A CA 1
ATOM 5556 C C . ALA A 1 738 ? 0.292 1.547 28.922 1.00 74.38 738 ALA A C 1
ATOM 5558 O O . ALA A 1 738 ? -0.482 0.658 29.281 1.00 74.38 738 ALA A O 1
ATOM 5559 N N . PRO A 1 739 ? 1.239 1.309 27.998 1.00 65.69 739 PRO A N 1
ATOM 5560 C CA . PRO A 1 739 ? 1.478 -0.028 27.484 1.00 65.69 739 PRO A CA 1
ATOM 5561 C C . PRO A 1 739 ? 2.100 -0.895 28.585 1.00 65.69 739 PRO A C 1
ATOM 5563 O O . PRO A 1 739 ? 3.070 -0.500 29.236 1.00 65.69 739 PRO A O 1
ATOM 5566 N N . HIS A 1 740 ? 1.551 -2.091 28.790 1.00 67.75 740 HIS A N 1
ATOM 5567 C CA . HIS A 1 740 ? 2.112 -3.050 29.736 1.00 67.75 740 HIS A CA 1
ATOM 5568 C C . HIS A 1 740 ? 3.429 -3.625 29.185 1.00 67.75 740 HIS A C 1
ATOM 5570 O O . HIS A 1 740 ? 3.541 -3.922 27.996 1.00 67.75 740 HIS A O 1
ATOM 5576 N N . SER A 1 741 ? 4.438 -3.808 30.043 1.00 60.09 741 SER A N 1
ATOM 5577 C CA . SER A 1 741 ? 5.789 -4.228 29.625 1.00 60.09 741 SER A CA 1
ATOM 5578 C C . SER A 1 741 ? 5.879 -5.692 29.175 1.00 60.09 741 SER A C 1
ATOM 5580 O O . SER A 1 741 ? 6.821 -6.069 28.479 1.00 60.09 741 SER A O 1
ATOM 5582 N N . ASN A 1 742 ? 4.903 -6.524 29.550 1.00 63.22 742 ASN A N 1
ATOM 5583 C CA . ASN A 1 742 ? 4.795 -7.913 29.116 1.00 63.22 742 ASN A CA 1
ATOM 5584 C C . ASN A 1 742 ? 3.320 -8.319 28.984 1.00 63.22 742 ASN A C 1
ATOM 5586 O O . ASN A 1 742 ? 2.592 -8.343 29.975 1.00 63.22 742 ASN A O 1
ATOM 5590 N N . TYR A 1 743 ? 2.880 -8.643 27.769 1.00 63.88 743 TYR A N 1
ATOM 5591 C CA . TYR A 1 743 ? 1.506 -9.078 27.491 1.00 63.88 743 TYR A CA 1
ATOM 5592 C C . TYR A 1 743 ? 1.292 -10.591 27.679 1.00 63.88 743 TYR A C 1
ATOM 5594 O O . TYR A 1 743 ? 0.159 -11.055 27.638 1.00 63.88 743 TYR A O 1
ATOM 5602 N N . TRP A 1 744 ? 2.355 -11.377 27.896 1.00 59.34 744 TRP A N 1
ATOM 5603 C CA . TRP A 1 744 ? 2.254 -12.822 28.152 1.00 59.34 744 TRP A CA 1
ATOM 5604 C C . TRP A 1 744 ? 2.008 -13.168 29.622 1.00 59.34 744 TRP A C 1
ATOM 5606 O O . TRP A 1 744 ? 1.648 -14.301 29.926 1.00 59.34 744 TRP A O 1
ATOM 5616 N N . ASN A 1 745 ? 2.241 -12.223 30.534 1.00 62.81 745 ASN A N 1
ATOM 5617 C CA . ASN A 1 745 ? 2.060 -12.419 31.967 1.00 62.81 745 ASN A CA 1
ATOM 5618 C C . ASN A 1 745 ? 1.341 -11.200 32.547 1.00 62.81 745 ASN A C 1
ATOM 5620 O O . ASN A 1 745 ? 1.992 -10.236 32.960 1.00 62.81 745 ASN A O 1
ATOM 5624 N N . TRP A 1 746 ? 0.008 -11.222 32.495 1.00 71.81 746 TRP A N 1
ATOM 5625 C CA . TRP A 1 746 ? -0.802 -10.138 33.031 1.00 71.81 746 TRP A CA 1
ATOM 5626 C C . TRP A 1 746 ? -0.777 -10.137 34.556 1.00 71.81 746 TRP A C 1
ATOM 5628 O O . TRP A 1 746 ? -0.854 -11.182 35.200 1.00 71.81 746 TRP A O 1
ATOM 5638 N N . VAL A 1 747 ? -0.580 -8.959 35.141 1.00 71.38 747 VAL A N 1
ATOM 5639 C CA . VAL A 1 747 ? -0.617 -8.790 36.593 1.00 71.38 747 VAL A CA 1
ATOM 5640 C C . VAL A 1 747 ? -2.059 -8.484 36.965 1.00 71.38 747 VAL A C 1
ATOM 5642 O O . VAL A 1 747 ? -2.667 -7.581 36.393 1.00 71.38 747 VAL A O 1
ATOM 5645 N N . CYS A 1 748 ? -2.599 -9.271 37.893 1.00 81.25 748 CYS A N 1
ATOM 5646 C CA . CYS A 1 748 ? -3.903 -9.015 38.480 1.00 81.25 748 CYS A CA 1
ATOM 5647 C C . CYS A 1 748 ? -3.757 -7.857 39.472 1.00 81.25 748 CYS A C 1
ATOM 5649 O O . CYS A 1 748 ? -2.996 -7.960 40.440 1.00 81.25 748 CYS A O 1
ATOM 5651 N N . GLU A 1 749 ? -4.421 -6.743 39.189 1.00 81.25 749 GLU A N 1
ATOM 5652 C CA . GLU A 1 749 ? -4.490 -5.580 40.069 1.00 81.25 749 GLU A CA 1
ATOM 5653 C C . GLU A 1 749 ? -5.703 -5.711 41.003 1.00 81.25 749 GLU A C 1
ATOM 5655 O O . GLU A 1 749 ? -6.708 -6.338 40.665 1.00 81.25 749 GLU A O 1
ATOM 5660 N N . ASP A 1 750 ? -5.586 -5.146 42.205 1.00 77.00 750 ASP A N 1
ATOM 5661 C CA . ASP A 1 750 ? -6.603 -5.194 43.259 1.00 77.00 750 ASP A CA 1
ATOM 5662 C C . ASP A 1 750 ? -6.831 -3.775 43.793 1.00 77.00 750 ASP A C 1
ATOM 5664 O O . ASP A 1 750 ? -5.915 -3.173 44.360 1.00 77.00 750 ASP A O 1
ATOM 5668 N N . ASP A 1 751 ? -8.042 -3.245 43.601 1.00 68.69 751 ASP A N 1
ATOM 5669 C CA . ASP A 1 751 ? -8.473 -1.947 44.154 1.00 68.69 751 ASP A CA 1
ATOM 5670 C C . ASP A 1 751 ? -9.331 -2.113 45.429 1.00 68.69 751 ASP A C 1
ATOM 5672 O O . ASP A 1 751 ? -10.065 -1.223 45.855 1.00 68.69 751 ASP A O 1
ATOM 5676 N N . GLY A 1 752 ? -9.275 -3.290 46.061 1.00 66.50 752 GLY A N 1
ATOM 5677 C CA . GLY A 1 752 ? -9.946 -3.631 47.316 1.00 66.50 752 GLY A CA 1
ATOM 5678 C C . GLY A 1 752 ? -11.377 -4.162 47.171 1.00 66.50 752 GLY A C 1
ATOM 5679 O O . GLY A 1 752 ? -11.846 -4.859 48.071 1.00 66.50 752 GLY A O 1
ATOM 5680 N N . GLU A 1 753 ? -12.066 -3.866 46.064 1.00 62.81 753 GLU A N 1
ATOM 5681 C CA . GLU A 1 753 ? -13.434 -4.337 45.760 1.00 62.81 753 GLU A CA 1
ATOM 5682 C C . GLU A 1 753 ? -13.549 -5.113 44.430 1.00 62.81 753 GLU A C 1
ATOM 5684 O O . GLU A 1 753 ? -14.544 -5.815 44.236 1.00 62.81 753 GLU A O 1
ATOM 5689 N N . LEU A 1 754 ? -12.567 -4.990 43.525 1.00 69.25 754 LEU A N 1
ATOM 5690 C CA . LEU A 1 754 ? -12.552 -5.588 42.184 1.00 69.25 754 LEU A CA 1
ATOM 5691 C C . LEU A 1 754 ? -11.135 -6.023 41.791 1.00 69.25 754 LEU A C 1
ATOM 5693 O O . LEU A 1 754 ? -10.171 -5.288 42.024 1.00 69.25 754 LEU A O 1
ATOM 5697 N N . HIS A 1 755 ? -11.040 -7.177 41.128 1.00 83.00 755 HIS A N 1
ATOM 5698 C CA . HIS A 1 755 ? -9.819 -7.657 40.484 1.00 83.00 755 HIS A CA 1
ATOM 5699 C C . HIS A 1 755 ? -9.875 -7.415 38.977 1.00 83.00 755 HIS A C 1
ATOM 5701 O O . HIS A 1 755 ? -10.830 -7.826 38.309 1.00 83.00 755 HIS A O 1
ATOM 5707 N N . PHE A 1 756 ? -8.865 -6.737 38.435 1.00 84.19 756 PHE A N 1
ATOM 5708 C CA . PHE A 1 756 ? -8.831 -6.387 37.017 1.00 84.19 756 PHE A CA 1
ATOM 5709 C C . PHE A 1 756 ? -7.413 -6.380 36.447 1.00 84.19 756 PHE A C 1
ATOM 5711 O O . PHE A 1 756 ? -6.415 -6.412 37.165 1.00 84.19 756 PHE A O 1
ATOM 5718 N N . THR A 1 757 ? -7.323 -6.312 35.125 1.00 85.12 757 THR A N 1
ATOM 5719 C CA . THR A 1 757 ? -6.082 -5.977 34.425 1.00 85.12 757 THR A CA 1
ATOM 5720 C C . THR A 1 757 ? -6.358 -4.923 33.361 1.00 85.12 757 THR A C 1
ATOM 5722 O O . THR A 1 757 ? -7.466 -4.855 32.823 1.00 85.12 757 THR A O 1
ATOM 5725 N N . SER A 1 758 ? -5.373 -4.070 33.080 1.00 84.19 758 SER A N 1
ATOM 5726 C CA . SER A 1 758 ? -5.514 -2.967 32.130 1.00 84.19 758 SER A CA 1
ATOM 5727 C C . SER A 1 758 ? -4.426 -2.996 31.060 1.00 84.19 758 SER A C 1
ATOM 5729 O O . SER A 1 758 ? -3.257 -3.277 31.326 1.00 84.19 758 SER A O 1
ATOM 5731 N N . TYR A 1 759 ? -4.827 -2.722 29.822 1.00 84.81 759 TYR A N 1
ATOM 5732 C CA . TYR A 1 759 ? -3.981 -2.790 28.641 1.00 84.81 759 TYR A CA 1
ATOM 5733 C C . TYR A 1 759 ? -4.219 -1.607 27.724 1.00 84.81 759 TYR A C 1
ATOM 5735 O O . TYR A 1 759 ? -5.325 -1.092 27.610 1.00 84.81 759 TYR A O 1
ATOM 5743 N N . CYS A 1 760 ? -3.171 -1.227 27.004 1.00 87.69 760 CYS A N 1
ATOM 5744 C CA . CYS A 1 760 ? -3.271 -0.273 25.919 1.00 87.69 760 CYS A CA 1
ATOM 5745 C C . CYS A 1 760 ? -3.179 -0.997 24.578 1.00 87.69 760 CYS A C 1
ATOM 5747 O O . CYS A 1 760 ? -2.182 -1.678 24.326 1.00 87.69 760 CYS A O 1
ATOM 5749 N N . THR A 1 761 ? -4.203 -0.891 23.731 1.00 87.75 761 THR A N 1
ATOM 5750 C CA . THR A 1 761 ? -4.276 -1.651 22.475 1.00 87.75 761 THR A CA 1
ATOM 5751 C C . THR A 1 761 ? -4.977 -0.875 21.364 1.00 87.75 761 THR A C 1
ATOM 5753 O O . THR A 1 761 ? -5.738 0.055 21.618 1.00 87.75 761 THR A O 1
ATOM 5756 N N . ILE A 1 762 ? -4.710 -1.250 20.113 1.00 88.00 762 ILE A N 1
ATOM 5757 C CA . ILE A 1 762 ? -5.469 -0.753 18.962 1.00 88.00 762 ILE A CA 1
ATOM 5758 C C . ILE A 1 762 ? -6.635 -1.711 18.751 1.00 88.00 762 ILE A C 1
ATOM 5760 O O . ILE A 1 762 ? -6.438 -2.926 18.764 1.00 88.00 762 ILE A O 1
ATOM 5764 N N . TYR A 1 763 ? -7.824 -1.149 18.561 1.00 89.25 763 TYR A N 1
ATOM 5765 C CA . TYR A 1 763 ? -9.061 -1.875 18.321 1.00 89.25 763 TYR A CA 1
ATOM 5766 C C . TYR A 1 763 ? -9.613 -1.507 16.937 1.00 89.25 763 TYR A C 1
ATOM 5768 O O . TYR A 1 763 ? -9.742 -0.321 16.632 1.00 89.25 763 TYR A O 1
ATOM 5776 N N . TRP A 1 764 ? -9.932 -2.503 16.103 1.00 85.75 764 TRP A N 1
ATOM 5777 C CA . TRP A 1 764 ? -10.312 -2.315 14.688 1.00 85.75 764 TRP A CA 1
ATOM 5778 C C . TRP A 1 764 ? -11.773 -2.649 14.368 1.00 85.75 764 TRP A C 1
ATOM 5780 O O . TRP A 1 764 ? -12.124 -2.836 13.210 1.00 85.75 764 TRP A O 1
ATOM 5790 N N . SER A 1 765 ? -12.647 -2.716 15.370 1.00 89.19 765 SER A N 1
ATOM 5791 C CA . SER A 1 765 ? -14.019 -3.243 15.270 1.00 89.19 765 SER A CA 1
ATOM 5792 C C . SER A 1 765 ? -14.126 -4.772 15.203 1.00 89.19 765 SER A C 1
ATOM 5794 O O . SER A 1 765 ? -13.155 -5.500 14.986 1.00 89.19 765 SER A O 1
ATOM 5796 N N . THR A 1 766 ? -15.339 -5.278 15.424 1.00 88.00 766 THR A N 1
ATOM 5797 C CA . THR A 1 766 ? -15.734 -6.693 15.447 1.00 88.00 766 THR A CA 1
ATOM 5798 C C . THR A 1 766 ? -15.022 -7.554 16.502 1.00 88.00 766 THR A C 1
ATOM 5800 O O . THR A 1 766 ? -15.038 -8.783 16.417 1.00 88.00 766 THR A O 1
ATOM 5803 N N . GLY A 1 767 ? -14.419 -6.943 17.518 1.00 84.81 767 GLY A N 1
ATOM 5804 C CA . GLY A 1 767 ? -13.674 -7.646 18.565 1.00 84.81 767 GLY A CA 1
ATOM 5805 C C . GLY A 1 767 ? -12.227 -7.955 18.189 1.00 84.81 767 GLY A C 1
ATOM 5806 O O . GLY A 1 767 ? -11.605 -8.792 18.831 1.00 84.81 767 GLY A O 1
ATOM 5807 N N . SER A 1 768 ? -11.694 -7.315 17.144 1.00 88.81 768 SER A N 1
ATOM 5808 C CA . SER A 1 768 ? -10.293 -7.467 16.757 1.00 88.81 768 SER A CA 1
ATOM 5809 C C . SER A 1 768 ? -9.420 -6.430 17.459 1.00 88.81 768 SER A C 1
ATOM 5811 O O . SER A 1 768 ? -9.630 -5.224 17.305 1.00 88.81 768 SER A O 1
ATOM 5813 N N . ASP A 1 769 ? -8.390 -6.902 18.156 1.00 87.25 769 ASP A N 1
ATOM 5814 C CA . ASP A 1 769 ? -7.380 -6.075 18.816 1.00 87.25 769 ASP A CA 1
ATOM 5815 C C . ASP A 1 769 ? -5.961 -6.650 18.631 1.00 87.25 769 ASP A C 1
ATOM 5817 O O . ASP A 1 769 ? -5.797 -7.821 18.286 1.00 87.25 769 ASP A O 1
ATOM 5821 N N . ASN A 1 770 ? -4.924 -5.831 18.855 1.00 85.50 770 ASN A N 1
ATOM 5822 C CA . ASN A 1 770 ? -3.512 -6.204 18.629 1.00 85.50 770 ASN A CA 1
ATOM 5823 C C . ASN A 1 770 ? -3.070 -7.483 19.355 1.00 85.50 770 ASN A C 1
ATOM 5825 O O . ASN A 1 770 ? -2.122 -8.147 18.932 1.00 85.50 770 ASN A O 1
ATOM 5829 N N . TYR A 1 771 ? -3.701 -7.792 20.484 1.00 84.44 771 TYR A N 1
ATOM 5830 C CA . TYR A 1 771 ? -3.258 -8.835 21.391 1.00 84.44 771 TYR A CA 1
ATOM 5831 C C . TYR A 1 771 ? -4.314 -9.925 21.588 1.00 84.44 771 TYR A C 1
ATOM 5833 O O . TYR A 1 771 ? -4.086 -10.803 22.421 1.00 84.44 771 TYR A O 1
ATOM 5841 N N . GLY A 1 772 ? -5.432 -9.917 20.857 1.00 86.62 772 GLY A N 1
ATOM 5842 C CA . GLY A 1 772 ? -6.526 -10.874 21.057 1.00 86.62 772 GLY A CA 1
ATOM 5843 C C . GLY A 1 772 ? -6.952 -10.950 22.526 1.00 86.62 772 GLY A C 1
ATOM 5844 O O . GLY A 1 772 ? -7.039 -12.040 23.098 1.00 86.62 772 GLY A O 1
ATOM 5845 N N . LEU A 1 773 ? -7.101 -9.795 23.178 1.00 88.38 773 LEU A N 1
ATOM 5846 C CA . LEU A 1 773 ? -7.404 -9.701 24.607 1.00 88.38 773 LEU A CA 1
ATOM 5847 C C . LEU A 1 773 ? -8.751 -10.346 24.931 1.00 88.38 773 LEU A C 1
ATOM 5849 O O . LEU A 1 773 ? -8.852 -11.022 25.949 1.00 88.38 773 LEU A O 1
ATOM 5853 N N . LEU A 1 774 ? -9.753 -10.188 24.060 1.00 89.44 774 LEU A N 1
ATOM 5854 C CA . LEU A 1 774 ? -11.074 -10.802 24.240 1.00 89.44 774 LEU A CA 1
ATOM 5855 C C . LEU A 1 774 ? -10.991 -12.335 24.274 1.00 89.44 774 LEU A C 1
ATOM 5857 O O . LEU A 1 774 ? -11.503 -12.958 25.202 1.00 89.44 774 LEU A O 1
ATOM 5861 N N . ASP A 1 775 ? -10.282 -12.945 23.324 1.00 86.19 775 ASP A N 1
ATOM 5862 C CA . ASP A 1 775 ? -10.135 -14.405 23.264 1.00 86.19 775 ASP A CA 1
ATOM 5863 C C . ASP A 1 775 ? -9.359 -14.959 24.465 1.00 86.19 775 ASP A C 1
ATOM 5865 O O . ASP A 1 775 ? -9.632 -16.064 24.929 1.00 86.19 775 ASP A O 1
ATOM 5869 N N . ARG A 1 776 ? -8.411 -14.196 25.022 1.00 84.69 776 ARG A N 1
ATOM 5870 C CA . ARG A 1 776 ? -7.721 -14.584 26.263 1.00 84.69 776 ARG A CA 1
ATOM 5871 C C . ARG A 1 776 ? -8.590 -14.403 27.500 1.00 84.69 776 ARG A C 1
ATOM 5873 O O . ARG A 1 776 ? -8.544 -15.254 28.381 1.00 84.69 776 ARG A O 1
ATOM 5880 N N . ALA A 1 777 ? -9.339 -13.305 27.568 1.00 87.75 777 ALA A N 1
ATOM 5881 C CA . ALA A 1 777 ? -10.198 -12.971 28.697 1.00 87.75 777 ALA A CA 1
ATOM 5882 C C . ALA A 1 777 ? -11.319 -13.999 28.862 1.00 87.75 777 ALA A C 1
ATOM 5884 O O . ALA A 1 777 ? -11.563 -14.463 29.970 1.00 87.75 777 ALA A O 1
ATOM 5885 N N . PHE A 1 778 ? -11.963 -14.402 27.766 1.00 88.56 778 PHE A N 1
ATOM 5886 C CA . PHE A 1 778 ? -13.074 -15.356 27.811 1.00 88.56 778 PHE A CA 1
ATOM 5887 C C . PHE A 1 778 ? -12.649 -16.802 27.523 1.00 88.56 778 PHE A C 1
ATOM 5889 O O . PHE A 1 778 ? -13.369 -17.741 27.873 1.00 88.56 778 PHE A O 1
ATOM 5896 N N . GLY A 1 779 ? -11.481 -17.023 26.916 1.00 85.56 779 GLY A N 1
ATOM 5897 C CA . GLY A 1 779 ? -11.011 -18.350 26.533 1.00 85.56 779 GLY A CA 1
ATOM 5898 C C . GLY A 1 779 ? -11.953 -19.001 25.518 1.00 85.56 779 GLY A C 1
ATOM 5899 O O . GLY A 1 779 ? -12.236 -18.458 24.456 1.00 85.56 779 GLY A O 1
ATOM 5900 N N . SER A 1 780 ? -12.457 -20.188 25.852 1.00 85.44 780 SER A N 1
ATOM 5901 C CA . SER A 1 780 ? -13.443 -20.921 25.048 1.00 85.44 780 SER A CA 1
ATOM 5902 C C . SER A 1 780 ? -14.900 -20.574 25.373 1.00 85.44 780 SER A C 1
ATOM 5904 O O . SER A 1 780 ? -15.797 -21.247 24.866 1.00 85.44 780 SER A O 1
ATOM 5906 N N . ASN A 1 781 ? -15.157 -19.609 26.259 1.00 86.25 781 ASN A N 1
ATOM 5907 C CA . ASN A 1 781 ? -16.516 -19.255 26.668 1.00 86.25 781 ASN A CA 1
ATOM 5908 C C . ASN A 1 781 ? -17.160 -18.285 25.678 1.00 86.25 781 ASN A C 1
ATOM 5910 O O . ASN A 1 781 ? -16.482 -17.505 25.010 1.00 86.25 781 ASN A O 1
ATOM 5914 N N . ALA A 1 782 ? -18.487 -18.352 25.587 1.00 88.69 782 ALA A N 1
ATOM 5915 C CA . ALA A 1 782 ? -19.248 -17.430 24.765 1.00 88.69 782 ALA A CA 1
ATOM 5916 C C . ALA A 1 782 ? -19.415 -16.073 25.461 1.00 88.69 782 ALA A C 1
ATOM 5918 O O . ALA A 1 782 ? -19.599 -16.000 26.679 1.00 88.69 782 ALA A O 1
ATOM 5919 N N . TYR A 1 783 ? -19.383 -15.003 24.673 1.00 90.38 783 TYR A N 1
ATOM 5920 C CA . TYR A 1 783 ? -19.585 -13.637 25.145 1.00 90.38 783 TYR A CA 1
ATOM 5921 C C . TYR A 1 783 ? -20.372 -12.812 24.123 1.00 90.38 783 TYR A C 1
ATOM 5923 O O . TYR A 1 783 ? -20.369 -13.095 22.919 1.00 90.38 783 TYR A O 1
ATOM 5931 N N . LEU A 1 784 ? -21.066 -11.788 24.617 1.00 91.75 784 LEU A N 1
ATOM 5932 C CA . LEU A 1 784 ? -21.775 -10.804 23.806 1.00 91.75 784 LEU A CA 1
ATOM 5933 C C . LEU A 1 784 ? -20.952 -9.521 23.749 1.00 91.75 784 LEU A C 1
ATOM 5935 O O . LEU A 1 784 ? -20.804 -8.822 24.748 1.00 91.75 784 LEU A O 1
ATOM 5939 N N . LEU A 1 785 ? -20.438 -9.207 22.568 1.00 94.25 785 LEU A N 1
ATOM 5940 C CA . LEU A 1 785 ? -19.700 -7.983 22.296 1.00 94.25 785 LEU A CA 1
ATOM 5941 C C . LEU A 1 785 ? -20.659 -6.878 21.846 1.00 94.25 785 LEU A C 1
ATOM 5943 O O . LEU A 1 785 ? -21.463 -7.077 20.935 1.00 94.25 785 LEU A O 1
ATOM 5947 N N . VAL A 1 786 ? -20.534 -5.707 22.452 1.00 94.62 786 VAL A N 1
ATOM 5948 C CA . VAL A 1 786 ? -21.307 -4.503 22.159 1.00 94.62 786 VAL A CA 1
ATOM 5949 C C . VAL A 1 786 ? -20.337 -3.400 21.777 1.00 94.62 786 VAL A C 1
ATOM 5951 O O . VAL A 1 786 ? -19.449 -3.060 22.551 1.00 94.62 786 VAL A O 1
ATOM 5954 N N . GLU A 1 787 ? -20.505 -2.843 20.586 1.00 95.12 787 GLU A N 1
ATOM 5955 C CA . GLU A 1 787 ? -19.703 -1.727 20.090 1.00 95.12 787 GLU A CA 1
ATOM 5956 C C . GLU A 1 787 ? -20.577 -0.497 19.921 1.00 95.12 787 GLU A C 1
ATOM 5958 O O . GLU A 1 787 ? -21.593 -0.556 19.221 1.00 95.12 787 GLU A O 1
ATOM 5963 N N . GLU A 1 788 ? -20.161 0.617 20.508 1.00 93.31 788 GLU A N 1
ATOM 5964 C CA . GLU A 1 788 ? -20.780 1.923 20.317 1.00 93.31 788 GLU A CA 1
ATOM 5965 C C . GLU A 1 788 ? -19.923 2.766 19.372 1.00 93.31 788 GLU A C 1
ATOM 5967 O O . GLU A 1 788 ? -18.696 2.797 19.474 1.00 93.31 788 GLU A O 1
ATOM 5972 N N . TYR A 1 789 ? -20.579 3.442 18.435 1.00 91.19 789 TYR A N 1
ATOM 5973 C CA . TYR A 1 789 ? -19.956 4.209 17.365 1.00 91.19 789 TYR A CA 1
ATOM 5974 C C . TYR A 1 789 ? -20.358 5.682 17.447 1.00 91.19 789 TYR A C 1
ATOM 5976 O O . TYR A 1 789 ? -21.547 5.980 17.569 1.00 91.19 789 TYR A O 1
ATOM 5984 N N . ASP A 1 790 ? -19.391 6.587 17.285 1.00 88.94 790 ASP A N 1
ATOM 5985 C CA . ASP A 1 790 ? -19.616 8.012 17.020 1.00 88.94 790 ASP A CA 1
ATOM 5986 C C . ASP A 1 790 ? -19.583 8.259 15.505 1.00 88.94 790 ASP A C 1
ATOM 5988 O O . ASP A 1 790 ? -18.529 8.283 14.861 1.00 88.94 790 ASP A O 1
ATOM 5992 N N . LEU A 1 791 ? -20.767 8.455 14.926 1.00 87.31 791 LEU A N 1
ATOM 5993 C CA . LEU A 1 791 ? -20.954 8.660 13.488 1.00 87.31 791 LEU A CA 1
ATOM 5994 C C . LEU A 1 791 ? -20.468 10.036 13.004 1.00 87.31 791 LEU A C 1
ATOM 5996 O O . LEU A 1 791 ? -20.508 10.321 11.809 1.00 87.31 791 LEU A O 1
ATOM 6000 N N . SER A 1 792 ? -20.004 10.904 13.906 1.00 82.56 792 SER A N 1
ATOM 6001 C CA . SER A 1 792 ? -19.364 12.173 13.539 1.00 82.56 792 SER A CA 1
ATOM 6002 C C . SER A 1 792 ? -17.949 11.967 12.983 1.00 82.56 792 SER A C 1
ATOM 6004 O O . SER A 1 792 ? -17.422 12.864 12.326 1.00 82.56 792 SER A O 1
ATOM 6006 N N . PHE A 1 793 ? -17.338 10.804 13.247 1.00 77.81 793 PHE A N 1
ATOM 6007 C CA . PHE A 1 793 ? -15.964 10.461 12.854 1.00 77.81 793 PHE A CA 1
ATOM 6008 C C . PHE A 1 793 ? -15.885 9.376 11.770 1.00 77.81 793 PHE A C 1
ATOM 6010 O O . PHE A 1 793 ? -14.810 9.124 11.236 1.00 77.81 793 PHE A O 1
ATOM 6017 N N . GLY A 1 794 ? -17.007 8.749 11.416 1.00 83.38 794 GLY A N 1
ATOM 6018 C CA . GLY A 1 794 ? -17.065 7.711 10.393 1.00 83.38 794 GLY A CA 1
ATOM 6019 C C . GLY A 1 794 ? -18.456 7.097 10.297 1.00 83.38 794 GLY A C 1
ATOM 6020 O O . GLY A 1 794 ? -19.449 7.693 10.708 1.00 83.38 794 GLY A O 1
ATOM 6021 N N . TYR A 1 795 ? -18.545 5.892 9.748 1.00 87.12 795 TYR A N 1
ATOM 6022 C CA . TYR A 1 795 ? -19.800 5.149 9.664 1.00 87.12 795 TYR A CA 1
ATOM 6023 C C . TYR A 1 795 ? -19.798 3.964 10.628 1.00 87.12 795 TYR A C 1
ATOM 6025 O O . TYR A 1 795 ? -18.761 3.483 11.077 1.00 87.12 795 TYR A O 1
ATOM 6033 N N . CYS A 1 796 ? -20.988 3.473 10.957 1.00 87.50 796 CYS A N 1
ATOM 6034 C CA . CYS A 1 796 ? -21.124 2.297 11.800 1.00 87.50 796 CYS A CA 1
ATOM 6035 C C . CYS A 1 796 ? -20.478 1.067 11.133 1.00 87.50 796 CYS A C 1
ATOM 6037 O O . CYS A 1 796 ? -20.809 0.720 9.999 1.00 87.50 796 CYS A O 1
ATOM 6039 N N . GLY A 1 797 ? -19.563 0.414 11.852 1.00 86.12 797 GLY A N 1
ATOM 6040 C CA . GLY A 1 797 ? -18.699 -0.655 11.344 1.00 86.12 797 GLY A CA 1
ATOM 6041 C C . GLY A 1 797 ? -17.286 -0.208 10.967 1.00 86.12 797 GLY A C 1
ATOM 6042 O O . GLY A 1 797 ? -16.456 -1.065 10.685 1.00 86.12 797 GLY A O 1
ATOM 6043 N N . ASP A 1 798 ? -17.000 1.095 10.980 1.00 86.44 798 ASP A N 1
ATOM 6044 C CA . ASP A 1 798 ? -15.649 1.616 10.791 1.00 86.44 798 ASP A CA 1
ATOM 6045 C C . ASP A 1 798 ? -14.850 1.592 12.104 1.00 86.44 798 ASP A C 1
ATOM 6047 O O . ASP A 1 798 ? -15.329 2.043 13.146 1.00 86.44 798 ASP A O 1
ATOM 6051 N N . SER A 1 799 ? -13.603 1.121 12.040 1.00 85.62 799 SER A N 1
ATOM 6052 C CA . SER A 1 799 ? -12.668 1.045 13.174 1.00 85.62 799 SER A CA 1
ATOM 6053 C C . SER A 1 799 ? -12.511 2.392 13.877 1.00 85.62 799 SER A C 1
ATOM 6055 O O . SER A 1 799 ? -12.488 2.473 15.106 1.00 85.62 799 SER A O 1
ATOM 6057 N N . TYR A 1 800 ? -12.409 3.461 13.085 1.00 80.75 800 TYR A N 1
ATOM 6058 C CA . TYR A 1 800 ? -12.175 4.806 13.595 1.00 80.75 800 TYR A CA 1
ATOM 6059 C C . TYR A 1 800 ? -13.414 5.379 14.277 1.00 80.75 800 TYR A C 1
ATOM 6061 O O . TYR A 1 800 ? -13.277 6.157 15.212 1.00 80.75 800 TYR A O 1
ATOM 6069 N N . ALA A 1 801 ? -14.617 4.952 13.889 1.00 87.44 801 ALA A N 1
ATOM 6070 C CA . ALA A 1 801 ? -15.853 5.417 14.506 1.00 87.44 801 ALA A CA 1
ATOM 6071 C C . ALA A 1 801 ? -16.153 4.727 15.849 1.00 87.44 801 ALA A C 1
ATOM 6073 O O . ALA A 1 801 ? -16.992 5.226 16.593 1.00 87.44 801 ALA A O 1
ATOM 6074 N N . VAL A 1 802 ? -15.470 3.629 16.203 1.00 90.19 802 VAL A N 1
ATOM 6075 C CA . VAL A 1 802 ? -15.673 2.948 17.495 1.00 90.19 802 VAL A CA 1
ATOM 6076 C C . VAL A 1 802 ? -15.293 3.878 18.651 1.00 90.19 802 VAL A C 1
ATOM 6078 O O . VAL A 1 802 ? -14.167 4.388 18.727 1.00 90.19 802 VAL A O 1
ATOM 6081 N N . ASP A 1 803 ? -16.239 4.111 19.554 1.00 88.75 803 ASP A N 1
ATOM 6082 C CA . ASP A 1 803 ? -16.117 4.989 20.719 1.00 88.75 803 ASP A CA 1
ATOM 6083 C C . ASP A 1 803 ? -15.922 4.236 22.020 1.00 88.75 803 ASP A C 1
ATOM 6085 O O . ASP A 1 803 ? -14.980 4.518 22.766 1.00 88.75 803 ASP A O 1
ATOM 6089 N N . SER A 1 804 ? -16.748 3.224 22.240 1.00 91.25 804 SER A N 1
ATOM 6090 C CA . SER A 1 804 ? -16.636 2.339 23.385 1.00 91.25 804 SER A CA 1
ATOM 6091 C C . SER A 1 804 ? -16.970 0.912 22.972 1.00 91.25 804 SER A C 1
ATOM 6093 O O . SER A 1 804 ? -17.667 0.668 21.979 1.00 91.25 804 SER A O 1
ATOM 6095 N N . VAL A 1 805 ? -16.435 -0.047 23.718 1.00 94.12 805 VAL A N 1
ATOM 6096 C CA . VAL A 1 805 ? -16.734 -1.464 23.522 1.00 94.12 805 VAL A CA 1
ATOM 6097 C C . VAL A 1 805 ? -16.944 -2.103 24.879 1.00 94.12 805 VAL A C 1
ATOM 6099 O O . VAL A 1 805 ? -16.147 -1.878 25.786 1.00 94.12 805 VAL A O 1
ATOM 6102 N N . ALA A 1 806 ? -17.977 -2.928 25.005 1.00 92.44 806 ALA A N 1
ATOM 6103 C CA . ALA A 1 806 ? -18.220 -3.759 26.174 1.00 92.44 806 ALA A CA 1
ATOM 6104 C C . ALA A 1 806 ? -18.453 -5.207 25.735 1.00 92.44 806 ALA A C 1
ATOM 6106 O O . ALA A 1 806 ? -19.304 -5.471 24.889 1.00 92.44 806 ALA A O 1
ATOM 6107 N N . ALA A 1 807 ? -17.712 -6.154 26.299 1.00 93.06 807 ALA A N 1
ATOM 6108 C CA . ALA A 1 807 ? -17.926 -7.579 26.094 1.00 93.06 807 ALA A CA 1
ATOM 6109 C C . ALA A 1 807 ? -18.418 -8.213 27.392 1.00 93.06 807 ALA A C 1
ATOM 6111 O O . ALA A 1 807 ? -17.714 -8.184 28.399 1.00 93.06 807 ALA A O 1
ATOM 6112 N N . TYR A 1 808 ? -19.622 -8.774 27.348 1.00 90.06 808 TYR A N 1
ATOM 6113 C CA . TYR A 1 808 ? -20.303 -9.368 28.492 1.00 90.06 808 TYR A CA 1
ATOM 6114 C C . TYR A 1 808 ? -20.218 -10.891 28.439 1.00 90.06 808 TYR A C 1
ATOM 6116 O O . TYR A 1 808 ? -20.539 -11.500 27.413 1.00 90.06 808 TYR A O 1
ATOM 6124 N N . HIS A 1 809 ? -19.833 -11.509 29.548 1.00 86.31 809 HIS A N 1
ATOM 6125 C CA . HIS A 1 809 ? -19.8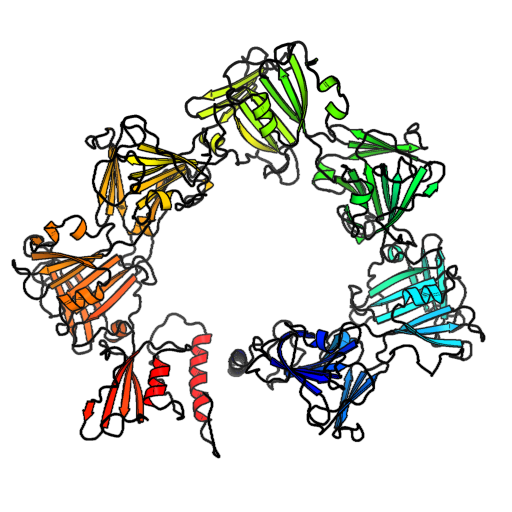13 -12.960 29.685 1.00 86.31 809 HIS A CA 1
ATOM 6126 C C . HIS A 1 809 ? -21.232 -13.562 29.653 1.00 86.31 809 HIS A C 1
ATOM 6128 O O . HIS A 1 809 ? -22.137 -13.032 30.291 1.00 86.31 809 HIS A O 1
ATOM 6134 N N . LEU A 1 810 ? -21.448 -14.668 28.924 1.00 79.75 810 LEU A N 1
ATOM 6135 C CA . LEU A 1 810 ? -22.779 -15.284 28.736 1.00 79.75 810 LEU A CA 1
ATOM 6136 C C . LEU A 1 810 ? -23.024 -16.556 29.578 1.00 79.75 810 LEU A C 1
ATOM 6138 O O . LEU A 1 810 ? -23.838 -17.394 29.186 1.00 79.75 810 LEU A O 1
ATOM 6142 N N . LEU A 1 811 ? -22.324 -16.754 30.701 1.00 67.50 811 LEU A N 1
ATOM 6143 C CA . LEU A 1 811 ? -22.455 -17.990 31.495 1.00 67.50 811 LEU A CA 1
ATOM 6144 C C . LEU A 1 811 ? -23.553 -17.964 32.565 1.00 67.50 811 LEU A C 1
ATOM 6146 O O . LEU A 1 811 ? -23.999 -19.037 32.978 1.00 67.50 811 LEU A O 1
ATOM 6150 N N . ASP A 1 812 ? -23.991 -16.789 33.014 1.00 74.62 812 ASP A N 1
ATOM 6151 C CA . ASP A 1 812 ? -24.915 -16.666 34.139 1.00 74.62 812 ASP A CA 1
ATOM 6152 C C . ASP A 1 812 ? -25.871 -15.467 34.020 1.00 74.62 812 ASP A C 1
ATOM 6154 O O . ASP A 1 812 ? -25.742 -14.598 33.159 1.00 74.62 812 ASP A O 1
ATOM 6158 N N . GLU A 1 813 ? -26.875 -15.461 34.898 1.00 85.69 813 GLU A N 1
ATOM 6159 C CA . GLU A 1 813 ? -27.776 -14.328 35.120 1.00 85.69 813 GLU A CA 1
ATOM 6160 C C . GLU A 1 813 ? -27.496 -13.674 36.485 1.00 85.69 813 GLU A C 1
ATOM 6162 O O . GLU A 1 813 ? -28.430 -13.236 37.168 1.00 85.69 813 GLU A O 1
ATOM 6167 N N . GLU A 1 814 ? -26.245 -13.669 36.946 1.00 85.19 814 GLU A N 1
ATOM 6168 C CA . GLU A 1 814 ? -25.849 -13.038 38.205 1.00 85.19 814 GLU A CA 1
ATOM 6169 C C . GLU A 1 814 ? -25.683 -11.517 38.048 1.00 85.19 814 GLU A C 1
ATOM 6171 O O . GLU A 1 814 ? -25.765 -10.943 36.959 1.00 85.19 814 GLU A O 1
ATOM 6176 N N . CYS A 1 815 ? -25.550 -10.837 39.186 1.00 86.50 815 CYS A N 1
ATOM 6177 C CA . CYS A 1 815 ? -25.324 -9.399 39.227 1.00 86.50 815 CYS A CA 1
ATOM 6178 C C . CYS A 1 815 ? -23.824 -9.110 39.232 1.00 86.50 815 CYS A C 1
ATOM 6180 O O . CYS A 1 815 ? -23.128 -9.499 40.172 1.00 86.50 815 CYS A O 1
ATOM 6182 N N . HIS A 1 816 ? -23.357 -8.366 38.236 1.00 84.44 816 HIS A N 1
ATOM 6183 C CA . HIS A 1 816 ? -21.950 -8.032 38.044 1.00 84.44 816 HIS A CA 1
ATOM 6184 C C . HIS A 1 816 ? -21.727 -6.535 38.254 1.00 84.44 816 HIS A C 1
ATOM 6186 O O . HIS A 1 816 ? -22.462 -5.708 37.716 1.00 84.44 816 HIS A O 1
ATOM 6192 N N . LYS A 1 817 ? -20.721 -6.159 39.048 1.00 81.38 817 LYS A N 1
ATOM 6193 C CA . LYS A 1 817 ? -20.378 -4.744 39.273 1.00 81.38 817 LYS A CA 1
ATOM 6194 C C . LYS A 1 817 ? -19.672 -4.160 38.045 1.00 81.38 817 LYS A C 1
ATOM 6196 O O . LYS A 1 817 ? -18.865 -4.835 37.413 1.00 81.38 817 LYS A O 1
ATOM 6201 N N . SER A 1 818 ? -19.940 -2.894 37.746 1.00 76.19 818 SER A N 1
ATOM 6202 C CA . SER A 1 818 ? -19.208 -2.137 36.723 1.00 76.19 818 SER A CA 1
ATOM 6203 C C . SER A 1 818 ? -17.859 -1.633 37.252 1.00 76.19 818 SER A C 1
ATOM 6205 O O . SER A 1 818 ? -17.590 -1.674 38.455 1.00 76.19 818 SER A O 1
ATOM 6207 N N . ARG A 1 819 ? -17.040 -1.066 36.356 1.00 70.06 819 ARG A N 1
ATOM 6208 C CA . ARG A 1 819 ? -15.712 -0.493 36.641 1.00 70.06 819 ARG A CA 1
ATOM 6209 C C . ARG A 1 819 ? -15.645 0.451 37.844 1.00 70.06 819 ARG A C 1
ATOM 6211 O O . ARG A 1 819 ? -14.646 0.463 38.551 1.00 70.06 819 ARG A O 1
ATOM 6218 N N . ASP A 1 820 ? -16.664 1.281 38.041 1.00 67.69 820 ASP A N 1
ATOM 6219 C CA . ASP A 1 820 ? -16.701 2.286 39.110 1.00 67.69 820 ASP A CA 1
ATOM 6220 C C . ASP A 1 820 ? -17.026 1.696 40.494 1.00 67.69 820 ASP A C 1
ATOM 6222 O O . ASP A 1 820 ? -16.959 2.402 41.500 1.00 67.69 820 ASP A O 1
ATOM 6226 N N . GLY A 1 821 ? -17.408 0.414 40.552 1.00 70.50 821 GLY A N 1
ATOM 6227 C CA . GLY A 1 821 ? -17.876 -0.264 41.760 1.00 70.50 821 GLY A CA 1
ATOM 6228 C C . GLY A 1 821 ? -19.199 0.283 42.309 1.00 70.50 821 GLY A C 1
ATOM 6229 O O . GLY A 1 821 ? -19.690 -0.214 43.327 1.00 70.50 821 GLY A O 1
ATOM 6230 N N . THR A 1 822 ? -19.790 1.288 41.655 1.00 80.69 822 THR A N 1
ATOM 6231 C CA . THR A 1 822 ? -21.017 1.967 42.089 1.00 80.69 822 THR A CA 1
ATOM 6232 C C . THR A 1 822 ? -22.233 1.583 41.266 1.00 80.69 822 THR A C 1
ATOM 6234 O O . THR A 1 822 ? -23.337 1.610 41.805 1.00 80.69 822 THR A O 1
ATOM 6237 N N . THR A 1 823 ? -22.038 1.175 40.015 1.00 86.75 823 THR A N 1
ATOM 6238 C CA . THR A 1 823 ? -23.091 0.654 39.135 1.00 86.75 823 THR A CA 1
ATOM 6239 C C . THR A 1 823 ? -22.943 -0.857 38.941 1.00 86.75 823 THR A C 1
ATOM 6241 O O . THR A 1 823 ? -21.932 -1.459 39.319 1.00 86.75 823 THR A O 1
ATOM 6244 N N . SER A 1 824 ? -23.967 -1.503 38.390 1.00 88.12 824 SER A N 1
ATOM 6245 C CA . SER A 1 824 ? -23.938 -2.938 38.086 1.00 88.12 824 SER A CA 1
ATOM 6246 C C . SER A 1 824 ? -24.738 -3.268 36.835 1.00 88.12 824 SER A C 1
ATOM 6248 O O . SER A 1 824 ? -25.511 -2.451 36.327 1.00 88.12 824 SER A O 1
ATOM 6250 N N . TYR A 1 825 ? -24.559 -4.480 36.328 1.00 88.94 825 TYR A N 1
ATOM 6251 C CA . TYR A 1 825 ? -25.338 -5.022 35.233 1.00 88.94 825 TYR A CA 1
ATOM 6252 C C . TYR A 1 825 ? -25.753 -6.466 35.512 1.00 88.94 825 TYR A C 1
ATOM 6254 O O . TYR A 1 825 ? -25.133 -7.186 36.294 1.00 88.94 825 TYR A O 1
ATOM 6262 N N . ARG A 1 826 ? -26.832 -6.883 34.858 1.00 90.75 826 ARG A N 1
ATOM 6263 C CA . ARG A 1 826 ? -27.329 -8.257 34.873 1.00 90.75 826 ARG A CA 1
ATOM 6264 C C . ARG A 1 826 ? -27.815 -8.630 33.486 1.00 90.75 826 ARG A C 1
ATOM 6266 O O . ARG A 1 826 ? -28.510 -7.839 32.841 1.00 90.75 826 ARG A O 1
ATOM 6273 N N . LEU A 1 827 ? -27.486 -9.842 33.059 1.00 90.69 827 LEU A N 1
ATOM 6274 C CA . LEU A 1 827 ? -28.034 -10.427 31.844 1.00 90.69 827 LEU A CA 1
ATOM 6275 C C . LEU A 1 827 ? -29.247 -11.294 32.179 1.00 90.69 827 LEU A C 1
ATOM 6277 O O . LEU A 1 827 ? -29.298 -11.949 33.217 1.00 90.69 827 LEU A O 1
ATOM 6281 N N . THR A 1 828 ? -30.243 -11.284 31.302 1.00 89.19 828 THR A N 1
ATOM 6282 C CA . THR A 1 828 ? -31.307 -12.295 31.271 1.00 89.19 828 THR A CA 1
ATOM 6283 C C . THR A 1 828 ? -31.183 -13.041 29.954 1.00 89.19 828 THR A C 1
ATOM 6285 O O . THR A 1 828 ? -31.190 -12.405 28.897 1.00 89.19 828 THR A O 1
ATOM 6288 N N . LEU A 1 829 ? -31.003 -14.357 30.020 1.00 86.25 829 LEU A N 1
ATOM 6289 C CA . LEU A 1 829 ? -30.609 -15.209 28.905 1.00 86.25 829 LEU A CA 1
ATOM 6290 C C . LEU A 1 829 ? -31.786 -16.082 28.456 1.00 86.25 829 LEU A C 1
ATOM 6292 O O . LEU A 1 829 ? -32.411 -16.796 29.236 1.00 86.25 829 LEU A O 1
ATOM 6296 N N . GLY A 1 830 ? -32.066 -16.070 27.158 1.00 81.50 830 GLY A N 1
ATOM 6297 C CA . GLY A 1 830 ? -33.068 -16.926 26.536 1.00 81.50 830 GLY A CA 1
ATOM 6298 C C . GLY A 1 830 ? -32.970 -16.853 25.019 1.00 81.50 830 GLY A C 1
ATOM 6299 O O . GLY A 1 830 ? -31.870 -16.855 24.459 1.00 81.50 830 GLY A O 1
ATOM 6300 N N . HIS A 1 831 ? -34.122 -16.752 24.354 1.00 79.19 831 HIS A N 1
ATOM 6301 C CA . HIS A 1 831 ? -34.169 -16.506 22.909 1.00 79.19 831 HIS A CA 1
ATOM 6302 C C . HIS A 1 831 ? -33.624 -15.115 22.534 1.00 79.19 831 HIS A C 1
ATOM 6304 O O . HIS A 1 831 ? -33.024 -14.912 21.478 1.00 79.19 831 HIS A O 1
ATOM 6310 N N . THR A 1 832 ? -33.803 -14.153 23.438 1.00 86.88 832 THR A N 1
ATOM 6311 C CA . THR A 1 832 ? -33.152 -12.844 23.421 1.00 86.88 832 THR A CA 1
ATOM 6312 C C . THR A 1 832 ? -32.275 -12.717 24.668 1.00 86.88 832 THR A C 1
ATOM 6314 O O . THR A 1 832 ? -32.500 -13.397 25.672 1.00 86.88 832 THR A O 1
ATOM 6317 N N . VAL A 1 833 ? -31.242 -11.881 24.595 1.00 90.19 833 VAL A N 1
ATOM 6318 C CA . VAL A 1 833 ? -30.461 -11.449 25.758 1.00 90.19 833 VAL A CA 1
ATOM 6319 C C . VAL A 1 833 ? -30.944 -10.066 26.150 1.00 90.19 833 VAL A C 1
ATOM 6321 O O . VAL A 1 833 ? -30.926 -9.153 25.325 1.00 90.19 833 VAL A O 1
ATOM 6324 N N . VAL A 1 834 ? -31.344 -9.887 27.405 1.00 91.94 834 VAL A N 1
ATOM 6325 C CA . VAL A 1 834 ? -31.654 -8.561 27.951 1.00 91.94 834 VAL A CA 1
ATOM 6326 C C . VAL A 1 834 ? -30.499 -8.108 28.829 1.00 91.94 834 VAL A C 1
ATOM 6328 O O . VAL A 1 834 ? -30.254 -8.682 29.890 1.00 91.94 834 VAL A O 1
ATOM 6331 N N . ILE A 1 835 ? -29.800 -7.061 28.397 1.00 91.56 835 ILE A N 1
ATOM 6332 C CA . ILE A 1 835 ? -28.770 -6.384 29.185 1.00 91.56 835 ILE A CA 1
ATOM 6333 C C . ILE A 1 835 ? -29.478 -5.351 30.059 1.00 91.56 835 ILE A C 1
ATOM 6335 O O . ILE A 1 835 ? -29.983 -4.352 29.546 1.00 91.56 835 ILE A O 1
ATOM 6339 N N . THR A 1 836 ? -29.521 -5.576 31.371 1.00 91.75 836 THR A N 1
ATOM 6340 C CA . THR A 1 836 ? -30.044 -4.596 32.333 1.00 91.75 836 THR A CA 1
ATOM 6341 C C . THR A 1 836 ? -28.885 -3.914 33.043 1.00 91.75 836 THR A C 1
ATOM 6343 O O . THR A 1 836 ? -28.103 -4.587 33.708 1.00 91.75 836 THR A O 1
ATOM 6346 N N . LYS A 1 837 ? -28.785 -2.586 32.932 1.00 90.50 837 LYS A N 1
ATOM 6347 C CA . LYS A 1 837 ? -27.833 -1.766 33.700 1.00 90.50 837 LYS A CA 1
ATOM 6348 C C . LYS A 1 837 ? -28.546 -1.131 34.896 1.00 90.50 837 LYS A C 1
ATOM 6350 O O . LYS A 1 837 ? -29.722 -0.768 34.794 1.00 90.50 837 LYS A O 1
ATOM 6355 N N . TYR A 1 838 ? -27.843 -0.969 36.009 1.00 91.31 838 TYR A N 1
ATOM 6356 C CA . TYR A 1 838 ? -28.365 -0.465 37.280 1.00 91.31 838 TYR A CA 1
ATOM 6357 C C . TYR A 1 838 ? -27.497 0.674 37.819 1.00 91.31 838 TYR A C 1
ATOM 6359 O O . TYR A 1 838 ? -26.275 0.637 37.692 1.00 91.31 838 TYR A O 1
ATOM 6367 N N . ASP A 1 839 ? -28.132 1.658 38.460 1.00 90.69 839 ASP A N 1
ATOM 6368 C CA . ASP A 1 839 ? -27.451 2.815 39.068 1.00 90.69 839 ASP A CA 1
ATOM 6369 C C . ASP A 1 839 ? -26.827 2.488 40.447 1.00 90.69 839 ASP A C 1
ATOM 6371 O O . ASP A 1 839 ? -26.211 3.348 41.075 1.00 90.69 839 ASP A O 1
ATOM 6375 N N . ASP A 1 840 ? -27.008 1.258 40.938 1.00 89.50 840 ASP A N 1
ATOM 6376 C CA . ASP A 1 840 ? -26.426 0.719 42.171 1.00 89.50 840 ASP A CA 1
ATOM 6377 C C . ASP A 1 840 ? -25.584 -0.534 41.896 1.00 89.50 840 ASP A C 1
ATOM 6379 O O . ASP A 1 840 ? -25.702 -1.148 40.840 1.00 89.50 840 ASP A O 1
ATOM 6383 N N . SER A 1 841 ? -24.770 -0.961 42.864 1.00 85.25 841 SER A N 1
ATOM 6384 C CA . SER A 1 841 ? -23.843 -2.093 42.730 1.00 85.25 841 SER A CA 1
ATOM 6385 C C . SER A 1 841 ? -24.437 -3.470 43.066 1.00 85.25 841 SER A C 1
ATOM 6387 O O . SER A 1 841 ? -23.702 -4.458 43.077 1.00 85.25 841 SER A O 1
ATOM 6389 N N . VAL A 1 842 ? -25.740 -3.557 43.370 1.00 87.56 842 VAL A N 1
ATOM 6390 C CA . VAL A 1 842 ? -26.423 -4.800 43.787 1.00 87.56 842 VAL A CA 1
ATOM 6391 C C . VAL A 1 842 ? -27.656 -5.130 42.931 1.00 87.56 842 VAL A C 1
ATOM 6393 O O . VAL A 1 842 ? -28.506 -5.920 43.346 1.00 87.56 842 VAL A O 1
ATOM 6396 N N . CYS A 1 843 ? -27.743 -4.560 41.726 1.00 89.75 843 CYS A N 1
ATOM 6397 C CA . CYS A 1 843 ? -28.788 -4.791 40.728 1.00 89.75 843 CYS A CA 1
ATOM 6398 C C . CYS A 1 843 ? -30.229 -4.562 41.222 1.00 89.75 843 CYS A C 1
ATOM 6400 O O . CYS A 1 843 ? -31.114 -5.396 40.991 1.00 89.75 843 CYS A O 1
ATOM 6402 N N . THR A 1 844 ? -30.497 -3.437 41.898 1.00 90.38 844 THR A N 1
ATOM 6403 C CA . THR A 1 844 ? -31.835 -3.136 42.454 1.00 90.38 844 THR A CA 1
ATOM 6404 C C . THR A 1 844 ? -32.555 -1.948 41.808 1.00 90.38 844 THR A C 1
ATOM 6406 O O . THR A 1 844 ? -33.781 -1.974 41.684 1.00 90.38 844 THR A O 1
ATOM 6409 N N . ALA A 1 845 ? -31.828 -0.926 41.367 1.00 90.94 845 ALA A N 1
ATOM 6410 C CA . ALA A 1 845 ? -32.317 0.308 40.765 1.00 90.94 845 ALA A CA 1
ATOM 6411 C C . ALA A 1 845 ? -31.984 0.337 39.266 1.00 90.94 845 ALA A C 1
ATOM 6413 O O . ALA A 1 845 ? -30.914 0.775 38.849 1.00 90.94 845 ALA A O 1
ATOM 6414 N N . THR A 1 846 ? -32.903 -0.179 38.446 1.00 92.94 846 THR A N 1
ATOM 6415 C CA . THR A 1 846 ? -32.722 -0.268 36.990 1.00 92.94 846 THR A CA 1
ATOM 6416 C C . THR A 1 846 ? -32.572 1.111 36.349 1.00 92.94 846 THR A C 1
ATOM 6418 O O . THR A 1 846 ? -33.436 1.973 36.510 1.00 92.94 846 THR A O 1
ATOM 6421 N N . SER A 1 847 ? -31.501 1.261 35.572 1.00 90.88 847 SER A N 1
ATOM 6422 C CA . SER A 1 847 ? -31.123 2.462 34.826 1.00 90.88 847 SER A CA 1
ATOM 6423 C C . SER A 1 847 ? -31.571 2.371 33.365 1.00 90.88 847 SER A C 1
ATOM 6425 O O . SER A 1 847 ? -32.269 3.243 32.848 1.00 90.88 847 SER A O 1
ATOM 6427 N N . SER A 1 848 ? -31.224 1.265 32.698 1.00 90.75 848 SER A N 1
ATOM 6428 C CA . SER A 1 848 ? -31.586 1.000 31.302 1.00 90.75 848 SER A CA 1
ATOM 6429 C C . SER A 1 848 ? -31.686 -0.499 31.016 1.00 90.75 848 SER A C 1
ATOM 6431 O O . SER A 1 848 ? -31.123 -1.323 31.740 1.00 90.75 848 SER A O 1
ATOM 6433 N N . GLN A 1 849 ? -32.424 -0.844 29.960 1.00 91.06 849 GLN A N 1
ATOM 6434 C CA . GLN A 1 849 ? -32.553 -2.206 29.449 1.00 91.06 849 GLN A CA 1
ATOM 6435 C C . GLN A 1 849 ? -32.410 -2.218 27.933 1.00 91.06 849 GLN A C 1
ATOM 6437 O O . GLN A 1 849 ? -33.055 -1.426 27.245 1.00 91.06 849 GLN A O 1
ATOM 6442 N N . THR A 1 850 ? -31.607 -3.153 27.434 1.00 91.00 850 THR A N 1
ATOM 6443 C CA . THR A 1 850 ? -31.394 -3.376 26.004 1.00 91.00 850 THR A CA 1
ATOM 6444 C C . THR A 1 850 ? -31.662 -4.837 25.685 1.00 91.00 850 THR A C 1
ATOM 6446 O O . THR A 1 850 ? -30.981 -5.716 26.205 1.00 91.00 850 THR A O 1
ATOM 6449 N N . GLU A 1 851 ? -32.647 -5.098 24.830 1.00 91.50 851 GLU A N 1
ATOM 6450 C CA . GLU A 1 851 ? -32.959 -6.441 24.344 1.00 91.50 851 GLU A CA 1
ATOM 6451 C C . GLU A 1 851 ? -32.227 -6.716 23.024 1.00 91.50 851 GLU A C 1
ATOM 6453 O O . GLU A 1 851 ? -32.291 -5.926 22.082 1.00 91.50 851 GLU A O 1
ATOM 6458 N N . VAL A 1 852 ? -31.528 -7.847 22.955 1.00 89.88 852 VAL A N 1
ATOM 6459 C CA . VAL A 1 852 ? -30.709 -8.265 21.816 1.00 89.88 852 VAL A CA 1
ATOM 6460 C C . VAL A 1 852 ? -31.175 -9.639 21.358 1.00 89.88 852 VAL A C 1
ATOM 6462 O O . VAL A 1 852 ? -31.051 -10.627 22.078 1.00 89.88 852 VAL A O 1
ATOM 6465 N N . SER A 1 853 ? -31.710 -9.724 20.142 1.00 86.69 853 SER A N 1
ATOM 6466 C CA . SER A 1 853 ? -32.090 -11.015 19.561 1.00 86.69 853 SER A CA 1
ATOM 6467 C C . SER A 1 853 ? -30.877 -11.792 19.051 1.00 86.69 853 SER A C 1
ATOM 6469 O O . SER A 1 853 ? -29.860 -11.191 18.687 1.00 86.69 853 SER A O 1
ATOM 6471 N N . TRP A 1 854 ? -30.998 -13.121 18.955 1.00 82.25 854 TRP A N 1
ATOM 6472 C CA . TRP A 1 854 ? -29.974 -13.967 18.329 1.00 82.25 854 TRP A CA 1
ATOM 6473 C C . TRP A 1 854 ? -29.605 -13.465 16.928 1.00 82.25 854 TRP A C 1
ATOM 6475 O O . TRP A 1 854 ? -28.431 -13.293 16.599 1.00 82.25 854 TRP A O 1
ATOM 6485 N N . ARG A 1 855 ? -30.622 -13.111 16.133 1.00 77.44 855 ARG A N 1
ATOM 6486 C CA . ARG A 1 855 ? -30.452 -12.528 14.799 1.00 77.44 855 ARG A CA 1
ATOM 6487 C C . ARG A 1 855 ? -29.639 -11.234 14.843 1.00 77.44 855 ARG A C 1
ATOM 6489 O O . ARG A 1 855 ? -28.726 -11.071 14.037 1.00 77.44 855 ARG A O 1
ATOM 6496 N N . THR A 1 856 ? -29.943 -10.331 15.776 1.00 84.06 856 THR A N 1
ATOM 6497 C CA . THR A 1 856 ? -29.215 -9.064 15.947 1.00 84.06 856 THR A CA 1
ATOM 6498 C C . THR A 1 856 ? -27.743 -9.318 16.265 1.00 84.06 856 THR A C 1
ATOM 6500 O O . THR A 1 856 ? -26.880 -8.711 15.640 1.00 84.06 856 THR A O 1
ATOM 6503 N N . ALA A 1 857 ? -27.441 -10.241 17.178 1.00 87.31 857 ALA A N 1
ATOM 6504 C CA . ALA A 1 857 ? -26.064 -10.558 17.552 1.00 87.31 857 ALA A CA 1
ATOM 6505 C C . ALA A 1 857 ? -25.288 -11.312 16.454 1.00 87.31 857 ALA A C 1
ATOM 6507 O O . ALA A 1 857 ? -24.071 -11.193 16.372 1.00 87.31 857 ALA A O 1
ATOM 6508 N N . ASN A 1 858 ? -25.965 -12.085 15.605 1.00 81.50 858 ASN A N 1
ATOM 6509 C CA . ASN A 1 858 ? -25.316 -12.885 14.563 1.00 81.50 858 ASN A CA 1
ATOM 6510 C C . ASN A 1 858 ? -25.121 -12.108 13.245 1.00 81.50 858 ASN A C 1
ATOM 6512 O O . ASN A 1 858 ? -24.116 -12.259 12.555 1.00 81.50 858 ASN A O 1
ATOM 6516 N N . ARG A 1 859 ? -26.081 -11.247 12.885 1.00 79.88 859 ARG A N 1
ATOM 6517 C CA . ARG A 1 859 ? -25.988 -10.366 11.705 1.00 79.88 859 ARG A CA 1
ATOM 6518 C C . ARG A 1 859 ? -25.253 -9.064 11.992 1.00 79.88 859 ARG A C 1
ATOM 6520 O O . ARG A 1 859 ? -24.751 -8.437 11.061 1.00 79.88 859 ARG A O 1
ATOM 6527 N N . SER A 1 860 ? -25.233 -8.652 13.256 1.00 87.56 860 SER A N 1
ATOM 6528 C CA . SER A 1 860 ? -24.588 -7.432 13.734 1.00 87.56 860 SER A CA 1
ATOM 6529 C C . SER A 1 860 ? -24.996 -6.190 12.930 1.00 87.56 860 SER A C 1
ATOM 6531 O O . SER A 1 860 ? -24.119 -5.505 12.394 1.00 87.56 860 SER A O 1
ATOM 6533 N N . PRO A 1 861 ? -26.304 -5.891 12.776 1.00 85.56 861 PRO A N 1
ATOM 6534 C CA . PRO A 1 861 ? -26.743 -4.699 12.064 1.00 85.56 861 PRO A CA 1
ATOM 6535 C C . PRO A 1 861 ? -26.372 -3.436 12.846 1.00 85.56 861 PRO A C 1
ATOM 6537 O O . PRO A 1 861 ? -26.188 -3.465 14.063 1.00 85.56 861 PRO A O 1
ATOM 6540 N N . CYS A 1 862 ? -26.296 -2.316 12.135 1.00 88.62 862 CYS A N 1
ATOM 6541 C CA . CYS A 1 862 ? -26.118 -1.003 12.738 1.00 88.62 862 CYS A CA 1
ATOM 6542 C C . CYS A 1 862 ? -27.446 -0.480 13.282 1.00 88.62 862 CYS A C 1
ATOM 6544 O O . CYS A 1 862 ? -28.365 -0.207 12.509 1.00 88.62 862 CYS A O 1
ATOM 6546 N N . ILE A 1 863 ? -27.538 -0.337 14.603 1.00 89.75 863 ILE A N 1
ATOM 6547 C CA . ILE A 1 863 ? -28.718 0.196 15.287 1.00 89.75 863 ILE A CA 1
ATOM 6548 C C . ILE A 1 863 ? -28.420 1.636 15.694 1.00 89.75 863 ILE A C 1
ATOM 6550 O O . ILE A 1 863 ? -27.633 1.878 16.603 1.00 89.75 863 ILE A O 1
ATOM 6554 N N . ASN A 1 864 ? -29.033 2.604 15.013 1.00 86.62 864 ASN A N 1
ATOM 6555 C CA . ASN A 1 864 ? -28.814 4.020 15.304 1.00 86.62 864 ASN A CA 1
ATOM 6556 C C . ASN A 1 864 ? -29.590 4.429 16.564 1.00 86.62 864 ASN A C 1
ATOM 6558 O O . ASN A 1 864 ? -30.821 4.435 16.560 1.00 86.62 864 ASN A O 1
ATOM 6562 N N . ALA A 1 865 ? -28.872 4.810 17.619 1.00 79.19 865 ALA A N 1
ATOM 6563 C CA . ALA A 1 865 ? -29.455 5.394 18.826 1.00 79.19 865 ALA A CA 1
ATOM 6564 C C . ALA A 1 865 ? -29.767 6.891 18.634 1.00 79.19 865 ALA A C 1
ATOM 6566 O O . ALA A 1 865 ? -30.702 7.428 19.228 1.00 79.19 865 ALA A O 1
ATOM 6567 N N . SER A 1 866 ? -28.998 7.571 17.777 1.00 85.75 866 SER A N 1
ATOM 6568 C CA . SER A 1 866 ? -29.199 8.969 17.387 1.00 85.75 866 SER A CA 1
ATOM 6569 C C . SER A 1 866 ? -28.597 9.228 15.992 1.00 85.75 866 SER A C 1
ATOM 6571 O O . SER A 1 866 ? -27.942 8.344 15.440 1.00 85.75 866 SER A O 1
ATOM 6573 N N . PRO A 1 867 ? -28.767 10.424 15.390 1.00 84.62 867 PRO A N 1
ATOM 6574 C CA . PRO A 1 867 ? -28.109 10.762 14.123 1.00 84.62 867 PRO A CA 1
ATOM 6575 C C . PRO A 1 867 ? -26.576 10.696 14.172 1.00 84.62 867 PRO A C 1
ATOM 6577 O O . PRO A 1 867 ? -25.947 10.626 13.121 1.00 84.62 867 PRO A O 1
ATOM 6580 N N . THR A 1 868 ? -25.983 10.742 15.368 1.00 85.62 868 THR A N 1
ATOM 6581 C CA . THR A 1 868 ? -24.530 10.747 15.579 1.00 85.62 868 THR A CA 1
ATOM 6582 C C . THR A 1 868 ? -24.033 9.515 16.334 1.00 85.62 868 THR A C 1
ATOM 6584 O O . THR A 1 868 ? -22.842 9.422 16.597 1.00 85.62 868 THR A O 1
ATOM 6587 N N . GLN A 1 869 ? -24.906 8.572 16.705 1.00 90.00 869 GLN A N 1
ATOM 6588 C CA . GLN A 1 869 ? -24.523 7.393 17.487 1.00 90.00 869 GLN A CA 1
ATOM 6589 C C . GLN A 1 869 ? -25.200 6.123 16.982 1.00 90.00 869 GLN A C 1
ATOM 6591 O O . GLN A 1 869 ? -26.414 6.099 16.760 1.00 90.00 869 GLN A O 1
ATOM 6596 N N . ALA A 1 870 ? -24.422 5.049 16.879 1.00 92.81 870 ALA A N 1
ATOM 6597 C CA . ALA A 1 870 ? -24.914 3.722 16.527 1.00 92.81 870 ALA A CA 1
ATOM 6598 C C . ALA A 1 870 ? -24.318 2.634 17.420 1.00 92.81 870 ALA A C 1
ATOM 6600 O O . ALA A 1 870 ? -23.247 2.807 17.993 1.00 92.81 870 ALA A O 1
ATOM 6601 N N . THR A 1 871 ? -24.994 1.494 17.492 1.00 93.06 871 THR A N 1
ATOM 6602 C CA . THR A 1 871 ? -24.561 0.328 18.262 1.00 93.06 871 THR A CA 1
ATOM 6603 C C . THR A 1 871 ? -24.608 -0.928 17.398 1.00 93.06 871 THR A C 1
ATOM 6605 O O . THR A 1 871 ? -25.531 -1.102 16.595 1.00 93.06 871 THR A O 1
ATOM 6608 N N . ARG A 1 872 ? -23.626 -1.820 17.567 1.00 93.69 872 ARG A N 1
ATOM 6609 C CA . ARG A 1 872 ? -23.616 -3.172 16.984 1.00 93.69 872 ARG A CA 1
ATOM 6610 C C . ARG A 1 872 ? -23.419 -4.217 18.071 1.00 93.69 872 ARG A C 1
ATOM 6612 O O . ARG A 1 872 ? -22.698 -3.989 19.037 1.00 93.69 872 ARG A O 1
ATOM 6619 N N . PHE A 1 873 ? -24.031 -5.377 17.863 1.00 92.88 873 PHE A N 1
ATOM 6620 C CA . PHE A 1 873 ? -23.967 -6.517 18.771 1.00 92.88 873 PHE A CA 1
ATOM 6621 C C . PHE A 1 873 ? -23.361 -7.716 18.046 1.00 92.88 873 PHE A C 1
ATOM 6623 O O . PHE A 1 873 ? -23.733 -7.990 16.902 1.00 92.88 873 PHE A O 1
ATOM 6630 N N . TYR A 1 874 ? -22.462 -8.443 18.705 1.00 92.00 874 TYR A N 1
ATOM 6631 C CA . TYR A 1 874 ? -21.843 -9.648 18.161 1.00 92.00 874 TYR A CA 1
ATOM 6632 C C . TYR A 1 874 ? -21.875 -10.779 19.174 1.00 92.00 874 TYR A C 1
ATOM 6634 O O . TYR A 1 874 ? -21.392 -10.632 20.295 1.00 92.00 874 TYR A O 1
ATOM 6642 N N . PHE A 1 875 ? -22.374 -11.933 18.749 1.00 89.62 875 PHE A N 1
ATOM 6643 C CA . PHE A 1 875 ? -22.127 -13.178 19.463 1.00 89.62 875 PHE A CA 1
ATOM 6644 C C . PHE A 1 875 ? -20.728 -13.702 19.103 1.00 89.62 875 PHE A C 1
ATOM 6646 O O . PHE A 1 875 ? -20.328 -13.704 17.930 1.00 89.62 875 PHE A O 1
ATOM 6653 N N . ARG A 1 876 ? -19.966 -14.123 20.112 1.00 89.31 876 ARG A N 1
ATOM 6654 C CA . ARG A 1 876 ? -18.624 -14.698 19.969 1.00 89.31 876 ARG A CA 1
ATOM 6655 C C . ARG A 1 876 ? -18.485 -15.928 20.860 1.00 89.31 876 ARG A C 1
ATOM 6657 O O . ARG A 1 876 ? -19.151 -16.035 21.885 1.00 89.31 876 ARG A O 1
ATOM 6664 N N . GLY A 1 877 ? -17.604 -16.841 20.458 1.00 84.88 877 GLY A N 1
ATOM 6665 C CA . GLY A 1 877 ? -17.392 -18.127 21.120 1.00 84.88 877 GLY A CA 1
ATOM 6666 C C . GLY A 1 877 ? -18.183 -19.281 20.482 1.00 84.88 877 GLY A C 1
ATOM 6667 O O . GLY A 1 877 ? -18.668 -19.154 19.354 1.00 84.88 877 GLY A O 1
ATOM 6668 N N . PRO A 1 878 ? -18.263 -20.442 21.154 1.00 84.06 878 PRO A N 1
ATOM 6669 C CA . PRO A 1 878 ? -18.905 -21.633 20.608 1.00 84.06 878 PRO A CA 1
ATOM 6670 C C . PRO A 1 878 ? -20.418 -21.440 20.466 1.00 84.06 878 PRO A C 1
ATOM 6672 O O . PRO A 1 878 ? -21.075 -20.924 21.369 1.00 84.06 878 PRO A O 1
ATOM 6675 N N . GLN A 1 879 ? -20.982 -21.904 19.346 1.00 82.19 879 GLN A N 1
ATOM 6676 C CA . GLN A 1 879 ? -22.428 -21.871 19.134 1.00 82.19 879 GLN A CA 1
ATOM 6677 C C . GLN A 1 879 ? -23.135 -22.760 20.179 1.00 82.19 879 GLN A C 1
ATOM 6679 O O . GLN A 1 879 ? -22.793 -23.943 20.295 1.00 82.19 879 GLN A O 1
ATOM 6684 N N . PRO A 1 880 ? -24.117 -22.231 20.932 1.00 84.12 880 PRO A N 1
ATOM 6685 C CA . PRO A 1 880 ? -24.866 -23.011 21.905 1.00 84.12 880 PRO A CA 1
ATOM 6686 C C . PRO A 1 880 ? -25.697 -24.097 21.208 1.00 84.12 880 PRO A C 1
ATOM 6688 O O . PRO A 1 880 ? -26.216 -23.855 20.113 1.00 84.12 880 PRO A O 1
ATOM 6691 N N . PRO A 1 881 ? -25.879 -25.276 21.832 1.00 87.62 881 PRO A N 1
ATOM 6692 C CA . PRO A 1 881 ? -26.819 -26.271 21.328 1.00 87.62 881 PRO A CA 1
ATOM 6693 C C . PRO A 1 881 ? -28.248 -25.708 21.323 1.00 87.62 881 PRO A C 1
ATOM 6695 O O . PRO A 1 881 ? -28.602 -24.895 22.178 1.00 87.62 881 PRO A O 1
ATOM 6698 N N . LEU A 1 882 ? -29.078 -26.180 20.391 1.00 89.38 882 LEU A N 1
ATOM 6699 C CA . LEU A 1 882 ? -30.478 -25.771 20.281 1.00 89.38 882 LEU A CA 1
ATOM 6700 C C . LEU A 1 882 ? -31.268 -26.226 21.510 1.00 89.38 882 LEU A C 1
ATOM 6702 O O . LEU A 1 882 ? -31.104 -27.362 21.977 1.00 89.38 882 LEU A O 1
ATOM 6706 N N . THR A 1 883 ? -32.181 -25.376 21.977 1.00 91.00 883 THR A N 1
ATOM 6707 C CA . THR A 1 883 ? -33.173 -25.744 22.989 1.00 91.00 883 THR A CA 1
ATOM 6708 C C . THR A 1 883 ? -34.286 -26.533 22.312 1.00 91.00 883 THR A C 1
ATOM 6710 O O . THR A 1 883 ? -35.059 -25.980 21.536 1.00 91.00 883 THR A O 1
ATOM 6713 N N . ALA A 1 884 ? -34.385 -27.826 22.604 1.00 92.25 884 ALA A N 1
ATOM 6714 C CA . ALA A 1 884 ? -35.446 -28.695 22.110 1.00 92.25 884 ALA A CA 1
ATOM 6715 C C . ALA A 1 884 ? -36.569 -28.816 23.145 1.00 92.25 884 ALA A C 1
ATOM 6717 O O . ALA A 1 884 ? -36.315 -29.253 24.262 1.00 92.25 884 ALA A O 1
ATOM 6718 N N . VAL A 1 885 ? -37.809 -28.501 22.778 1.00 91.12 885 VAL A N 1
ATOM 6719 C CA . VAL A 1 885 ? -39.008 -28.620 23.618 1.00 91.12 885 VAL A CA 1
ATOM 6720 C C . VAL A 1 885 ? -39.978 -29.599 22.965 1.00 91.12 885 VAL A C 1
ATOM 6722 O O . VAL A 1 885 ? -40.531 -29.323 21.898 1.00 91.12 885 VAL A O 1
ATOM 6725 N N . ALA A 1 886 ? -40.181 -30.756 23.595 1.00 90.69 886 ALA A N 1
ATOM 6726 C CA . ALA A 1 886 ? -41.130 -31.773 23.149 1.00 90.69 886 ALA A CA 1
ATOM 6727 C C . ALA A 1 886 ? -42.454 -31.635 23.910 1.00 90.69 886 ALA A C 1
ATOM 6729 O O . ALA A 1 886 ? -42.456 -31.667 25.139 1.00 90.69 886 ALA A O 1
ATOM 6730 N N . VAL A 1 887 ? -43.566 -31.507 23.183 1.00 90.50 887 VAL A N 1
ATOM 6731 C CA . VAL A 1 887 ? -44.903 -31.235 23.731 1.00 90.50 887 VAL A CA 1
ATOM 6732 C C . VAL A 1 887 ? -45.781 -32.486 23.668 1.00 90.50 887 VAL A C 1
ATOM 6734 O O . VAL A 1 887 ? -45.912 -33.118 22.617 1.00 90.50 887 VAL A O 1
ATOM 6737 N N . TYR A 1 888 ? -46.420 -32.812 24.789 1.00 89.06 888 TYR A N 1
ATOM 6738 C CA . TYR A 1 888 ? -47.258 -33.987 25.013 1.00 89.06 888 TYR A CA 1
ATOM 6739 C C . TYR A 1 888 ? -48.649 -33.589 25.516 1.00 89.06 888 TYR A C 1
ATOM 6741 O O . TYR A 1 888 ? -48.814 -32.628 26.264 1.00 89.06 888 TYR A O 1
ATOM 6749 N N . GLU A 1 889 ? -49.653 -34.391 25.168 1.00 84.75 889 GLU A N 1
ATOM 6750 C CA . GLU A 1 889 ? -51.038 -34.230 25.643 1.00 84.75 889 GLU A CA 1
ATOM 6751 C C . GLU A 1 889 ? -51.283 -34.849 27.031 1.00 84.75 889 GLU A C 1
ATOM 6753 O O . GLU A 1 889 ? -52.361 -34.695 27.602 1.00 84.75 889 GLU A O 1
ATOM 6758 N N . ASN A 1 890 ? -50.307 -35.576 27.585 1.00 83.94 890 ASN A N 1
ATOM 6759 C CA . ASN A 1 890 ? -50.450 -36.283 28.856 1.00 83.94 890 ASN A CA 1
ATOM 6760 C C . ASN A 1 890 ? -49.432 -35.824 29.903 1.00 83.94 890 ASN A C 1
ATOM 6762 O O . ASN A 1 890 ? -48.305 -35.454 29.587 1.00 83.94 890 ASN A O 1
ATOM 6766 N N . SER A 1 891 ? -49.836 -35.920 31.170 1.00 84.25 891 SER A N 1
ATOM 6767 C CA . SER A 1 891 ? -49.054 -35.478 32.330 1.00 84.25 891 SER A CA 1
ATOM 6768 C C . SER A 1 891 ? -47.833 -36.328 32.653 1.00 84.25 891 SER A C 1
ATOM 6770 O O . SER A 1 891 ? -47.081 -35.997 33.563 1.00 84.25 891 SER A O 1
ATOM 6772 N N . GLU A 1 892 ? -47.675 -37.460 31.974 1.00 84.69 892 GLU A N 1
ATOM 6773 C CA . GLU A 1 892 ? -46.553 -38.375 32.168 1.00 84.69 892 GLU A CA 1
ATOM 6774 C C . GLU A 1 892 ? -45.439 -38.130 31.141 1.00 84.69 892 GLU A C 1
ATOM 6776 O O . GLU A 1 892 ? -44.378 -38.744 31.252 1.00 84.69 892 GLU A O 1
ATOM 6781 N N . CYS A 1 893 ? -45.683 -37.268 30.141 1.00 85.38 893 CYS A N 1
ATOM 6782 C CA . CYS A 1 893 ? -44.860 -37.108 28.942 1.00 85.38 893 CYS A CA 1
ATOM 6783 C C . CYS A 1 893 ? -44.450 -38.466 28.347 1.00 85.38 893 CYS A C 1
ATOM 6785 O O . CYS A 1 893 ? -43.316 -38.667 27.910 1.00 85.38 893 CYS A O 1
ATOM 6787 N N . SER A 1 894 ? -45.374 -39.431 28.400 1.00 77.50 894 SER A N 1
ATOM 6788 C CA . SER A 1 894 ? -45.162 -40.811 27.982 1.00 77.50 894 SER A CA 1
ATOM 6789 C C . SER A 1 894 ? -45.779 -41.035 26.599 1.00 77.50 894 SER A C 1
ATOM 6791 O O . SER A 1 894 ? -46.842 -40.506 26.273 1.00 77.50 894 SER A O 1
ATOM 6793 N N . GLY A 1 895 ? -45.103 -41.801 25.742 1.00 80.94 895 GLY A N 1
ATOM 6794 C CA . GLY A 1 895 ? -45.507 -41.961 24.342 1.00 80.94 895 GLY A CA 1
ATOM 6795 C C . GLY A 1 895 ? -44.831 -40.944 23.424 1.00 80.94 895 GLY A C 1
ATOM 6796 O O . GLY A 1 895 ? -43.686 -40.576 23.658 1.00 80.94 895 GLY A O 1
ATOM 6797 N N . LYS A 1 896 ? -45.505 -40.550 22.340 1.00 85.56 896 LYS A N 1
ATOM 6798 C CA . LYS A 1 896 ? -44.913 -39.715 21.287 1.00 85.56 896 LYS A CA 1
ATOM 6799 C C . LYS A 1 896 ? -45.437 -38.280 21.369 1.00 85.56 896 LYS A C 1
ATOM 6801 O O . LYS A 1 896 ? -46.636 -38.113 21.599 1.00 85.56 896 LYS A O 1
ATOM 6806 N N . PRO A 1 897 ? -44.575 -37.266 21.194 1.00 89.75 897 PRO A N 1
ATOM 6807 C CA . PRO A 1 897 ? -45.004 -35.877 21.244 1.00 89.75 897 PRO A CA 1
ATOM 6808 C C . PRO A 1 897 ? -45.890 -35.520 20.043 1.00 89.75 897 PRO A C 1
ATOM 6810 O O . PRO A 1 897 ? -45.798 -36.127 18.976 1.00 89.75 897 PRO A O 1
ATOM 6813 N N . VAL A 1 898 ? -46.739 -34.508 20.213 1.00 88.50 898 VAL A N 1
ATOM 6814 C CA . VAL A 1 898 ? -47.592 -33.958 19.138 1.00 88.50 898 VAL A CA 1
ATOM 6815 C C . VAL A 1 898 ? -46.885 -32.847 18.358 1.00 88.50 898 VAL A C 1
ATOM 6817 O O . VAL A 1 898 ? -47.199 -32.583 17.198 1.00 88.50 898 VAL A O 1
ATOM 6820 N N . LYS A 1 899 ? -45.902 -32.202 18.999 1.00 90.00 899 LYS A N 1
ATOM 6821 C CA . LYS A 1 899 ? -45.074 -31.137 18.435 1.00 90.00 899 LYS A CA 1
ATOM 6822 C C . LYS A 1 899 ? -43.708 -31.137 19.115 1.00 90.00 899 LYS A C 1
ATOM 6824 O O . LYS A 1 899 ? -43.632 -31.280 20.335 1.00 90.00 899 LYS A O 1
ATOM 6829 N N . VAL A 1 900 ? -42.641 -30.934 18.350 1.00 91.50 900 VAL A N 1
ATOM 6830 C CA . VAL A 1 900 ? -41.298 -30.668 18.890 1.00 91.50 900 VAL A CA 1
ATOM 6831 C C . VAL A 1 900 ? -40.803 -29.348 18.316 1.00 91.50 900 VAL A C 1
ATOM 6833 O O . VAL A 1 900 ? -40.898 -29.137 17.108 1.00 91.50 900 VAL A O 1
ATOM 6836 N N . ARG A 1 901 ? -40.307 -28.448 19.162 1.00 91.38 901 ARG A N 1
ATOM 6837 C CA . ARG A 1 901 ? -39.698 -27.177 18.744 1.00 91.38 901 ARG A CA 1
ATOM 6838 C C . ARG A 1 901 ? -38.224 -27.176 19.093 1.00 91.38 901 ARG A C 1
ATOM 6840 O O . ARG A 1 901 ? -37.863 -27.641 20.164 1.00 91.38 901 ARG A O 1
ATOM 6847 N N . PHE A 1 902 ? -37.402 -26.631 18.216 1.00 91.38 902 PHE A N 1
ATOM 6848 C CA . PHE A 1 902 ? -35.992 -26.371 18.450 1.00 91.38 902 PHE A CA 1
ATOM 6849 C C . PHE A 1 902 ? -35.759 -24.886 18.217 1.00 91.38 902 PHE A C 1
ATOM 6851 O O . PHE A 1 902 ? -36.072 -24.405 17.132 1.00 91.38 902 PHE A O 1
ATOM 6858 N N . SER A 1 903 ? -35.232 -24.165 19.198 1.00 89.00 903 SER A N 1
ATOM 6859 C CA . SER A 1 903 ? -34.879 -22.751 19.057 1.00 89.00 903 SER A CA 1
ATOM 6860 C C . SER A 1 903 ? -33.385 -22.552 19.255 1.00 89.00 903 SER A C 1
ATOM 6862 O O . SER A 1 903 ? -32.772 -23.153 20.143 1.00 89.00 903 SER A O 1
ATOM 6864 N N . GLN A 1 904 ? -32.793 -21.712 18.407 1.00 87.69 904 GLN A N 1
ATOM 6865 C CA . GLN A 1 904 ? -31.459 -21.192 18.644 1.00 87.69 904 GLN A CA 1
ATOM 6866 C C . GLN A 1 904 ? -31.550 -20.065 19.666 1.00 87.69 904 GLN A C 1
ATOM 6868 O O . GLN A 1 904 ? -32.019 -18.968 19.372 1.00 87.69 904 GLN A O 1
ATOM 6873 N N . ASP A 1 905 ? -31.090 -20.377 20.869 1.00 86.06 905 ASP A N 1
ATOM 6874 C CA . ASP A 1 905 ? -31.028 -19.463 22.000 1.00 86.06 905 ASP A CA 1
ATOM 6875 C C . ASP A 1 905 ? -29.558 -19.161 22.329 1.00 86.06 905 ASP A C 1
ATOM 6877 O O . ASP A 1 905 ? -28.648 -19.869 21.878 1.00 86.06 905 ASP A O 1
ATOM 6881 N N . PHE A 1 906 ? -29.311 -18.122 23.130 1.00 85.50 906 PHE A N 1
ATOM 6882 C CA . PHE A 1 906 ? -27.954 -17.777 23.583 1.00 85.50 906 PHE A CA 1
ATOM 6883 C C . PHE A 1 906 ? -27.386 -18.777 24.594 1.00 85.50 906 PHE A C 1
ATOM 6885 O O . PHE A 1 906 ? -26.173 -18.898 24.746 1.00 85.50 906 PHE A O 1
ATOM 6892 N N . ILE A 1 907 ? -28.267 -19.522 25.256 1.00 84.62 907 ILE A N 1
ATOM 6893 C CA . ILE A 1 907 ? -27.940 -20.666 26.094 1.00 84.62 907 ILE A CA 1
ATOM 6894 C C . ILE A 1 907 ? -29.077 -21.676 25.981 1.00 84.62 907 ILE A C 1
ATOM 6896 O O . ILE A 1 907 ? -30.243 -21.293 25.877 1.00 84.62 907 ILE A O 1
ATOM 6900 N N . CYS A 1 908 ? -28.763 -22.971 26.014 1.00 86.06 908 CYS A N 1
ATOM 6901 C CA . CYS A 1 908 ? -29.820 -23.972 26.006 1.00 86.06 908 CYS A CA 1
ATOM 6902 C C . CYS A 1 908 ? -30.695 -23.837 27.260 1.00 86.06 908 CYS A C 1
ATOM 6904 O O . CYS A 1 908 ? -30.206 -23.933 28.391 1.00 86.06 908 CYS A O 1
ATOM 6906 N N . GLY A 1 909 ? -32.006 -23.700 27.061 1.00 78.44 909 GLY A N 1
ATOM 6907 C CA . GLY A 1 909 ? -32.963 -23.475 28.141 1.00 78.44 909 GLY A CA 1
ATOM 6908 C C . GLY A 1 909 ? -32.988 -24.586 29.194 1.00 78.44 909 GLY A C 1
ATOM 6909 O O . GLY A 1 909 ? -33.218 -24.299 30.363 1.00 78.44 909 GLY A O 1
ATOM 6910 N N . ALA A 1 910 ? -32.703 -25.840 28.822 1.00 78.38 910 ALA A N 1
ATOM 6911 C CA . ALA A 1 910 ? -32.621 -26.955 29.774 1.00 78.38 910 ALA A CA 1
ATOM 6912 C C . ALA A 1 910 ? -31.339 -26.936 30.631 1.00 78.38 910 ALA A C 1
ATOM 6914 O O . ALA A 1 910 ? -31.325 -27.520 31.713 1.00 78.38 910 ALA A O 1
ATOM 6915 N N . THR A 1 911 ? -30.278 -26.262 30.170 1.00 81.06 911 THR A N 1
ATOM 6916 C CA . THR A 1 911 ? -29.049 -26.044 30.950 1.00 81.06 911 THR A CA 1
ATOM 6917 C C . THR A 1 911 ? -29.256 -24.946 31.989 1.00 81.06 911 THR A C 1
ATOM 6919 O O . THR A 1 911 ? -28.854 -25.115 33.137 1.00 81.06 911 THR A O 1
ATOM 6922 N N . LEU A 1 912 ? -29.906 -23.844 31.597 1.00 75.19 912 LEU A N 1
ATOM 6923 C CA . LEU A 1 912 ? -30.169 -22.701 32.477 1.00 75.19 912 LEU A CA 1
ATOM 6924 C C . LEU A 1 912 ? -31.283 -22.991 33.498 1.00 75.19 912 LEU A C 1
ATOM 6926 O O . LEU A 1 912 ? -31.188 -22.595 34.656 1.00 75.19 912 LEU A O 1
ATOM 6930 N N . HIS A 1 913 ? -32.313 -23.728 33.072 1.00 79.31 913 HIS A N 1
ATOM 6931 C CA . HIS A 1 913 ? -33.483 -24.093 33.871 1.00 79.31 913 HIS A CA 1
ATOM 6932 C C . HIS A 1 913 ? -33.639 -25.619 33.950 1.00 79.31 913 HIS A C 1
ATOM 6934 O O . HIS A 1 913 ? -34.471 -26.194 33.232 1.00 79.31 913 HIS A O 1
ATOM 6940 N N . PRO A 1 914 ? -32.864 -26.308 34.814 1.00 81.88 914 PRO A N 1
ATOM 6941 C CA . PRO A 1 914 ? -32.915 -27.764 34.950 1.00 81.88 914 PRO A CA 1
ATOM 6942 C C . PRO A 1 914 ? -34.312 -28.302 35.287 1.00 81.88 914 PRO A C 1
ATOM 6944 O O . PRO A 1 914 ? -34.629 -29.451 34.982 1.00 81.88 914 PRO A O 1
ATOM 6947 N N . GLU A 1 915 ? -35.178 -27.486 35.890 1.00 81.94 915 GLU A N 1
ATOM 6948 C CA . GLU A 1 915 ? -36.571 -27.826 36.175 1.00 81.94 915 GLU A CA 1
ATOM 6949 C C . GLU A 1 915 ? -37.409 -28.076 34.914 1.00 81.94 915 GLU A C 1
ATOM 6951 O O . GLU A 1 915 ? -38.353 -28.862 34.968 1.00 81.94 915 GLU A O 1
ATOM 6956 N N . LYS A 1 916 ? -37.050 -27.469 33.773 1.00 80.88 916 LYS A N 1
ATOM 6957 C CA . LYS A 1 916 ? -37.723 -27.687 32.481 1.00 80.88 916 LYS A CA 1
ATOM 6958 C C . LYS A 1 916 ? -37.290 -28.985 31.796 1.00 80.88 916 LYS A C 1
ATOM 6960 O O . LYS A 1 916 ? -37.935 -29.410 30.842 1.00 80.88 916 LYS A O 1
ATOM 6965 N N . ALA A 1 917 ? -36.229 -29.636 32.277 1.00 81.75 917 ALA A N 1
ATOM 6966 C CA . ALA A 1 917 ? -35.787 -30.942 31.781 1.00 81.75 917 ALA A CA 1
ATOM 6967 C C . ALA A 1 917 ? -36.634 -32.113 32.320 1.00 81.75 917 ALA A C 1
ATOM 6969 O O . ALA A 1 917 ? -36.407 -33.272 31.969 1.00 81.75 917 ALA A O 1
ATOM 6970 N N . VAL A 1 918 ? -37.612 -31.826 33.181 1.00 84.94 918 VAL A N 1
ATOM 6971 C CA . VAL A 1 918 ? -38.563 -32.794 33.733 1.00 84.94 918 VAL A CA 1
ATOM 6972 C C . VAL A 1 918 ? -39.957 -32.470 33.202 1.00 84.94 918 VAL A C 1
ATOM 6974 O O . VAL A 1 918 ? -40.277 -31.305 32.995 1.00 84.94 918 VAL A O 1
ATOM 6977 N N . CYS A 1 919 ? -40.790 -33.497 33.001 1.00 87.31 919 CYS A N 1
ATOM 6978 C CA . CYS A 1 919 ? -42.159 -33.323 32.515 1.00 87.31 919 CYS A CA 1
ATOM 6979 C C . CYS A 1 919 ? -42.933 -32.339 33.402 1.00 87.31 919 CYS A C 1
ATOM 6981 O O . CYS A 1 919 ? -43.201 -32.622 34.575 1.00 87.31 919 CYS A O 1
ATOM 6983 N N . GLY A 1 920 ? -43.283 -31.187 32.837 1.00 85.88 920 GLY A N 1
ATOM 6984 C CA . GLY A 1 920 ? -43.999 -30.111 33.513 1.00 85.88 920 GLY A CA 1
ATOM 6985 C C . GLY A 1 920 ? -45.156 -29.608 32.664 1.00 85.88 920 GLY A C 1
ATOM 6986 O O . GLY A 1 920 ? -45.200 -29.860 31.467 1.00 85.88 920 GLY A O 1
ATOM 6987 N N . ALA A 1 921 ? -46.117 -28.920 33.280 1.00 81.44 921 ALA A N 1
ATOM 6988 C CA . ALA A 1 921 ? -47.210 -28.307 32.531 1.00 81.44 921 ALA A CA 1
ATOM 6989 C C . ALA A 1 921 ? -46.667 -27.200 31.608 1.00 81.44 921 ALA A C 1
ATOM 6991 O O . ALA A 1 921 ? -45.967 -26.298 32.072 1.00 81.44 921 ALA A O 1
ATOM 6992 N N . GLU A 1 922 ? -47.025 -27.252 30.326 1.00 79.25 922 GLU A N 1
ATOM 6993 C CA . GLU A 1 922 ? -46.769 -26.205 29.338 1.00 79.25 922 GLU A CA 1
ATOM 6994 C C . GLU A 1 922 ? -48.105 -25.608 28.882 1.00 79.25 922 GLU A C 1
ATOM 6996 O O . GLU A 1 922 ? -48.932 -26.260 28.242 1.00 79.25 922 GLU A O 1
ATOM 7001 N N . GLY A 1 923 ? -48.342 -24.349 29.251 1.00 72.50 923 GLY A N 1
ATOM 7002 C CA . GLY A 1 923 ? -49.634 -23.703 29.033 1.00 72.50 923 GLY A CA 1
ATOM 7003 C C . GLY A 1 923 ? -50.755 -24.335 29.869 1.00 72.50 923 GLY A C 1
ATOM 7004 O O . GLY A 1 923 ? -50.540 -24.807 30.985 1.00 72.50 923 GLY A O 1
ATOM 7005 N N . ALA A 1 924 ? -51.985 -24.293 29.350 1.00 68.88 924 ALA A N 1
ATOM 7006 C CA . ALA A 1 924 ? -53.177 -24.704 30.097 1.00 68.88 924 ALA A CA 1
ATOM 7007 C C . ALA A 1 924 ? -53.540 -26.197 29.963 1.00 68.88 924 ALA A C 1
ATOM 7009 O O . ALA A 1 924 ? -54.295 -26.704 30.792 1.00 68.88 924 ALA A O 1
ATOM 7010 N N . ALA A 1 925 ? -53.056 -26.885 28.921 1.00 69.50 925 ALA A N 1
ATOM 7011 C CA . ALA A 1 925 ? -53.541 -28.217 28.537 1.00 69.50 925 ALA A CA 1
ATOM 7012 C C . ALA A 1 925 ? -52.447 -29.223 28.133 1.00 69.50 925 ALA A C 1
ATOM 7014 O O . ALA A 1 925 ? -52.768 -30.392 27.931 1.00 69.50 925 ALA A O 1
ATOM 7015 N N . PHE A 1 926 ? -51.185 -28.799 28.026 1.00 82.56 926 PHE A N 1
ATOM 7016 C CA . PHE A 1 926 ? -50.086 -29.648 27.571 1.00 82.56 926 PHE A CA 1
ATOM 7017 C C . PHE A 1 926 ? -49.035 -29.836 28.654 1.00 82.56 926 PHE A C 1
ATOM 7019 O O . PHE A 1 926 ? -49.013 -29.139 29.671 1.00 82.56 926 PHE A O 1
ATOM 7026 N N . TYR A 1 927 ? -48.154 -30.796 28.413 1.00 85.94 927 TYR A N 1
ATOM 7027 C CA . TYR A 1 927 ? -46.968 -31.036 29.211 1.00 85.94 927 TYR A CA 1
ATOM 7028 C C . TYR A 1 927 ? -45.751 -31.080 28.303 1.00 85.94 927 TYR A C 1
ATOM 7030 O O . TYR A 1 927 ? -45.861 -31.504 27.152 1.00 85.94 927 TYR A O 1
ATOM 7038 N N . SER A 1 928 ? -44.594 -30.657 28.791 1.00 88.94 928 SER A N 1
ATOM 7039 C CA . SER A 1 928 ? -43.382 -30.670 27.986 1.00 88.94 928 SER A CA 1
ATOM 7040 C C . SER A 1 928 ? -42.133 -31.041 28.752 1.00 88.94 928 SER A C 1
ATOM 7042 O O . SER A 1 928 ? -42.085 -31.022 29.984 1.00 88.94 928 SER A O 1
ATOM 7044 N N . ILE A 1 929 ? -41.130 -31.420 27.966 1.00 89.69 929 ILE A N 1
ATOM 7045 C CA . ILE A 1 929 ? -39.767 -31.681 28.407 1.00 89.69 929 ILE A CA 1
ATOM 7046 C C . ILE A 1 929 ? -38.834 -30.900 27.487 1.00 89.69 929 ILE A C 1
ATOM 7048 O O . ILE A 1 929 ? -38.908 -31.039 26.261 1.00 89.69 929 ILE A O 1
ATOM 7052 N N . ALA A 1 930 ? -37.948 -30.110 28.087 1.00 89.38 930 ALA A N 1
ATOM 7053 C CA . ALA A 1 930 ? -36.863 -29.437 27.396 1.00 89.38 930 ALA A CA 1
ATOM 7054 C C . ALA A 1 930 ? -35.576 -30.281 27.417 1.00 89.38 930 ALA A C 1
ATOM 7056 O O . ALA A 1 930 ? -35.286 -30.995 28.376 1.00 89.38 930 ALA A O 1
ATOM 7057 N N . SER A 1 931 ? -34.776 -30.187 26.363 1.00 91.06 931 SER A N 1
ATOM 7058 C CA . SER A 1 931 ? -33.458 -30.814 26.244 1.00 91.06 931 SER A CA 1
ATOM 7059 C C . SER A 1 931 ? -32.554 -29.978 25.333 1.00 91.06 931 SER A C 1
ATOM 7061 O O . SER A 1 931 ? -33.009 -28.999 24.745 1.00 91.06 931 SER A O 1
ATOM 7063 N N . CYS A 1 932 ? -31.275 -30.339 25.226 1.00 90.62 932 CYS A N 1
ATOM 7064 C CA . CYS A 1 932 ? -30.308 -29.647 24.372 1.00 90.62 932 CYS A CA 1
ATOM 7065 C C . CYS A 1 932 ? -29.799 -30.592 23.287 1.00 90.62 932 CYS A C 1
ATOM 7067 O O . CYS A 1 932 ? -29.446 -31.733 23.593 1.00 90.62 932 CYS A O 1
ATOM 7069 N N . THR A 1 933 ? -29.707 -30.130 22.040 1.00 91.19 933 THR A N 1
ATOM 7070 C CA . THR A 1 933 ? -29.119 -30.929 20.956 1.00 91.19 933 THR A CA 1
ATOM 7071 C C . THR A 1 933 ? -28.415 -30.065 19.914 1.00 91.19 933 THR A C 1
ATOM 7073 O O . THR A 1 933 ? -28.852 -28.959 19.609 1.00 91.19 933 THR A O 1
ATOM 7076 N N . SER A 1 934 ? -27.328 -30.581 19.344 1.00 87.00 934 SER A N 1
ATOM 7077 C CA . SER A 1 934 ? -26.730 -30.066 18.105 1.00 87.00 934 SER A CA 1
ATOM 7078 C C . SER A 1 934 ? -27.238 -30.805 16.859 1.00 87.00 934 SER A C 1
ATOM 7080 O O . SER A 1 934 ? -27.059 -30.323 15.747 1.00 87.00 934 SER A O 1
ATOM 7082 N N . ASP A 1 935 ? -27.908 -31.948 17.040 1.00 88.50 935 ASP A N 1
ATOM 7083 C CA . ASP A 1 935 ? -28.563 -32.729 15.991 1.00 88.50 935 ASP A CA 1
ATOM 7084 C C . ASP A 1 935 ? -30.073 -32.776 16.266 1.00 88.50 935 ASP A C 1
ATOM 7086 O O . ASP A 1 935 ? -30.615 -33.724 16.846 1.00 88.50 935 ASP A O 1
ATOM 7090 N N . TYR A 1 936 ? -30.769 -31.699 15.889 1.00 88.75 936 TYR A N 1
ATOM 7091 C CA . TYR A 1 936 ? -32.233 -31.627 15.983 1.00 88.75 936 TYR A CA 1
ATOM 7092 C C . TYR A 1 936 ? -32.904 -32.710 15.135 1.00 88.75 936 TYR A C 1
ATOM 7094 O O . TYR A 1 936 ? -34.007 -33.170 15.437 1.00 88.75 936 TYR A O 1
ATOM 7102 N N . SER A 1 937 ? -32.220 -33.138 14.077 1.00 83.50 937 SER A N 1
ATOM 7103 C CA . SER A 1 937 ? -32.721 -34.092 13.117 1.00 83.50 937 SER A CA 1
ATOM 7104 C C . SER A 1 937 ? -32.796 -35.491 13.755 1.00 83.50 937 SER A C 1
ATOM 7106 O O . SER A 1 937 ? -33.894 -36.049 13.836 1.00 83.50 937 SER A O 1
ATOM 7108 N N . GLY A 1 938 ? -31.697 -35.999 14.315 1.00 83.50 938 GLY A N 1
ATOM 7109 C CA . GLY A 1 938 ? -31.655 -37.281 15.016 1.00 83.50 938 GLY A CA 1
ATOM 7110 C C . GLY A 1 938 ? -32.487 -37.294 16.300 1.00 83.50 938 GLY A C 1
ATOM 7111 O O . GLY A 1 938 ? -33.110 -38.313 16.621 1.00 83.50 938 GLY A O 1
ATOM 7112 N N . LEU A 1 939 ? -32.579 -36.164 17.016 1.00 87.88 939 LEU A N 1
ATOM 7113 C CA . LEU A 1 939 ? -33.450 -36.075 18.192 1.00 87.88 939 LEU A CA 1
ATOM 7114 C C . LEU A 1 939 ? -34.935 -36.191 17.809 1.00 87.88 939 LEU A C 1
ATOM 7116 O O . LEU A 1 939 ? -35.674 -36.918 18.473 1.00 87.88 939 LEU A O 1
ATOM 7120 N N . ALA A 1 940 ? -35.372 -35.551 16.720 1.00 87.25 940 ALA A N 1
ATOM 7121 C CA . ALA A 1 940 ? -36.740 -35.702 16.217 1.00 87.25 940 ALA A CA 1
ATOM 7122 C C . ALA A 1 940 ? -37.056 -37.161 15.835 1.00 87.25 940 ALA A C 1
ATOM 7124 O O . ALA A 1 940 ? -38.100 -37.684 16.231 1.00 87.25 940 ALA A O 1
ATOM 7125 N N . ASP A 1 941 ? -36.129 -37.838 15.145 1.00 82.81 941 ASP A N 1
ATOM 7126 C CA . ASP A 1 941 ? -36.257 -39.256 14.776 1.00 82.81 941 ASP A CA 1
ATOM 7127 C C . ASP A 1 941 ? -36.337 -40.172 16.009 1.00 82.81 941 ASP A C 1
ATOM 7129 O O . ASP A 1 941 ? -37.111 -41.131 16.033 1.00 82.81 941 ASP A O 1
ATOM 7133 N N . THR A 1 942 ? -35.597 -39.847 17.070 1.00 85.38 942 THR A N 1
ATOM 7134 C CA . THR A 1 942 ? -35.619 -40.594 18.337 1.00 85.38 942 THR A CA 1
ATOM 7135 C C . THR A 1 942 ? -36.940 -40.412 19.092 1.00 85.38 942 THR A C 1
ATOM 7137 O O . THR A 1 942 ? -37.473 -41.378 19.640 1.00 85.38 942 THR A O 1
ATOM 7140 N N . LEU A 1 943 ? -37.487 -39.192 19.120 1.00 86.81 943 LEU A N 1
ATOM 7141 C CA . LEU A 1 943 ? -38.704 -38.858 19.870 1.00 86.81 943 LEU A CA 1
ATOM 7142 C C . LEU A 1 943 ? -39.987 -39.368 19.195 1.00 86.81 943 LEU A C 1
ATOM 7144 O O . LEU A 1 943 ? -40.880 -39.889 19.864 1.00 86.81 943 LEU A O 1
ATOM 7148 N N . LEU A 1 944 ? -40.098 -39.215 17.874 1.00 84.69 944 LEU A N 1
ATOM 7149 C CA . LEU A 1 944 ? -41.298 -39.585 17.109 1.00 84.69 944 LEU A CA 1
ATOM 7150 C C . LEU A 1 944 ? -41.221 -41.020 16.554 1.00 84.69 944 LEU A C 1
ATOM 7152 O O . LEU A 1 944 ? -42.252 -41.650 16.277 1.00 84.69 944 LEU A O 1
ATOM 7156 N N . GLY A 1 945 ? -40.015 -41.585 16.476 1.00 75.56 945 GLY A N 1
ATOM 7157 C CA . GLY A 1 945 ? -39.734 -42.903 15.915 1.00 75.56 945 GLY A CA 1
ATOM 7158 C C . GLY A 1 945 ? -39.755 -42.920 14.384 1.00 75.56 945 GLY A C 1
ATOM 7159 O O . GLY A 1 945 ? -40.168 -41.967 13.727 1.00 75.56 945 GLY A O 1
ATOM 7160 N N . THR A 1 946 ? -39.353 -44.049 13.802 1.00 69.88 946 THR A N 1
ATOM 7161 C CA . THR A 1 946 ? -39.233 -44.202 12.343 1.00 69.88 946 THR A CA 1
ATOM 7162 C C . THR A 1 946 ? -40.544 -44.490 11.627 1.00 69.88 946 THR A C 1
ATOM 7164 O O . THR A 1 946 ? -40.560 -44.409 10.409 1.00 69.88 946 THR A O 1
ATOM 7167 N N . ASP A 1 947 ? -41.625 -44.810 12.340 1.00 73.12 947 ASP A N 1
ATOM 7168 C CA . ASP A 1 947 ? -42.852 -45.358 11.732 1.00 73.12 947 ASP A CA 1
ATOM 7169 C C . ASP A 1 947 ? -44.061 -44.412 11.806 1.00 73.12 947 ASP A C 1
ATOM 7171 O O . ASP A 1 947 ? -45.154 -44.776 11.368 1.00 73.12 947 ASP A O 1
ATOM 7175 N N . LEU A 1 948 ? -43.904 -43.227 12.410 1.00 79.56 948 LEU A N 1
ATOM 7176 C CA . LEU A 1 948 ? -44.957 -42.211 12.422 1.00 79.56 948 LEU A CA 1
ATOM 7177 C C . LEU A 1 948 ? -44.592 -41.023 11.542 1.00 79.56 948 LEU A C 1
ATOM 7179 O O . LEU A 1 948 ? -43.659 -40.304 11.898 1.00 79.56 948 LEU A O 1
ATOM 7183 N N . PRO A 1 949 ? -45.367 -40.760 10.475 1.00 87.81 949 PRO A N 1
ATOM 7184 C CA . PRO A 1 949 ? -45.137 -39.620 9.611 1.00 87.81 949 PRO A CA 1
ATOM 7185 C C . PRO A 1 949 ? -45.093 -38.317 10.403 1.00 87.81 949 PRO A C 1
ATOM 7187 O O . PRO A 1 949 ? -45.980 -38.036 11.212 1.00 87.81 949 PRO A O 1
ATOM 7190 N N . TYR A 1 950 ? -44.086 -37.498 10.135 1.00 89.88 950 TYR A N 1
ATOM 7191 C CA . TYR A 1 950 ? -43.994 -36.144 10.661 1.00 89.88 950 TYR A CA 1
ATOM 7192 C C . TYR A 1 950 ? -43.495 -35.182 9.582 1.00 89.88 950 TYR A C 1
ATOM 7194 O O . TYR A 1 950 ? -42.790 -35.583 8.651 1.00 89.88 950 TYR A O 1
ATOM 7202 N N . ILE A 1 951 ? -43.856 -33.907 9.712 1.00 90.38 951 ILE A N 1
ATOM 7203 C CA . ILE A 1 951 ? -43.394 -32.816 8.847 1.00 90.38 951 ILE A CA 1
ATOM 7204 C C . ILE A 1 951 ? -42.494 -31.904 9.680 1.00 90.38 951 ILE A C 1
ATOM 7206 O O . ILE A 1 951 ? -42.903 -31.418 10.732 1.00 90.38 951 ILE A O 1
ATOM 7210 N N . MET A 1 952 ? -41.271 -31.674 9.215 1.00 89.94 952 MET A N 1
ATOM 7211 C CA . MET A 1 952 ? -40.293 -30.782 9.828 1.00 89.94 952 MET A CA 1
ATOM 7212 C C . MET A 1 952 ? -40.182 -29.503 9.001 1.00 89.94 952 MET A C 1
ATOM 7214 O O . MET A 1 952 ? -39.962 -29.557 7.792 1.00 89.94 952 MET A O 1
ATOM 7218 N N . VAL A 1 953 ? -40.329 -28.364 9.667 1.00 89.69 953 VAL A N 1
ATOM 7219 C CA . VAL A 1 953 ? -40.173 -27.024 9.104 1.00 89.69 953 VAL A CA 1
ATOM 7220 C C . VAL A 1 953 ? -38.951 -26.391 9.750 1.00 89.69 953 VAL A C 1
ATOM 7222 O O . VAL A 1 953 ? -38.928 -26.203 10.962 1.00 89.69 953 VAL A O 1
ATOM 7225 N N . GLU A 1 954 ? -37.942 -26.096 8.946 1.00 88.94 954 GLU A N 1
ATOM 7226 C CA . GLU A 1 954 ? -36.689 -25.461 9.344 1.00 88.94 954 GLU A CA 1
ATOM 7227 C C . GLU A 1 954 ? -36.720 -24.003 8.872 1.00 88.94 954 GLU A C 1
ATOM 7229 O O . GLU A 1 954 ? -36.943 -23.739 7.687 1.00 88.94 954 GLU A O 1
ATOM 7234 N N . GLU A 1 955 ? -36.507 -23.058 9.778 1.00 85.94 955 GLU A N 1
ATOM 7235 C CA . GLU A 1 955 ? -36.470 -21.624 9.497 1.00 85.94 955 GLU A CA 1
ATOM 7236 C C . GLU A 1 955 ? -35.051 -21.089 9.685 1.00 85.94 955 GLU A C 1
ATOM 7238 O O . GLU A 1 955 ? -34.366 -21.421 10.657 1.00 85.94 955 GLU A O 1
ATOM 7243 N N . PHE A 1 956 ? -34.608 -20.265 8.736 1.00 82.38 956 PHE A N 1
ATOM 7244 C CA . PHE A 1 956 ? -33.235 -19.783 8.655 1.00 82.38 956 PHE A CA 1
ATOM 7245 C C . PHE A 1 956 ? -33.174 -18.258 8.609 1.00 82.38 956 PHE A C 1
ATOM 7247 O O . PHE A 1 956 ? -34.001 -17.595 7.973 1.00 82.38 956 PHE A O 1
ATOM 7254 N N . ASP A 1 957 ? -32.118 -17.719 9.216 1.00 73.56 957 ASP A N 1
ATOM 7255 C CA . ASP A 1 957 ? -31.820 -16.282 9.256 1.00 73.56 957 ASP A CA 1
ATOM 7256 C C . ASP A 1 957 ? -31.173 -15.757 7.961 1.00 73.56 957 ASP A C 1
ATOM 7258 O O . ASP A 1 957 ? -30.824 -14.575 7.860 1.00 73.56 957 ASP A O 1
ATOM 7262 N N . ASP A 1 958 ? -30.957 -16.620 6.968 1.00 71.44 958 ASP A N 1
ATOM 7263 C CA . ASP A 1 958 ? -30.317 -16.294 5.700 1.00 71.44 958 ASP A CA 1
ATOM 7264 C C . ASP A 1 958 ? -31.023 -16.899 4.485 1.00 71.44 958 ASP A C 1
ATOM 7266 O O . ASP A 1 958 ? -31.855 -17.793 4.592 1.00 71.44 958 ASP A O 1
ATOM 7270 N N . TYR A 1 959 ? -30.667 -16.390 3.307 1.00 71.38 959 TYR A N 1
ATOM 7271 C CA . TYR A 1 959 ? -31.256 -16.760 2.020 1.00 71.38 959 TYR A CA 1
ATOM 7272 C C . TYR A 1 959 ? -30.880 -18.175 1.541 1.00 71.38 959 TYR A C 1
ATOM 7274 O O . TYR A 1 959 ? -31.593 -18.772 0.734 1.00 71.38 959 TYR A O 1
ATOM 7282 N N . TYR A 1 960 ? -29.755 -18.709 2.015 1.00 76.38 960 TYR A N 1
ATOM 7283 C CA . TYR A 1 960 ? -29.155 -19.968 1.570 1.00 76.38 960 TYR A CA 1
ATOM 7284 C C . TYR A 1 960 ? -29.400 -21.124 2.550 1.00 76.38 960 TYR A C 1
ATOM 7286 O O . TYR A 1 960 ? -28.920 -22.239 2.320 1.00 76.38 960 TYR A O 1
ATOM 7294 N N . CYS A 1 961 ? -30.180 -20.876 3.605 1.00 79.44 961 CYS A N 1
ATOM 7295 C CA . CYS A 1 961 ? -30.429 -21.791 4.709 1.00 79.44 961 CYS A CA 1
ATOM 7296 C C . CYS A 1 961 ? -29.136 -22.361 5.318 1.00 79.44 961 CYS A C 1
ATOM 7298 O O . CYS A 1 961 ? -28.960 -23.580 5.424 1.00 79.44 961 CYS A O 1
ATOM 7300 N N . GLY A 1 962 ? -28.200 -21.476 5.645 1.00 75.75 962 GLY A N 1
ATOM 7301 C CA . GLY A 1 962 ? -26.948 -21.817 6.309 1.00 75.75 962 GLY A CA 1
ATOM 7302 C C . GLY A 1 962 ? -27.076 -21.891 7.831 1.00 75.75 962 GLY A C 1
ATOM 7303 O O . GLY A 1 962 ? -26.463 -22.763 8.440 1.00 75.75 962 GLY A O 1
ATOM 7304 N N . LEU A 1 963 ? -27.871 -21.008 8.448 1.00 76.69 963 LEU A N 1
ATOM 7305 C CA . LEU A 1 963 ? -27.986 -20.899 9.909 1.00 76.69 963 LEU A CA 1
ATOM 7306 C C . LEU A 1 963 ? -29.432 -21.046 10.374 1.00 76.69 963 LEU A C 1
ATOM 7308 O O . LEU A 1 963 ? -30.278 -20.185 10.124 1.00 76.69 963 LEU A O 1
ATOM 7312 N N . VAL A 1 964 ? -29.701 -22.169 11.041 1.00 82.56 964 VAL A N 1
ATOM 7313 C CA . VAL A 1 964 ? -31.027 -22.495 11.562 1.00 82.56 964 VAL A CA 1
ATOM 7314 C C . VAL A 1 964 ? -31.340 -21.630 12.781 1.00 82.56 964 VAL A C 1
ATOM 7316 O O . VAL A 1 964 ? -30.538 -21.537 13.710 1.00 82.56 964 VAL A O 1
ATOM 7319 N N . GLN A 1 965 ? -32.502 -20.987 12.763 1.00 81.88 965 GLN A N 1
ATOM 7320 C CA . GLN A 1 965 ? -32.997 -20.153 13.857 1.00 81.88 965 GLN A CA 1
ATOM 7321 C C . GLN A 1 965 ? -34.042 -20.916 14.674 1.00 81.88 965 GLN A C 1
ATOM 7323 O O . GLN A 1 965 ? -33.987 -20.951 15.904 1.00 81.88 965 GLN A O 1
ATOM 7328 N N . GLU A 1 966 ? -34.986 -21.552 13.982 1.00 87.88 966 GLU A N 1
ATOM 7329 C CA . GLU A 1 966 ? -36.056 -22.329 14.593 1.00 87.88 966 GLU A CA 1
ATOM 7330 C C . GLU A 1 966 ? -36.355 -23.570 13.746 1.00 87.88 966 GLU A C 1
ATOM 7332 O O . GLU A 1 966 ? -36.358 -23.520 12.518 1.00 87.88 966 GLU A O 1
ATOM 7337 N N . VAL A 1 967 ? -36.633 -24.700 14.393 1.00 90.62 967 VAL A N 1
ATOM 7338 C CA . VAL A 1 967 ? -37.161 -25.900 13.738 1.00 90.62 967 VAL A CA 1
ATOM 7339 C C . VAL A 1 967 ? -38.427 -26.326 14.454 1.00 90.62 967 VAL A C 1
ATOM 7341 O O . VAL A 1 967 ? -38.430 -26.518 15.667 1.00 90.62 967 VAL A O 1
ATOM 7344 N N . THR A 1 968 ? -39.508 -26.532 13.712 1.00 91.50 968 THR A N 1
ATOM 7345 C CA . THR A 1 968 ? -40.746 -27.095 14.254 1.00 91.50 968 THR A CA 1
ATOM 7346 C C . THR A 1 968 ? -41.075 -28.412 13.569 1.00 91.50 968 THR A C 1
ATOM 7348 O O . THR A 1 968 ? -41.150 -28.492 12.346 1.00 91.50 968 THR A O 1
ATOM 7351 N N . VAL A 1 969 ? -41.310 -29.450 14.366 1.00 92.00 969 VAL A N 1
ATOM 7352 C CA . VAL A 1 969 ? -41.707 -30.780 13.908 1.00 92.00 969 VAL A CA 1
ATOM 7353 C C . VAL A 1 969 ? -43.146 -31.041 14.323 1.00 92.00 969 VAL A C 1
ATOM 7355 O O . VAL A 1 969 ? -43.469 -31.011 15.511 1.00 92.00 969 VAL A O 1
ATOM 7358 N N . TYR A 1 970 ? -43.998 -31.298 13.336 1.00 91.12 970 TYR A N 1
ATOM 7359 C CA . TYR A 1 970 ? -45.416 -31.597 13.495 1.00 91.12 970 TYR A CA 1
ATOM 7360 C C . TYR A 1 970 ? -45.672 -33.077 13.231 1.00 91.12 970 TYR A C 1
ATOM 7362 O O . TYR A 1 970 ? -45.297 -33.590 12.172 1.00 91.12 970 TYR A O 1
ATOM 7370 N N . THR A 1 971 ? -46.356 -33.756 14.148 1.00 90.62 971 THR A N 1
ATOM 7371 C CA . THR A 1 971 ? -46.846 -35.119 13.907 1.00 90.62 971 THR A CA 1
ATOM 7372 C C . THR A 1 971 ? -47.911 -35.083 12.809 1.00 90.62 971 THR A C 1
ATOM 7374 O O . THR A 1 971 ? -48.871 -34.324 12.903 1.00 90.62 971 THR A O 1
ATOM 7377 N N . ALA A 1 972 ? -47.724 -35.856 11.737 1.00 90.00 972 ALA A N 1
ATOM 7378 C CA . ALA A 1 972 ? -48.547 -35.804 10.527 1.00 90.00 972 ALA A CA 1
ATOM 7379 C C . ALA A 1 972 ? -49.560 -36.957 10.474 1.00 90.00 972 ALA A C 1
ATOM 7381 O O . ALA A 1 972 ? -49.595 -37.736 9.519 1.00 90.00 972 ALA A O 1
ATOM 7382 N N . ASP A 1 973 ? -50.371 -37.078 11.523 1.00 88.44 973 ASP A N 1
ATOM 7383 C CA . ASP A 1 973 ? -51.374 -38.135 11.693 1.00 88.44 973 ASP A CA 1
ATOM 7384 C C . ASP A 1 973 ? -52.761 -37.771 11.122 1.00 88.44 973 ASP A C 1
ATOM 7386 O O . ASP A 1 973 ? -53.657 -38.616 11.080 1.00 88.44 973 ASP A O 1
ATOM 7390 N N . GLY A 1 974 ? -52.936 -36.530 10.654 1.00 87.19 974 GLY A N 1
ATOM 7391 C CA . GLY A 1 974 ? -54.215 -36.003 10.178 1.00 87.19 974 GLY A CA 1
ATOM 7392 C C . GLY A 1 974 ? -55.218 -35.675 11.289 1.00 87.19 974 GLY A C 1
ATOM 7393 O O . GLY A 1 974 ? -56.383 -35.414 10.981 1.00 87.19 974 GLY A O 1
ATOM 7394 N N . SER A 1 975 ? -54.798 -35.684 12.555 1.00 90.38 975 SER A N 1
ATOM 7395 C CA . SER A 1 975 ? -55.616 -35.300 13.706 1.00 90.38 975 SER A CA 1
ATOM 7396 C C . SER A 1 975 ? -55.513 -33.800 13.988 1.00 90.38 975 SER A C 1
ATOM 7398 O O . SER A 1 975 ? -54.541 -33.131 13.638 1.00 90.38 975 SER A O 1
ATOM 7400 N N . CYS A 1 976 ? -56.536 -33.260 14.652 1.00 89.94 976 CYS A N 1
ATOM 7401 C CA . CYS A 1 976 ? -56.508 -31.896 15.165 1.00 89.94 976 CYS A CA 1
ATOM 7402 C C . CYS A 1 976 ? -55.828 -31.860 16.538 1.00 89.94 976 CYS A C 1
ATOM 7404 O O . CYS A 1 976 ? -56.323 -32.496 17.470 1.00 89.94 976 CYS A O 1
ATOM 7406 N N . HIS A 1 977 ? -54.762 -31.071 16.674 1.00 87.69 977 HIS A N 1
ATOM 7407 C CA . HIS A 1 977 ? -54.077 -30.826 17.942 1.00 87.69 977 HIS A CA 1
ATOM 7408 C C . HIS A 1 977 ? -54.216 -29.360 18.346 1.00 87.69 977 HIS A C 1
ATOM 7410 O O . HIS A 1 977 ? -53.968 -28.462 17.542 1.00 87.69 977 HIS A O 1
ATOM 7416 N N . SER A 1 978 ? -54.591 -29.085 19.596 1.00 84.06 978 SER A N 1
ATOM 7417 C CA . SER A 1 978 ? -54.572 -27.709 20.106 1.00 84.06 978 SER A CA 1
ATOM 7418 C C . SER A 1 978 ? -53.129 -27.192 20.218 1.00 84.06 978 SER A C 1
ATOM 7420 O O . SER A 1 978 ? -52.189 -27.952 20.439 1.00 84.06 978 SER A O 1
ATOM 7422 N N . SER A 1 979 ? -52.934 -25.891 20.056 1.00 81.88 979 SER A N 1
ATOM 7423 C CA . SER A 1 979 ? -51.644 -25.239 20.274 1.00 81.88 979 SER A CA 1
ATOM 7424 C C . SER A 1 979 ? -51.414 -24.958 21.762 1.00 81.88 979 SER A C 1
ATOM 7426 O O . SER A 1 979 ? -52.346 -24.911 22.567 1.00 81.88 979 SER A O 1
ATOM 7428 N N . THR A 1 980 ? -50.158 -24.709 22.139 1.00 76.75 980 THR A N 1
ATOM 7429 C CA . THR A 1 980 ? -49.766 -24.419 23.530 1.00 76.75 980 THR A CA 1
ATOM 7430 C C . THR A 1 980 ? -50.299 -23.083 24.062 1.00 76.75 980 THR A C 1
ATOM 7432 O O . THR A 1 980 ? -50.347 -22.886 25.275 1.00 76.75 980 THR A O 1
ATOM 7435 N N . ASP A 1 981 ? -50.764 -22.190 23.183 1.00 77.81 981 ASP A N 1
ATOM 7436 C CA . ASP A 1 981 ? -51.418 -20.923 23.539 1.00 77.81 981 ASP A CA 1
ATOM 7437 C C . ASP A 1 981 ? -52.840 -21.099 24.113 1.00 77.81 981 ASP A C 1
ATOM 7439 O O . ASP A 1 981 ? -53.412 -20.152 24.654 1.00 77.81 981 ASP A O 1
ATOM 7443 N N . GLY A 1 982 ? -53.422 -22.300 24.009 1.00 77.56 982 GLY A N 1
ATOM 7444 C CA . GLY A 1 982 ? -54.785 -22.597 24.449 1.00 77.56 982 GLY A CA 1
ATOM 7445 C C . GLY A 1 982 ? -55.886 -21.920 23.623 1.00 77.56 982 GLY A C 1
ATOM 7446 O O . GLY A 1 982 ? -57.046 -21.942 24.041 1.00 77.56 982 GLY A O 1
ATOM 7447 N N . MET A 1 983 ? -55.550 -21.317 22.480 1.00 83.88 983 MET A N 1
ATOM 7448 C CA . MET A 1 983 ? -56.477 -20.564 21.628 1.00 83.88 983 MET A CA 1
ATOM 7449 C C . MET A 1 983 ? -56.500 -21.072 20.186 1.00 83.88 983 MET A C 1
ATOM 7451 O O . MET A 1 983 ? -57.574 -21.100 19.589 1.00 83.88 983 MET A O 1
ATOM 7455 N N . SER A 1 984 ? -55.359 -21.494 19.643 1.00 88.81 984 SER A N 1
ATOM 7456 C CA . SER A 1 984 ? -55.229 -21.990 18.271 1.00 88.81 984 SER A CA 1
ATOM 7457 C C . SER A 1 984 ? -55.130 -23.520 18.220 1.00 88.81 984 SER A C 1
ATOM 7459 O O . SER A 1 984 ? -55.051 -24.206 19.246 1.00 88.81 984 SER A O 1
ATOM 7461 N N . SER A 1 985 ? -55.166 -24.083 17.017 1.00 90.00 985 SER A N 1
ATOM 7462 C CA . SER A 1 985 ? -54.905 -25.504 16.764 1.00 90.00 985 SER A CA 1
ATOM 7463 C C . SER A 1 985 ? -54.189 -25.703 15.435 1.00 90.00 985 SER A C 1
ATOM 7465 O O . SER A 1 985 ? -54.102 -24.793 14.607 1.00 90.00 985 SER A O 1
ATOM 7467 N N . PHE A 1 986 ? -53.641 -26.893 15.228 1.00 91.56 986 PHE A N 1
ATOM 7468 C CA . PHE A 1 986 ? -52.981 -27.279 13.993 1.00 91.56 986 PHE A CA 1
ATOM 7469 C C . PHE A 1 986 ? -53.348 -28.708 13.594 1.00 91.56 986 PHE A C 1
ATOM 7471 O O . PHE A 1 986 ? -53.664 -29.555 14.428 1.00 91.56 986 PHE A O 1
ATOM 7478 N N . MET A 1 987 ? -53.275 -28.970 12.295 1.00 93.12 987 MET A N 1
ATOM 7479 C CA . MET A 1 987 ? -53.410 -30.294 11.704 1.00 93.12 987 MET A CA 1
ATOM 7480 C C . MET A 1 987 ? -52.323 -30.454 10.647 1.00 93.12 987 MET A C 1
ATOM 7482 O O . MET A 1 987 ? -52.187 -29.619 9.751 1.00 93.12 987 MET A O 1
ATOM 7486 N N . ALA A 1 988 ? -51.548 -31.527 10.753 1.00 92.69 988 ALA A N 1
ATOM 7487 C CA . ALA A 1 988 ? -50.526 -31.887 9.783 1.00 92.69 988 ALA A CA 1
ATOM 7488 C C . ALA A 1 988 ? -50.913 -33.208 9.114 1.00 92.69 988 ALA A C 1
ATOM 7490 O O . ALA A 1 988 ? -51.361 -34.151 9.764 1.00 92.69 988 ALA A O 1
ATOM 7491 N N . THR A 1 989 ? -50.792 -33.283 7.793 1.00 90.94 989 THR A N 1
ATOM 7492 C CA . THR A 1 989 ? -51.176 -34.463 7.014 1.00 90.94 989 THR A CA 1
ATOM 7493 C C . THR A 1 989 ? -50.137 -34.734 5.943 1.00 90.94 989 THR A C 1
ATOM 7495 O O . THR A 1 989 ? -49.777 -33.838 5.182 1.00 90.94 989 THR A O 1
ATOM 7498 N N . LEU A 1 990 ? -49.687 -35.984 5.857 1.00 87.69 990 LEU A N 1
ATOM 7499 C CA . LEU A 1 990 ? -48.898 -36.481 4.738 1.00 87.69 990 LEU A CA 1
ATOM 7500 C C . LEU A 1 990 ? -49.780 -37.401 3.892 1.00 87.69 990 LEU A C 1
ATOM 7502 O O . LEU A 1 990 ? -50.207 -38.464 4.346 1.00 87.69 990 LEU A O 1
ATOM 7506 N N . THR A 1 991 ? -50.100 -36.982 2.673 1.00 83.31 991 THR A N 1
ATOM 7507 C CA . THR A 1 991 ? -50.988 -37.733 1.786 1.00 83.31 991 THR A CA 1
ATOM 7508 C C . THR A 1 991 ? -50.257 -38.905 1.113 1.00 83.31 991 THR A C 1
ATOM 7510 O O . THR A 1 991 ? -49.033 -38.884 0.976 1.00 83.31 991 THR A O 1
ATOM 7513 N N . PRO A 1 992 ? -50.975 -39.954 0.654 1.00 77.75 992 PRO A N 1
ATOM 7514 C CA . PRO A 1 992 ? -50.352 -41.138 0.042 1.00 77.75 992 PRO A CA 1
ATOM 7515 C C . PRO A 1 992 ? -49.547 -40.869 -1.240 1.00 77.75 992 PRO A C 1
ATOM 7517 O O . PRO A 1 992 ? -48.702 -41.675 -1.618 1.00 77.75 992 PRO A O 1
ATOM 7520 N N . ASP A 1 993 ? -49.808 -39.754 -1.925 1.00 76.00 993 ASP A N 1
ATOM 7521 C CA . ASP A 1 993 ? -49.025 -39.276 -3.072 1.00 76.00 993 ASP A CA 1
ATOM 7522 C C . ASP A 1 993 ? -47.686 -38.633 -2.657 1.00 76.00 993 ASP A C 1
ATOM 7524 O O . ASP A 1 993 ? -46.896 -38.271 -3.528 1.00 76.00 993 ASP A O 1
ATOM 7528 N N . GLY A 1 994 ? -47.422 -38.521 -1.350 1.00 76.50 994 GLY A N 1
ATOM 7529 C CA . GLY A 1 994 ? -46.216 -37.966 -0.742 1.00 76.50 994 GLY A CA 1
ATOM 7530 C C . GLY A 1 994 ? -46.230 -36.448 -0.565 1.00 76.50 994 GLY A C 1
ATOM 7531 O O . GLY A 1 994 ? -45.163 -35.886 -0.336 1.00 76.50 994 GLY A O 1
ATOM 7532 N N . SER A 1 995 ? -47.381 -35.786 -0.706 1.00 84.12 995 SER A N 1
ATOM 7533 C CA . SER A 1 995 ? -47.525 -34.344 -0.459 1.00 84.12 995 SER A CA 1
ATOM 7534 C C . SER A 1 995 ? -47.795 -34.063 1.028 1.00 84.12 995 SER A C 1
ATOM 7536 O O . SER A 1 995 ? -48.507 -34.813 1.692 1.00 84.12 995 SER A O 1
ATOM 7538 N N . ALA A 1 996 ? -47.211 -32.997 1.571 1.00 87.88 996 ALA A N 1
ATOM 7539 C CA . ALA A 1 996 ? -47.329 -32.607 2.975 1.00 87.88 996 ALA A CA 1
ATOM 7540 C C . ALA A 1 996 ? -48.162 -31.329 3.115 1.00 87.88 996 ALA A C 1
ATOM 7542 O O . ALA A 1 996 ? -47.882 -30.328 2.456 1.00 87.88 996 ALA A O 1
ATOM 7543 N N . THR A 1 997 ? -49.149 -31.336 4.007 1.00 90.62 997 THR A N 1
ATOM 7544 C CA . THR A 1 997 ? -49.993 -30.176 4.308 1.00 90.62 997 THR A CA 1
ATOM 7545 C C . THR A 1 997 ? -49.960 -29.879 5.801 1.00 90.62 997 THR A C 1
ATOM 7547 O O . THR A 1 997 ? -50.184 -30.771 6.617 1.00 90.62 997 THR A O 1
ATOM 7550 N N . ILE A 1 998 ? -49.704 -28.620 6.154 1.00 91.50 998 ILE A N 1
ATOM 7551 C CA . ILE A 1 998 ? -49.841 -28.081 7.509 1.00 91.50 998 ILE A CA 1
ATOM 7552 C C . ILE A 1 998 ? -50.938 -27.022 7.465 1.00 91.50 998 ILE A C 1
ATOM 7554 O O . ILE A 1 998 ? -50.827 -26.046 6.722 1.00 91.50 998 ILE A O 1
ATOM 7558 N N . THR A 1 999 ? -51.977 -27.190 8.271 1.00 91.00 999 THR A N 1
ATOM 7559 C CA . THR A 1 999 ? -53.036 -26.195 8.444 1.00 91.00 999 THR A CA 1
ATOM 7560 C C . THR A 1 999 ? -53.048 -25.719 9.888 1.00 91.00 999 THR A C 1
ATOM 7562 O O . THR A 1 999 ? -53.162 -26.532 10.803 1.00 91.00 999 THR A O 1
ATOM 7565 N N . THR A 1 1000 ? -52.933 -24.409 10.097 1.00 90.12 1000 THR A N 1
ATOM 7566 C CA . THR A 1 1000 ? -53.154 -23.767 11.397 1.00 90.12 1000 THR A CA 1
ATOM 7567 C C . THR A 1 1000 ? -54.540 -23.136 11.437 1.00 90.12 1000 THR A C 1
ATOM 7569 O O . THR A 1 1000 ? -55.087 -22.711 10.412 1.00 90.12 1000 THR A O 1
ATOM 7572 N N . TYR A 1 1001 ? -55.117 -23.092 12.630 1.00 91.12 1001 TYR A N 1
ATOM 7573 C CA . TYR A 1 1001 ? -56.477 -22.647 12.886 1.00 91.12 1001 TYR A CA 1
ATOM 7574 C C . TYR A 1 1001 ? -56.493 -21.680 14.062 1.00 91.12 1001 TYR A C 1
ATOM 7576 O O . TYR A 1 1001 ? -55.835 -21.920 15.071 1.00 91.12 1001 TYR A O 1
ATOM 7584 N N . SER A 1 1002 ? -57.305 -20.631 13.973 1.00 91.12 1002 SER A N 1
ATOM 7585 C CA . SER A 1 1002 ? -57.420 -19.611 15.025 1.00 91.12 1002 SER A CA 1
ATOM 7586 C C . SER A 1 1002 ? -58.308 -20.034 16.208 1.00 91.12 1002 SER A C 1
ATOM 7588 O O . SER A 1 1002 ? -58.594 -19.223 17.085 1.00 91.12 1002 SER A O 1
ATOM 7590 N N . ASP A 1 1003 ? -58.827 -21.262 16.190 1.00 89.44 1003 ASP A N 1
ATOM 7591 C CA . ASP A 1 1003 ? -59.619 -21.885 17.253 1.00 89.44 1003 ASP A CA 1
ATOM 7592 C C . ASP A 1 1003 ? -58.993 -23.221 17.674 1.00 89.44 1003 ASP A C 1
ATOM 7594 O O . ASP A 1 1003 ? -58.142 -23.752 16.969 1.00 89.44 1003 ASP A O 1
ATOM 7598 N N . THR A 1 1004 ? -59.435 -23.807 18.787 1.00 87.00 1004 THR A N 1
ATOM 7599 C CA . THR A 1 1004 ? -58.864 -25.050 19.339 1.00 87.00 1004 THR A CA 1
ATOM 7600 C C . THR A 1 1004 ? -59.407 -26.344 18.721 1.00 87.00 1004 THR A C 1
ATOM 7602 O O . THR A 1 1004 ? -58.904 -27.419 19.046 1.00 87.00 1004 THR A O 1
ATOM 7605 N N . MET A 1 1005 ? -60.424 -26.262 17.855 1.00 87.19 1005 MET A N 1
ATOM 7606 C CA . MET A 1 1005 ? -61.185 -27.395 17.308 1.00 87.19 1005 MET A CA 1
ATOM 7607 C C . MET A 1 1005 ? -61.008 -27.542 15.786 1.00 87.19 1005 MET A C 1
ATOM 7609 O O . MET A 1 1005 ? -61.867 -28.129 15.122 1.00 87.19 1005 MET A O 1
ATOM 7613 N N . CYS A 1 1006 ? -59.936 -26.982 15.220 1.00 89.56 1006 CYS A N 1
ATOM 7614 C CA . CYS A 1 1006 ? -59.613 -26.996 13.793 1.00 89.56 1006 CYS A CA 1
ATOM 7615 C C . CYS A 1 1006 ? -60.788 -26.627 12.868 1.00 89.56 1006 CYS A C 1
ATOM 7617 O O . CYS A 1 1006 ? -61.013 -27.262 11.833 1.00 89.56 1006 CYS A O 1
ATOM 7619 N N . SER A 1 1007 ? -61.583 -25.623 13.249 1.00 87.75 1007 SER A N 1
ATOM 7620 C CA . SER A 1 1007 ? -62.808 -25.247 12.527 1.00 87.75 1007 SER A CA 1
ATOM 7621 C C . SER A 1 1007 ? -62.641 -23.998 11.653 1.00 87.75 1007 SER A C 1
ATOM 7623 O O . SER A 1 1007 ? -63.315 -23.863 10.630 1.00 87.75 1007 SER A O 1
ATOM 7625 N N . VAL A 1 1008 ? -61.747 -23.087 12.033 1.00 89.56 1008 VAL A N 1
ATOM 7626 C CA . VAL A 1 1008 ? -61.500 -21.782 11.411 1.00 89.56 1008 VAL A CA 1
ATOM 7627 C C . VAL A 1 1008 ? -60.057 -21.738 10.922 1.00 89.56 1008 VAL A C 1
ATOM 7629 O O . VAL A 1 1008 ? -59.138 -21.463 11.687 1.00 89.56 1008 VAL A O 1
ATOM 7632 N N . VAL A 1 1009 ? -59.861 -22.051 9.638 1.00 90.38 1009 VAL A N 1
ATOM 7633 C CA . VAL A 1 1009 ? -58.533 -22.059 9.004 1.00 90.38 1009 VAL A CA 1
ATOM 7634 C C . VAL A 1 1009 ? -57.939 -20.655 9.034 1.00 90.38 1009 VAL A C 1
ATOM 7636 O O . VAL A 1 1009 ? -58.533 -19.719 8.500 1.00 90.38 1009 VAL A O 1
ATOM 7639 N N . GLU A 1 1010 ? -56.751 -20.536 9.616 1.00 89.44 1010 GLU A N 1
ATOM 7640 C CA . GLU A 1 1010 ? -55.945 -19.319 9.599 1.00 89.44 1010 GLU A CA 1
ATOM 7641 C C . GLU A 1 1010 ? -54.973 -19.351 8.418 1.00 89.44 1010 GLU A C 1
ATOM 7643 O O . GLU A 1 1010 ? -54.977 -18.453 7.576 1.00 89.44 1010 GLU A O 1
ATOM 7648 N N . LYS A 1 1011 ? -54.180 -20.424 8.313 1.00 87.69 1011 LYS A N 1
ATOM 7649 C CA . LYS A 1 1011 ? -53.167 -20.584 7.269 1.00 87.69 1011 LYS A CA 1
ATOM 7650 C C . LYS A 1 1011 ? -53.041 -22.042 6.853 1.00 87.69 1011 LYS A C 1
ATOM 7652 O O . LYS A 1 1011 ? -53.154 -22.947 7.671 1.00 87.69 1011 LYS A O 1
ATOM 7657 N N . THR A 1 1012 ? -52.817 -22.285 5.565 1.00 87.62 1012 THR A N 1
ATOM 7658 C CA . THR A 1 1012 ? -52.524 -23.624 5.036 1.00 87.62 1012 THR A CA 1
ATOM 7659 C C . THR A 1 1012 ? -51.269 -23.571 4.180 1.00 87.62 1012 THR A C 1
ATOM 7661 O O . THR A 1 1012 ? -51.243 -22.877 3.167 1.00 87.62 1012 THR A O 1
ATOM 7664 N N . THR A 1 1013 ? -50.262 -24.346 4.563 1.00 85.88 1013 THR A N 1
ATOM 7665 C CA . THR A 1 1013 ? -49.015 -24.536 3.823 1.00 85.88 1013 THR A CA 1
ATOM 7666 C C . THR A 1 1013 ? -49.030 -25.934 3.224 1.00 85.88 1013 THR A C 1
ATOM 7668 O O . THR A 1 1013 ? -49.126 -26.918 3.953 1.00 85.88 1013 THR A O 1
ATOM 7671 N N . THR A 1 1014 ? -48.956 -26.042 1.898 1.00 85.38 1014 THR A N 1
ATOM 7672 C CA . THR A 1 1014 ? -48.894 -27.335 1.199 1.00 85.38 1014 THR A CA 1
ATOM 7673 C C . THR A 1 1014 ? -47.608 -27.417 0.398 1.00 85.38 1014 THR A C 1
ATOM 7675 O O . THR A 1 1014 ? -47.295 -26.491 -0.342 1.00 85.38 1014 THR A O 1
ATOM 7678 N N . GLN A 1 1015 ? -46.893 -28.527 0.546 1.00 85.31 1015 GLN A N 1
ATOM 7679 C CA . GLN A 1 1015 ? -45.724 -28.885 -0.243 1.00 85.31 1015 GLN A CA 1
ATOM 7680 C C . GLN A 1 1015 ? -46.018 -30.170 -0.999 1.00 85.31 1015 GLN A C 1
ATOM 7682 O O . GLN A 1 1015 ? -46.380 -31.195 -0.419 1.00 85.31 1015 GLN A O 1
ATOM 7687 N N . THR A 1 1016 ? -45.868 -30.127 -2.311 1.00 83.06 1016 THR A N 1
ATOM 7688 C CA . THR A 1 1016 ? -45.991 -31.308 -3.156 1.00 83.06 1016 THR A CA 1
ATOM 7689 C C . THR A 1 1016 ? -44.847 -32.277 -2.875 1.00 83.06 1016 THR A C 1
ATOM 7691 O O . THR A 1 1016 ? -43.743 -31.876 -2.495 1.00 83.06 1016 THR A O 1
ATOM 7694 N N . ARG A 1 1017 ? -45.062 -33.568 -3.159 1.00 79.38 1017 ARG A N 1
ATOM 7695 C CA . ARG A 1 1017 ? -43.981 -34.570 -3.120 1.00 79.38 1017 ARG A CA 1
ATOM 7696 C C . ARG A 1 1017 ? -42.722 -34.095 -3.849 1.00 79.38 1017 ARG A C 1
ATOM 7698 O O . ARG A 1 1017 ? -41.613 -34.354 -3.404 1.00 79.38 1017 ARG A O 1
ATOM 7705 N N . ARG A 1 1018 ? -42.884 -33.399 -4.972 1.00 74.25 1018 ARG A N 1
ATOM 7706 C CA . ARG A 1 1018 ? -41.773 -32.892 -5.778 1.00 74.25 1018 ARG A CA 1
ATOM 7707 C C . ARG A 1 1018 ? -40.959 -31.812 -5.063 1.00 74.25 1018 ARG A C 1
ATOM 7709 O O . ARG A 1 1018 ? -39.736 -31.852 -5.149 1.00 74.25 1018 ARG A O 1
ATOM 7716 N N . GLU A 1 1019 ? -41.613 -30.877 -4.382 1.00 75.94 1019 GLU A N 1
ATOM 7717 C CA . GLU A 1 1019 ? -40.944 -29.809 -3.623 1.00 75.94 1019 GLU A CA 1
ATOM 7718 C C . GLU A 1 1019 ? -40.187 -30.381 -2.418 1.00 75.94 1019 GLU A C 1
ATOM 7720 O O . GLU A 1 1019 ? -39.031 -30.030 -2.192 1.00 75.94 1019 GLU A O 1
ATOM 7725 N N . LEU A 1 1020 ? -40.771 -31.365 -1.729 1.00 76.81 1020 LEU A N 1
ATOM 7726 C CA . LEU A 1 1020 ? -40.106 -32.079 -0.632 1.00 76.81 1020 LEU A CA 1
ATOM 7727 C C . LEU A 1 1020 ? -38.859 -32.848 -1.102 1.00 76.81 1020 LEU A C 1
ATOM 7729 O O . LEU A 1 1020 ? -37.844 -32.866 -0.411 1.00 76.81 1020 LEU A O 1
ATOM 7733 N N . LEU A 1 1021 ? -38.901 -33.445 -2.301 1.00 74.06 1021 LEU A N 1
ATOM 7734 C CA . LEU A 1 1021 ? -37.744 -34.110 -2.922 1.00 74.06 1021 LEU A CA 1
ATOM 7735 C C . LEU A 1 1021 ? -36.677 -33.128 -3.429 1.00 74.06 1021 LEU A C 1
ATOM 7737 O O . LEU A 1 1021 ? -35.561 -33.552 -3.743 1.00 74.06 1021 LEU A O 1
ATOM 7741 N N . ALA A 1 1022 ? -37.007 -31.845 -3.589 1.00 70.19 1022 ALA A N 1
ATOM 7742 C CA . ALA A 1 1022 ? -36.044 -30.828 -3.997 1.00 70.19 1022 ALA A CA 1
ATOM 7743 C C . ALA A 1 1022 ? -35.122 -30.424 -2.841 1.00 70.19 1022 ALA A C 1
ATOM 7745 O O . ALA A 1 1022 ? -33.974 -30.073 -3.108 1.00 70.19 1022 ALA A O 1
ATOM 7746 N N . TYR A 1 1023 ? -35.618 -30.494 -1.596 1.00 75.00 1023 TYR A N 1
ATOM 7747 C CA . TYR A 1 1023 ? -34.932 -30.048 -0.374 1.00 75.00 1023 TYR A CA 1
ATOM 7748 C C . TYR A 1 1023 ? -34.276 -28.661 -0.535 1.00 75.00 1023 TYR A C 1
ATOM 7750 O O . TYR A 1 1023 ? -33.180 -28.382 -0.055 1.00 75.00 1023 TYR A O 1
ATOM 7758 N N . SER A 1 1024 ? -34.944 -27.789 -1.290 1.00 74.81 1024 SER A N 1
ATOM 7759 C CA . SER A 1 1024 ? -34.456 -26.459 -1.640 1.00 74.81 1024 SER A CA 1
ATOM 7760 C C . SER A 1 1024 ? -34.837 -25.431 -0.583 1.00 74.81 1024 SER A C 1
ATOM 7762 O O . SER A 1 1024 ? -35.892 -25.533 0.040 1.00 74.81 1024 SER A O 1
ATOM 7764 N N . CYS A 1 1025 ? -34.022 -24.386 -0.455 1.00 79.06 1025 CYS A N 1
ATOM 7765 C CA . CYS A 1 1025 ? -34.391 -23.187 0.289 1.00 79.06 1025 CYS A CA 1
ATOM 7766 C C . CYS A 1 1025 ? -35.561 -22.475 -0.374 1.00 79.06 1025 CYS A C 1
ATOM 7768 O O . CYS A 1 1025 ? -35.429 -21.954 -1.484 1.00 79.06 1025 CYS A O 1
ATOM 7770 N N . LEU A 1 1026 ? -36.697 -22.451 0.313 1.00 76.19 1026 LEU A N 1
ATOM 7771 C CA . LEU A 1 1026 ? -37.861 -21.689 -0.095 1.00 76.19 1026 LEU A CA 1
ATOM 7772 C C . LEU A 1 1026 ? -37.677 -20.252 0.381 1.00 76.19 1026 LEU A C 1
ATOM 7774 O O . LEU A 1 1026 ? -37.560 -19.983 1.578 1.00 76.19 1026 LEU A O 1
ATOM 7778 N N . GLN A 1 1027 ? -37.626 -19.340 -0.581 1.00 70.75 1027 GLN A N 1
ATOM 7779 C CA . GLN A 1 1027 ? -37.602 -17.910 -0.323 1.00 70.75 1027 GLN A CA 1
ATOM 7780 C C . GLN A 1 1027 ? -39.032 -17.445 -0.166 1.00 70.75 1027 GLN A C 1
ATOM 7782 O O . GLN A 1 1027 ? -39.814 -17.543 -1.112 1.00 70.75 1027 GLN A O 1
ATOM 7787 N N . ASP A 1 1028 ? -39.358 -16.920 1.004 1.00 56.84 1028 ASP A N 1
ATOM 7788 C CA . ASP A 1 1028 ? -40.619 -16.229 1.189 1.00 56.84 1028 ASP A CA 1
ATOM 7789 C C . ASP A 1 1028 ? -40.329 -14.760 1.485 1.00 56.84 1028 ASP A C 1
ATOM 7791 O O . ASP A 1 1028 ? -39.940 -14.386 2.591 1.00 56.84 1028 ASP A O 1
ATOM 7795 N N . SER A 1 1029 ? -40.451 -13.918 0.457 1.00 49.75 1029 SER A N 1
ATOM 7796 C CA . SER A 1 1029 ? -40.167 -12.486 0.570 1.00 49.75 1029 SER A CA 1
ATOM 7797 C C . SER A 1 1029 ? -41.216 -11.730 1.388 1.00 49.75 1029 SER A C 1
ATOM 7799 O O . SER A 1 1029 ? -40.989 -10.563 1.689 1.00 49.75 1029 SER A O 1
ATOM 7801 N N . ASN A 1 1030 ? -42.359 -12.349 1.714 1.00 50.34 1030 ASN A N 1
ATOM 7802 C CA . ASN A 1 1030 ? -43.499 -11.652 2.314 1.00 50.34 1030 ASN A CA 1
ATOM 7803 C C . ASN A 1 1030 ? -43.931 -12.214 3.678 1.00 50.34 1030 ASN A C 1
ATOM 7805 O O . ASN A 1 1030 ? -44.577 -11.487 4.428 1.00 50.34 1030 ASN A O 1
ATOM 7809 N N . GLU A 1 1031 ? -43.602 -13.464 4.024 1.00 52.72 1031 GLU A N 1
ATOM 7810 C CA . GLU A 1 1031 ? -44.046 -14.068 5.293 1.00 52.72 1031 GLU A CA 1
ATOM 7811 C C . GLU A 1 1031 ? -43.068 -13.930 6.474 1.00 52.72 1031 GLU A C 1
ATOM 7813 O O . GLU A 1 1031 ? -43.495 -14.076 7.617 1.00 52.72 1031 GLU A O 1
ATOM 7818 N N . CYS A 1 1032 ? -41.783 -13.639 6.242 1.00 52.59 1032 CYS A N 1
ATOM 7819 C CA . CYS A 1 1032 ? -40.840 -13.293 7.320 1.00 52.59 1032 CYS A CA 1
ATOM 7820 C C . CYS A 1 1032 ? -39.869 -12.146 6.974 1.00 52.59 1032 CYS A C 1
ATOM 7822 O O . CYS A 1 1032 ? -38.814 -11.996 7.596 1.00 52.59 1032 CYS A O 1
ATOM 7824 N N . ALA A 1 1033 ? -40.267 -11.284 6.030 1.00 45.34 1033 ALA A N 1
ATOM 7825 C CA . ALA A 1 1033 ? -39.736 -9.929 5.935 1.00 45.34 1033 ALA A CA 1
ATOM 7826 C C . ALA A 1 1033 ? -40.307 -9.090 7.092 1.00 45.34 1033 ALA A C 1
ATOM 7828 O O . ALA A 1 1033 ? -41.487 -8.742 7.094 1.00 45.34 1033 ALA A O 1
ATOM 7829 N N . ASN A 1 1034 ? -39.473 -8.788 8.086 1.00 50.47 1034 ASN A N 1
ATOM 7830 C CA . ASN A 1 1034 ? -39.820 -7.817 9.123 1.00 50.47 1034 ASN A CA 1
ATOM 7831 C C . ASN A 1 1034 ? -39.632 -6.384 8.599 1.00 50.47 1034 ASN A C 1
ATOM 7833 O O . ASN A 1 1034 ? -39.062 -6.167 7.527 1.00 50.47 1034 ASN A O 1
ATOM 7837 N N . GLU A 1 1035 ? -40.077 -5.412 9.399 1.00 45.78 1035 GLU A N 1
ATOM 7838 C CA . GLU A 1 1035 ? -39.992 -3.963 9.149 1.00 45.78 1035 GLU A CA 1
ATOM 7839 C C . GLU A 1 1035 ? -38.572 -3.461 8.784 1.00 45.78 1035 GLU A C 1
ATOM 7841 O O . GLU A 1 1035 ? -38.437 -2.384 8.209 1.00 45.78 1035 GLU A O 1
ATOM 7846 N N . ASP A 1 1036 ? -37.532 -4.275 9.017 1.00 49.53 1036 ASP A N 1
ATOM 7847 C CA . ASP A 1 1036 ? -36.116 -3.986 8.748 1.00 49.53 1036 ASP A CA 1
ATOM 7848 C C . ASP A 1 1036 ? -35.623 -4.344 7.325 1.00 49.53 1036 ASP A C 1
ATOM 7850 O O . ASP A 1 1036 ? -34.465 -4.088 6.998 1.00 49.53 1036 ASP A O 1
ATOM 7854 N N . GLY A 1 1037 ? -36.461 -4.940 6.462 1.00 50.47 1037 GLY A N 1
ATOM 7855 C CA . GLY A 1 1037 ? -36.167 -5.105 5.025 1.00 50.47 1037 GLY A CA 1
ATOM 7856 C C . GLY A 1 1037 ? -35.260 -6.280 4.609 1.00 50.47 1037 GLY A C 1
ATOM 7857 O O . GLY A 1 1037 ? -34.789 -6.303 3.471 1.00 50.47 1037 GLY A O 1
ATOM 7858 N N . TRP A 1 1038 ? -35.020 -7.267 5.479 1.00 56.41 1038 TRP A N 1
ATOM 7859 C CA . TRP A 1 1038 ? -34.154 -8.430 5.194 1.00 56.41 1038 TRP A CA 1
ATOM 7860 C C . TRP A 1 1038 ? -34.939 -9.716 4.871 1.00 56.41 1038 TRP A C 1
ATOM 7862 O O . TRP A 1 1038 ? -36.059 -9.898 5.345 1.00 56.41 1038 TRP A O 1
ATOM 7872 N N . SER A 1 1039 ? -34.345 -10.620 4.072 1.00 60.88 1039 SER A N 1
ATOM 7873 C CA . SER A 1 1039 ? -34.975 -11.879 3.621 1.00 60.88 1039 SER A CA 1
ATOM 7874 C C . SER A 1 1039 ? -34.596 -13.089 4.491 1.00 60.88 1039 SER A C 1
ATOM 7876 O O . SER A 1 1039 ? -33.420 -13.331 4.755 1.00 60.88 1039 SER A O 1
ATOM 7878 N N . CYS A 1 1040 ? -35.607 -13.847 4.920 1.00 71.19 1040 CYS A N 1
ATOM 7879 C CA . CYS A 1 1040 ? -35.516 -15.155 5.583 1.00 71.19 1040 CYS A CA 1
ATOM 7880 C C . CYS A 1 1040 ? -35.675 -16.293 4.554 1.00 71.19 1040 CYS A C 1
ATOM 7882 O O . CYS A 1 1040 ? -36.118 -16.064 3.422 1.00 71.19 1040 CYS A O 1
ATOM 7884 N N . SER A 1 1041 ? -35.385 -17.536 4.948 1.00 78.19 1041 SER A N 1
ATOM 7885 C CA . SER A 1 1041 ? -35.752 -18.711 4.146 1.00 78.19 1041 SER A CA 1
ATOM 7886 C C . SER A 1 1041 ? -36.253 -19.871 5.004 1.00 78.19 1041 SER A C 1
ATOM 7888 O O . SER A 1 1041 ? -36.025 -19.917 6.214 1.00 78.19 1041 SER A O 1
ATOM 7890 N N . LYS A 1 1042 ? -36.975 -20.804 4.373 1.00 83.44 1042 LYS A N 1
ATOM 7891 C CA . LYS A 1 1042 ? -37.485 -22.017 5.024 1.00 83.44 1042 LYS A CA 1
ATOM 7892 C C . LYS A 1 1042 ? -37.119 -23.267 4.235 1.00 83.44 1042 LYS A C 1
ATOM 7894 O O . LYS A 1 1042 ? -37.068 -23.243 3.004 1.00 83.44 1042 LYS A O 1
ATOM 7899 N N . ARG A 1 1043 ? -36.929 -24.385 4.931 1.00 86.12 1043 ARG A N 1
ATOM 7900 C CA . ARG A 1 1043 ? -36.895 -25.731 4.340 1.00 86.12 1043 ARG A CA 1
ATOM 7901 C C . ARG A 1 1043 ? -37.959 -26.593 4.991 1.00 86.12 1043 ARG A C 1
ATOM 7903 O O . ARG A 1 1043 ? -38.244 -26.459 6.176 1.00 86.12 1043 ARG A O 1
ATOM 7910 N N . ILE A 1 1044 ? -38.567 -27.466 4.198 1.00 86.19 1044 ILE A N 1
ATOM 7911 C CA . ILE A 1 1044 ? -39.559 -28.417 4.690 1.00 86.19 1044 ILE A CA 1
ATOM 7912 C C . ILE A 1 1044 ? -39.099 -29.816 4.307 1.00 86.19 1044 ILE A C 1
ATOM 7914 O O . ILE A 1 1044 ? -38.792 -30.086 3.145 1.00 86.19 1044 ILE A O 1
ATOM 7918 N N . SER A 1 1045 ? -39.060 -30.704 5.292 1.00 85.62 1045 SER A N 1
ATOM 7919 C CA . SER A 1 1045 ? -38.759 -32.120 5.119 1.00 85.62 1045 SER A CA 1
ATOM 7920 C C . SER A 1 1045 ? -39.792 -32.984 5.834 1.00 85.62 1045 SER A C 1
ATOM 7922 O O . SER A 1 1045 ? -40.598 -32.506 6.630 1.00 85.62 1045 SER A O 1
ATOM 7924 N N . VAL A 1 1046 ? -39.808 -34.274 5.517 1.00 86.31 1046 VAL A N 1
ATOM 7925 C CA . VAL A 1 1046 ? -40.725 -35.248 6.120 1.00 86.31 1046 VAL A CA 1
ATOM 7926 C C . VAL A 1 1046 ? -39.934 -36.442 6.615 1.00 86.31 1046 VAL A C 1
ATOM 7928 O O . VAL A 1 1046 ? -38.945 -36.807 5.983 1.00 86.31 1046 VAL A O 1
ATOM 7931 N N . GLY A 1 1047 ? -40.355 -37.047 7.721 1.00 83.38 1047 GLY A N 1
ATOM 7932 C CA . GLY A 1 1047 ? -39.727 -38.241 8.285 1.00 83.38 1047 GLY A CA 1
ATOM 7933 C C . GLY A 1 1047 ? -40.745 -39.219 8.863 1.00 83.38 1047 GLY A C 1
ATOM 7934 O O . GLY A 1 1047 ? -41.950 -39.028 8.708 1.00 83.38 1047 GLY A O 1
ATOM 7935 N N . GLY A 1 1048 ? -40.253 -40.297 9.478 1.00 78.69 1048 GLY A N 1
ATOM 7936 C CA . GLY A 1 1048 ? -41.108 -41.308 10.105 1.00 78.69 1048 GLY A CA 1
ATOM 7937 C C . GLY A 1 1048 ? -41.861 -42.223 9.125 1.00 78.69 1048 GLY A C 1
ATOM 7938 O O . GLY A 1 1048 ? -42.995 -42.625 9.372 1.00 78.69 1048 GLY A O 1
ATOM 7939 N N . LEU A 1 1049 ? -41.224 -42.544 7.997 1.00 79.50 1049 LEU A N 1
ATOM 7940 C CA . LEU A 1 1049 ? -41.766 -43.366 6.906 1.00 79.50 1049 LEU A CA 1
ATOM 7941 C C . LEU A 1 1049 ? -41.065 -44.739 6.759 1.00 79.50 1049 LEU A C 1
ATOM 7943 O O . LEU A 1 1049 ? -41.120 -45.354 5.698 1.00 79.50 1049 LEU A O 1
ATOM 7947 N N . GLY A 1 1050 ? -40.390 -45.221 7.802 1.00 68.19 1050 GLY A N 1
ATOM 7948 C CA . GLY A 1 1050 ? -39.704 -46.521 7.843 1.00 68.19 1050 GLY A CA 1
ATOM 7949 C C . GLY A 1 1050 ? -38.245 -46.505 7.363 1.00 68.19 1050 GLY A C 1
ATOM 7950 O O . GLY A 1 1050 ? -37.680 -47.561 7.095 1.00 68.19 1050 GLY A O 1
ATOM 7951 N N . GLY A 1 1051 ? -37.625 -45.324 7.245 1.00 67.62 1051 GLY A N 1
ATOM 7952 C CA . GLY A 1 1051 ? -36.230 -45.132 6.828 1.00 67.62 1051 GLY A CA 1
ATOM 7953 C C . GLY A 1 1051 ? -35.696 -43.748 7.218 1.00 67.62 1051 GLY A C 1
ATOM 7954 O O . GLY A 1 1051 ? -36.444 -42.928 7.753 1.00 67.62 1051 GLY A O 1
ATOM 7955 N N . MET A 1 1052 ? -34.413 -43.475 6.956 1.00 67.31 1052 MET A N 1
ATOM 7956 C CA . MET A 1 1052 ? -33.831 -42.145 7.178 1.00 67.31 1052 MET A CA 1
ATOM 7957 C C . MET A 1 1052 ? -34.372 -41.150 6.153 1.00 67.31 1052 MET A C 1
ATOM 7959 O O . MET A 1 1052 ? -34.790 -41.524 5.058 1.00 67.31 1052 MET A O 1
ATOM 7963 N N . ARG A 1 1053 ? -34.360 -39.863 6.484 1.00 73.12 1053 ARG A N 1
ATOM 7964 C CA . ARG A 1 1053 ? -34.805 -38.812 5.562 1.00 73.12 1053 ARG A CA 1
ATOM 7965 C C . ARG A 1 1053 ? -33.829 -38.677 4.401 1.00 73.12 1053 ARG A C 1
ATOM 7967 O O . ARG A 1 1053 ? -32.622 -38.740 4.603 1.00 73.12 1053 ARG A O 1
ATOM 7974 N N . SER A 1 1054 ? -34.345 -38.471 3.190 1.00 66.94 1054 SER A N 1
ATOM 7975 C CA . SER A 1 1054 ? -33.481 -38.290 2.016 1.00 66.94 1054 SER A CA 1
ATOM 7976 C C . SER A 1 1054 ? -32.645 -37.010 2.094 1.00 66.94 1054 SER A C 1
ATOM 7978 O O . SER A 1 1054 ? -31.496 -37.048 1.684 1.00 66.94 1054 SER A O 1
ATOM 7980 N N . GLN A 1 1055 ? -33.176 -35.893 2.616 1.00 69.69 1055 GLN A N 1
ATOM 7981 C CA . GLN A 1 1055 ? -32.460 -34.599 2.695 1.00 69.69 1055 GLN A CA 1
ATOM 7982 C C . GLN A 1 1055 ? -31.788 -34.182 1.362 1.00 69.69 1055 GLN A C 1
ATOM 7984 O O . GLN A 1 1055 ? -30.734 -33.554 1.341 1.00 69.69 1055 GLN A O 1
ATOM 7989 N N . GLY A 1 1056 ? -32.380 -34.567 0.224 1.00 64.75 1056 GLY A N 1
ATOM 7990 C CA . GLY A 1 1056 ? -31.830 -34.310 -1.112 1.00 64.75 1056 GLY A CA 1
ATOM 7991 C C . GLY A 1 1056 ? -30.855 -35.374 -1.643 1.00 64.75 1056 GLY A C 1
ATOM 7992 O O . GLY A 1 1056 ? -30.409 -35.257 -2.785 1.00 64.75 1056 GLY A O 1
ATOM 7993 N N . LEU A 1 1057 ? -30.550 -36.426 -0.874 1.00 66.88 1057 LEU A N 1
ATOM 7994 C CA . LEU A 1 1057 ? -29.765 -37.589 -1.308 1.00 66.88 1057 LEU A CA 1
ATOM 7995 C C . LEU A 1 1057 ? -30.524 -38.435 -2.337 1.00 66.88 1057 LEU A C 1
ATOM 7997 O O . LEU A 1 1057 ? -31.743 -38.614 -2.251 1.00 66.88 1057 LEU A O 1
ATOM 8001 N N . MET A 1 1058 ? -29.781 -39.013 -3.284 1.00 67.75 1058 MET A N 1
ATOM 8002 C CA . MET A 1 1058 ? -30.319 -39.945 -4.275 1.00 67.75 1058 MET A CA 1
ATOM 8003 C C . MET A 1 1058 ? -30.275 -41.379 -3.732 1.00 67.75 1058 MET A C 1
ATOM 8005 O O . MET A 1 1058 ? -29.293 -41.797 -3.118 1.00 67.75 1058 MET A O 1
ATOM 8009 N N . ILE A 1 1059 ? -31.316 -42.155 -4.022 1.00 69.94 1059 ILE A N 1
ATOM 8010 C CA . ILE A 1 1059 ? -31.378 -43.596 -3.778 1.00 69.94 1059 ILE A CA 1
ATOM 8011 C C . ILE A 1 1059 ? -30.791 -44.293 -4.998 1.00 69.94 1059 ILE A C 1
ATOM 8013 O O . ILE A 1 1059 ? -31.345 -44.204 -6.096 1.00 69.94 1059 ILE A O 1
ATOM 8017 N N . SER A 1 1060 ? -29.682 -44.992 -4.812 1.00 67.75 1060 SER A N 1
ATOM 8018 C CA . SER A 1 1060 ? -29.147 -45.915 -5.807 1.00 67.75 1060 SER A CA 1
ATOM 8019 C C . SER A 1 1060 ? -29.848 -47.266 -5.697 1.00 67.75 1060 SER A C 1
ATOM 8021 O O . SER A 1 1060 ? -30.133 -47.726 -4.596 1.00 67.75 1060 SER A O 1
ATOM 8023 N N . VAL A 1 1061 ? -30.143 -47.896 -6.832 1.00 70.62 1061 VAL A N 1
ATOM 8024 C CA . VAL A 1 1061 ? -30.708 -49.245 -6.924 1.00 70.62 1061 VAL A CA 1
ATOM 8025 C C . VAL A 1 1061 ? -29.932 -50.012 -7.985 1.00 70.62 1061 VAL A C 1
ATOM 8027 O O . VAL A 1 1061 ? -30.041 -49.719 -9.176 1.00 70.62 1061 VAL A O 1
ATOM 8030 N N . ALA A 1 1062 ? -29.147 -50.996 -7.562 1.00 67.94 1062 ALA A N 1
ATOM 8031 C CA . ALA A 1 1062 ? -28.466 -51.946 -8.427 1.00 67.94 1062 ALA A CA 1
ATOM 8032 C C . ALA A 1 1062 ? -29.302 -53.226 -8.556 1.00 67.94 1062 ALA A C 1
ATOM 8034 O O . ALA A 1 1062 ? -29.644 -53.852 -7.555 1.00 67.94 1062 ALA A O 1
ATOM 8035 N N . SER A 1 1063 ? -29.629 -53.632 -9.781 1.00 72.19 1063 SER A N 1
ATOM 8036 C CA . SER A 1 1063 ? -30.350 -54.878 -10.076 1.00 72.19 1063 SER A CA 1
ATOM 8037 C C . SER A 1 1063 ? -29.388 -55.936 -10.608 1.00 72.19 1063 SER A C 1
ATOM 8039 O O . SER A 1 1063 ? -28.527 -55.629 -11.427 1.00 72.19 1063 SER A O 1
ATOM 8041 N N . TYR A 1 1064 ? -29.545 -57.184 -10.175 1.00 74.56 1064 TYR A N 1
ATOM 8042 C CA . TYR A 1 1064 ? -28.680 -58.311 -10.510 1.00 74.56 1064 TYR A CA 1
ATOM 8043 C C . TYR A 1 1064 ? -29.510 -59.463 -11.080 1.00 74.56 1064 TYR A C 1
ATOM 8045 O O . TYR A 1 1064 ? -30.545 -59.841 -10.533 1.00 74.56 1064 TYR A O 1
ATOM 8053 N N . ASN A 1 1065 ? -29.015 -60.073 -12.158 1.00 70.94 1065 ASN A N 1
ATOM 8054 C CA . ASN A 1 1065 ? -29.671 -61.203 -12.829 1.00 70.94 1065 ASN A CA 1
ATOM 8055 C C . ASN A 1 1065 ? -29.528 -62.542 -12.074 1.00 70.94 1065 ASN A C 1
ATOM 8057 O O . ASN A 1 1065 ? -30.018 -63.565 -12.550 1.00 70.94 1065 ASN A O 1
ATOM 8061 N N . LEU A 1 1066 ? -28.806 -62.564 -10.949 1.00 64.50 1066 LEU A N 1
ATOM 8062 C CA . LEU A 1 1066 ? -28.501 -63.757 -10.157 1.00 64.50 1066 LEU A CA 1
ATOM 8063 C C . LEU A 1 1066 ? -28.683 -63.464 -8.663 1.00 64.50 1066 LEU A C 1
ATOM 8065 O O . LEU A 1 1066 ? -28.338 -62.376 -8.201 1.00 64.50 1066 LEU A O 1
ATOM 8069 N N . THR A 1 1067 ? -29.158 -64.470 -7.925 1.00 62.75 1067 THR A N 1
ATOM 8070 C CA . THR A 1 1067 ? -29.318 -64.436 -6.463 1.00 62.75 1067 THR A CA 1
ATOM 8071 C C . THR A 1 1067 ? -27.983 -64.225 -5.753 1.00 62.75 1067 THR A C 1
ATOM 8073 O O . THR A 1 1067 ? -26.995 -64.871 -6.114 1.00 62.75 1067 THR A O 1
ATOM 8076 N N . GLY A 1 1068 ? -27.945 -63.351 -4.743 1.00 62.91 1068 GLY A N 1
ATOM 8077 C CA . GLY A 1 1068 ? -26.724 -63.038 -3.983 1.00 62.91 1068 GLY A CA 1
ATOM 8078 C C . GLY A 1 1068 ? -25.835 -61.917 -4.551 1.00 62.91 1068 GLY A C 1
ATOM 8079 O O . GLY A 1 1068 ? -24.668 -61.836 -4.173 1.00 62.91 1068 GLY A O 1
ATOM 8080 N N . CYS A 1 1069 ? -26.365 -61.075 -5.449 1.00 68.06 1069 CYS A N 1
ATOM 8081 C CA . CYS A 1 1069 ? -25.731 -59.865 -6.015 1.00 68.06 1069 CYS A CA 1
ATOM 8082 C C . CYS A 1 1069 ? -24.255 -59.992 -6.453 1.00 68.06 1069 CYS A C 1
ATOM 8084 O O . CYS A 1 1069 ? -23.430 -59.147 -6.088 1.00 68.06 1069 CYS A O 1
ATOM 8086 N N . PRO A 1 1070 ? -23.864 -61.012 -7.235 1.00 66.44 1070 PRO A N 1
ATOM 8087 C CA . PRO A 1 1070 ? -22.512 -61.050 -7.772 1.00 66.44 1070 PRO A CA 1
ATOM 8088 C C . PRO A 1 1070 ? -22.336 -59.939 -8.827 1.00 66.44 1070 PRO A C 1
ATOM 8090 O O . PRO A 1 1070 ? -23.157 -59.853 -9.745 1.00 66.44 1070 PRO A O 1
ATOM 8093 N N . PRO A 1 1071 ? -21.282 -59.105 -8.757 1.00 61.75 1071 PRO A N 1
ATOM 8094 C CA . PRO A 1 1071 ? -20.991 -58.158 -9.826 1.00 61.75 1071 PRO A CA 1
ATOM 8095 C C . PRO A 1 1071 ? -20.663 -58.904 -11.137 1.00 61.75 1071 PRO A C 1
ATOM 8097 O O . PRO A 1 1071 ? -20.038 -59.971 -11.095 1.00 61.75 1071 PRO A O 1
ATOM 8100 N N . PRO A 1 1072 ? -21.031 -58.354 -12.310 1.00 63.38 1072 PRO A N 1
ATOM 8101 C CA . PRO A 1 1072 ? -21.645 -57.038 -12.507 1.00 63.38 1072 PRO A CA 1
ATOM 8102 C C . PRO A 1 1072 ? -23.185 -57.038 -12.390 1.00 63.38 1072 PRO A C 1
ATOM 8104 O O . PRO A 1 1072 ? -23.861 -57.954 -12.864 1.00 63.38 1072 PRO A O 1
ATOM 8107 N N . ALA A 1 1073 ? -23.746 -55.971 -11.815 1.00 66.81 1073 ALA A N 1
ATOM 8108 C CA . ALA A 1 1073 ? -25.173 -55.651 -11.866 1.00 66.81 1073 ALA A CA 1
ATOM 8109 C C . ALA A 1 1073 ? -25.639 -55.447 -13.322 1.00 66.81 1073 ALA A C 1
ATOM 8111 O O . ALA A 1 1073 ? -24.885 -54.970 -14.170 1.00 66.81 1073 ALA A O 1
ATOM 8112 N N . SER A 1 1074 ? -26.893 -55.785 -13.629 1.00 69.25 1074 SER A N 1
ATOM 8113 C CA . SER A 1 1074 ? -27.495 -55.547 -14.946 1.00 69.25 1074 SER A CA 1
ATOM 8114 C C . SER A 1 1074 ? -27.827 -54.075 -15.176 1.00 69.25 1074 SER A C 1
ATOM 8116 O O . SER A 1 1074 ? -27.732 -53.591 -16.302 1.00 69.25 1074 SER A O 1
ATOM 8118 N N . THR A 1 1075 ? -28.233 -53.368 -14.120 1.00 69.56 1075 THR A N 1
ATOM 8119 C CA . THR A 1 1075 ? -28.623 -51.953 -14.155 1.00 69.56 1075 THR A CA 1
ATOM 8120 C C . THR A 1 1075 ? -28.348 -51.299 -12.808 1.00 69.56 1075 THR A C 1
ATOM 8122 O O . THR A 1 1075 ? -28.621 -51.906 -11.777 1.00 69.56 1075 THR A O 1
ATOM 8125 N N . VAL A 1 1076 ? -27.868 -50.054 -12.813 1.00 67.75 1076 VAL A N 1
ATOM 8126 C CA . VAL A 1 1076 ? -27.821 -49.184 -11.628 1.00 67.75 1076 VAL A CA 1
ATOM 8127 C C . VAL A 1 1076 ? -28.658 -47.948 -11.934 1.00 67.75 1076 VAL A C 1
ATOM 8129 O O . VAL A 1 1076 ? -28.401 -47.267 -12.926 1.00 67.75 1076 VAL A O 1
ATOM 8132 N N . ALA A 1 1077 ? -29.673 -47.680 -11.119 1.00 66.31 1077 ALA A N 1
ATOM 8133 C CA . ALA A 1 1077 ? -30.561 -46.531 -11.254 1.00 66.31 1077 ALA A CA 1
ATOM 8134 C C . ALA A 1 1077 ? -30.429 -45.613 -10.038 1.00 66.31 1077 ALA A C 1
ATOM 8136 O O . ALA A 1 1077 ? -30.362 -46.093 -8.912 1.00 66.31 1077 ALA A O 1
ATOM 8137 N N . PHE A 1 1078 ? -30.434 -44.300 -10.259 1.00 68.19 1078 PHE A N 1
ATOM 8138 C CA . PHE A 1 1078 ? -30.488 -43.303 -9.192 1.00 68.19 1078 PHE A CA 1
ATOM 8139 C C . PHE A 1 1078 ? -31.858 -42.633 -9.216 1.00 68.19 1078 PHE A C 1
ATOM 8141 O O . PHE A 1 1078 ? -32.260 -42.074 -10.234 1.00 68.19 1078 PHE A O 1
ATOM 8148 N N . THR A 1 1079 ? -32.586 -42.681 -8.106 1.00 67.06 1079 THR A N 1
ATOM 8149 C CA . THR A 1 1079 ? -33.940 -42.125 -7.990 1.00 67.06 1079 THR A CA 1
ATOM 8150 C C . THR A 1 1079 ? -34.062 -41.251 -6.748 1.00 67.06 1079 THR A C 1
ATOM 8152 O O . THR A 1 1079 ? -33.350 -41.449 -5.769 1.00 67.06 1079 THR A O 1
ATOM 8155 N N . ARG A 1 1080 ? -34.959 -40.260 -6.771 1.00 68.81 1080 ARG A N 1
ATOM 8156 C CA . ARG A 1 1080 ? -35.295 -39.475 -5.575 1.00 68.81 1080 ARG A CA 1
ATOM 8157 C C . ARG A 1 1080 ? -36.454 -40.133 -4.831 1.00 68.81 1080 ARG A C 1
ATOM 8159 O O . ARG A 1 1080 ? -37.500 -40.399 -5.426 1.00 68.81 1080 ARG A O 1
ATOM 8166 N N . GLY A 1 1081 ? -36.298 -40.338 -3.529 1.00 69.31 1081 GLY A N 1
ATOM 8167 C CA . GLY A 1 1081 ? -37.376 -40.748 -2.627 1.00 69.31 1081 GLY A CA 1
ATOM 8168 C C . GLY A 1 1081 ? -37.407 -39.868 -1.383 1.00 69.31 1081 GLY A C 1
ATOM 8169 O O . GLY A 1 1081 ? -36.452 -39.158 -1.108 1.00 69.31 1081 GLY A O 1
ATOM 8170 N N . LEU A 1 1082 ? -38.533 -39.864 -0.663 1.00 71.06 1082 LEU A N 1
ATOM 8171 C CA . LEU A 1 1082 ? -38.672 -39.081 0.577 1.00 71.06 1082 LEU A CA 1
ATOM 8172 C C . LEU A 1 1082 ? -37.880 -39.720 1.731 1.00 71.06 1082 LEU A C 1
ATOM 8174 O O . LEU A 1 1082 ? -37.433 -39.030 2.645 1.00 71.06 1082 LEU A O 1
ATOM 8178 N N . ILE A 1 1083 ? -37.668 -41.035 1.637 1.00 69.31 1083 ILE A N 1
ATOM 8179 C CA . ILE A 1 1083 ? -36.863 -41.841 2.548 1.00 69.31 1083 ILE A CA 1
ATOM 8180 C C . ILE A 1 1083 ? -35.712 -42.517 1.830 1.00 69.31 1083 ILE A C 1
ATOM 8182 O O . ILE A 1 1083 ? -35.783 -42.811 0.642 1.00 69.31 1083 ILE A O 1
ATOM 8186 N N . CYS A 1 1084 ? -34.694 -42.806 2.616 1.00 66.62 1084 CYS A N 1
ATOM 8187 C CA . CYS A 1 1084 ? -33.426 -43.381 2.252 1.00 66.62 1084 CYS A CA 1
ATOM 8188 C C . CYS A 1 1084 ? -33.081 -44.445 3.310 1.00 66.62 1084 CYS A C 1
ATOM 8190 O O . CYS A 1 1084 ? -33.121 -44.180 4.511 1.00 66.62 1084 CYS A O 1
ATOM 8192 N N . THR A 1 1085 ? -32.755 -45.666 2.895 1.00 60.59 1085 THR A N 1
ATOM 8193 C CA . THR A 1 1085 ? -32.267 -46.728 3.788 1.00 60.59 1085 THR A CA 1
ATOM 8194 C C . THR A 1 1085 ? -30.762 -46.891 3.586 1.00 60.59 1085 THR A C 1
ATOM 8196 O O . THR A 1 1085 ? -30.335 -47.506 2.614 1.00 60.59 1085 THR A O 1
ATOM 8199 N N . HIS A 1 1086 ? -29.945 -46.315 4.469 1.00 56.78 1086 HIS A N 1
ATOM 8200 C CA . HIS A 1 1086 ? -28.491 -46.521 4.449 1.00 56.78 1086 HIS A CA 1
ATOM 8201 C C . HIS A 1 1086 ? -28.164 -47.876 5.076 1.00 56.78 1086 HIS A C 1
ATOM 8203 O O . HIS A 1 1086 ? -28.636 -48.181 6.175 1.00 56.78 1086 HIS A O 1
ATOM 8209 N N . GLN A 1 1087 ? -27.328 -48.680 4.421 1.00 49.56 1087 GLN A N 1
ATOM 8210 C CA . GLN A 1 1087 ? -26.762 -49.879 5.043 1.00 49.56 1087 GLN A CA 1
ATOM 8211 C C . GLN A 1 1087 ? -25.470 -49.474 5.758 1.00 49.56 1087 GLN A C 1
ATOM 8213 O O . GLN A 1 1087 ? -24.568 -48.896 5.167 1.00 49.56 1087 GLN A O 1
ATOM 8218 N N . SER A 1 1088 ? -25.417 -49.652 7.077 1.00 36.50 1088 SER A N 1
ATOM 8219 C CA . SER A 1 1088 ? -24.329 -49.173 7.940 1.00 36.50 1088 SER A CA 1
ATOM 8220 C C . SER A 1 1088 ? -22.928 -49.542 7.422 1.00 36.50 1088 SER A C 1
ATOM 8222 O O . SER A 1 1088 ? -22.652 -50.718 7.189 1.00 36.50 1088 SER A O 1
ATOM 8224 N N . ASN A 1 1089 ? -22.061 -48.529 7.308 1.00 35.38 1089 ASN A N 1
ATOM 8225 C CA . ASN A 1 1089 ? -20.597 -48.558 7.191 1.00 35.38 1089 ASN A CA 1
ATOM 8226 C C . ASN A 1 1089 ? -19.949 -49.934 6.929 1.00 35.38 1089 ASN A C 1
ATOM 8228 O O . ASN A 1 1089 ? -19.587 -50.654 7.860 1.00 35.38 1089 ASN A O 1
ATOM 8232 N N . GLY A 1 1090 ? -19.710 -50.246 5.652 1.00 41.16 1090 GLY A N 1
ATOM 8233 C CA . GLY A 1 1090 ? -18.736 -51.263 5.236 1.00 41.16 1090 GLY A CA 1
ATOM 8234 C C . GLY A 1 1090 ? -19.210 -52.721 5.208 1.00 41.16 1090 GLY A C 1
ATOM 8235 O O . GLY A 1 1090 ? -18.379 -53.607 5.013 1.00 41.16 1090 GLY A O 1
ATOM 8236 N N . ALA A 1 1091 ? -20.505 -53.000 5.372 1.00 38.16 1091 ALA A N 1
ATOM 8237 C CA . ALA A 1 1091 ? -21.055 -54.336 5.127 1.00 38.16 1091 ALA A CA 1
ATOM 8238 C C . ALA A 1 1091 ? -21.326 -54.566 3.626 1.00 38.16 1091 ALA A C 1
ATOM 8240 O O . ALA A 1 1091 ? -21.727 -53.648 2.914 1.00 38.16 1091 ALA A O 1
ATOM 8241 N N . SER A 1 1092 ? -21.106 -55.797 3.141 1.00 43.03 1092 SER A N 1
ATOM 8242 C CA . SER A 1 1092 ? -21.493 -56.214 1.785 1.00 43.03 1092 SER A CA 1
ATOM 8243 C C . SER A 1 1092 ? -22.973 -55.902 1.515 1.00 43.03 1092 SER A C 1
ATOM 8245 O O . SER A 1 1092 ? -23.776 -56.066 2.435 1.00 43.03 1092 SER A O 1
ATOM 8247 N N . PRO A 1 1093 ? -23.344 -55.496 0.284 1.00 50.25 1093 PRO A N 1
ATOM 8248 C CA . PRO A 1 1093 ? -24.723 -55.151 -0.050 1.00 50.25 1093 PRO A CA 1
ATOM 8249 C C . PRO A 1 1093 ? -25.670 -56.295 0.332 1.00 50.25 1093 PRO A C 1
ATOM 8251 O O . PRO A 1 1093 ? -25.468 -57.431 -0.102 1.00 50.25 1093 PRO A O 1
ATOM 8254 N N . VAL A 1 1094 ? -26.688 -56.018 1.153 1.00 53.22 1094 VAL A N 1
ATOM 8255 C CA . VAL A 1 1094 ? -27.726 -57.014 1.454 1.00 53.22 1094 VAL A CA 1
ATOM 8256 C C . VAL A 1 1094 ? -28.573 -57.190 0.203 1.00 53.22 1094 VAL A C 1
ATOM 8258 O O . VAL A 1 1094 ? -29.196 -56.243 -0.271 1.00 53.22 1094 VAL A O 1
ATOM 8261 N N . CYS A 1 1095 ? -28.565 -58.406 -0.331 1.00 58.19 1095 CYS A N 1
ATOM 8262 C CA . CYS A 1 1095 ? -29.368 -58.782 -1.480 1.00 58.19 1095 CYS A CA 1
ATOM 8263 C C . CYS A 1 1095 ? -30.781 -59.098 -1.037 1.00 58.19 1095 CYS A C 1
ATOM 8265 O O . CYS A 1 1095 ? -31.006 -60.077 -0.324 1.00 58.19 1095 CYS A O 1
ATOM 8267 N N . GLU A 1 1096 ? -31.731 -58.293 -1.489 1.00 63.84 1096 GLU A N 1
ATOM 8268 C CA . GLU A 1 1096 ? -33.121 -58.712 -1.472 1.00 63.84 1096 GLU A CA 1
ATOM 8269 C C . GLU A 1 1096 ? -33.359 -59.591 -2.702 1.00 63.84 1096 GLU A C 1
ATOM 8271 O O . GLU A 1 1096 ? -33.291 -59.133 -3.844 1.00 63.84 1096 GLU A O 1
ATOM 8276 N N . ASP A 1 1097 ? -33.558 -60.886 -2.457 1.00 57.88 1097 ASP A N 1
ATOM 8277 C CA . ASP A 1 1097 ? -33.814 -61.878 -3.494 1.00 57.88 1097 ASP A CA 1
ATOM 8278 C C . ASP A 1 1097 ? -35.318 -61.941 -3.786 1.00 57.88 1097 ASP A C 1
ATOM 8280 O O . ASP A 1 1097 ? -36.130 -62.268 -2.918 1.00 57.88 1097 ASP A O 1
ATOM 8284 N N . ASN A 1 1098 ? -35.693 -61.671 -5.033 1.00 55.69 1098 ASN A N 1
ATOM 8285 C CA . ASN A 1 1098 ? -36.970 -62.097 -5.593 1.00 55.69 1098 ASN A CA 1
ATOM 8286 C C . ASN A 1 1098 ? -36.707 -63.346 -6.455 1.00 55.69 1098 ASN A C 1
ATOM 8288 O O . ASN A 1 1098 ? -35.618 -63.451 -7.018 1.00 55.69 1098 ASN A O 1
ATOM 8292 N N . ASP A 1 1099 ? -37.671 -64.267 -6.607 1.00 54.47 1099 ASP A N 1
ATOM 8293 C CA . ASP A 1 1099 ? -37.496 -65.615 -7.216 1.00 54.47 1099 ASP A CA 1
ATOM 8294 C C . ASP A 1 1099 ? -36.819 -65.640 -8.618 1.00 54.47 1099 ASP A C 1
ATOM 8296 O O . ASP A 1 1099 ? -36.473 -66.706 -9.131 1.00 54.47 1099 ASP A O 1
ATOM 8300 N N . THR A 1 1100 ? -36.614 -64.478 -9.253 1.00 52.34 1100 THR A N 1
ATOM 8301 C CA . THR A 1 1100 ? -35.948 -64.306 -10.553 1.00 52.34 1100 THR A CA 1
ATOM 8302 C C . THR A 1 1100 ? -34.911 -63.165 -10.649 1.00 52.34 1100 THR A C 1
ATOM 8304 O O . THR A 1 1100 ? -34.243 -63.095 -11.678 1.00 52.34 1100 THR A O 1
ATOM 8307 N N . VAL A 1 1101 ? -34.778 -62.255 -9.667 1.00 54.62 1101 VAL A N 1
ATOM 8308 C CA . VAL A 1 1101 ? -33.907 -61.044 -9.721 1.00 54.62 1101 VAL A CA 1
ATOM 8309 C C . VAL A 1 1101 ? -33.528 -60.602 -8.298 1.00 54.62 1101 VAL A C 1
ATOM 8311 O O . VAL A 1 1101 ? -34.402 -60.599 -7.432 1.00 54.62 1101 VAL A O 1
ATOM 8314 N N . SER A 1 1102 ? -32.286 -60.159 -8.068 1.00 57.94 1102 SER A N 1
ATOM 8315 C CA . SER A 1 1102 ? -31.864 -59.554 -6.786 1.00 57.94 1102 SER A CA 1
ATOM 8316 C C . SER A 1 1102 ? -31.587 -58.067 -6.918 1.00 57.94 1102 SER A C 1
ATOM 8318 O O . SER A 1 1102 ? -31.173 -57.602 -7.981 1.00 57.94 1102 SER A O 1
ATOM 8320 N N . PHE A 1 1103 ? -31.780 -57.311 -5.843 1.00 58.09 1103 PHE A N 1
ATOM 8321 C CA . PHE A 1 1103 ? -31.505 -55.877 -5.825 1.00 58.09 1103 PHE A CA 1
ATOM 8322 C C . PHE A 1 1103 ? -30.734 -55.448 -4.572 1.00 58.09 1103 PHE A C 1
ATOM 8324 O O . PHE A 1 1103 ? -30.847 -56.058 -3.511 1.00 58.09 1103 PHE A O 1
ATOM 8331 N N . SER A 1 1104 ? -29.917 -54.408 -4.736 1.00 62.53 1104 SER A N 1
ATOM 8332 C CA . SER A 1 1104 ? -29.193 -53.701 -3.675 1.00 62.53 1104 SER A CA 1
ATOM 8333 C C . SER A 1 1104 ? -29.493 -52.213 -3.795 1.00 62.53 1104 SER A C 1
ATOM 8335 O O . SER A 1 1104 ? -29.556 -51.697 -4.911 1.00 62.53 1104 SER A O 1
ATOM 8337 N N . SER A 1 1105 ? -29.680 -51.523 -2.671 1.00 61.84 1105 SER A N 1
ATOM 8338 C CA . SER A 1 1105 ? -29.926 -50.082 -2.652 1.00 61.84 1105 SER A CA 1
ATOM 8339 C C . SER A 1 1105 ? -29.103 -49.369 -1.590 1.00 61.84 1105 SER A C 1
ATOM 8341 O O . SER A 1 1105 ? -28.967 -49.888 -0.483 1.00 61.84 1105 SER A O 1
ATOM 8343 N N . ASP A 1 1106 ? -28.609 -48.173 -1.912 1.00 63.53 1106 ASP A N 1
ATOM 8344 C CA . ASP A 1 1106 ? -27.845 -47.329 -0.986 1.00 63.53 1106 ASP A CA 1
ATOM 8345 C C . ASP A 1 1106 ? -28.111 -45.830 -1.204 1.00 63.53 1106 ASP A C 1
ATOM 8347 O O . ASP A 1 1106 ? -28.570 -45.419 -2.275 1.00 63.53 1106 ASP A O 1
ATOM 8351 N N . CYS A 1 1107 ? -27.824 -45.006 -0.199 1.00 65.25 1107 CYS A N 1
ATOM 8352 C CA . CYS A 1 1107 ? -28.165 -43.581 -0.161 1.00 65.25 1107 CYS A CA 1
ATOM 8353 C C . CYS A 1 1107 ? -26.920 -42.728 -0.382 1.00 65.25 1107 CYS A C 1
ATOM 8355 O O . CYS A 1 1107 ? -26.026 -42.701 0.461 1.00 65.25 1107 CYS A O 1
ATOM 8357 N N . LEU A 1 1108 ? -26.847 -42.032 -1.517 1.00 64.12 1108 LEU A N 1
ATOM 8358 C CA . LEU A 1 1108 ? -25.598 -41.439 -1.995 1.00 64.12 1108 LEU A CA 1
ATOM 8359 C C . LEU A 1 1108 ? -25.769 -39.964 -2.377 1.00 64.12 1108 LEU A C 1
ATOM 8361 O O . LEU A 1 1108 ? -26.796 -39.539 -2.914 1.00 64.12 1108 LEU A O 1
ATOM 8365 N N . LEU A 1 1109 ? -24.707 -39.190 -2.141 1.00 57.56 1109 LEU A N 1
ATOM 8366 C CA . LEU A 1 1109 ? -24.530 -37.850 -2.699 1.00 57.56 1109 LEU A CA 1
ATOM 8367 C C . LEU A 1 1109 ? -24.197 -37.974 -4.191 1.00 57.56 1109 LEU A C 1
ATOM 8369 O O . LEU A 1 1109 ? -23.167 -38.543 -4.561 1.00 57.56 1109 LEU A O 1
ATOM 8373 N N . TYR A 1 1110 ? -25.056 -37.422 -5.049 1.00 52.34 1110 TYR A N 1
ATOM 8374 C CA . TYR A 1 1110 ? -24.806 -37.315 -6.487 1.00 52.34 1110 TYR A CA 1
ATOM 8375 C C . TYR A 1 1110 ? -24.541 -35.851 -6.850 1.00 52.34 1110 TYR A C 1
ATOM 8377 O O . TYR A 1 1110 ? -25.463 -35.039 -6.851 1.00 52.34 1110 TYR A O 1
ATOM 8385 N N . ASN A 1 1111 ? -23.280 -35.518 -7.140 1.00 48.38 1111 ASN A N 1
ATOM 8386 C CA . ASN A 1 1111 ? -22.856 -34.193 -7.594 1.00 48.38 1111 ASN A CA 1
ATOM 8387 C C . ASN A 1 1111 ? -22.255 -34.295 -9.005 1.00 48.38 1111 ASN A C 1
ATOM 8389 O O . ASN A 1 1111 ? -21.432 -35.176 -9.265 1.00 48.38 1111 ASN A O 1
ATOM 8393 N N . LEU A 1 1112 ? -22.668 -33.419 -9.922 1.00 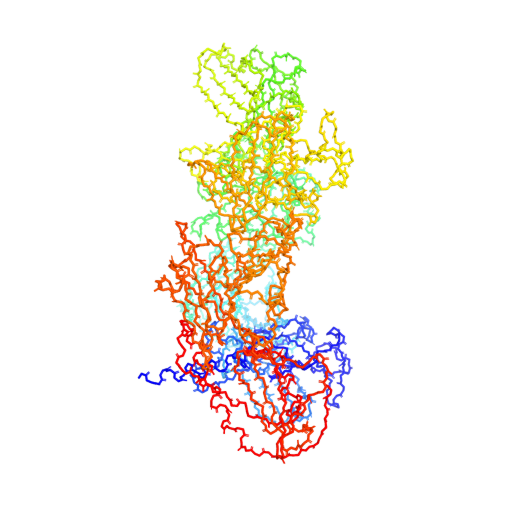39.16 1112 LEU A N 1
ATOM 8394 C CA . LEU A 1 1112 ? -22.186 -33.426 -11.306 1.00 39.16 1112 LEU A CA 1
ATOM 8395 C C . LEU A 1 1112 ? -20.718 -32.962 -11.348 1.00 39.16 1112 LEU A C 1
ATOM 8397 O O . LEU A 1 1112 ? -20.420 -31.843 -10.947 1.00 39.16 1112 LEU A O 1
ATOM 8401 N N . GLY A 1 1113 ? -19.812 -33.817 -11.838 1.00 38.12 1113 GLY A N 1
ATOM 8402 C CA . GLY A 1 1113 ? -18.421 -33.444 -12.153 1.00 38.12 1113 GLY A CA 1
ATOM 8403 C C . GLY A 1 1113 ? -17.350 -33.707 -11.081 1.00 38.12 1113 GLY A C 1
ATOM 8404 O O . GLY A 1 1113 ? -16.207 -33.321 -11.292 1.00 38.12 1113 GLY A O 1
ATOM 8405 N N . GLY A 1 1114 ? -17.667 -34.378 -9.966 1.00 35.22 1114 GLY A N 1
ATOM 8406 C CA . GLY A 1 1114 ? -16.701 -34.697 -8.897 1.00 35.22 1114 GLY A CA 1
ATOM 8407 C C . GLY A 1 1114 ? -16.467 -36.199 -8.669 1.00 35.22 1114 GLY A C 1
ATOM 8408 O O . GLY A 1 1114 ? -17.334 -37.030 -8.955 1.00 35.22 1114 GLY A O 1
ATOM 8409 N N . TRP A 1 1115 ? -15.299 -36.561 -8.121 1.00 36.78 1115 TRP A N 1
ATOM 8410 C CA . TRP A 1 1115 ? -15.027 -37.900 -7.575 1.00 36.78 1115 TRP A CA 1
ATOM 8411 C C . TRP A 1 1115 ? -15.863 -38.124 -6.302 1.00 36.78 1115 TRP A C 1
ATOM 8413 O O . TRP A 1 1115 ? -15.464 -37.728 -5.212 1.00 36.78 1115 TRP A O 1
ATOM 8423 N N . ASN A 1 1116 ? -17.030 -38.762 -6.440 1.00 50.88 1116 ASN A N 1
ATOM 8424 C CA . ASN A 1 1116 ? -18.002 -38.921 -5.351 1.00 50.88 1116 ASN A CA 1
ATOM 8425 C C . ASN A 1 1116 ? -18.282 -40.400 -5.024 1.00 50.88 1116 ASN A C 1
ATOM 8427 O O . ASN A 1 1116 ? -18.007 -41.297 -5.825 1.00 50.88 1116 ASN A O 1
ATOM 8431 N N . SER A 1 1117 ? -18.936 -40.647 -3.884 1.00 53.62 1117 SER A N 1
ATOM 8432 C CA . SER A 1 1117 ? -19.433 -41.959 -3.425 1.00 53.62 1117 SER A CA 1
ATOM 8433 C C . SER A 1 1117 ? -20.364 -42.665 -4.428 1.00 53.62 1117 SER A C 1
ATOM 8435 O O . SER A 1 1117 ? -20.401 -43.892 -4.469 1.00 53.62 1117 SER A O 1
ATOM 8437 N N . ALA A 1 1118 ? -21.043 -41.927 -5.313 1.00 57.03 1118 ALA A N 1
ATOM 8438 C CA . ALA A 1 1118 ? -21.799 -42.508 -6.425 1.00 57.03 1118 ALA A CA 1
ATOM 8439 C C . ALA A 1 1118 ? -20.910 -43.234 -7.456 1.00 57.03 1118 ALA A C 1
ATOM 8441 O O . ALA A 1 1118 ? -21.269 -44.316 -7.916 1.00 57.03 1118 ALA A O 1
ATOM 8442 N N . ASN A 1 1119 ? -19.728 -42.696 -7.782 1.00 59.97 1119 ASN A N 1
ATOM 8443 C CA . ASN A 1 1119 ? -18.807 -43.327 -8.737 1.00 59.97 1119 ASN A CA 1
ATOM 8444 C C . ASN A 1 1119 ? -18.163 -44.588 -8.154 1.00 59.97 1119 ASN A C 1
ATOM 8446 O O . ASN A 1 1119 ? -17.989 -45.572 -8.873 1.00 59.97 1119 ASN A O 1
ATOM 8450 N N . SER A 1 1120 ? -17.858 -44.593 -6.850 1.00 60.38 1120 SER A N 1
ATOM 8451 C CA . SER A 1 1120 ? -17.357 -45.800 -6.183 1.00 60.38 1120 SER A CA 1
ATOM 8452 C C . SER A 1 1120 ? -18.424 -46.897 -6.129 1.00 60.38 1120 SER A C 1
ATOM 8454 O O . SER A 1 1120 ? -18.103 -48.055 -6.393 1.00 60.38 1120 SER A O 1
ATOM 8456 N N . TYR A 1 1121 ? -19.693 -46.544 -5.887 1.00 62.78 1121 TYR A N 1
ATOM 8457 C CA . TYR A 1 1121 ? -20.810 -47.491 -5.904 1.00 62.78 1121 TYR A CA 1
ATOM 8458 C C . TYR A 1 1121 ? -21.058 -48.069 -7.305 1.00 62.78 1121 TYR A C 1
ATOM 8460 O O . TYR A 1 1121 ? -21.185 -49.282 -7.453 1.00 62.78 1121 TYR A O 1
ATOM 8468 N N . ILE A 1 1122 ? -21.043 -47.236 -8.356 1.00 64.94 1122 ILE A N 1
ATOM 8469 C CA . ILE A 1 1122 ? -21.147 -47.696 -9.755 1.00 64.94 1122 ILE A CA 1
ATOM 8470 C C . ILE A 1 1122 ? -19.996 -48.655 -10.088 1.00 64.94 1122 ILE A C 1
ATOM 8472 O O . ILE A 1 1122 ? -20.235 -49.719 -10.660 1.00 64.94 1122 ILE A O 1
ATOM 8476 N N . GLY A 1 1123 ? -18.762 -48.321 -9.692 1.00 61.88 1123 GLY A N 1
ATOM 8477 C CA . GLY A 1 1123 ? -17.584 -49.169 -9.900 1.00 61.88 1123 GLY A CA 1
ATOM 8478 C C . GLY A 1 1123 ? -17.649 -50.504 -9.151 1.00 61.88 1123 GLY A C 1
ATOM 8479 O O . GLY A 1 1123 ? -17.264 -51.538 -9.700 1.00 61.88 1123 GLY A O 1
ATOM 8480 N N . GLN A 1 1124 ? -18.184 -50.517 -7.927 1.00 65.25 1124 GLN A N 1
ATOM 8481 C CA . GLN A 1 1124 ? -18.409 -51.744 -7.153 1.00 65.25 1124 GLN A CA 1
ATOM 8482 C C . GLN A 1 1124 ? -19.539 -52.607 -7.733 1.00 65.25 1124 GLN A C 1
ATOM 8484 O O . GLN A 1 1124 ? -19.385 -53.824 -7.821 1.00 65.25 1124 GLN A O 1
ATOM 8489 N N . ALA A 1 1125 ? -20.647 -51.994 -8.157 1.00 61.09 1125 ALA A N 1
ATOM 8490 C CA . ALA A 1 1125 ? -21.820 -52.705 -8.659 1.00 61.09 1125 ALA A CA 1
ATOM 8491 C C . ALA A 1 1125 ? -21.622 -53.248 -10.085 1.00 61.09 1125 ALA A C 1
ATOM 8493 O O . ALA A 1 1125 ? -21.969 -54.395 -10.353 1.00 61.09 1125 ALA A O 1
ATOM 8494 N N . LEU A 1 1126 ? -21.053 -52.460 -11.005 1.00 65.31 1126 LEU A N 1
ATOM 8495 C CA . LEU A 1 1126 ? -20.863 -52.837 -12.418 1.00 65.31 1126 LEU A CA 1
ATOM 8496 C C . LEU A 1 1126 ? -19.475 -53.424 -12.717 1.00 65.31 1126 LEU A C 1
ATOM 8498 O O . LEU A 1 1126 ? -19.267 -53.975 -13.796 1.00 65.31 1126 LEU A O 1
ATOM 8502 N N . GLY A 1 1127 ? -18.537 -53.345 -11.770 1.00 60.22 1127 GLY A N 1
ATOM 8503 C CA . GLY A 1 1127 ? -17.141 -53.729 -11.960 1.00 60.22 1127 GLY A CA 1
ATOM 8504 C C . GLY A 1 1127 ? -16.335 -52.647 -12.689 1.00 60.22 1127 GLY A C 1
ATOM 8505 O O . GLY A 1 1127 ? -16.705 -52.187 -13.765 1.00 60.22 1127 GLY A O 1
ATOM 8506 N N . TRP A 1 1128 ? -15.179 -52.283 -12.126 1.00 55.97 1128 TRP A N 1
ATOM 8507 C CA . TRP A 1 1128 ? -14.310 -51.184 -12.587 1.00 55.97 1128 TRP A CA 1
ATOM 8508 C C . TRP A 1 1128 ? -13.794 -51.293 -14.037 1.00 55.97 1128 TRP A C 1
ATOM 8510 O O . TRP A 1 1128 ? -13.242 -50.331 -14.559 1.00 55.97 1128 TRP A O 1
ATOM 8520 N N . SER A 1 1129 ? -13.956 -52.446 -14.695 1.00 52.38 1129 SER A N 1
ATOM 8521 C CA . SER A 1 1129 ? -13.435 -52.737 -16.039 1.00 52.38 1129 SER A CA 1
ATOM 8522 C C . SER A 1 1129 ? -14.506 -52.923 -17.126 1.00 52.38 1129 SER A C 1
ATOM 8524 O O . SER A 1 1129 ? -14.155 -53.202 -18.273 1.00 52.38 1129 SER A O 1
ATOM 8526 N N . GLN A 1 1130 ? -15.798 -52.788 -16.804 1.00 52.16 1130 GLN A N 1
ATOM 8527 C CA . GLN A 1 1130 ? -16.900 -52.985 -17.757 1.00 52.16 1130 GLN A CA 1
ATOM 8528 C C . GLN A 1 1130 ? -17.373 -51.640 -18.347 1.00 52.16 1130 GLN A C 1
ATOM 8530 O O . GLN A 1 1130 ? -17.650 -50.707 -17.592 1.00 52.16 1130 GLN A O 1
ATOM 8535 N N . PRO A 1 1131 ? -17.513 -51.505 -19.681 1.00 49.62 1131 PRO A N 1
ATOM 8536 C CA . PRO A 1 1131 ? -18.125 -50.323 -20.281 1.00 49.62 1131 PRO A CA 1
ATOM 8537 C C . PRO A 1 1131 ? -19.636 -50.292 -19.997 1.00 49.62 1131 PRO A C 1
ATOM 8539 O O . PRO A 1 1131 ? -20.335 -51.274 -20.238 1.00 49.62 1131 PRO A O 1
ATOM 8542 N N . TYR A 1 1132 ? -20.155 -49.153 -19.533 1.00 55.62 1132 TYR A N 1
ATOM 8543 C CA . TYR A 1 1132 ? -21.579 -48.946 -19.239 1.00 55.62 1132 TYR A CA 1
ATOM 8544 C C . TYR A 1 1132 ? -22.129 -47.666 -19.890 1.00 55.62 1132 TYR A C 1
ATOM 8546 O O . TYR A 1 1132 ? -21.384 -46.784 -20.320 1.00 55.62 1132 TYR A O 1
ATOM 8554 N N . ILE A 1 1133 ? -23.461 -47.567 -19.971 1.00 47.69 1133 ILE A N 1
ATOM 8555 C CA . ILE A 1 1133 ? -24.194 -46.415 -20.513 1.00 47.69 1133 ILE A CA 1
ATOM 8556 C C . ILE A 1 1133 ? -25.047 -45.814 -19.384 1.00 47.69 1133 ILE A C 1
ATOM 8558 O O . ILE A 1 1133 ? -25.986 -46.451 -18.919 1.00 47.69 1133 ILE A O 1
ATOM 8562 N N . LEU A 1 1134 ? -24.742 -44.589 -18.947 1.00 51.50 1134 LEU A N 1
ATOM 8563 C CA . LEU A 1 1134 ? -25.435 -43.916 -17.832 1.00 51.50 1134 LEU A CA 1
ATOM 8564 C C . LEU A 1 1134 ? -26.669 -43.117 -18.296 1.00 51.50 1134 LEU A C 1
ATOM 8566 O O . LEU A 1 1134 ? -26.613 -41.904 -18.387 1.00 51.50 1134 LEU A O 1
ATOM 8570 N N . VAL A 1 1135 ? -27.795 -43.726 -18.652 1.00 48.91 1135 VAL A N 1
ATOM 8571 C CA . VAL A 1 1135 ? -28.965 -42.952 -19.132 1.00 48.91 1135 VAL A CA 1
ATOM 8572 C C . VAL A 1 1135 ? -29.499 -42.003 -18.041 1.00 48.91 1135 VAL A C 1
ATOM 8574 O O . VAL A 1 1135 ? -29.936 -42.462 -16.994 1.00 48.91 1135 VAL A O 1
ATOM 8577 N N . GLU A 1 1136 ? -29.463 -40.689 -18.294 1.00 48.66 1136 GLU A N 1
ATOM 8578 C CA . GLU A 1 1136 ? -30.022 -39.658 -17.409 1.00 48.66 1136 GLU A CA 1
ATOM 8579 C C . GLU A 1 1136 ? -31.328 -39.134 -18.022 1.00 48.66 1136 GLU A C 1
ATOM 8581 O O . GLU A 1 1136 ? -31.352 -38.689 -19.174 1.00 48.66 1136 GLU A O 1
ATOM 8586 N N . GLU A 1 1137 ? -32.420 -39.218 -17.263 1.00 47.22 1137 GLU A N 1
ATOM 8587 C CA . GLU A 1 1137 ? -33.719 -38.653 -17.626 1.00 47.22 1137 GLU A CA 1
ATOM 8588 C C . GLU A 1 1137 ? -33.968 -37.388 -16.807 1.00 47.22 1137 GLU A C 1
ATOM 8590 O O . GLU A 1 1137 ? -33.887 -37.397 -15.579 1.00 47.22 1137 GLU A O 1
ATOM 8595 N N . TYR A 1 1138 ? -34.286 -36.296 -17.499 1.00 43.53 1138 TYR A N 1
ATOM 8596 C CA . TYR A 1 1138 ? -34.555 -35.004 -16.885 1.00 43.53 1138 TYR A CA 1
ATOM 8597 C C . TYR A 1 1138 ? -35.974 -34.554 -17.212 1.00 43.53 1138 TYR A C 1
ATOM 8599 O O . TYR A 1 1138 ? -36.405 -34.608 -18.364 1.00 43.53 1138 TYR A O 1
ATOM 8607 N N . ASP A 1 1139 ? -36.690 -34.092 -16.191 1.00 40.78 1139 ASP A N 1
ATOM 8608 C CA . ASP A 1 1139 ? -38.029 -33.530 -16.329 1.00 40.78 1139 ASP A CA 1
ATOM 8609 C C . ASP A 1 1139 ? -37.923 -32.011 -16.571 1.00 40.78 1139 ASP A C 1
ATOM 8611 O O . ASP A 1 1139 ? -37.540 -31.247 -15.683 1.00 40.78 1139 ASP A O 1
ATOM 8615 N N . GLU A 1 1140 ? -38.246 -31.563 -17.790 1.00 33.34 1140 GLU A N 1
ATOM 8616 C CA . GLU A 1 1140 ? -38.138 -30.162 -18.244 1.00 33.34 1140 GLU A CA 1
ATOM 8617 C C . GLU A 1 1140 ? -39.115 -29.192 -17.548 1.00 33.34 1140 GLU A C 1
ATOM 8619 O O . GLU A 1 1140 ? -39.091 -27.988 -17.800 1.00 33.34 1140 GLU A O 1
ATOM 8624 N N . SER A 1 1141 ? -39.979 -29.674 -16.654 1.00 33.31 1141 SER A N 1
ATOM 8625 C CA . SER A 1 1141 ? -40.991 -28.855 -15.977 1.00 33.31 1141 SER A CA 1
ATOM 8626 C C . SER A 1 1141 ? -40.484 -28.095 -14.736 1.00 33.31 1141 SER A C 1
ATOM 8628 O O . SER A 1 1141 ? -41.286 -27.506 -14.013 1.00 33.31 1141 SER A O 1
ATOM 8630 N N . VAL A 1 1142 ? -39.180 -28.129 -14.419 1.00 34.12 1142 VAL A N 1
ATOM 8631 C CA . VAL A 1 1142 ? -38.591 -27.403 -13.271 1.00 34.12 1142 VAL A CA 1
ATOM 8632 C C . VAL A 1 1142 ? -38.293 -25.955 -13.671 1.00 34.12 1142 VAL A C 1
ATOM 8634 O O . VAL A 1 1142 ? -37.384 -25.697 -14.458 1.00 34.12 1142 VAL A O 1
ATOM 8637 N N . SER A 1 1143 ? -39.003 -24.985 -13.086 1.00 27.20 1143 SER A N 1
ATOM 8638 C CA . SER A 1 1143 ? -38.582 -23.582 -13.135 1.00 27.20 1143 SER A CA 1
ATOM 8639 C C . SER A 1 1143 ? -37.411 -23.349 -12.171 1.00 27.20 1143 SER A C 1
ATOM 8641 O O . SER A 1 1143 ? -37.600 -22.903 -11.043 1.00 27.20 1143 SER A O 1
ATOM 8643 N N . MET A 1 1144 ? -36.187 -23.645 -12.610 1.00 26.14 1144 MET A N 1
ATOM 8644 C CA . MET A 1 1144 ? -35.006 -22.948 -12.092 1.00 26.14 1144 MET A CA 1
ATOM 8645 C C . MET A 1 1144 ? -34.963 -21.571 -12.765 1.00 26.14 1144 MET A C 1
ATOM 8647 O O . MET A 1 1144 ? -34.861 -21.482 -13.991 1.00 26.14 1144 MET A O 1
ATOM 8651 N N . TYR A 1 1145 ? -35.065 -20.492 -11.983 1.00 26.02 1145 TYR A N 1
ATOM 8652 C CA . TYR A 1 1145 ? -34.678 -19.156 -12.453 1.00 26.02 1145 TYR A CA 1
ATOM 8653 C C . TYR A 1 1145 ? -33.177 -19.145 -12.814 1.00 26.02 1145 TYR A C 1
ATOM 8655 O O . TYR A 1 1145 ? -32.428 -20.022 -12.383 1.00 26.02 1145 TYR A O 1
ATOM 8663 N N . PRO A 1 1146 ? -32.770 -18.262 -13.738 1.00 30.50 1146 PRO A N 1
ATOM 8664 C CA . PRO A 1 1146 ? -32.066 -18.639 -14.950 1.00 30.50 1146 PRO A CA 1
ATOM 8665 C C . PRO A 1 1146 ? -30.671 -19.177 -14.644 1.00 30.50 1146 PRO A C 1
ATOM 8667 O O . PRO A 1 1146 ? -29.766 -18.436 -14.271 1.00 30.50 1146 PRO A O 1
ATOM 8670 N N . LEU A 1 1147 ? -30.473 -20.469 -14.897 1.00 30.92 1147 LEU A N 1
ATOM 8671 C CA . LEU A 1 1147 ? -29.133 -20.957 -15.176 1.00 30.92 1147 LEU A CA 1
ATOM 8672 C C . LEU A 1 1147 ? -28.602 -20.218 -16.410 1.00 30.92 1147 LEU A C 1
ATOM 8674 O O . LEU A 1 1147 ? -29.340 -19.990 -17.378 1.00 30.92 1147 LEU A O 1
ATOM 8678 N N . SER A 1 1148 ? -27.326 -19.841 -16.365 1.00 29.42 1148 SER A N 1
ATOM 8679 C CA . SER A 1 1148 ? -26.637 -19.212 -17.487 1.00 29.42 1148 SER A CA 1
ATOM 8680 C C . SER A 1 1148 ? -26.804 -20.049 -18.771 1.00 29.42 1148 SER A C 1
ATOM 8682 O O . SER A 1 1148 ? -26.998 -21.271 -18.707 1.00 29.42 1148 SER A O 1
ATOM 8684 N N . PRO A 1 1149 ? -26.705 -19.431 -19.964 1.00 32.34 1149 PRO A N 1
ATOM 8685 C CA . PRO A 1 1149 ? -26.810 -20.135 -21.247 1.00 32.34 1149 PRO A CA 1
ATOM 8686 C C . PRO A 1 1149 ? -25.883 -21.362 -21.364 1.00 32.34 1149 PRO A C 1
ATOM 8688 O O . PRO A 1 1149 ? -26.177 -22.285 -22.122 1.00 32.34 1149 PRO A O 1
ATOM 8691 N N . THR A 1 1150 ? -24.808 -21.396 -20.572 1.00 30.88 1150 THR A N 1
ATOM 8692 C CA . THR A 1 1150 ? -23.821 -22.473 -20.452 1.00 30.88 1150 THR A CA 1
ATOM 8693 C C . THR A 1 1150 ? -24.406 -23.786 -19.912 1.00 30.88 1150 THR A C 1
ATOM 8695 O O . THR A 1 1150 ? -24.094 -24.851 -20.442 1.00 30.88 1150 THR A O 1
ATOM 8698 N N . ALA A 1 1151 ? -25.324 -23.755 -18.938 1.00 29.66 1151 ALA A N 1
ATOM 8699 C CA . ALA A 1 1151 ? -25.869 -24.981 -18.332 1.00 29.66 1151 ALA A CA 1
ATOM 8700 C C . ALA A 1 1151 ? -26.867 -25.720 -19.245 1.00 29.66 1151 ALA A C 1
ATOM 8702 O O . ALA A 1 1151 ? -26.955 -26.947 -19.223 1.00 29.66 1151 ALA A O 1
ATOM 8703 N N . ARG A 1 1152 ? -27.589 -24.985 -20.104 1.00 28.80 1152 ARG A N 1
ATOM 8704 C CA . ARG A 1 1152 ? -28.459 -25.583 -21.136 1.00 28.80 1152 ARG A CA 1
ATOM 8705 C C . ARG A 1 1152 ? -27.660 -26.229 -22.275 1.00 28.80 1152 ARG A C 1
ATOM 8707 O O . ARG A 1 1152 ? -28.190 -27.101 -22.959 1.00 28.80 1152 ARG A O 1
ATOM 8714 N N . LEU A 1 1153 ? -26.402 -25.825 -22.470 1.00 31.48 1153 LEU A N 1
ATOM 8715 C CA . LEU A 1 1153 ? -25.527 -26.328 -23.530 1.00 31.48 1153 LEU A CA 1
ATOM 8716 C C . LEU A 1 1153 ? -24.916 -27.696 -23.184 1.00 31.48 1153 LEU A C 1
ATOM 8718 O O . LEU A 1 1153 ? -24.957 -28.605 -24.014 1.00 31.48 1153 LEU A O 1
ATOM 8722 N N . ILE A 1 1154 ? -24.457 -27.874 -21.938 1.00 35.75 1154 ILE A N 1
ATOM 8723 C CA . ILE A 1 1154 ? -23.889 -29.135 -21.410 1.00 35.75 1154 ILE A CA 1
ATOM 8724 C C . ILE A 1 1154 ? -24.876 -30.309 -21.577 1.00 35.75 1154 ILE A C 1
ATOM 8726 O O . ILE A 1 1154 ? -24.499 -31.422 -21.948 1.00 35.75 1154 ILE A O 1
ATOM 8730 N N . PHE A 1 1155 ? -26.169 -30.031 -21.416 1.00 31.69 1155 PHE A N 1
ATOM 8731 C CA . PHE A 1 1155 ? -27.256 -31.007 -21.510 1.00 31.69 1155 PHE A CA 1
ATOM 8732 C C . PHE A 1 1155 ? -27.493 -31.598 -22.910 1.00 31.69 1155 PHE A C 1
ATOM 8734 O O . PHE A 1 1155 ? -27.905 -32.751 -23.044 1.00 31.69 1155 PHE A O 1
ATOM 8741 N N . LEU A 1 1156 ? -27.237 -30.829 -23.972 1.00 29.97 1156 LEU A N 1
ATOM 8742 C CA . LEU A 1 1156 ? -27.426 -31.286 -25.356 1.00 29.97 1156 LEU A CA 1
ATOM 8743 C C . LEU A 1 1156 ? -26.215 -32.078 -25.877 1.00 29.97 1156 LEU A C 1
ATOM 8745 O O . LEU A 1 1156 ? -26.385 -32.990 -26.689 1.00 29.97 1156 LEU A O 1
ATOM 8749 N N . ILE A 1 1157 ? -25.013 -31.791 -25.367 1.00 33.56 1157 ILE A N 1
ATOM 8750 C CA . ILE A 1 1157 ? -23.751 -32.443 -25.758 1.00 33.56 1157 ILE A CA 1
ATOM 8751 C C . ILE A 1 1157 ? -23.669 -33.885 -25.216 1.00 33.56 1157 ILE A C 1
ATOM 8753 O O . ILE A 1 1157 ? -23.287 -34.803 -25.950 1.00 33.56 1157 ILE A O 1
ATOM 8757 N N . ALA A 1 1158 ? -24.141 -34.129 -23.986 1.00 31.83 1158 ALA A N 1
ATOM 8758 C CA . ALA A 1 1158 ? -24.176 -35.465 -23.374 1.00 31.83 1158 ALA A CA 1
ATOM 8759 C C . ALA A 1 1158 ? -25.047 -36.477 -24.154 1.00 31.83 1158 ALA A C 1
ATOM 8761 O O . ALA A 1 1158 ? -24.774 -37.682 -24.163 1.00 31.83 1158 ALA A O 1
ATOM 8762 N N . ARG A 1 1159 ? -26.069 -35.992 -24.876 1.00 26.53 1159 ARG A N 1
ATOM 8763 C CA . ARG A 1 1159 ? -26.971 -36.821 -25.694 1.00 26.53 1159 ARG A CA 1
ATOM 8764 C C . ARG A 1 1159 ? -26.339 -37.277 -27.018 1.00 26.53 1159 ARG A C 1
ATOM 8766 O O . ARG A 1 1159 ? -26.727 -38.322 -27.535 1.00 26.53 1159 ARG A O 1
ATOM 8773 N N . ALA A 1 1160 ? -25.358 -36.540 -27.550 1.00 27.66 1160 ALA A N 1
ATOM 8774 C CA . ALA A 1 1160 ? -24.713 -36.837 -28.835 1.00 27.66 1160 ALA A CA 1
ATOM 8775 C C . ALA A 1 1160 ? -23.505 -37.788 -28.708 1.00 27.66 1160 ALA A C 1
ATOM 8777 O O . ALA A 1 1160 ? -23.333 -38.678 -29.543 1.00 27.66 1160 ALA A O 1
ATOM 8778 N N . MET A 1 1161 ? -22.703 -37.675 -27.641 1.00 28.86 1161 MET A N 1
ATOM 8779 C CA . MET A 1 1161 ? -21.488 -38.494 -27.473 1.00 28.86 1161 MET A CA 1
ATOM 8780 C C . MET A 1 1161 ? -21.763 -39.990 -27.218 1.00 28.86 1161 MET A C 1
ATOM 8782 O O . MET A 1 1161 ? -20.901 -40.830 -27.469 1.00 28.86 1161 MET A O 1
ATOM 8786 N N . ARG A 1 1162 ? -22.972 -40.368 -26.780 1.00 30.44 1162 ARG A N 1
ATOM 8787 C CA . ARG A 1 1162 ? -23.321 -41.777 -26.496 1.00 30.44 1162 ARG A CA 1
ATOM 8788 C C . ARG A 1 1162 ? -23.723 -42.622 -27.693 1.00 30.44 1162 ARG A C 1
ATOM 8790 O O . ARG A 1 1162 ? -23.772 -43.841 -27.567 1.00 30.44 1162 ARG A O 1
ATOM 8797 N N . ILE A 1 1163 ? -23.973 -42.011 -28.845 1.00 29.47 1163 ILE A N 1
ATOM 8798 C CA . ILE A 1 1163 ? -24.378 -42.746 -30.050 1.00 29.47 1163 ILE A CA 1
ATOM 8799 C C . ILE A 1 1163 ? -23.150 -43.253 -30.842 1.00 29.47 1163 ILE A C 1
ATOM 8801 O O . ILE A 1 1163 ? -23.290 -44.161 -31.654 1.00 29.47 1163 ILE A O 1
ATOM 8805 N N . MET A 1 1164 ? -21.928 -42.765 -30.569 1.00 26.66 1164 MET A N 1
ATOM 8806 C CA . MET A 1 1164 ? -20.732 -43.096 -31.372 1.00 26.66 1164 MET A CA 1
ATOM 8807 C C . MET A 1 1164 ? -19.815 -44.209 -30.823 1.00 26.66 1164 MET A C 1
ATOM 8809 O O . MET A 1 1164 ? -18.973 -44.703 -31.566 1.00 26.66 1164 MET A O 1
ATOM 8813 N N . LYS A 1 1165 ? -19.980 -44.691 -29.581 1.00 29.47 1165 LYS A N 1
ATOM 8814 C CA . LYS A 1 1165 ? -19.114 -45.746 -28.988 1.00 29.47 1165 LYS A CA 1
ATOM 8815 C C . LYS A 1 1165 ? -19.502 -47.195 -29.349 1.00 29.47 1165 LYS A C 1
ATOM 8817 O O . LYS A 1 1165 ? -19.192 -48.130 -28.618 1.00 29.47 1165 LYS A O 1
ATOM 8822 N N . GLY A 1 1166 ? -20.174 -47.396 -30.480 1.00 28.38 1166 GLY A N 1
ATOM 8823 C CA . GLY A 1 1166 ? -20.577 -48.712 -30.977 1.00 28.38 1166 GLY A CA 1
ATOM 8824 C C . GLY A 1 1166 ? -19.902 -49.090 -32.293 1.00 28.38 1166 GLY A C 1
ATOM 8825 O O . GLY A 1 1166 ? -20.617 -49.227 -33.275 1.00 28.38 1166 GLY A O 1
ATOM 8826 N N . LEU A 1 1167 ? -18.569 -49.255 -32.338 1.00 25.52 1167 LEU A N 1
ATOM 8827 C CA . LEU A 1 1167 ? -17.847 -49.913 -33.448 1.00 25.52 1167 LEU A CA 1
ATOM 8828 C C . LEU A 1 1167 ? -16.427 -50.391 -33.022 1.00 25.52 1167 LEU A C 1
ATOM 8830 O O . LEU A 1 1167 ? -15.526 -49.576 -32.900 1.00 25.52 1167 LEU A O 1
ATOM 8834 N N . GLN A 1 1168 ? -16.301 -51.722 -32.834 1.00 27.12 1168 GLN A N 1
ATOM 8835 C CA . GLN A 1 1168 ? -15.132 -52.659 -32.878 1.00 27.12 1168 GLN A CA 1
ATOM 8836 C C . GLN A 1 1168 ? -13.888 -52.428 -31.966 1.00 27.12 1168 GLN A C 1
ATOM 8838 O O . GLN A 1 1168 ? -13.321 -51.350 -31.984 1.00 27.12 1168 GLN A O 1
ATOM 8843 N N . VAL A 1 1169 ? -13.467 -53.334 -31.043 1.00 26.12 1169 VAL A N 1
ATOM 8844 C CA . VAL A 1 1169 ? -12.923 -54.740 -31.118 1.00 26.12 1169 VAL A CA 1
ATOM 8845 C C . VAL A 1 1169 ? -11.492 -54.741 -31.726 1.00 26.12 1169 VAL A C 1
ATOM 8847 O O . VAL A 1 1169 ? -11.353 -54.208 -32.813 1.00 26.12 1169 VAL A O 1
ATOM 8850 N N . GLN A 1 1170 ? -10.380 -55.247 -31.151 1.00 25.39 1170 GLN A N 1
ATOM 8851 C CA . GLN A 1 1170 ? -10.087 -56.436 -30.321 1.00 25.39 1170 GLN A CA 1
ATOM 8852 C C . GLN A 1 1170 ? -8.650 -56.375 -29.715 1.00 25.39 1170 GLN A C 1
ATOM 8854 O O . GLN A 1 1170 ? -7.809 -55.640 -30.218 1.00 25.39 1170 GLN A O 1
ATOM 8859 N N . ASP A 1 1171 ? -8.390 -57.272 -28.753 1.00 25.95 1171 ASP A N 1
ATOM 8860 C CA . ASP A 1 1171 ? -7.103 -57.799 -28.242 1.00 25.95 1171 ASP A CA 1
ATOM 8861 C C . ASP A 1 1171 ? -6.448 -57.193 -26.977 1.00 25.95 1171 ASP A C 1
ATOM 8863 O O . ASP A 1 1171 ? -6.352 -55.995 -26.751 1.00 25.95 1171 ASP A O 1
ATOM 8867 N N . SER A 1 1172 ? -6.078 -58.127 -26.095 1.00 22.95 1172 SER A N 1
ATOM 8868 C CA . SER A 1 1172 ? -5.693 -58.030 -24.673 1.00 22.95 1172 SER A CA 1
ATOM 8869 C C . SER A 1 1172 ? -4.159 -58.204 -24.501 1.00 22.95 1172 SER A C 1
ATOM 8871 O O . SER A 1 1172 ? -3.506 -58.433 -25.516 1.00 22.95 1172 SER A O 1
ATOM 8873 N N . PRO A 1 1173 ? -3.553 -58.293 -23.283 1.00 36.34 1173 PRO A N 1
ATOM 8874 C CA . PRO A 1 1173 ? -4.067 -58.040 -21.926 1.00 36.34 1173 PRO A CA 1
ATOM 8875 C C . PRO A 1 1173 ? -3.091 -57.270 -20.969 1.00 36.34 1173 PRO A C 1
ATOM 8877 O O . PRO A 1 1173 ? -1.906 -57.132 -21.235 1.00 36.34 1173 PRO A O 1
ATOM 8880 N N . LEU A 1 1174 ? -3.613 -56.933 -19.775 1.00 23.06 1174 LEU A N 1
ATOM 8881 C CA . LEU A 1 1174 ? -2.955 -56.814 -18.446 1.00 23.06 1174 LEU A CA 1
ATOM 8882 C C . LEU A 1 1174 ? -2.404 -55.462 -17.913 1.00 23.06 1174 LEU A C 1
ATOM 8884 O O . LEU A 1 1174 ? -1.291 -55.056 -18.203 1.00 23.06 1174 LEU A O 1
ATOM 8888 N N . VAL A 1 1175 ? -3.170 -54.969 -16.920 1.00 23.58 1175 VAL A N 1
ATOM 8889 C CA . VAL A 1 1175 ? -2.802 -54.552 -15.541 1.00 23.58 1175 VAL A CA 1
ATOM 8890 C C . VAL A 1 1175 ? -1.971 -53.284 -15.348 1.00 23.58 1175 VAL A C 1
ATOM 8892 O O . VAL A 1 1175 ? -0.764 -53.315 -15.528 1.00 23.58 1175 VAL A O 1
ATOM 8895 N N . TYR A 1 1176 ? -2.597 -52.265 -14.741 1.00 22.31 1176 TYR A N 1
ATOM 8896 C CA . TYR A 1 1176 ? -1.934 -51.372 -13.787 1.00 22.31 1176 TYR A CA 1
ATOM 8897 C C . TYR A 1 1176 ? -2.803 -51.124 -12.546 1.00 22.31 1176 TYR A C 1
ATOM 8899 O O . TYR A 1 1176 ? -4.032 -51.079 -12.625 1.00 22.31 1176 TYR A O 1
ATOM 8907 N N . ARG A 1 1177 ? -2.097 -51.082 -11.411 1.00 27.23 1177 ARG A N 1
ATOM 8908 C CA . ARG A 1 1177 ? -2.527 -50.630 -10.084 1.00 27.23 1177 ARG A CA 1
ATOM 8909 C C . ARG A 1 1177 ? -2.733 -49.128 -10.060 1.00 27.23 1177 ARG A C 1
ATOM 8911 O O . ARG A 1 1177 ? -1.995 -48.457 -10.812 1.00 27.23 1177 ARG A O 1
#

pLDDT: mean 77.18, std 16.08, range [22.31, 95.94]

Foldseek 3Di:
DVVVVVLVLVVVVLVVVFDLPAWFKKKFWQADQVLAAQTFKIKGAPDGDPDFDPDPVDFDWDDLPRIIIGIGTWRAFPQGDIDVCCNCRRHDQAFKKKKKWAFDDDPSRLTFPPDDDPNGRSTTGMMMIGTLDQDWAADSNQQWTWGWDWWQKIKIFIGRGSRPPHTDDIDIGHPCQQPVQDTDPRMGMHIDHQAAWWKKKFKDQDQQLPATFKIKTARTSPQPPDDPPPFCHFDDLDPRMTMGIHTGPDVQVVVCVRHPQQFKKKKKWKAQAQFNPHTGMMMIGGAPQDWAFDSVQQKIWGWHADPLGWIKIWIARGRHNPHTDDMDTGDSLLAQQQGWAFDDPPHDPRGMTMGMAMGNNPAGALNRWWKKKFWDPDQQLPAATQKIKTFRDRHFDADPDLLRFPWDDAPNITMGMHTWNAFQQGDTPVCSNCNNRVNAKKKKKWAFQVVQHDQSHRSRTGMIMIGGLDQDWAADRNQQKIWGWDKDQWIKIWIAGGRHNDHTDDIDIGHPLQQVVQDADDHRMGMHIPDFEFWKKKFKAQDQQLPDAGQKMKTARMSYHVCVVPVCLQGWDQQADRMTMHIDTHPDPPVVNCVRRDFAFKKKKKWWAWFDQSPHTGMIMIGGAPQDWAADSNQAKIWHKHQDPQRKIKIWIARGRHPDHTPDMDTGHNLLALCQSDKAFDPPGDRRGDRTIIGMYIGNNNADFLNQWWKKKFWQFPPQALPAATQKIKTARDRHFHADPDPVDFDFDPPPGTTMTIHTWQFFDPQDIPNSVNCVRHPQFKKKKKWKFFPVQHDPNGSSRTHMMMIGGDPDQAWAADPVLAKIWGWDWWQWIKIWIARGRHPDHTDDIDIGGPLQQPVQDWAAPDPGMTMTMHMDHDQEFWKKKFKAQDQQLPDAGQKIKTARISYHPCVHPVVQQHWDDQADGITIHIDGHPCPQVVNCVRHHQAFKKKKKFKFSDQQRPHTGMIMIGGAPQDWAFDSNQQKIKHWHQDPQRKIKIWIARGRHSPHTDDIDIGGNVLQLQQGWAWDLPPPQDPVRDTMTMGMAMGNNNARALSNWWKWKFKQQDPPQDDATPDIDTHGDRHFHADPDDDDFDWDDDPGMTMGIHTFDDDPPDPTPVVVVNCVHHPVPDDDDDDDDDDPPDPDDDDPPVVVSVVVVSVPVVVPPPDDDDDDDDDDD

Organism: NCBI:txid129364